Protein AF-A0A522QSA7-F1 (afdb_monomer_lite)

pLDDT: mean 84.83, std 13.04, range [28.22, 98.31]

Structure (mmCIF, N/CA/C/O backbone):
data_AF-A0A522QSA7-F1
#
_entry.id   AF-A0A522QSA7-F1
#
loop_
_atom_site.group_PDB
_atom_site.id
_atom_site.type_symbol
_atom_site.label_atom_id
_atom_site.label_alt_id
_atom_site.label_comp_id
_atom_site.label_asym_id
_atom_site.label_entity_id
_atom_site.label_seq_id
_atom_site.pdbx_PDB_ins_code
_atom_site.Cartn_x
_atom_site.Cartn_y
_atom_site.Cartn_z
_atom_site.occupancy
_atom_site.B_iso_or_equiv
_atom_site.auth_seq_id
_atom_site.auth_comp_id
_atom_site.auth_asym_id
_atom_site.auth_atom_id
_atom_site.pdbx_PDB_model_num
ATOM 1 N N . MET A 1 1 ? -14.139 -10.050 -26.068 1.00 80.38 1 MET A N 1
ATOM 2 C CA . MET A 1 1 ? -15.525 -10.498 -25.820 1.00 80.38 1 MET A CA 1
ATOM 3 C C . MET A 1 1 ? -16.528 -9.683 -26.629 1.00 80.38 1 MET A C 1
ATOM 5 O O . MET A 1 1 ? -16.510 -8.459 -26.543 1.00 80.38 1 MET A O 1
ATOM 9 N N . LYS A 1 2 ? -17.447 -10.353 -27.331 1.00 86.75 2 LYS A N 1
ATOM 10 C CA . LYS A 1 2 ? -18.618 -9.739 -27.968 1.00 86.75 2 LYS A CA 1
ATOM 11 C C . LYS A 1 2 ? -19.665 -9.262 -26.957 1.00 86.75 2 LYS A C 1
ATOM 13 O O . LYS A 1 2 ? -19.939 -9.950 -25.963 1.00 86.75 2 LYS A O 1
ATOM 18 N N . LEU A 1 3 ? -20.289 -8.125 -27.235 1.00 87.50 3 LEU A N 1
ATOM 19 C CA . LEU A 1 3 ? -21.315 -7.487 -26.417 1.00 87.50 3 LEU A CA 1
ATOM 20 C C . LEU A 1 3 ? -22.610 -7.237 -27.206 1.00 87.50 3 LEU A C 1
ATOM 22 O O . LEU A 1 3 ? -22.699 -7.430 -28.418 1.00 87.50 3 LEU A O 1
ATOM 26 N N . SER A 1 4 ? -23.651 -6.853 -26.472 1.00 85.75 4 SER A N 1
ATOM 27 C CA . SER A 1 4 ? -24.930 -6.396 -27.008 1.00 85.75 4 SER A CA 1
ATOM 28 C C . SER A 1 4 ? -25.380 -5.162 -26.240 1.00 85.75 4 SER A C 1
ATOM 30 O O . SER A 1 4 ? -25.168 -5.073 -25.033 1.00 85.75 4 SER A O 1
ATOM 32 N N . ARG A 1 5 ? -26.003 -4.228 -26.954 1.00 91.62 5 ARG A N 1
ATOM 33 C CA . ARG A 1 5 ? -26.488 -2.955 -26.424 1.00 91.62 5 ARG A CA 1
ATOM 34 C C . ARG A 1 5 ? -27.861 -3.131 -25.767 1.00 91.62 5 ARG A C 1
ATOM 36 O O . ARG A 1 5 ? -28.774 -3.633 -26.425 1.00 91.62 5 ARG A O 1
ATOM 43 N N . THR A 1 6 ? -27.999 -2.711 -24.511 1.00 92.62 6 THR A N 1
ATOM 44 C CA . THR A 1 6 ? -29.192 -2.933 -23.676 1.00 92.62 6 THR A CA 1
ATOM 45 C C . THR A 1 6 ? -29.681 -1.643 -22.987 1.00 92.62 6 THR A C 1
ATOM 47 O O . THR A 1 6 ? -30.889 -1.488 -22.805 1.00 92.62 6 THR A O 1
ATOM 50 N N . TYR A 1 7 ? -28.799 -0.690 -22.654 1.00 93.00 7 TYR A N 1
ATOM 51 C CA . TYR A 1 7 ? -29.127 0.524 -21.875 1.00 93.00 7 TYR A CA 1
ATOM 52 C C . TYR A 1 7 ? -28.948 1.854 -22.619 1.00 93.00 7 TYR A C 1
ATOM 54 O O . TYR A 1 7 ? -29.578 2.854 -22.265 1.00 93.00 7 TYR A O 1
ATOM 62 N N . SER A 1 8 ? -28.080 1.883 -23.625 1.00 93.69 8 SER A N 1
ATOM 63 C CA . SER A 1 8 ? -27.670 3.076 -24.370 1.00 93.69 8 SER A CA 1
ATOM 64 C C . SER A 1 8 ? -28.274 3.129 -25.776 1.00 93.69 8 SER A C 1
ATOM 66 O O . SER A 1 8 ? -28.735 2.125 -26.321 1.00 93.69 8 SER A O 1
ATOM 68 N N . SER A 1 9 ? -28.216 4.308 -26.395 1.00 90.88 9 SER A N 1
ATOM 69 C CA . SER A 1 9 ? -28.399 4.465 -27.841 1.00 90.88 9 SER A CA 1
ATOM 70 C C . SER A 1 9 ? -27.026 4.615 -28.513 1.00 90.88 9 SER A C 1
ATOM 72 O O . SER A 1 9 ? -26.145 5.220 -27.895 1.00 90.88 9 SER A O 1
ATOM 74 N N . PRO A 1 10 ? -26.835 4.123 -29.756 1.00 86.62 10 PRO A N 1
ATOM 75 C CA . PRO A 1 10 ? -25.615 4.374 -30.526 1.00 86.62 10 PRO A CA 1
ATOM 76 C C . PRO A 1 10 ? -25.288 5.867 -30.596 1.00 86.62 10 PRO A C 1
ATOM 78 O O . PRO A 1 10 ? -26.203 6.686 -30.721 1.00 86.62 10 PRO A O 1
ATOM 81 N N . ASP A 1 11 ? -24.004 6.203 -30.458 1.00 83.75 11 ASP A N 1
ATOM 82 C CA . ASP A 1 11 ? -23.430 7.558 -30.515 1.00 83.75 11 ASP A CA 1
ATOM 83 C C . ASP A 1 11 ? -23.980 8.563 -29.474 1.00 83.75 11 ASP A C 1
ATOM 85 O O . ASP A 1 11 ? -23.552 9.718 -29.409 1.00 83.75 11 ASP A O 1
ATOM 89 N N . ASN A 1 12 ? -24.932 8.151 -28.627 1.00 89.81 12 ASN A N 1
ATOM 90 C CA . ASN A 1 12 ? -25.534 8.983 -27.590 1.00 89.81 12 ASN A CA 1
ATOM 91 C C . ASN A 1 12 ? -25.956 8.147 -26.362 1.00 89.81 12 ASN A C 1
ATOM 93 O O . ASN A 1 12 ? -27.146 7.855 -26.174 1.00 89.81 12 ASN A O 1
ATOM 97 N N . PRO A 1 13 ? -25.016 7.827 -25.452 1.00 92.19 13 PRO A N 1
ATOM 98 C CA . PRO A 1 13 ? -25.318 7.094 -24.220 1.00 92.19 13 PRO A CA 1
ATOM 99 C C . PRO A 1 13 ? -26.230 7.854 -23.244 1.00 92.19 13 PRO A C 1
ATOM 101 O O . PRO A 1 13 ? -26.744 7.272 -22.292 1.00 92.19 13 PRO A O 1
ATOM 104 N N . TYR A 1 14 ? -26.460 9.148 -23.480 1.00 95.44 14 TYR A N 1
ATOM 105 C CA . TYR A 1 14 ? -27.292 10.010 -22.645 1.00 95.44 14 TYR A CA 1
ATOM 106 C C . TYR A 1 14 ? -28.647 10.352 -23.288 1.00 95.44 14 TYR A C 1
ATOM 108 O O . TYR A 1 14 ? -29.362 11.204 -22.766 1.00 95.44 14 TYR A O 1
ATOM 116 N N . ALA A 1 15 ? -29.044 9.677 -24.376 1.00 90.50 15 ALA A N 1
ATOM 117 C CA . ALA A 1 15 ? -30.286 9.954 -25.112 1.00 90.50 15 ALA A CA 1
ATOM 118 C C . ALA A 1 15 ? -31.565 9.915 -24.248 1.00 90.50 15 ALA A C 1
ATOM 120 O O . ALA A 1 15 ? -32.557 10.556 -24.584 1.00 90.50 15 ALA A O 1
ATOM 121 N N . GLN A 1 16 ? -31.536 9.181 -23.130 1.00 87.81 16 GLN A N 1
ATOM 122 C CA . GLN A 1 16 ? -32.643 9.035 -22.177 1.00 87.81 16 GLN A CA 1
ATOM 123 C C . GLN A 1 16 ? -32.497 9.925 -20.920 1.00 87.81 16 GLN A C 1
ATOM 125 O O . GLN A 1 16 ? -33.237 9.744 -19.953 1.00 87.81 16 GLN A O 1
ATOM 130 N N . VAL A 1 17 ? -31.523 10.848 -20.876 1.00 94.38 17 VAL A N 1
ATOM 131 C CA . VAL A 1 17 ? -31.104 11.535 -19.639 1.00 94.38 17 VAL A CA 1
ATOM 132 C C . VAL A 1 17 ? -31.036 13.059 -19.797 1.00 94.38 17 VAL A C 1
ATOM 134 O O . VAL A 1 17 ? -30.068 13.608 -20.322 1.00 94.38 17 VAL A O 1
ATOM 137 N N . THR A 1 18 ? -32.020 13.764 -19.233 1.00 96.19 18 THR A N 1
ATOM 138 C CA . THR A 1 18 ? -31.946 15.218 -19.004 1.00 96.19 18 THR A CA 1
ATOM 139 C C . THR A 1 18 ? -30.945 15.538 -17.891 1.00 96.19 18 THR A C 1
ATOM 141 O O . THR A 1 18 ? -30.963 14.900 -16.834 1.00 96.19 18 THR A O 1
ATOM 144 N N . PHE A 1 19 ? -30.104 16.556 -18.093 1.00 96.88 19 PHE A N 1
ATOM 145 C CA . PHE A 1 19 ? -29.191 17.093 -17.077 1.00 96.88 19 PHE A CA 1
ATOM 146 C C . PHE A 1 19 ? -29.656 18.478 -16.618 1.00 96.88 19 PHE A C 1
ATOM 148 O O . PHE A 1 19 ? -29.991 19.323 -17.445 1.00 96.88 19 PHE A O 1
ATOM 155 N N . ALA A 1 20 ? -29.639 18.718 -15.307 1.00 95.88 20 ALA A N 1
ATOM 156 C CA . ALA A 1 20 ? -30.104 19.953 -14.679 1.00 95.88 20 ALA A CA 1
ATOM 157 C C . ALA A 1 20 ? -29.083 20.484 -13.650 1.00 95.88 20 ALA A C 1
ATOM 159 O O . ALA A 1 20 ? -28.373 19.684 -13.030 1.00 95.88 20 ALA A O 1
ATOM 160 N N . PRO A 1 21 ? -28.999 21.812 -13.437 1.00 96.44 21 PRO A N 1
ATOM 161 C CA . PRO A 1 21 ? -28.138 22.399 -12.418 1.00 96.44 21 PRO A CA 1
ATOM 162 C C . PRO A 1 21 ? -28.688 22.141 -11.010 1.00 96.44 21 PRO A C 1
ATOM 164 O O . PRO A 1 21 ? -29.880 22.299 -10.739 1.00 96.44 21 PRO A O 1
ATOM 167 N N . ARG A 1 22 ? -27.805 21.760 -10.089 1.00 95.38 22 ARG A N 1
ATOM 168 C CA . ARG A 1 22 ? -28.103 21.527 -8.668 1.00 95.38 22 ARG A CA 1
ATOM 169 C C . ARG A 1 22 ? -27.029 22.177 -7.795 1.00 95.38 22 ARG A C 1
ATOM 171 O O . ARG A 1 22 ? -26.010 22.648 -8.291 1.00 95.38 22 ARG A O 1
ATOM 178 N N . THR A 1 23 ? -27.256 22.214 -6.485 1.00 93.38 23 THR A N 1
ATOM 179 C CA . THR A 1 23 ? -26.261 22.659 -5.497 1.00 93.38 23 THR A CA 1
ATOM 180 C C . THR A 1 23 ? -26.038 21.553 -4.473 1.00 93.38 23 THR A C 1
ATOM 182 O O . THR A 1 23 ? -27.002 20.938 -4.021 1.00 93.38 23 THR A O 1
ATOM 185 N N . SER A 1 24 ? -24.782 21.319 -4.094 1.00 90.38 24 SER A N 1
ATOM 186 C CA . SER A 1 24 ? -24.404 20.515 -2.927 1.00 90.38 24 SER A CA 1
ATOM 187 C C . SER A 1 24 ? -23.883 21.426 -1.819 1.00 90.38 24 SER A C 1
ATOM 189 O O . SER A 1 24 ? -23.154 22.383 -2.100 1.00 90.38 24 SER A O 1
ATOM 191 N N . LYS A 1 25 ? -24.244 21.149 -0.562 1.00 84.69 25 LYS A N 1
ATOM 192 C CA . LYS A 1 25 ? -23.834 21.967 0.587 1.00 84.69 25 LYS A CA 1
ATOM 193 C C . LYS A 1 25 ? -23.676 21.136 1.857 1.00 84.69 25 LYS A C 1
ATOM 195 O O . LYS A 1 25 ? -24.542 20.337 2.187 1.00 84.69 25 LYS A O 1
ATOM 200 N N . ILE A 1 26 ? -22.599 21.384 2.600 1.00 69.50 26 ILE A N 1
ATOM 201 C CA . ILE A 1 26 ? -22.391 20.871 3.959 1.00 69.50 26 ILE A CA 1
ATOM 202 C C . ILE A 1 26 ? -22.403 22.055 4.926 1.00 69.50 26 ILE A C 1
ATOM 204 O O . ILE A 1 26 ? -21.689 23.039 4.715 1.00 69.50 26 ILE A O 1
ATOM 208 N N . VAL A 1 27 ? -23.164 21.937 6.012 1.00 69.88 27 VAL A N 1
ATOM 209 C CA . VAL A 1 27 ? -23.133 22.860 7.155 1.00 69.88 27 VAL A CA 1
ATOM 210 C C . VAL A 1 27 ? -22.724 22.121 8.429 1.00 69.88 27 VAL A C 1
ATOM 212 O O . VAL A 1 27 ? -23.008 20.937 8.586 1.00 69.88 27 VAL A O 1
ATOM 215 N N . ASN A 1 28 ? -22.051 22.825 9.335 1.00 56.56 28 ASN A N 1
ATOM 216 C CA . ASN A 1 28 ? -21.869 22.406 10.722 1.00 56.56 28 ASN A CA 1
ATOM 217 C C . ASN A 1 28 ? -23.226 22.422 11.461 1.00 56.56 28 ASN A C 1
ATOM 219 O O . ASN A 1 28 ? -24.123 23.168 11.055 1.00 56.56 28 ASN A O 1
ATOM 223 N N . PRO A 1 29 ? -23.359 21.735 12.613 1.00 48.06 29 PRO A N 1
ATOM 224 C CA . PRO A 1 29 ? -24.544 21.836 13.476 1.00 48.06 29 PRO A CA 1
ATOM 225 C C . PRO A 1 29 ? -24.891 23.272 13.915 1.00 48.06 29 PRO A C 1
ATOM 227 O O . PRO A 1 29 ? -26.048 23.577 14.172 1.00 48.06 29 PRO A O 1
ATOM 230 N N . ASN A 1 30 ? -23.909 24.183 13.940 1.00 56.53 30 ASN A N 1
ATOM 231 C CA . ASN A 1 30 ? -24.107 25.613 14.215 1.00 56.53 30 ASN A CA 1
ATOM 232 C C . ASN A 1 30 ? -24.505 26.458 12.978 1.00 56.53 30 ASN A C 1
ATOM 234 O O . ASN A 1 30 ? -24.440 27.685 13.024 1.00 56.53 30 ASN A O 1
ATOM 238 N N . GLY A 1 31 ? -24.850 25.826 11.850 1.00 62.25 31 GLY A N 1
ATOM 239 C CA . GLY A 1 31 ? -25.282 26.480 10.608 1.00 62.25 31 GLY A CA 1
ATOM 240 C C . GLY A 1 31 ? -24.165 27.054 9.722 1.00 62.25 31 GLY A C 1
ATOM 241 O O . GLY A 1 31 ? -24.427 27.403 8.568 1.00 62.25 31 GLY A O 1
ATOM 242 N N . SER A 1 32 ? -22.917 27.134 10.198 1.00 67.00 32 SER A N 1
ATOM 243 C CA . SER A 1 32 ? -21.794 27.611 9.372 1.00 67.00 32 SER A CA 1
ATOM 244 C C . SER A 1 32 ? -21.474 26.635 8.230 1.00 67.00 32 SER A C 1
ATOM 246 O O . SER A 1 32 ? -21.523 25.419 8.400 1.00 67.00 32 SER A O 1
ATOM 248 N N . THR A 1 33 ? -21.170 27.149 7.037 1.00 71.06 33 THR A N 1
ATOM 249 C CA . THR A 1 33 ? -20.956 26.319 5.835 1.00 71.06 33 THR A CA 1
ATOM 250 C C . THR A 1 33 ? -19.534 25.753 5.796 1.00 71.06 33 THR A C 1
ATOM 252 O O . THR A 1 33 ? -18.574 26.513 5.859 1.00 71.06 33 THR A O 1
ATOM 255 N N . ILE A 1 34 ? -19.405 24.429 5.658 1.00 64.44 34 ILE A N 1
ATOM 256 C CA . ILE A 1 34 ? -18.120 23.712 5.535 1.00 64.44 34 ILE A CA 1
ATOM 257 C C . ILE A 1 34 ? -17.705 23.582 4.062 1.00 64.44 34 ILE A C 1
ATOM 259 O O . ILE A 1 34 ? -16.526 23.657 3.725 1.00 64.44 34 ILE A O 1
ATOM 263 N N . PHE A 1 35 ? -18.679 23.361 3.176 1.00 76.19 35 PHE A N 1
ATOM 264 C CA . PHE A 1 35 ? -18.476 23.136 1.745 1.00 76.19 35 PHE A CA 1
ATOM 265 C C . PHE A 1 35 ? -19.734 23.551 0.979 1.00 76.19 35 PHE A C 1
ATOM 267 O O . PHE A 1 35 ? -20.845 23.308 1.448 1.00 76.19 35 PHE A O 1
ATOM 274 N N . GLU A 1 36 ? -19.574 24.150 -0.198 1.00 86.75 36 GLU A N 1
ATOM 275 C CA . GLU A 1 36 ? -20.678 24.517 -1.085 1.00 86.75 36 GLU A CA 1
ATOM 276 C C . GLU A 1 36 ? -20.213 24.423 -2.545 1.00 86.75 36 GLU A C 1
ATOM 278 O O . GLU A 1 36 ? -19.180 24.986 -2.906 1.00 86.75 36 GLU A O 1
ATOM 283 N N . ALA A 1 37 ? -20.969 23.711 -3.379 1.00 86.62 37 ALA A N 1
ATOM 284 C CA . ALA A 1 37 ? -20.726 23.562 -4.812 1.00 86.62 37 ALA A CA 1
ATOM 285 C C . ALA A 1 37 ? -22.033 23.846 -5.563 1.00 86.62 37 ALA A C 1
ATOM 287 O O . ALA A 1 37 ? -22.966 23.043 -5.517 1.00 86.62 37 ALA A O 1
ATOM 288 N N . LYS A 1 38 ? -22.109 25.015 -6.205 1.00 91.25 38 LYS A N 1
ATOM 289 C CA . LYS A 1 38 ? -23.299 25.510 -6.916 1.00 91.25 38 LYS A CA 1
ATOM 290 C C . LYS A 1 38 ? -23.282 25.139 -8.392 1.00 91.25 38 LYS A C 1
ATOM 292 O O . LYS A 1 38 ? -22.216 24.893 -8.961 1.00 91.25 38 LYS A O 1
ATOM 297 N N . ASP A 1 39 ? -24.462 25.175 -8.999 1.00 92.31 39 ASP A N 1
ATOM 298 C CA . ASP A 1 39 ? -24.687 25.091 -10.447 1.00 92.31 39 ASP A CA 1
ATOM 299 C C . ASP A 1 39 ? -23.994 23.884 -11.099 1.00 92.31 39 ASP A C 1
ATOM 301 O O . ASP A 1 39 ? -23.459 23.971 -12.202 1.00 92.31 39 ASP A O 1
ATOM 305 N N . ILE A 1 40 ? -23.960 22.760 -10.378 1.00 94.94 40 ILE A N 1
ATOM 306 C CA . ILE A 1 40 ? -23.367 21.516 -10.865 1.00 94.94 40 ILE A CA 1
ATOM 307 C C . ILE A 1 40 ? -24.386 20.744 -11.701 1.00 94.94 40 ILE A C 1
ATOM 309 O O . ILE A 1 40 ? -25.522 20.543 -11.269 1.00 94.94 40 ILE A O 1
ATOM 313 N N . LEU A 1 41 ? -23.995 20.326 -12.902 1.00 97.38 41 LEU A N 1
ATOM 314 C CA . LEU A 1 41 ? -24.869 19.604 -13.824 1.00 97.38 41 LEU A CA 1
ATOM 315 C C . LEU A 1 41 ? -24.898 18.119 -13.466 1.00 97.38 41 LEU A C 1
ATOM 317 O O . LEU A 1 41 ? -23.865 17.456 -13.398 1.00 97.38 41 LEU A O 1
ATOM 321 N N . VAL A 1 42 ? -26.092 17.587 -13.236 1.00 96.69 42 VAL A N 1
ATOM 322 C CA . VAL A 1 42 ? -26.332 16.187 -12.856 1.00 96.69 42 VAL A CA 1
ATOM 323 C C . VAL A 1 42 ? -27.604 15.682 -13.541 1.00 96.69 42 VAL A C 1
ATOM 325 O O . VAL A 1 42 ? -28.433 16.513 -13.923 1.00 96.69 42 VAL A O 1
ATOM 328 N N . PRO A 1 43 ? -27.810 14.361 -13.700 1.00 97.06 43 PRO A N 1
ATOM 329 C CA . PRO A 1 43 ? -29.074 13.846 -14.210 1.00 97.06 43 PRO A CA 1
ATOM 330 C C . PRO A 1 43 ? -30.242 14.332 -13.343 1.00 97.06 43 PRO A C 1
ATOM 332 O O . PRO A 1 43 ? -30.212 14.206 -12.119 1.00 97.06 43 PRO A O 1
ATOM 335 N N . GLU A 1 44 ? -31.272 14.896 -13.969 1.00 96.25 44 GLU A N 1
ATOM 336 C CA . GLU A 1 44 ? -32.365 15.597 -13.280 1.00 96.25 44 GLU A CA 1
ATOM 337 C C . GLU A 1 44 ? -33.056 14.712 -12.226 1.00 96.25 44 GLU A C 1
ATOM 339 O O . GLU A 1 44 ? -33.308 15.144 -11.097 1.00 96.25 44 GLU A O 1
ATOM 344 N N . HIS A 1 45 ? -33.251 13.437 -12.576 1.00 93.44 45 HIS A N 1
ATOM 345 C CA . HIS A 1 45 ? -33.897 12.407 -11.763 1.00 93.44 45 HIS A CA 1
ATOM 346 C C . HIS A 1 45 ? -33.094 11.949 -10.527 1.00 93.44 45 HIS A C 1
ATOM 348 O O . HIS A 1 45 ? -33.586 11.122 -9.757 1.00 93.44 45 HIS A O 1
ATOM 354 N N . TRP A 1 46 ? -31.863 12.432 -10.317 1.00 94.69 46 TRP A N 1
ATOM 355 C CA . TRP A 1 46 ? -31.067 12.058 -9.145 1.00 94.69 46 TRP A CA 1
ATOM 356 C C . TRP A 1 46 ? -31.606 12.692 -7.858 1.00 94.69 46 TRP A C 1
ATOM 358 O O . TRP A 1 46 ? -31.942 13.880 -7.801 1.00 94.69 46 TRP A O 1
ATOM 368 N N . THR A 1 47 ? -31.623 11.905 -6.780 1.00 93.00 47 THR A N 1
ATOM 369 C CA . THR A 1 47 ? -31.941 12.399 -5.435 1.00 93.00 47 THR A CA 1
ATOM 370 C C . THR A 1 47 ? -30.857 13.356 -4.943 1.00 93.00 47 THR A C 1
ATOM 372 O O . THR A 1 47 ? -29.690 13.240 -5.319 1.00 93.00 47 THR A O 1
ATOM 375 N N . GLN A 1 48 ? -31.214 14.295 -4.062 1.00 91.31 48 GLN A N 1
ATOM 376 C CA . GLN A 1 48 ? -30.245 15.252 -3.518 1.00 91.31 48 GLN A CA 1
ATOM 377 C C . GLN A 1 48 ? -29.062 14.551 -2.820 1.00 91.31 48 GLN A C 1
ATOM 379 O O . GLN A 1 48 ? -27.920 14.933 -3.035 1.00 91.31 48 GLN A O 1
ATOM 384 N N . VAL A 1 49 ? -29.310 13.442 -2.113 1.00 86.12 49 VAL A N 1
ATOM 385 C CA . VAL A 1 49 ? -28.260 12.619 -1.484 1.00 86.12 49 VAL A CA 1
ATOM 386 C C . VAL A 1 49 ? -27.259 12.066 -2.512 1.00 86.12 49 VAL A C 1
ATOM 388 O O . VAL A 1 49 ? -26.059 12.049 -2.242 1.00 86.12 49 VAL A O 1
ATOM 391 N N . ALA A 1 50 ? -27.707 11.656 -3.704 1.00 88.06 50 ALA A N 1
ATOM 392 C CA . ALA A 1 50 ? -26.806 11.202 -4.768 1.00 88.06 50 ALA A CA 1
ATOM 393 C C . ALA A 1 50 ? -25.962 12.354 -5.347 1.00 88.06 50 ALA A C 1
ATOM 395 O O . ALA A 1 50 ? -24.767 12.181 -5.589 1.00 88.06 50 ALA A O 1
ATOM 396 N N . VAL A 1 51 ? -26.562 13.539 -5.508 1.00 91.69 51 VAL A N 1
ATOM 397 C CA . VAL A 1 51 ? -25.869 14.772 -5.928 1.00 91.69 51 VAL A CA 1
ATOM 398 C C . VAL A 1 51 ? -24.807 15.184 -4.904 1.00 91.69 51 VAL A C 1
ATOM 400 O O . VAL A 1 51 ? -23.675 15.493 -5.275 1.00 91.69 51 VAL A O 1
ATOM 403 N N . ASP A 1 52 ? -25.141 15.128 -3.616 1.00 85.56 52 ASP A N 1
ATOM 404 C CA . ASP A 1 52 ? -24.222 15.422 -2.519 1.00 85.56 52 ASP A CA 1
ATOM 405 C C . ASP A 1 52 ? -23.066 14.411 -2.452 1.00 85.56 52 ASP A C 1
ATOM 407 O O . ASP A 1 52 ? -21.906 14.808 -2.350 1.00 85.56 52 ASP A O 1
ATOM 411 N N . ILE A 1 53 ? -23.336 13.109 -2.598 1.00 82.56 53 ILE A N 1
ATOM 412 C CA . ILE A 1 53 ? -22.291 12.072 -2.655 1.00 82.56 53 ILE A CA 1
ATOM 413 C C . ILE A 1 53 ? -21.335 12.304 -3.836 1.00 82.56 53 ILE A C 1
ATOM 415 O O . ILE A 1 53 ? -20.116 12.228 -3.649 1.00 82.56 53 ILE A O 1
ATOM 419 N N . LEU A 1 54 ? -21.861 12.626 -5.022 1.00 87.31 54 LEU A N 1
ATOM 420 C CA . LEU A 1 54 ? -21.063 12.939 -6.211 1.00 87.31 54 LEU A CA 1
ATOM 421 C C . LEU A 1 54 ? -20.156 14.155 -5.962 1.00 87.31 54 LEU A C 1
ATOM 423 O O . LEU A 1 54 ? -18.935 14.053 -6.078 1.00 87.31 54 LEU A O 1
ATOM 427 N N . ALA A 1 55 ? -20.738 15.282 -5.549 1.00 86.25 55 ALA A N 1
ATOM 428 C CA . ALA A 1 55 ? -20.021 16.543 -5.368 1.00 86.25 55 ALA A CA 1
ATOM 429 C C . ALA A 1 55 ? -18.997 16.515 -4.221 1.00 86.25 55 ALA A C 1
ATOM 431 O O . ALA A 1 55 ? -17.968 17.194 -4.268 1.00 86.25 55 ALA A O 1
ATOM 432 N N . GLN A 1 56 ? -19.268 15.738 -3.171 1.00 76.38 56 GLN A N 1
ATOM 433 C CA . GLN A 1 56 ? -18.418 15.697 -1.983 1.00 76.38 56 GLN A CA 1
ATOM 434 C C . GLN A 1 56 ? -17.295 14.661 -2.080 1.00 76.38 56 GLN A C 1
ATOM 436 O O . GLN A 1 56 ? -16.239 14.902 -1.483 1.00 76.38 56 GLN A O 1
ATOM 441 N N . LYS A 1 57 ? -17.502 13.544 -2.797 1.00 72.88 57 LYS A N 1
ATOM 442 C CA . LYS A 1 57 ? -16.563 12.404 -2.846 1.00 72.88 57 LYS A CA 1
ATOM 443 C C . LYS A 1 57 ? -15.950 12.149 -4.225 1.00 72.88 57 LYS A C 1
ATOM 445 O O . LYS A 1 57 ? -14.773 11.816 -4.284 1.00 72.88 57 LYS A O 1
ATOM 450 N N . TYR A 1 58 ? -16.723 12.294 -5.303 1.00 82.75 58 TYR A N 1
ATOM 451 C CA . TYR A 1 58 ? -16.275 11.955 -6.658 1.00 82.75 58 TYR A CA 1
ATOM 452 C C . TYR A 1 58 ? -15.699 13.149 -7.421 1.00 82.75 58 TYR A C 1
ATOM 454 O O . TYR A 1 58 ? -14.654 12.990 -8.042 1.00 82.75 58 TYR A O 1
ATOM 462 N N . PHE A 1 59 ? -16.316 14.335 -7.364 1.00 88.94 59 PHE A N 1
ATOM 463 C CA . PHE A 1 59 ? -15.789 15.506 -8.074 1.00 88.94 59 PHE A CA 1
ATOM 464 C C . PHE A 1 59 ? -14.387 15.896 -7.591 1.00 88.94 59 PHE A C 1
ATOM 466 O O . PHE A 1 59 ? -14.168 16.221 -6.418 1.00 88.94 59 PHE A O 1
ATOM 473 N N . ARG A 1 60 ? -13.439 15.940 -8.532 1.00 85.69 60 ARG A N 1
ATOM 474 C CA . ARG A 1 60 ? -12.102 16.496 -8.331 1.00 85.69 60 ARG A CA 1
ATOM 475 C C . ARG A 1 60 ? -12.215 17.999 -8.072 1.00 85.69 60 ARG A C 1
ATOM 477 O O . ARG A 1 60 ? -12.533 18.772 -8.968 1.00 85.69 60 ARG A O 1
ATOM 484 N N . LYS A 1 61 ? -11.943 18.414 -6.832 1.00 82.19 61 LYS A N 1
ATOM 485 C CA . LYS A 1 61 ? -12.233 19.774 -6.327 1.00 82.19 61 LYS A CA 1
ATOM 486 C C . LYS A 1 61 ? -11.238 20.860 -6.756 1.00 82.19 61 LYS A C 1
ATOM 488 O O . LYS A 1 61 ? -11.509 22.033 -6.533 1.00 82.19 61 LYS A O 1
ATOM 493 N N . ALA A 1 62 ? -10.093 20.478 -7.323 1.00 81.94 62 ALA A N 1
ATOM 494 C CA . ALA A 1 62 ? -9.070 21.388 -7.836 1.00 81.94 62 ALA A CA 1
ATOM 495 C C . ALA A 1 62 ? -8.107 20.665 -8.796 1.00 81.94 62 ALA A C 1
ATOM 497 O O . ALA A 1 62 ? -7.889 19.451 -8.678 1.00 81.94 62 ALA A O 1
ATOM 498 N N . GLY A 1 63 ? -7.476 21.434 -9.687 1.00 84.62 63 GLY A N 1
ATOM 499 C CA . GLY A 1 63 ? -6.426 20.965 -10.597 1.00 84.62 63 GLY A CA 1
ATOM 500 C C . GLY A 1 63 ? -6.924 20.362 -11.914 1.00 84.62 63 GLY A C 1
ATOM 501 O O . GLY A 1 63 ? -6.132 19.739 -12.608 1.00 84.62 63 GLY A O 1
ATOM 502 N N . VAL A 1 64 ? -8.204 20.525 -12.265 1.00 91.75 64 VAL A N 1
ATOM 503 C CA . VAL A 1 64 ? -8.753 20.065 -13.554 1.00 91.75 64 VAL A CA 1
ATOM 504 C C . VAL A 1 64 ? -8.426 21.102 -14.640 1.00 91.75 64 VAL A C 1
ATOM 506 O O . VAL A 1 64 ? -8.914 22.231 -14.523 1.00 91.75 64 VAL A O 1
ATOM 509 N N . PRO A 1 65 ? -7.627 20.786 -15.677 1.00 92.75 65 PRO A N 1
ATOM 510 C CA . PRO A 1 65 ? -7.294 21.743 -16.735 1.00 92.75 65 PRO A CA 1
ATOM 511 C C . PRO A 1 65 ? -8.549 22.178 -17.497 1.00 92.75 65 PRO A C 1
ATOM 513 O O . PRO A 1 65 ? -9.406 21.348 -17.795 1.00 92.75 65 PRO A O 1
ATOM 516 N N . GLN A 1 66 ? -8.669 23.467 -17.822 1.00 92.69 66 GLN A N 1
ATOM 517 C CA . GLN A 1 66 ? -9.810 23.979 -18.602 1.00 92.69 66 GLN A CA 1
ATOM 518 C C . GLN A 1 66 ? -9.611 23.879 -20.128 1.00 92.69 66 GLN A C 1
ATOM 520 O O . GLN A 1 66 ? -10.559 24.087 -20.881 1.00 92.69 66 GLN A O 1
ATOM 525 N N . ALA A 1 67 ? -8.412 23.509 -20.591 1.00 93.38 67 ALA A N 1
ATOM 526 C CA . ALA A 1 67 ? -8.138 23.134 -21.976 1.00 93.38 67 ALA A CA 1
ATOM 527 C C . ALA A 1 67 ? -7.264 21.868 -22.030 1.00 93.38 67 ALA A C 1
ATOM 529 O O . ALA A 1 67 ? -6.334 21.702 -21.236 1.00 93.38 67 ALA A O 1
ATOM 530 N N . LEU A 1 68 ? -7.591 20.972 -22.963 1.00 95.31 68 LEU A N 1
ATOM 531 C CA . LEU A 1 68 ? -7.036 19.623 -23.087 1.00 95.31 68 LEU A CA 1
ATOM 532 C C . LEU A 1 68 ? -6.764 19.285 -24.558 1.00 95.31 68 LEU A C 1
ATOM 534 O O . LEU A 1 68 ? -7.478 19.753 -25.448 1.00 95.31 68 LEU A O 1
ATOM 538 N N . LYS A 1 69 ? -5.778 18.418 -24.792 1.00 95.19 69 LYS A N 1
ATOM 539 C CA . LYS A 1 69 ? -5.455 17.819 -26.095 1.00 95.19 69 LYS A CA 1
ATOM 540 C C . LYS A 1 69 ? -5.386 16.294 -25.966 1.00 95.19 69 LYS A C 1
ATOM 542 O O . LYS A 1 69 ? -4.925 15.790 -24.942 1.00 95.19 69 LYS A O 1
ATOM 547 N N . ARG A 1 70 ? -5.850 15.562 -26.984 1.00 95.00 70 ARG A N 1
ATOM 548 C CA . ARG A 1 70 ? -5.699 14.095 -27.065 1.00 95.00 70 ARG A CA 1
ATOM 549 C C . ARG A 1 70 ? -4.241 13.732 -27.371 1.00 95.00 70 ARG A C 1
ATOM 551 O O . ARG A 1 70 ? -3.539 14.512 -28.016 1.00 95.00 70 ARG A O 1
ATOM 558 N N . VAL A 1 71 ? -3.805 12.555 -26.933 1.00 93.44 71 VAL A N 1
ATOM 559 C CA . VAL A 1 71 ? -2.480 11.991 -27.232 1.00 93.44 71 VAL A CA 1
ATOM 560 C C . VAL A 1 71 ? -2.651 10.784 -28.157 1.00 93.44 71 VAL A C 1
ATOM 562 O O . VAL A 1 71 ? -3.279 9.821 -27.725 1.00 93.44 71 VAL A O 1
ATOM 565 N N . PRO A 1 72 ? -2.108 10.807 -29.389 1.00 93.06 72 PRO A N 1
ATOM 566 C CA . PRO A 1 72 ? -2.140 9.653 -30.280 1.00 93.06 72 PRO A CA 1
ATOM 567 C C . PRO A 1 72 ? -1.492 8.404 -29.671 1.00 93.06 72 PRO A C 1
ATOM 569 O O . PRO A 1 72 ? -0.388 8.471 -29.131 1.00 93.06 72 PRO A O 1
ATOM 572 N N . GLU A 1 73 ? -2.177 7.268 -29.787 1.00 91.25 73 GLU A N 1
ATOM 573 C CA . GLU A 1 73 ? -1.686 5.935 -29.432 1.00 91.25 73 GLU A CA 1
ATOM 574 C C . GLU A 1 73 ? -2.040 4.970 -30.576 1.00 91.25 73 GLU A C 1
ATOM 576 O O . GLU A 1 73 ? -3.209 4.647 -30.757 1.00 91.25 73 GLU A O 1
ATOM 581 N N . ASP A 1 74 ? -1.053 4.496 -31.347 1.00 85.88 74 ASP A N 1
ATOM 582 C CA . ASP A 1 74 ? -1.276 3.710 -32.584 1.00 85.88 74 ASP A CA 1
ATOM 583 C C . ASP A 1 74 ? -2.016 2.371 -32.370 1.00 85.88 74 ASP A C 1
ATOM 585 O O . ASP A 1 74 ? -2.521 1.769 -33.316 1.00 85.88 74 ASP A O 1
ATOM 589 N N . THR A 1 75 ? -2.070 1.887 -31.127 1.00 85.88 75 THR A N 1
ATOM 590 C CA . THR A 1 75 ? -2.741 0.642 -30.718 1.00 85.88 75 THR A CA 1
ATOM 591 C C . THR A 1 75 ? -4.120 0.866 -30.089 1.00 85.88 75 THR A C 1
ATOM 593 O O . THR A 1 75 ? -4.708 -0.079 -29.565 1.00 85.88 75 THR A O 1
ATOM 596 N N . VAL A 1 76 ? -4.642 2.098 -30.112 1.00 92.44 76 VAL A N 1
ATOM 597 C CA . VAL A 1 76 ? -5.921 2.490 -29.499 1.00 92.44 76 VAL A CA 1
ATOM 598 C C . VAL A 1 76 ? -6.701 3.391 -30.473 1.00 92.44 76 VAL A C 1
ATOM 600 O O . VAL A 1 76 ? -6.097 4.270 -31.085 1.00 92.44 76 VAL A O 1
ATOM 603 N N . PRO A 1 77 ? -8.030 3.235 -30.615 1.00 93.62 77 PRO A N 1
ATOM 604 C CA . PRO A 1 77 ? -8.858 4.139 -31.411 1.00 93.62 77 PRO A CA 1
ATOM 605 C C . PRO A 1 77 ? -8.787 5.607 -30.975 1.00 93.62 77 PRO A C 1
ATOM 607 O O . PRO A 1 77 ? -8.640 5.915 -29.788 1.00 93.62 77 PRO A O 1
ATOM 610 N N . ASP A 1 78 ? -8.961 6.524 -31.926 1.00 93.69 78 ASP A N 1
ATOM 611 C CA . ASP A 1 78 ? -8.771 7.967 -31.728 1.00 93.69 78 ASP A CA 1
ATOM 612 C C . ASP A 1 78 ? -9.765 8.602 -30.740 1.00 93.69 78 ASP A C 1
ATOM 614 O O . ASP A 1 78 ? -9.405 9.478 -29.946 1.00 93.69 78 ASP A O 1
ATOM 618 N N . TRP A 1 79 ? -11.000 8.101 -30.709 1.00 93.31 79 TRP A N 1
ATOM 619 C CA . TRP A 1 79 ? -12.020 8.475 -29.727 1.00 93.31 79 TRP A CA 1
ATOM 620 C C . TRP A 1 79 ? -11.674 8.043 -28.288 1.00 93.31 79 TRP A C 1
ATOM 622 O O . TRP A 1 79 ? -12.124 8.682 -27.327 1.00 93.31 79 TRP A O 1
ATOM 632 N N . LEU A 1 80 ? -10.852 6.997 -28.134 1.00 95.06 80 LEU A N 1
ATOM 633 C CA . LEU A 1 80 ? -10.481 6.368 -26.860 1.00 95.06 80 LEU A CA 1
ATOM 634 C C . LEU A 1 80 ? -9.097 6.814 -26.336 1.00 95.06 80 LEU A C 1
ATOM 636 O O . LEU A 1 80 ? -8.767 6.560 -25.172 1.00 95.06 80 LEU A O 1
ATOM 640 N N . TRP A 1 81 ? -8.312 7.531 -27.148 1.00 96.12 81 TRP A N 1
ATOM 641 C CA . TRP A 1 81 ? -7.033 8.151 -26.769 1.00 96.12 81 TRP A CA 1
ATOM 642 C C . TRP A 1 81 ? -7.117 8.969 -25.475 1.00 96.12 81 TRP A C 1
ATOM 644 O O . TRP A 1 81 ? -8.048 9.753 -25.272 1.00 96.12 81 TRP A O 1
ATOM 654 N N . ARG A 1 82 ? -6.102 8.864 -24.611 1.00 94.31 82 ARG A N 1
ATOM 655 C CA . ARG A 1 82 ? -6.006 9.687 -23.392 1.00 94.31 82 ARG A CA 1
ATOM 656 C C . ARG A 1 82 ? -5.875 11.185 -23.708 1.00 94.31 82 ARG A C 1
ATOM 658 O O . ARG A 1 82 ? -5.478 11.576 -24.806 1.00 94.31 82 ARG A O 1
ATOM 665 N N . SER A 1 83 ? -6.188 12.033 -22.733 1.00 95.38 83 SER A N 1
ATOM 666 C CA . SER A 1 83 ? -6.050 13.495 -22.821 1.00 95.38 83 SER A CA 1
ATOM 667 C C . SER A 1 83 ? -5.004 14.027 -21.843 1.00 95.38 83 SER A C 1
ATOM 669 O O . SER A 1 83 ? -4.811 13.459 -20.774 1.00 95.38 83 SER A O 1
ATOM 671 N N . VAL A 1 84 ? -4.365 15.145 -22.190 1.00 94.44 84 VAL A N 1
ATOM 672 C CA . VAL A 1 84 ? -3.387 15.872 -21.358 1.00 94.44 84 VAL A CA 1
ATOM 673 C C . VAL A 1 84 ? -3.646 17.387 -21.411 1.00 94.44 84 VAL A C 1
ATOM 675 O O . VAL A 1 84 ? -4.351 17.838 -22.322 1.00 94.44 84 VAL A O 1
ATOM 678 N N . PRO A 1 85 ? -3.093 18.199 -20.484 1.00 94.81 85 PRO A N 1
ATOM 679 C CA . PRO A 1 85 ? -3.221 19.655 -20.521 1.00 94.81 85 PRO A CA 1
ATOM 680 C C . PRO A 1 85 ? -2.767 20.257 -21.859 1.00 94.81 85 PRO A C 1
ATOM 682 O O . PRO A 1 85 ? -1.699 19.930 -22.385 1.00 94.81 85 PRO A O 1
ATOM 685 N N . ASP A 1 86 ? -3.566 21.168 -22.410 1.00 95.06 86 ASP A N 1
ATOM 686 C CA . ASP A 1 86 ? -3.193 21.934 -23.601 1.00 95.06 86 ASP A CA 1
ATOM 687 C C . ASP A 1 86 ? -2.517 23.244 -23.187 1.00 95.06 86 ASP A C 1
ATOM 689 O O . ASP A 1 86 ? -3.161 24.284 -23.074 1.00 95.06 86 ASP A O 1
ATOM 693 N N . GLU A 1 87 ? -1.214 23.180 -22.908 1.00 91.69 87 GLU A N 1
ATOM 694 C CA . GLU A 1 87 ? -0.426 24.314 -22.400 1.00 91.69 87 GLU A CA 1
ATOM 695 C C . GLU A 1 87 ? -0.516 25.578 -23.271 1.00 91.69 87 GLU A C 1
ATOM 697 O O . GLU A 1 87 ? -0.510 26.684 -22.734 1.00 91.69 87 GLU A O 1
ATOM 702 N N . GLU A 1 88 ? -0.662 25.438 -24.594 1.00 90.69 88 GLU A N 1
ATOM 703 C CA . GLU A 1 88 ? -0.785 26.576 -25.510 1.00 90.69 88 GLU A CA 1
ATOM 704 C C . GLU A 1 88 ? -2.121 27.305 -25.313 1.00 90.69 88 GLU A C 1
ATOM 706 O O . GLU A 1 88 ? -2.153 28.535 -25.226 1.00 90.69 88 GLU A O 1
ATOM 711 N N . LYS A 1 89 ? -3.226 26.556 -25.189 1.00 92.81 89 LYS A N 1
ATOM 712 C CA . LYS A 1 89 ? -4.555 27.130 -24.917 1.00 92.81 89 LYS A CA 1
ATOM 713 C C . LYS A 1 89 ? -4.702 27.585 -23.465 1.00 92.81 89 LYS A C 1
ATOM 715 O O . LYS A 1 89 ? -5.328 28.609 -23.211 1.00 92.81 89 LYS A O 1
ATOM 720 N N . LEU A 1 90 ? -4.098 26.876 -22.510 1.00 91.81 90 LEU A N 1
ATOM 721 C CA . LEU A 1 90 ? -4.056 27.284 -21.103 1.00 91.81 90 LEU A CA 1
ATOM 722 C C . LEU A 1 90 ? -3.271 28.592 -20.928 1.00 91.81 90 LEU A C 1
ATOM 724 O O . LEU A 1 90 ? -3.730 29.480 -20.216 1.00 91.81 90 LEU A O 1
ATOM 728 N N . GLY A 1 91 ? -2.147 28.767 -21.630 1.00 88.38 91 GLY A N 1
ATOM 729 C CA . GLY A 1 91 ? -1.362 30.006 -21.612 1.00 88.38 91 GLY A CA 1
ATOM 730 C C . GLY A 1 91 ? -2.116 31.248 -22.110 1.00 88.38 91 GLY A C 1
ATOM 731 O O . GLY A 1 91 ? -1.722 32.367 -21.785 1.00 88.38 91 GLY A O 1
ATOM 732 N N . GLN A 1 92 ? -3.217 31.065 -22.848 1.00 92.62 92 GLN A N 1
ATOM 733 C CA . GLN A 1 92 ? -4.108 32.137 -23.313 1.00 92.62 92 GLN A CA 1
ATOM 734 C C . GLN A 1 92 ? -5.196 32.507 -22.284 1.00 92.62 92 GLN A C 1
ATOM 736 O O . GLN A 1 92 ? -5.850 33.539 -22.431 1.00 92.62 92 GLN A O 1
ATOM 741 N N . LEU A 1 93 ? -5.393 31.695 -21.237 1.00 90.50 93 LEU A N 1
ATOM 742 C CA . LEU A 1 93 ? -6.352 31.947 -20.159 1.00 90.50 93 LEU A CA 1
ATOM 743 C C . LEU A 1 93 ? -5.685 32.650 -18.961 1.00 90.50 93 LEU A C 1
ATOM 745 O O . LEU A 1 93 ? -4.530 32.350 -18.641 1.00 90.50 93 LEU A O 1
ATOM 749 N N . PRO A 1 94 ? -6.411 33.520 -18.228 1.00 91.00 94 PRO A N 1
ATOM 750 C CA . PRO A 1 94 ? -5.963 34.038 -16.936 1.00 91.00 94 PRO A CA 1
ATOM 751 C C . PRO A 1 94 ? -5.612 32.908 -15.959 1.00 91.00 94 PRO A C 1
ATOM 753 O O . PRO A 1 94 ? -6.258 31.859 -15.950 1.00 91.00 94 PRO A O 1
ATOM 756 N N . ARG A 1 95 ? -4.590 33.107 -15.121 1.00 82.50 95 ARG A N 1
ATOM 757 C CA . ARG A 1 95 ? -3.985 32.037 -14.303 1.00 82.50 95 ARG A CA 1
ATOM 758 C C . ARG A 1 95 ? -4.985 31.361 -13.360 1.00 82.50 95 ARG A C 1
ATOM 760 O O . ARG A 1 95 ? -4.928 30.152 -13.155 1.00 82.50 95 ARG A O 1
ATOM 767 N N . GLU A 1 96 ? -5.913 32.134 -12.814 1.00 85.56 96 GLU A N 1
ATOM 768 C CA . GLU A 1 96 ? -7.007 31.688 -11.949 1.00 85.56 96 GLU A CA 1
ATOM 769 C C . GLU A 1 96 ? -8.151 30.968 -12.692 1.00 85.56 96 GLU A C 1
ATOM 771 O O . GLU A 1 96 ? -9.056 30.438 -12.052 1.00 85.56 96 GLU A O 1
ATOM 776 N N . GLN A 1 97 ? -8.097 30.914 -14.027 1.00 87.81 97 GLN A N 1
ATOM 777 C CA . GLN A 1 97 ? -9.059 30.242 -14.911 1.00 87.81 97 GLN A CA 1
ATOM 778 C C . GLN A 1 97 ? -8.446 29.047 -15.666 1.00 87.81 97 GLN A C 1
ATOM 780 O O . GLN A 1 97 ? -9.169 28.306 -16.322 1.00 87.81 97 GLN A O 1
ATOM 785 N N . GLN A 1 98 ? -7.132 28.817 -15.565 1.00 87.06 98 GLN A N 1
ATOM 786 C CA . GLN A 1 98 ? -6.450 27.687 -16.218 1.00 87.06 98 GLN A CA 1
ATOM 787 C C . GLN A 1 98 ? -6.829 26.325 -15.611 1.00 87.06 98 GLN A C 1
ATOM 789 O O . GLN A 1 98 ? -6.926 25.325 -16.326 1.00 87.06 98 GLN A O 1
ATOM 794 N N . PHE A 1 99 ? -7.067 26.282 -14.297 1.00 90.94 99 PHE A N 1
ATOM 795 C CA . PHE A 1 99 ? -7.366 25.057 -13.556 1.00 90.94 99 PHE A CA 1
ATOM 796 C C . PHE A 1 99 ? -8.569 25.255 -12.634 1.00 90.94 99 PHE A C 1
ATOM 798 O O . PHE A 1 99 ? -8.637 26.228 -11.888 1.00 90.94 99 PHE A O 1
ATOM 805 N N . GLY A 1 100 ? -9.493 24.296 -12.651 1.00 88.81 100 GLY A N 1
ATOM 806 C CA . GLY A 1 100 ? -10.743 24.337 -11.898 1.00 88.81 100 GLY A CA 1
ATOM 807 C C . GLY A 1 100 ? -11.075 23.010 -11.217 1.00 88.81 100 GLY A C 1
ATOM 808 O O . GLY A 1 100 ? -10.188 22.242 -10.831 1.00 88.81 100 GLY A O 1
ATOM 809 N N . ALA A 1 101 ? -12.374 22.757 -11.076 1.00 90.31 101 ALA A N 1
ATOM 810 C CA . ALA A 1 101 ? -12.955 21.555 -10.487 1.00 90.31 101 ALA A CA 1
ATOM 811 C C . ALA A 1 101 ? -13.877 20.841 -11.490 1.00 90.31 101 ALA A C 1
ATOM 813 O O . ALA A 1 101 ? -14.374 21.467 -12.427 1.00 90.31 101 ALA A O 1
ATOM 814 N N . GLU A 1 102 ? -14.168 19.560 -11.257 1.00 93.06 102 GLU A N 1
ATOM 815 C CA . GLU A 1 102 ? -15.314 18.900 -11.897 1.00 93.06 102 GLU A CA 1
ATOM 816 C C . GLU A 1 102 ? -16.619 19.562 -11.412 1.00 93.06 102 GLU A C 1
ATOM 818 O O . GLU A 1 102 ? -16.800 19.799 -10.213 1.00 93.06 102 GLU A O 1
ATOM 823 N N . ARG A 1 103 ? -17.517 19.893 -12.348 1.00 93.69 103 ARG A N 1
ATOM 824 C CA . ARG A 1 103 ? -18.834 20.509 -12.085 1.00 93.69 103 ARG A CA 1
ATOM 825 C C . ARG A 1 103 ? -19.981 19.832 -12.843 1.00 93.69 103 ARG A C 1
ATOM 827 O O . ARG A 1 103 ? -21.126 20.244 -12.688 1.00 93.69 103 ARG A O 1
ATOM 834 N N . ASP A 1 104 ? -19.706 18.803 -13.637 1.00 95.75 104 ASP A N 1
ATOM 835 C CA . ASP A 1 104 ? -20.700 18.064 -14.417 1.00 95.75 104 ASP A CA 1
ATOM 836 C C . ASP A 1 104 ? -20.539 16.555 -14.186 1.00 95.75 104 ASP A C 1
ATOM 838 O O . ASP A 1 104 ? -19.440 16.014 -14.287 1.00 95.75 104 ASP A O 1
ATOM 842 N N . ALA A 1 105 ? -21.625 15.846 -13.883 1.00 95.75 105 ALA A N 1
ATOM 843 C CA . ALA A 1 105 ? -21.611 14.401 -13.659 1.00 95.75 105 ALA A CA 1
ATOM 844 C C . ALA A 1 105 ? -21.054 13.616 -14.860 1.00 95.75 105 ALA A C 1
ATOM 846 O O . ALA A 1 105 ? -20.393 12.595 -14.670 1.00 95.75 105 ALA A O 1
ATOM 847 N N . ARG A 1 106 ? -21.236 14.128 -16.086 1.00 96.25 106 ARG A N 1
ATOM 848 C CA . ARG A 1 106 ? -20.703 13.536 -17.324 1.00 96.25 106 ARG A CA 1
ATOM 849 C C . ARG A 1 106 ? -19.177 13.507 -17.345 1.00 96.25 106 ARG A C 1
ATOM 851 O O . ARG A 1 106 ? -18.619 12.606 -17.957 1.00 96.25 106 ARG A O 1
ATOM 858 N N . GLN A 1 107 ? -18.505 14.422 -16.639 1.00 95.94 107 GLN A N 1
ATOM 859 C CA . GLN A 1 107 ? -17.049 14.385 -16.454 1.00 95.94 107 GLN A CA 1
ATOM 860 C C . GLN A 1 107 ? -16.623 13.122 -15.688 1.00 95.94 107 GLN A C 1
ATOM 862 O O . GLN A 1 107 ? -15.733 12.398 -16.135 1.00 95.94 107 GLN A O 1
ATOM 867 N N . VAL A 1 108 ? -17.327 12.807 -14.593 1.00 94.19 108 VAL A N 1
ATOM 868 C CA . VAL A 1 108 ? -17.090 11.598 -13.787 1.00 94.19 108 VAL A CA 1
ATOM 869 C C . VAL A 1 108 ? -17.464 10.336 -14.567 1.00 94.19 108 VAL A C 1
ATOM 871 O O . VAL A 1 108 ? -16.685 9.386 -14.586 1.00 94.19 108 VAL A O 1
ATOM 874 N N . PHE A 1 109 ? -18.618 10.321 -15.244 1.00 95.50 109 PHE A N 1
ATOM 875 C CA . PHE A 1 109 ? -19.052 9.165 -16.040 1.00 95.50 109 PHE A CA 1
ATOM 876 C C . PHE A 1 109 ? -18.061 8.851 -17.168 1.00 95.50 109 PHE A C 1
ATOM 878 O O . PHE A 1 109 ? -17.610 7.712 -17.270 1.00 95.50 109 PHE A O 1
ATOM 885 N N . ASN A 1 110 ? -17.654 9.870 -17.936 1.00 94.69 110 ASN A N 1
ATOM 886 C CA . ASN A 1 110 ? -16.650 9.759 -18.995 1.00 94.69 110 ASN A CA 1
ATOM 887 C C . ASN A 1 110 ? -15.324 9.206 -18.462 1.00 94.69 110 ASN A C 1
ATOM 889 O O . ASN A 1 110 ? -14.833 8.208 -18.982 1.00 94.69 110 ASN A O 1
ATOM 893 N N . ARG A 1 111 ? -14.744 9.798 -17.405 1.00 93.75 111 ARG A N 1
ATOM 894 C CA . ARG A 1 111 ? -13.433 9.333 -16.920 1.00 93.75 111 ARG A CA 1
ATOM 895 C C . ARG A 1 111 ? -13.467 7.926 -16.335 1.00 93.75 111 ARG A C 1
ATOM 897 O O . ARG A 1 111 ? -12.468 7.226 -16.449 1.00 93.75 111 ARG A O 1
ATOM 904 N N . LEU A 1 112 ? -14.583 7.496 -15.744 1.00 93.75 112 LEU A N 1
ATOM 905 C CA . LEU A 1 112 ? -14.745 6.120 -15.271 1.00 93.75 112 LEU A CA 1
ATOM 906 C C . LEU A 1 112 ? -14.899 5.149 -16.449 1.00 93.75 112 LEU A C 1
ATOM 908 O O . LEU A 1 112 ? -14.024 4.311 -16.666 1.00 93.75 112 LEU A O 1
ATOM 912 N N . ALA A 1 113 ? -15.961 5.305 -17.246 1.00 95.50 113 ALA A N 1
ATOM 913 C CA . ALA A 1 113 ? -16.277 4.404 -18.354 1.00 95.50 113 ALA A CA 1
ATOM 914 C C . ALA A 1 113 ? -15.168 4.372 -19.415 1.00 95.50 113 ALA A C 1
ATOM 916 O O . ALA A 1 113 ? -14.766 3.295 -19.853 1.00 95.50 113 ALA A O 1
ATOM 917 N N . GLY A 1 114 ? -14.625 5.532 -19.791 1.00 95.44 114 GLY A N 1
ATOM 918 C CA . GLY A 1 114 ? -13.541 5.649 -20.765 1.00 95.44 114 GLY A CA 1
ATOM 919 C C . GLY A 1 114 ? -12.248 4.986 -20.296 1.00 95.44 114 GLY A C 1
ATOM 920 O O . GLY A 1 114 ? -11.624 4.271 -21.070 1.00 95.44 114 GLY A O 1
ATOM 921 N N . THR A 1 115 ? -11.900 5.097 -19.008 1.00 94.06 115 THR A N 1
ATOM 922 C CA . THR A 1 115 ? -10.726 4.401 -18.446 1.00 94.06 115 THR A CA 1
ATOM 923 C C . THR A 1 115 ? -10.917 2.889 -18.429 1.00 94.06 115 THR A C 1
ATOM 925 O O . THR A 1 115 ? -10.016 2.162 -18.840 1.00 94.06 115 THR A O 1
ATOM 928 N N . TRP A 1 116 ? -12.085 2.393 -18.006 1.00 94.38 116 TRP A N 1
ATOM 929 C CA . TRP A 1 116 ? -12.376 0.955 -18.051 1.00 94.38 116 TRP A CA 1
ATOM 930 C C . TRP A 1 116 ? -12.358 0.420 -19.487 1.00 94.38 116 TRP A C 1
ATOM 932 O O . TRP A 1 116 ? -11.823 -0.657 -19.731 1.00 94.38 116 TRP A O 1
ATOM 942 N N . THR A 1 117 ? -12.868 1.193 -20.447 1.00 96.25 117 THR A N 1
ATOM 943 C CA . THR A 1 117 ? -12.831 0.834 -21.873 1.00 96.25 117 THR A CA 1
ATOM 944 C C . THR A 1 117 ? -11.400 0.829 -22.412 1.00 96.25 117 THR A C 1
ATOM 946 O O . THR A 1 117 ? -11.012 -0.113 -23.089 1.00 96.25 117 THR A O 1
ATOM 949 N N . TYR A 1 118 ? -10.589 1.832 -22.067 1.00 94.81 118 TYR A N 1
ATOM 950 C CA . TYR A 1 118 ? -9.187 1.955 -22.475 1.00 94.81 118 TYR A CA 1
ATOM 951 C C . TYR A 1 118 ? -8.343 0.767 -21.990 1.00 94.81 118 TYR A C 1
ATOM 953 O O . TYR A 1 118 ? -7.681 0.112 -22.795 1.00 94.81 118 TYR A O 1
ATOM 961 N N . TRP A 1 119 ? -8.427 0.427 -20.698 1.00 92.06 119 TRP A N 1
ATOM 962 C CA . TRP A 1 119 ? -7.739 -0.746 -20.144 1.00 92.06 119 TRP A CA 1
ATOM 963 C C . TRP A 1 119 ? -8.300 -2.063 -20.704 1.00 92.06 119 TRP A C 1
ATOM 965 O O . TRP A 1 119 ? -7.530 -2.952 -21.059 1.00 92.06 119 TRP A O 1
ATOM 975 N N . GLY A 1 120 ? -9.622 -2.182 -20.866 1.00 93.12 120 GLY A N 1
ATOM 976 C CA . GLY A 1 120 ? -10.241 -3.356 -21.486 1.00 93.12 120 GLY A CA 1
ATOM 977 C C . GLY A 1 120 ? -9.791 -3.581 -22.933 1.00 93.12 120 GLY A C 1
ATOM 978 O O . GLY A 1 120 ? -9.486 -4.709 -23.315 1.00 93.12 120 GLY A O 1
ATOM 979 N N . PHE A 1 121 ? -9.684 -2.513 -23.726 1.00 94.06 121 PHE A N 1
ATOM 980 C CA . PHE A 1 121 ? -9.245 -2.576 -25.118 1.00 94.06 121 PHE A CA 1
ATOM 981 C C . PHE A 1 121 ? -7.773 -2.989 -25.224 1.00 94.06 121 PHE A C 1
ATOM 983 O O . PHE A 1 121 ? -7.453 -3.950 -25.925 1.00 94.06 121 PHE A O 1
ATOM 990 N N . LYS A 1 122 ? -6.884 -2.340 -24.457 1.00 90.38 122 LYS A N 1
ATOM 991 C CA . LYS A 1 122 ? -5.437 -2.631 -24.460 1.00 90.38 122 LYS A CA 1
ATOM 992 C C . LYS A 1 122 ? -5.092 -4.046 -23.976 1.00 90.38 122 LYS A C 1
ATOM 994 O O . LYS A 1 122 ? -4.001 -4.529 -24.270 1.00 90.38 122 LYS A O 1
ATOM 999 N N . HIS A 1 123 ? -6.021 -4.729 -23.301 1.00 89.06 123 HIS A N 1
ATOM 1000 C CA . HIS A 1 123 ? -5.876 -6.120 -22.847 1.00 89.06 123 HIS A CA 1
ATOM 1001 C C . HIS A 1 123 ? -6.928 -7.072 -23.446 1.00 89.06 123 HIS A C 1
ATOM 1003 O O . HIS A 1 123 ? -7.258 -8.091 -22.846 1.00 89.06 123 HIS A O 1
ATOM 1009 N N . ALA A 1 124 ? -7.429 -6.757 -24.649 1.00 89.62 124 ALA A N 1
ATOM 1010 C CA . ALA A 1 124 ? -8.251 -7.640 -25.488 1.00 89.62 124 ALA A CA 1
ATOM 1011 C C . ALA A 1 124 ? -9.553 -8.177 -24.841 1.00 89.62 124 ALA A C 1
ATOM 1013 O O . ALA A 1 124 ? -10.064 -9.235 -25.218 1.00 89.62 124 ALA A O 1
ATOM 1014 N N . TYR A 1 125 ? -10.157 -7.427 -23.911 1.00 91.31 125 TYR A N 1
ATOM 1015 C CA . TYR A 1 125 ? -11.461 -7.775 -23.328 1.00 91.31 125 TYR A CA 1
ATOM 1016 C C . TYR A 1 125 ? -12.623 -7.656 -24.328 1.00 91.31 125 TYR A C 1
ATOM 1018 O O . TYR A 1 125 ? -13.687 -8.225 -24.084 1.00 91.31 125 TYR A O 1
ATOM 1026 N N . PHE A 1 126 ? -12.441 -7.005 -25.481 1.00 94.69 126 PHE A N 1
ATOM 1027 C CA . PHE A 1 126 ? -13.456 -6.787 -26.527 1.00 94.69 126 PHE A CA 1
ATOM 1028 C C . PHE A 1 126 ? -13.102 -7.567 -27.807 1.00 94.69 126 PHE A C 1
ATOM 1030 O O . PHE A 1 126 ? -11.924 -7.719 -28.106 1.00 94.69 126 PHE A O 1
ATOM 1037 N N . ASP A 1 127 ? -14.090 -8.140 -28.516 1.00 92.88 127 ASP A N 1
ATOM 1038 C CA . ASP A 1 127 ? -13.813 -8.898 -29.763 1.00 92.88 127 ASP A CA 1
ATOM 1039 C C . ASP A 1 127 ? -13.603 -7.950 -30.960 1.00 92.88 127 ASP A C 1
ATOM 1041 O O . ASP A 1 127 ? -12.913 -8.294 -31.919 1.00 92.88 127 ASP A O 1
ATOM 1045 N N . THR A 1 128 ? -14.192 -6.754 -30.897 1.00 94.75 128 THR A N 1
ATOM 1046 C CA . THR A 1 128 ? -14.106 -5.693 -31.904 1.00 94.75 128 THR A CA 1
ATOM 1047 C C . THR A 1 128 ? -14.044 -4.308 -31.250 1.00 94.75 128 THR A C 1
ATOM 1049 O O . THR A 1 128 ? -14.309 -4.146 -30.058 1.00 94.75 128 THR A O 1
ATOM 1052 N N . GLU A 1 129 ? -13.746 -3.279 -32.044 1.00 94.62 129 GLU A N 1
ATOM 1053 C CA . GLU A 1 129 ? -13.891 -1.883 -31.619 1.00 94.62 129 GLU A CA 1
ATOM 1054 C C . GLU A 1 129 ? -15.358 -1.493 -31.354 1.00 94.62 129 GLU A C 1
ATOM 1056 O O . GLU A 1 129 ? -15.632 -0.771 -30.399 1.00 94.62 129 GLU A O 1
ATOM 1061 N N . GLU A 1 130 ? -16.311 -2.035 -32.123 1.00 94.56 130 GLU A N 1
ATOM 1062 C CA . GLU A 1 130 ? -17.754 -1.814 -31.923 1.00 94.56 130 GLU A CA 1
ATOM 1063 C C . GLU A 1 130 ? -18.221 -2.330 -30.549 1.00 94.56 130 GLU A C 1
ATOM 1065 O O . GLU A 1 130 ? -19.027 -1.682 -29.873 1.00 94.56 130 GLU A O 1
ATOM 1070 N N . ASP A 1 131 ? -17.669 -3.459 -30.085 1.00 95.56 131 ASP A N 1
ATOM 1071 C CA . ASP A 1 131 ? -17.897 -3.964 -28.727 1.00 95.56 131 ASP A CA 1
ATOM 1072 C C . ASP A 1 131 ? -17.339 -3.001 -27.667 1.00 95.56 131 ASP A C 1
ATOM 1074 O O . ASP A 1 131 ? -17.988 -2.772 -26.647 1.00 95.56 131 ASP A O 1
ATOM 1078 N N . ALA A 1 132 ? -16.167 -2.404 -27.905 1.00 95.75 132 ALA A N 1
ATOM 1079 C CA . ALA A 1 132 ? -15.542 -1.457 -26.981 1.00 95.75 132 ALA A CA 1
ATOM 1080 C C . ALA A 1 132 ? -16.300 -0.118 -26.909 1.00 95.75 132 ALA A C 1
ATOM 1082 O O . ALA A 1 132 ? -16.548 0.383 -25.810 1.00 95.75 132 ALA A O 1
ATOM 1083 N N . GLN A 1 133 ? -16.736 0.435 -28.049 1.00 95.50 133 GLN A N 1
ATOM 1084 C CA . GLN A 1 133 ? -17.612 1.615 -28.076 1.00 95.50 133 GLN A CA 1
ATOM 1085 C C . GLN A 1 133 ? -18.946 1.304 -27.384 1.00 95.50 133 GLN A C 1
ATOM 1087 O O . GLN A 1 133 ? -19.409 2.081 -26.549 1.00 95.50 133 GLN A O 1
ATOM 1092 N N . THR A 1 134 ? -19.529 0.130 -27.652 1.00 95.94 134 THR A N 1
ATOM 1093 C CA . THR A 1 134 ? -20.752 -0.318 -26.973 1.00 95.94 134 THR A CA 1
ATOM 1094 C C . THR A 1 134 ? -20.536 -0.430 -25.462 1.00 95.94 134 THR A C 1
ATOM 1096 O O . THR A 1 134 ? -21.368 0.062 -24.709 1.00 95.94 134 THR A O 1
ATOM 1099 N N . PHE A 1 135 ? -19.415 -0.981 -24.985 1.00 96.69 135 PHE A N 1
ATOM 1100 C CA . PHE A 1 135 ? -19.095 -1.021 -23.553 1.00 96.69 135 PHE A CA 1
ATOM 1101 C C . PHE A 1 135 ? -18.987 0.382 -22.937 1.00 96.69 135 PHE A C 1
ATOM 1103 O O . PHE A 1 135 ? -19.603 0.638 -21.903 1.00 96.69 135 PHE A O 1
ATOM 1110 N N . TYR A 1 136 ? -18.264 1.307 -23.576 1.00 97.00 136 TYR A N 1
ATOM 1111 C CA . TYR A 1 136 ? -18.149 2.696 -23.117 1.00 97.00 136 TYR A CA 1
ATOM 1112 C C . TYR A 1 136 ? -19.521 3.378 -22.981 1.00 97.00 136 TYR A C 1
ATOM 1114 O O . TYR A 1 136 ? -19.810 4.025 -21.968 1.00 97.00 136 TYR A O 1
ATOM 1122 N N . GLU A 1 137 ? -20.379 3.211 -23.987 1.00 96.44 137 GLU A N 1
ATOM 1123 C CA . GLU A 1 137 ? -21.691 3.851 -24.059 1.00 96.44 137 GLU A CA 1
ATOM 1124 C C . GLU A 1 137 ? -22.700 3.216 -23.089 1.00 96.44 137 GLU A C 1
ATOM 1126 O O . GLU A 1 137 ? -23.395 3.937 -22.367 1.00 96.44 137 GLU A O 1
ATOM 1131 N N . GLU A 1 138 ? -22.726 1.884 -22.984 1.00 96.38 138 GLU A N 1
ATOM 1132 C CA . GLU A 1 138 ? -23.507 1.163 -21.973 1.00 96.38 138 GLU A CA 1
ATOM 1133 C C . GLU A 1 138 ? -23.082 1.574 -20.559 1.00 96.38 138 GLU A C 1
ATOM 1135 O O . GLU A 1 138 ? -23.933 1.931 -19.746 1.00 96.38 138 GLU A O 1
ATOM 1140 N N . MET A 1 139 ? -21.778 1.623 -20.261 1.00 96.31 139 MET A N 1
ATOM 1141 C CA . MET A 1 139 ? -21.288 2.016 -18.936 1.00 96.31 139 MET A CA 1
ATOM 1142 C C . MET A 1 139 ? -21.606 3.481 -18.602 1.00 96.31 139 MET A C 1
ATOM 1144 O O . MET A 1 139 ? -22.001 3.773 -17.469 1.00 96.31 139 MET A O 1
ATOM 1148 N N . CYS A 1 140 ? -21.516 4.401 -19.570 1.00 96.31 140 CYS A N 1
ATOM 1149 C CA . CYS A 1 140 ? -21.973 5.784 -19.395 1.00 96.31 140 CYS A CA 1
ATOM 1150 C C . CYS A 1 140 ? -23.478 5.858 -19.079 1.00 96.31 140 CYS A C 1
ATOM 1152 O O . CYS A 1 140 ? -23.876 6.563 -18.143 1.00 96.31 140 CYS A O 1
ATOM 1154 N N . ALA A 1 141 ? -24.308 5.106 -19.810 1.00 96.19 141 ALA A N 1
ATOM 1155 C CA . ALA A 1 141 ? -25.749 5.032 -19.575 1.00 96.19 141 ALA A CA 1
ATOM 1156 C C . ALA A 1 141 ? -26.068 4.427 -18.195 1.00 96.19 141 ALA A C 1
ATOM 1158 O O . ALA A 1 141 ? -26.832 5.011 -17.427 1.00 96.19 141 ALA A O 1
ATOM 1159 N N . MET A 1 142 ? -25.436 3.306 -17.830 1.00 96.19 142 MET A N 1
ATOM 1160 C CA . MET A 1 142 ? -25.637 2.619 -16.549 1.00 96.19 142 MET A CA 1
ATOM 1161 C C . MET A 1 142 ? -25.254 3.480 -15.342 1.00 96.19 142 MET A C 1
ATOM 1163 O O . MET A 1 142 ? -25.971 3.456 -14.338 1.00 96.19 142 MET A O 1
ATOM 1167 N N . LEU A 1 143 ? -24.166 4.256 -15.430 1.00 95.50 143 LEU A N 1
ATOM 1168 C CA . LEU A 1 143 ? -23.774 5.210 -14.387 1.00 95.50 143 LEU A CA 1
ATOM 1169 C C . LEU A 1 143 ? -24.792 6.357 -14.271 1.00 95.50 143 LEU A C 1
ATOM 1171 O O . LEU A 1 143 ? -25.276 6.641 -13.174 1.00 95.50 143 LEU A O 1
ATOM 1175 N N . ALA A 1 144 ? -25.174 6.982 -15.391 1.00 95.75 144 ALA A N 1
ATOM 1176 C CA . ALA A 1 144 ? -26.119 8.102 -15.400 1.00 95.75 144 ALA A CA 1
ATOM 1177 C C . ALA A 1 144 ? -27.531 7.704 -14.935 1.00 95.75 144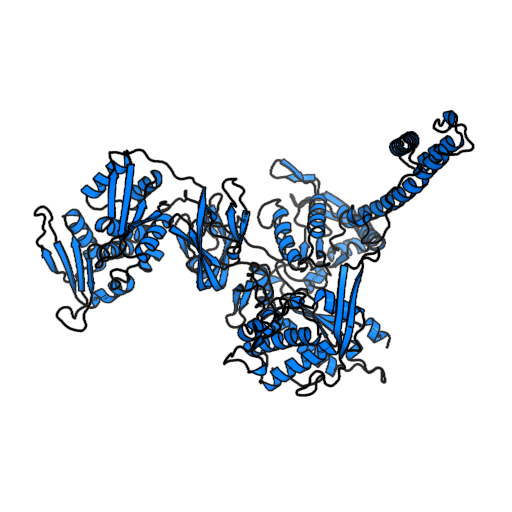 ALA A C 1
ATOM 1179 O O . ALA A 1 144 ? -28.178 8.454 -14.199 1.00 95.75 144 ALA A O 1
ATOM 1180 N N . LEU A 1 145 ? -27.990 6.510 -15.320 1.00 94.81 145 LEU A N 1
ATOM 1181 C CA . LEU A 1 145 ? -29.280 5.928 -14.943 1.00 94.81 145 LEU A CA 1
ATOM 1182 C C . LEU A 1 145 ? -29.255 5.225 -13.573 1.00 94.81 145 LEU A C 1
ATOM 1184 O O . LEU A 1 145 ? -30.299 4.740 -13.138 1.00 94.81 145 LEU A O 1
ATOM 1188 N N . GLN A 1 146 ? -28.110 5.166 -12.881 1.00 93.06 146 GLN A N 1
ATOM 1189 C CA . GLN A 1 146 ? -27.932 4.480 -11.589 1.00 93.06 146 GLN A CA 1
ATOM 1190 C C . GLN A 1 146 ? -28.347 2.994 -11.614 1.00 93.06 146 GLN A C 1
ATOM 1192 O O . GLN A 1 146 ? -29.023 2.516 -10.699 1.00 93.06 146 GLN A O 1
ATOM 1197 N N . ILE A 1 147 ? -27.970 2.277 -12.677 1.00 95.12 147 ILE A N 1
ATOM 1198 C CA . ILE A 1 147 ? -28.200 0.830 -12.863 1.00 95.12 147 ILE A CA 1
ATOM 1199 C C . ILE A 1 147 ? -27.149 0.015 -12.102 1.00 95.12 147 ILE A C 1
ATOM 1201 O O . ILE A 1 147 ? -27.479 -0.987 -11.472 1.00 95.12 147 ILE A O 1
ATOM 1205 N N . GLY A 1 148 ? -25.904 0.489 -12.087 1.00 91.62 148 GLY A N 1
ATOM 1206 C CA . GLY A 1 148 ? -24.835 -0.025 -11.235 1.00 91.62 148 GLY A CA 1
ATOM 1207 C C . GLY A 1 148 ? -23.930 1.103 -10.749 1.00 91.62 148 GLY A C 1
ATOM 1208 O O . GLY A 1 148 ? -23.871 2.166 -11.372 1.00 91.62 148 GLY A O 1
ATOM 1209 N N . ALA A 1 149 ? -23.255 0.889 -9.622 1.00 85.88 149 ALA A N 1
ATOM 1210 C CA . ALA A 1 149 ? -22.332 1.855 -9.032 1.00 85.88 149 ALA A CA 1
ATOM 1211 C C . ALA A 1 149 ? -21.099 1.170 -8.404 1.00 85.88 149 ALA A C 1
ATOM 1213 O O . ALA A 1 149 ? -21.206 0.042 -7.914 1.00 85.88 149 ALA A O 1
ATOM 1214 N N . PRO A 1 150 ? -19.933 1.841 -8.384 1.00 78.19 150 PRO A N 1
ATOM 1215 C CA . PRO A 1 150 ? -18.694 1.270 -7.872 1.00 78.19 150 PRO A CA 1
ATOM 1216 C C . PRO A 1 150 ? -18.450 1.643 -6.383 1.00 78.19 150 PRO A C 1
ATOM 1218 O O . PRO A 1 150 ? -18.668 2.783 -5.966 1.00 78.19 150 PRO A O 1
ATOM 1221 N N . ASN A 1 151 ? -17.985 0.691 -5.559 1.00 64.00 151 ASN A N 1
ATOM 1222 C CA . ASN A 1 151 ? -18.063 0.733 -4.082 1.00 64.00 151 ASN A CA 1
ATOM 1223 C C . ASN A 1 151 ? -16.690 0.769 -3.356 1.00 64.00 151 ASN A C 1
ATOM 1225 O O . ASN A 1 151 ? -16.409 -0.042 -2.480 1.00 64.00 151 ASN A O 1
ATOM 1229 N N . SER A 1 152 ? -15.807 1.713 -3.687 1.00 56.44 152 SER A N 1
ATOM 1230 C CA . SER A 1 152 ? -14.458 1.852 -3.092 1.00 56.44 152 SER A CA 1
ATOM 1231 C C . SER A 1 152 ? -13.955 3.305 -3.191 1.00 56.44 152 SER A C 1
ATOM 1233 O O . SER A 1 152 ? -14.398 4.034 -4.078 1.00 56.44 152 SER A O 1
ATOM 1235 N N . PRO A 1 153 ? -13.045 3.789 -2.320 1.00 49.78 153 PRO A N 1
ATOM 1236 C CA . PRO A 1 153 ? -12.358 5.068 -2.545 1.00 49.78 153 PRO A CA 1
ATOM 1237 C C . PRO A 1 153 ? -11.458 5.079 -3.797 1.00 49.78 153 PRO A C 1
ATOM 1239 O O . PRO A 1 153 ? -11.197 6.155 -4.331 1.00 49.78 153 PRO A O 1
ATOM 1242 N N . GLN A 1 154 ? -11.047 3.908 -4.302 1.00 57.12 154 GLN A N 1
ATOM 1243 C CA . GLN A 1 154 ? -10.320 3.712 -5.571 1.00 57.12 154 GLN A CA 1
ATOM 1244 C C . GLN A 1 154 ? -10.910 4.552 -6.722 1.00 57.12 154 GLN A C 1
ATOM 1246 O O . GLN A 1 154 ? -10.206 5.314 -7.389 1.00 57.12 154 GLN A O 1
ATOM 1251 N N . TRP A 1 155 ? -12.235 4.484 -6.885 1.00 69.12 155 TRP A N 1
ATOM 1252 C CA . TRP A 1 155 ? -12.980 5.087 -7.993 1.00 69.12 155 TRP A CA 1
ATOM 1253 C C . TRP A 1 155 ? -13.017 6.620 -7.970 1.00 69.12 155 TRP A C 1
ATOM 1255 O O . TRP A 1 155 ? -13.309 7.247 -8.988 1.00 69.12 155 TRP A O 1
ATOM 1265 N N . PHE A 1 156 ? -12.689 7.259 -6.840 1.00 71.19 156 PHE A N 1
ATOM 1266 C CA . PHE A 1 156 ? -12.591 8.721 -6.785 1.00 71.19 156 PHE A CA 1
ATOM 1267 C C . PHE A 1 156 ? -11.476 9.229 -7.714 1.00 71.19 156 PHE A C 1
ATOM 1269 O O . PHE A 1 156 ? -11.646 10.266 -8.357 1.00 71.19 156 PHE A O 1
ATOM 1276 N N . ASN A 1 157 ? -10.387 8.459 -7.839 1.00 72.25 157 ASN A N 1
ATOM 1277 C CA . ASN A 1 157 ? -9.198 8.799 -8.625 1.00 72.25 157 ASN A CA 1
ATOM 1278 C C . ASN A 1 157 ? -9.142 8.131 -10.011 1.00 72.25 157 ASN A C 1
ATOM 1280 O O . ASN A 1 157 ? -8.411 8.617 -10.875 1.00 72.25 157 ASN A O 1
ATOM 1284 N N . THR A 1 158 ? -9.897 7.049 -10.242 1.00 85.50 158 THR A N 1
ATOM 1285 C CA . THR A 1 158 ? -9.935 6.337 -11.531 1.00 85.50 158 THR A CA 1
ATOM 1286 C C . THR A 1 158 ? -10.185 7.299 -12.696 1.00 85.50 158 THR A C 1
ATOM 1288 O O . THR A 1 158 ? -11.161 8.057 -12.709 1.00 85.50 158 THR A O 1
ATOM 1291 N N . GLY A 1 159 ? -9.275 7.274 -13.669 1.00 86.69 159 GLY A N 1
ATOM 1292 C CA . GLY A 1 159 ? -9.365 8.062 -14.893 1.00 86.69 159 GLY A CA 1
ATOM 1293 C C . GLY A 1 159 ? -8.964 9.529 -14.798 1.00 86.69 159 GLY A C 1
ATOM 1294 O O . GLY A 1 159 ? -9.072 10.226 -15.801 1.00 86.69 159 GLY A O 1
ATOM 1295 N N . LEU A 1 160 ? -8.463 10.017 -13.655 1.00 88.56 160 LEU A N 1
ATOM 1296 C CA . LEU A 1 160 ? -7.904 11.375 -13.593 1.00 88.56 160 LEU A CA 1
ATOM 1297 C C . LEU A 1 160 ? -6.675 11.535 -14.512 1.00 88.56 160 LEU A C 1
ATOM 1299 O O . LEU A 1 160 ? -6.521 12.590 -15.126 1.00 88.56 160 LEU A O 1
ATOM 1303 N N . HIS A 1 161 ? -5.862 10.485 -14.688 1.00 88.81 161 HIS A N 1
ATOM 1304 C CA . HIS A 1 161 ? -4.805 10.477 -15.703 1.00 88.81 161 HIS A CA 1
ATOM 1305 C C . HIS A 1 161 ? -5.379 10.396 -17.131 1.00 88.81 161 HIS A C 1
ATOM 1307 O O . HIS A 1 161 ? -5.123 11.290 -17.928 1.00 88.81 161 HIS A O 1
ATOM 1313 N N . TRP A 1 162 ? -6.210 9.392 -17.450 1.00 93.94 162 TRP A N 1
ATOM 1314 C CA . TRP A 1 162 ? -6.742 9.192 -18.813 1.00 93.94 162 TRP A CA 1
ATOM 1315 C C . TRP A 1 162 ? -7.564 10.385 -19.340 1.00 93.94 162 TRP A C 1
ATOM 1317 O O . TRP A 1 162 ? -7.408 10.772 -20.497 1.00 93.94 162 TRP A O 1
ATOM 1327 N N . ALA A 1 163 ? -8.416 10.996 -18.509 1.00 93.31 163 ALA A N 1
ATOM 1328 C CA . ALA A 1 163 ? -9.316 12.067 -18.944 1.00 93.31 163 ALA A CA 1
ATOM 1329 C C . ALA A 1 163 ? -8.692 13.472 -18.935 1.00 93.31 163 ALA A C 1
ATOM 1331 O O . ALA A 1 163 ? -9.193 14.347 -19.639 1.00 93.31 163 ALA A O 1
ATOM 1332 N N . TYR A 1 164 ? -7.647 13.715 -18.134 1.00 93.38 164 TYR A N 1
ATOM 1333 C CA . TYR A 1 164 ? -7.142 15.072 -17.867 1.00 93.38 164 TYR A CA 1
ATOM 1334 C C . TYR A 1 164 ? -5.614 15.218 -17.887 1.00 93.38 164 TYR A C 1
ATOM 1336 O O . TYR A 1 164 ? -5.123 16.342 -17.782 1.00 93.38 164 TYR A O 1
ATOM 1344 N N . GLY A 1 165 ? -4.857 14.121 -17.938 1.00 86.06 165 GLY A N 1
ATOM 1345 C CA . GLY A 1 165 ? -3.413 14.126 -17.701 1.00 86.06 165 GLY A CA 1
ATOM 1346 C C . GLY A 1 165 ? -3.046 14.568 -16.283 1.00 86.06 165 GLY A C 1
ATOM 1347 O O . GLY A 1 165 ? -1.983 15.147 -16.082 1.00 86.06 165 GLY A O 1
ATOM 1348 N N . ILE A 1 166 ? -3.929 14.359 -15.294 1.00 83.88 166 ILE A N 1
ATOM 1349 C CA . ILE A 1 166 ? -3.599 14.649 -13.894 1.00 83.88 166 ILE A CA 1
ATOM 1350 C C . ILE A 1 166 ? -2.695 13.536 -13.381 1.00 83.88 166 ILE A C 1
ATOM 1352 O O . ILE A 1 166 ? -3.137 12.413 -13.143 1.00 83.88 166 ILE A O 1
ATOM 1356 N N . GLU A 1 167 ? -1.433 13.888 -13.186 1.00 75.75 167 GLU A N 1
ATOM 1357 C CA . GLU A 1 167 ? -0.423 13.055 -12.547 1.00 75.75 167 GLU A CA 1
ATOM 1358 C C . GLU A 1 167 ? -0.273 13.409 -11.060 1.00 75.75 167 GLU A C 1
ATOM 1360 O O . GLU A 1 167 ? -0.855 14.365 -10.533 1.00 75.75 167 GLU A O 1
ATOM 1365 N N . GLY A 1 168 ? 0.527 12.623 -10.348 1.00 61.09 168 GLY A N 1
ATOM 1366 C CA . GLY A 1 168 ? 0.923 12.928 -8.981 1.00 61.09 168 GLY A CA 1
ATOM 1367 C C . GLY A 1 168 ? 2.167 12.148 -8.593 1.00 61.09 168 GLY A C 1
ATOM 1368 O O . GLY A 1 168 ? 2.346 11.036 -9.097 1.00 61.09 168 GLY A O 1
ATOM 1369 N N . PRO A 1 169 ? 3.005 12.693 -7.688 1.00 44.91 169 PRO A N 1
ATOM 1370 C CA . PRO A 1 169 ? 4.205 12.007 -7.235 1.00 44.91 169 PRO A CA 1
ATOM 1371 C C . PRO A 1 169 ? 3.782 10.650 -6.700 1.00 44.91 169 PRO A C 1
ATOM 1373 O O . PRO A 1 169 ? 2.940 10.597 -5.790 1.00 44.91 169 PRO A O 1
ATOM 1376 N N . ALA A 1 170 ? 4.324 9.588 -7.304 1.00 50.72 170 ALA A N 1
ATOM 1377 C CA . ALA A 1 170 ? 3.984 8.223 -6.957 1.00 50.72 170 ALA A CA 1
ATOM 1378 C C . ALA A 1 170 ? 3.971 8.100 -5.433 1.00 50.72 170 ALA A C 1
ATOM 1380 O O . ALA A 1 170 ? 4.852 8.592 -4.728 1.00 50.72 170 ALA A O 1
ATOM 1381 N N . GLN A 1 171 ? 2.871 7.590 -4.895 1.00 50.41 171 GLN A N 1
ATOM 1382 C CA . GLN A 1 171 ? 2.647 7.655 -3.453 1.00 50.41 171 GLN A CA 1
ATOM 1383 C C . GLN A 1 171 ? 3.289 6.474 -2.723 1.00 50.41 171 GLN A C 1
ATOM 1385 O O . GLN A 1 171 ? 3.102 6.298 -1.513 1.00 50.41 171 GLN A O 1
ATOM 1390 N N . GLY A 1 172 ? 4.078 5.704 -3.472 1.00 49.00 172 GLY A N 1
ATOM 1391 C CA . GLY A 1 172 ? 4.903 4.644 -2.981 1.00 49.00 172 GLY A CA 1
ATOM 1392 C C . GLY A 1 172 ? 4.641 3.272 -3.594 1.00 49.00 172 GLY A C 1
ATOM 1393 O O . GLY A 1 172 ? 4.979 2.462 -2.767 1.00 49.00 172 GLY A O 1
ATOM 1394 N N . HIS A 1 173 ? 4.065 3.012 -4.813 1.00 57.16 173 HIS A N 1
ATOM 1395 C CA . HIS A 1 173 ? 2.869 2.139 -5.165 1.00 57.16 173 HIS A CA 1
ATOM 1396 C C . HIS A 1 173 ? 2.932 0.940 -6.230 1.00 57.16 173 HIS A C 1
ATOM 1398 O O . HIS A 1 173 ? 3.434 1.194 -7.303 1.00 57.16 173 HIS A O 1
ATOM 1404 N N . TYR A 1 174 ? 2.428 -0.323 -6.010 1.00 60.06 174 TYR A N 1
ATOM 1405 C CA . TYR A 1 174 ? 2.621 -1.614 -6.786 1.00 60.06 174 TYR A CA 1
ATOM 1406 C C . TYR A 1 174 ? 1.377 -2.179 -7.539 1.00 60.06 174 TYR A C 1
ATOM 1408 O O . TYR A 1 174 ? 0.403 -2.526 -6.876 1.00 60.06 174 TYR A O 1
ATOM 1416 N N . PHE A 1 175 ? 1.419 -2.469 -8.849 1.00 69.56 175 PHE A N 1
ATOM 1417 C CA . PHE A 1 175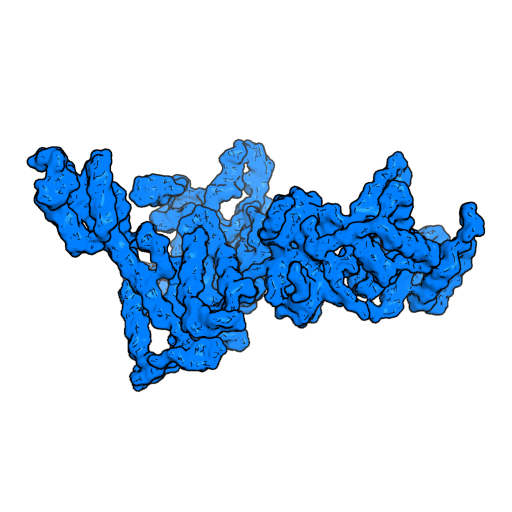 ? 0.370 -3.240 -9.586 1.00 69.56 175 PHE A CA 1
ATOM 1418 C C . PHE A 1 175 ? 0.898 -4.598 -10.089 1.00 69.56 175 PHE A C 1
ATOM 1420 O O . PHE A 1 175 ? 2.033 -4.935 -9.789 1.00 69.56 175 PHE A O 1
ATOM 1427 N N . VAL A 1 176 ? 0.141 -5.385 -10.861 1.00 77.56 176 VAL A N 1
ATOM 1428 C CA . VAL A 1 176 ? 0.705 -6.454 -11.721 1.00 77.56 176 VAL A CA 1
ATOM 1429 C C . VAL A 1 176 ? 0.399 -6.110 -13.167 1.00 77.56 176 VAL A C 1
ATOM 1431 O O . VAL A 1 176 ? -0.746 -5.806 -13.496 1.00 77.56 176 VAL A O 1
ATOM 1434 N N . ASP A 1 177 ? 1.417 -6.134 -14.021 1.00 77.81 177 ASP A N 1
ATOM 1435 C CA . ASP A 1 177 ? 1.248 -5.844 -15.437 1.00 77.81 177 ASP A CA 1
ATOM 1436 C C . ASP A 1 177 ? 0.463 -6.990 -16.116 1.00 77.81 177 ASP A C 1
ATOM 1438 O O . ASP A 1 177 ? 0.866 -8.155 -16.040 1.00 77.81 177 ASP A O 1
ATOM 1442 N N . PRO A 1 178 ? -0.675 -6.696 -16.770 1.00 73.06 178 PRO A N 1
ATOM 1443 C CA . PRO A 1 178 ? -1.552 -7.716 -17.345 1.00 73.06 178 PRO A CA 1
ATOM 1444 C C . PRO A 1 178 ? -1.001 -8.423 -18.587 1.00 73.06 178 PRO A C 1
ATOM 1446 O O . PRO A 1 178 ? -1.534 -9.469 -18.949 1.00 73.06 178 PRO A O 1
ATOM 1449 N N . VAL A 1 179 ? 0.017 -7.868 -19.251 1.00 75.94 179 VAL A N 1
ATOM 1450 C CA . VAL A 1 179 ? 0.597 -8.422 -20.485 1.00 75.94 179 VAL A CA 1
ATOM 1451 C C . VAL A 1 179 ? 1.773 -9.345 -20.164 1.00 75.94 179 VAL A C 1
ATOM 1453 O O . VAL A 1 179 ? 1.946 -10.377 -20.809 1.00 75.94 179 VAL A O 1
ATOM 1456 N N . THR A 1 180 ? 2.570 -8.996 -19.154 1.00 77.75 180 THR A N 1
ATOM 1457 C CA . THR A 1 180 ? 3.760 -9.751 -18.728 1.00 77.75 180 THR A CA 1
ATOM 1458 C C . THR A 1 180 ? 3.508 -10.676 -17.533 1.00 77.75 180 THR A C 1
ATOM 1460 O O . THR A 1 180 ? 4.335 -11.546 -17.264 1.00 77.75 180 THR A O 1
ATOM 1463 N N . ALA A 1 181 ? 2.392 -10.491 -16.814 1.00 73.69 181 ALA A N 1
ATOM 1464 C CA . ALA A 1 181 ? 2.055 -11.143 -15.541 1.00 73.69 181 ALA A CA 1
ATOM 1465 C C . ALA A 1 181 ? 3.069 -10.906 -14.399 1.00 73.69 181 ALA A C 1
ATOM 1467 O O . ALA A 1 181 ? 3.044 -11.592 -13.375 1.00 73.69 181 ALA A O 1
ATOM 1468 N N . GLN A 1 182 ? 3.964 -9.927 -14.547 1.00 75.81 182 GLN A N 1
ATOM 1469 C CA . GLN A 1 182 ? 4.953 -9.573 -13.532 1.00 75.81 182 GLN A CA 1
ATOM 1470 C C . GLN A 1 182 ? 4.403 -8.485 -12.612 1.00 75.81 182 GLN A C 1
ATOM 1472 O O . GLN A 1 182 ? 3.726 -7.559 -13.072 1.00 75.81 182 GLN A O 1
ATOM 1477 N N . LEU A 1 183 ? 4.722 -8.543 -11.310 1.00 67.44 183 LEU A N 1
ATOM 1478 C CA . LEU A 1 183 ? 4.465 -7.385 -10.453 1.00 67.44 183 LEU A CA 1
ATOM 1479 C C . LEU A 1 183 ? 5.133 -6.164 -11.086 1.00 67.44 183 LEU A C 1
ATOM 1481 O O . LEU A 1 183 ? 6.200 -6.268 -11.673 1.00 67.44 183 LEU A O 1
ATOM 1485 N N . THR A 1 184 ? 4.490 -5.015 -10.979 1.00 64.94 184 THR A N 1
ATOM 1486 C CA . THR A 1 184 ? 4.996 -3.710 -11.382 1.00 64.94 184 THR A CA 1
ATOM 1487 C C . THR A 1 184 ? 4.767 -2.715 -10.230 1.00 64.94 184 THR A C 1
ATOM 1489 O O . THR A 1 184 ? 4.289 -3.069 -9.154 1.00 64.94 184 THR A O 1
ATOM 1492 N N . ARG A 1 185 ? 5.173 -1.458 -10.380 1.00 63.22 185 ARG A N 1
ATOM 1493 C CA . ARG A 1 185 ? 4.896 -0.338 -9.461 1.00 63.22 185 ARG A CA 1
ATOM 1494 C C . ARG A 1 185 ? 4.606 0.878 -10.320 1.00 63.22 185 ARG A C 1
ATOM 1496 O O . ARG A 1 185 ? 5.212 1.019 -11.375 1.00 63.22 185 ARG A O 1
ATOM 1503 N N . SER A 1 186 ? 3.654 1.718 -9.950 1.00 62.09 186 SER A N 1
ATOM 1504 C CA . SER A 1 186 ? 3.369 2.888 -10.757 1.00 62.09 186 SER A CA 1
ATOM 1505 C C . SER A 1 186 ? 4.378 3.996 -10.499 1.00 62.09 186 SER A C 1
ATOM 1507 O O . SER A 1 186 ? 4.566 4.481 -9.385 1.00 62.09 186 SER A O 1
ATOM 1509 N N . THR A 1 187 ? 4.966 4.396 -11.615 1.00 56.03 187 THR A N 1
ATOM 1510 C CA . THR A 1 187 ? 5.318 5.753 -12.051 1.00 56.03 187 THR A CA 1
ATOM 1511 C C . THR A 1 187 ? 4.593 6.920 -11.353 1.00 56.03 187 THR A C 1
ATOM 1513 O O . THR A 1 187 ? 5.207 7.959 -11.109 1.00 56.03 187 THR A O 1
ATOM 1516 N N . ASN A 1 188 ? 3.289 6.793 -11.071 1.00 64.50 188 ASN A N 1
ATOM 1517 C CA . ASN A 1 188 ? 2.365 7.920 -10.962 1.00 64.50 188 ASN A CA 1
ATOM 1518 C C . ASN A 1 188 ? 1.168 7.573 -10.051 1.00 64.50 188 ASN A C 1
ATOM 1520 O O . ASN A 1 188 ? 0.574 6.503 -10.134 1.00 64.50 188 ASN A O 1
ATOM 1524 N N . ALA A 1 189 ? 0.761 8.491 -9.172 1.00 57.00 189 ALA A N 1
ATOM 1525 C CA . ALA A 1 189 ? -0.318 8.238 -8.207 1.00 57.00 189 ALA A CA 1
ATOM 1526 C C . ALA A 1 189 ? -1.740 8.097 -8.811 1.00 57.00 189 ALA A C 1
ATOM 1528 O O . ALA A 1 189 ? -2.662 7.716 -8.083 1.00 57.00 189 ALA A O 1
ATOM 1529 N N . TYR A 1 190 ? -1.935 8.435 -10.094 1.00 62.34 190 TYR A N 1
ATOM 1530 C CA . TYR A 1 190 ? -3.250 8.468 -10.760 1.00 62.34 190 TYR A CA 1
ATOM 1531 C C . TYR A 1 190 ? -3.321 7.709 -12.097 1.00 62.34 190 TYR A C 1
ATOM 1533 O O . TYR A 1 190 ? -4.412 7.593 -12.657 1.00 62.34 190 TYR A O 1
ATOM 1541 N N . GLU A 1 191 ? -2.194 7.215 -12.616 1.00 67.06 191 GLU A N 1
ATOM 1542 C CA . GLU A 1 191 ? -2.142 6.400 -13.839 1.00 67.06 191 GLU A CA 1
ATOM 1543 C C . GLU A 1 191 ? -2.685 4.996 -13.564 1.00 67.06 191 GLU A C 1
ATOM 1545 O O . GLU A 1 191 ? -3.704 4.603 -14.130 1.00 67.06 191 GLU A O 1
ATOM 1550 N N . HIS A 1 192 ? -2.083 4.329 -12.578 1.00 62.66 192 HIS A N 1
ATOM 1551 C CA . HIS A 1 192 ? -2.667 3.205 -11.854 1.00 62.66 192 HIS A CA 1
ATOM 1552 C C . HIS A 1 192 ? -3.112 3.716 -10.463 1.00 62.66 192 HIS A C 1
ATOM 1554 O O . HIS A 1 192 ? -2.328 4.382 -9.786 1.00 62.66 192 HIS A O 1
ATOM 1560 N N . PRO A 1 193 ? -4.335 3.470 -9.963 1.00 52.22 193 PRO A N 1
ATOM 1561 C CA . PRO A 1 193 ? -4.723 3.876 -8.593 1.00 52.22 193 PRO A CA 1
ATOM 1562 C C . PRO A 1 193 ? -4.109 3.023 -7.428 1.00 52.22 193 PRO A C 1
ATOM 1564 O O . PRO A 1 193 ? -4.414 1.839 -7.353 1.00 52.22 193 PRO A O 1
ATOM 1567 N N . ALA A 1 194 ? -3.287 3.659 -6.545 1.00 47.19 194 ALA A N 1
ATOM 1568 C CA . ALA A 1 194 ? -2.544 3.317 -5.258 1.00 47.19 194 ALA A CA 1
ATOM 1569 C C . ALA A 1 194 ? -2.827 2.049 -4.363 1.00 47.19 194 ALA A C 1
ATOM 1571 O O . ALA A 1 194 ? -4.027 1.779 -4.288 1.00 47.19 194 ALA A O 1
ATOM 1572 N N . PRO A 1 195 ? -1.916 1.423 -3.494 1.00 31.08 195 PRO A N 1
ATOM 1573 C CA . PRO A 1 195 ? -0.455 1.582 -3.040 1.00 31.08 195 PRO A CA 1
ATOM 1574 C C . PRO A 1 195 ? 0.601 0.419 -3.413 1.00 31.08 195 PRO A C 1
ATOM 1576 O O . PRO A 1 195 ? 0.251 -0.119 -4.437 1.00 31.08 195 PRO A O 1
ATOM 1579 N N . HIS A 1 196 ? 1.802 -0.115 -2.887 1.00 35.06 196 HIS A N 1
ATOM 1580 C CA . HIS A 1 196 ? 3.223 0.300 -2.381 1.00 35.06 196 HIS A CA 1
ATOM 1581 C C . HIS A 1 196 ? 4.633 -0.065 -3.185 1.00 35.06 196 HIS A C 1
ATOM 1583 O O . HIS A 1 196 ? 4.635 -0.029 -4.397 1.00 35.06 196 HIS A O 1
ATOM 1589 N N . ALA A 1 197 ? 5.903 -0.203 -2.646 1.00 39.31 197 ALA A N 1
ATOM 1590 C CA . ALA A 1 197 ? 7.239 0.296 -3.240 1.00 39.31 197 ALA A CA 1
ATOM 1591 C C . ALA A 1 197 ? 8.451 -0.595 -3.826 1.00 39.31 197 ALA A C 1
ATOM 1593 O O . ALA A 1 197 ? 8.725 -1.643 -3.263 1.00 39.31 197 ALA A O 1
ATOM 1594 N N . CYS A 1 198 ? 9.309 -0.119 -4.804 1.00 50.25 198 CYS A N 1
ATOM 1595 C CA . CYS A 1 198 ? 10.422 -0.842 -5.580 1.00 50.25 198 CYS A CA 1
ATOM 1596 C C . CYS A 1 198 ? 11.863 -0.196 -5.870 1.00 50.25 198 CYS A C 1
ATOM 1598 O O . CYS A 1 198 ? 11.983 1.034 -5.850 1.00 50.25 198 CYS A O 1
ATOM 1600 N N . LEU A 1 199 ? 12.901 -0.968 -6.333 1.00 59.91 199 LEU A N 1
ATOM 1601 C CA . LEU A 1 199 ? 14.333 -0.619 -6.729 1.00 59.91 199 LEU A CA 1
ATOM 1602 C C . LEU A 1 199 ? 14.943 -1.318 -8.016 1.00 59.91 199 LEU A C 1
ATOM 1604 O O . LEU A 1 199 ? 14.758 -2.512 -8.166 1.00 59.91 199 LEU A O 1
ATOM 1608 N N . PRO A 1 200 ? 15.746 -0.702 -8.920 1.00 78.81 200 PRO A N 1
ATOM 1609 C CA . PRO A 1 200 ? 16.191 -1.291 -10.223 1.00 78.81 200 PRO A CA 1
ATOM 1610 C C . PRO A 1 200 ? 17.162 -2.487 -10.196 1.00 78.81 200 PRO A C 1
ATOM 1612 O O . PRO A 1 200 ? 17.958 -2.577 -9.271 1.00 78.81 200 PRO A O 1
ATOM 1615 N N . TYR A 1 201 ? 17.196 -3.326 -11.256 1.00 82.25 201 TYR A N 1
ATOM 1616 C CA . TYR A 1 201 ? 18.026 -4.560 -11.370 1.00 82.25 201 TYR A CA 1
ATOM 1617 C C . TYR A 1 201 ? 19.442 -4.410 -10.800 1.00 82.25 201 TYR A C 1
ATOM 1619 O O . TYR A 1 201 ? 19.866 -5.166 -9.925 1.00 82.25 201 TYR A O 1
ATOM 1627 N N . ARG A 1 202 ? 20.179 -3.415 -11.310 1.00 77.00 202 ARG A N 1
ATOM 1628 C CA . ARG A 1 202 ? 21.588 -3.146 -10.979 1.00 77.00 202 ARG A CA 1
ATOM 1629 C C . ARG A 1 202 ? 21.799 -2.439 -9.635 1.00 77.00 202 ARG A C 1
ATOM 1631 O O . ARG A 1 202 ? 22.927 -2.058 -9.329 1.00 77.00 202 ARG A O 1
ATOM 1638 N N . ALA A 1 203 ? 20.748 -2.192 -8.849 1.00 82.38 203 ALA A N 1
ATOM 1639 C CA . ALA A 1 203 ? 20.898 -1.663 -7.499 1.00 82.38 203 ALA A CA 1
ATOM 1640 C C . ALA A 1 203 ? 21.645 -2.703 -6.656 1.00 82.38 203 ALA A C 1
ATOM 1642 O O . ALA A 1 203 ? 21.125 -3.783 -6.378 1.00 82.38 203 ALA A O 1
ATOM 1643 N N . LEU A 1 204 ? 22.889 -2.393 -6.291 1.00 82.88 204 LEU A N 1
ATOM 1644 C CA . LEU A 1 204 ? 23.762 -3.338 -5.607 1.00 82.88 204 LEU A CA 1
ATOM 1645 C C . LEU A 1 204 ? 23.374 -3.427 -4.131 1.00 82.88 204 LEU A C 1
ATOM 1647 O O . LEU A 1 204 ? 23.654 -2.524 -3.333 1.00 82.88 204 LEU A O 1
ATOM 1651 N N . VAL A 1 205 ? 22.742 -4.538 -3.768 1.00 86.56 205 VAL A N 1
ATOM 1652 C CA . VAL A 1 205 ? 22.456 -4.894 -2.381 1.00 86.56 205 VAL A CA 1
ATOM 1653 C C . VAL A 1 205 ? 23.764 -5.291 -1.721 1.00 86.56 205 VAL A C 1
ATOM 1655 O O . VAL A 1 205 ? 24.543 -6.085 -2.245 1.00 86.56 205 VAL A O 1
ATOM 1658 N N . THR A 1 206 ? 24.027 -4.703 -0.564 1.00 86.25 206 THR A N 1
ATOM 1659 C CA . THR A 1 206 ? 25.320 -4.817 0.107 1.00 86.25 206 THR A CA 1
ATOM 1660 C C . THR A 1 206 ? 25.337 -6.084 0.962 1.00 86.25 206 THR A C 1
ATOM 1662 O O . THR A 1 206 ? 24.600 -6.146 1.944 1.00 86.25 206 THR A O 1
ATOM 1665 N N . THR A 1 207 ? 26.170 -7.081 0.644 1.00 84.19 207 THR A N 1
ATOM 1666 C CA . THR A 1 207 ? 26.285 -8.340 1.411 1.00 84.19 207 THR A CA 1
ATOM 1667 C C . THR A 1 207 ? 27.687 -8.545 2.022 1.00 84.19 207 THR A C 1
ATOM 1669 O O . THR A 1 207 ? 28.645 -7.849 1.641 1.00 84.19 207 THR A O 1
ATOM 1672 N N . PRO A 1 208 ? 27.834 -9.470 2.998 1.00 79.19 208 PRO A N 1
ATOM 1673 C CA . PRO A 1 208 ? 29.132 -9.881 3.541 1.00 79.19 208 PRO A CA 1
ATOM 1674 C C . PRO A 1 208 ? 30.092 -10.428 2.479 1.00 79.19 208 PRO A C 1
ATOM 1676 O O . PRO A 1 208 ? 31.292 -10.181 2.572 1.00 79.19 208 PRO A O 1
ATOM 1679 N N . ASP A 1 209 ? 29.578 -11.072 1.430 1.00 69.94 209 ASP A N 1
ATOM 1680 C CA . ASP A 1 209 ? 30.374 -11.759 0.401 1.00 69.94 209 ASP A CA 1
ATOM 1681 C C . ASP A 1 209 ? 30.648 -10.860 -0.816 1.00 69.94 209 ASP A C 1
ATOM 1683 O O . ASP A 1 209 ? 31.773 -10.791 -1.317 1.00 69.94 209 ASP A O 1
ATOM 1687 N N . GLY A 1 210 ? 29.667 -10.044 -1.210 1.00 67.88 210 GLY A N 1
ATOM 1688 C CA . GLY A 1 210 ? 29.780 -9.073 -2.299 1.00 67.88 210 GLY A CA 1
ATOM 1689 C C . GLY A 1 210 ? 28.701 -7.989 -2.225 1.00 67.88 210 GLY A C 1
ATOM 1690 O O . GLY A 1 210 ? 27.713 -8.138 -1.518 1.00 67.88 210 GLY A O 1
ATOM 1691 N N . PRO A 1 211 ? 28.822 -6.876 -2.957 1.00 74.62 211 PRO A N 1
ATOM 1692 C CA . PRO A 1 211 ? 27.628 -6.269 -3.527 1.00 74.62 211 PRO A CA 1
ATOM 1693 C C . PRO A 1 211 ? 27.048 -7.255 -4.551 1.00 74.62 211 PRO A C 1
ATOM 1695 O O . PRO A 1 211 ? 27.802 -7.781 -5.366 1.00 74.62 211 PRO A O 1
ATOM 1698 N N . ILE A 1 212 ? 25.742 -7.504 -4.522 1.00 80.69 212 ILE A N 1
ATOM 1699 C CA . ILE A 1 212 ? 25.059 -8.347 -5.514 1.00 80.69 212 ILE A CA 1
ATOM 1700 C C . ILE A 1 212 ? 23.923 -7.514 -6.130 1.00 80.69 212 ILE A C 1
ATOM 1702 O O . ILE A 1 212 ? 23.197 -6.861 -5.372 1.00 80.69 212 ILE A O 1
ATOM 1706 N N . PRO A 1 213 ? 23.746 -7.490 -7.466 1.00 85.44 213 PRO A N 1
ATOM 1707 C CA . PRO A 1 213 ? 22.588 -6.858 -8.093 1.00 85.44 213 PRO A CA 1
ATOM 1708 C C . PRO A 1 213 ? 21.287 -7.394 -7.493 1.00 85.44 213 PRO A C 1
ATOM 1710 O O . PRO A 1 213 ? 21.106 -8.605 -7.366 1.00 85.44 213 PRO A O 1
ATOM 1713 N N . ILE A 1 214 ? 20.353 -6.514 -7.130 1.00 82.56 214 ILE A N 1
ATOM 1714 C CA . ILE A 1 214 ? 19.066 -6.949 -6.576 1.00 82.56 214 ILE A CA 1
ATOM 1715 C C . ILE A 1 214 ? 18.299 -7.842 -7.564 1.00 82.56 214 ILE A C 1
ATOM 1717 O O . ILE A 1 214 ? 17.645 -8.793 -7.140 1.00 82.56 214 ILE A O 1
ATOM 1721 N N . GLY A 1 215 ? 18.468 -7.611 -8.871 1.00 80.06 215 GLY A N 1
ATOM 1722 C CA . GLY A 1 215 ? 17.940 -8.478 -9.921 1.00 80.06 215 GLY A CA 1
ATOM 1723 C C . GLY A 1 215 ? 18.495 -9.904 -9.872 1.00 80.06 215 GLY A C 1
ATOM 1724 O O . GLY A 1 215 ? 17.727 -10.848 -10.037 1.00 80.06 215 GLY A O 1
ATOM 1725 N N . ASP A 1 216 ? 19.773 -10.099 -9.536 1.00 82.00 216 ASP A N 1
ATOM 1726 C CA . ASP A 1 216 ? 20.369 -11.433 -9.365 1.00 82.00 216 ASP A CA 1
ATOM 1727 C C . ASP A 1 216 ? 19.838 -12.135 -8.113 1.00 82.00 216 ASP A C 1
ATOM 1729 O O . ASP A 1 216 ? 19.549 -13.331 -8.148 1.00 82.00 216 ASP A O 1
ATOM 1733 N N . ILE A 1 217 ? 19.679 -11.398 -7.007 1.00 78.62 217 ILE A N 1
ATOM 1734 C CA . ILE A 1 217 ? 19.110 -11.939 -5.762 1.00 78.62 217 ILE A CA 1
ATOM 1735 C C . ILE A 1 217 ? 17.688 -12.453 -6.012 1.00 78.62 217 ILE A C 1
ATOM 1737 O O . ILE A 1 217 ? 17.320 -13.520 -5.516 1.00 78.62 217 ILE A O 1
ATOM 1741 N N . VAL A 1 218 ? 16.911 -11.729 -6.821 1.00 65.88 218 VAL A N 1
ATOM 1742 C CA . VAL A 1 218 ? 15.549 -12.118 -7.186 1.00 65.88 218 VAL A CA 1
ATOM 1743 C C . VAL A 1 218 ? 15.499 -13.244 -8.214 1.00 65.88 218 VAL A C 1
ATOM 1745 O O . VAL A 1 218 ? 14.848 -14.253 -7.958 1.00 65.88 218 VAL A O 1
ATOM 1748 N N . THR A 1 219 ? 16.154 -13.099 -9.367 1.00 79.62 219 THR A N 1
ATOM 1749 C CA . THR A 1 219 ? 16.075 -14.084 -10.466 1.00 79.62 219 THR A CA 1
ATOM 1750 C C . THR A 1 219 ? 16.617 -15.452 -10.060 1.00 79.62 219 THR A C 1
ATOM 1752 O O . THR A 1 219 ? 16.127 -16.473 -10.537 1.00 79.62 219 THR A O 1
ATOM 1755 N N . ARG A 1 220 ? 17.582 -15.488 -9.132 1.00 83.25 220 ARG A N 1
ATOM 1756 C CA . ARG A 1 220 ? 18.162 -16.719 -8.570 1.00 83.25 220 ARG A CA 1
ATOM 1757 C C . ARG A 1 220 ? 17.481 -17.178 -7.272 1.00 83.25 220 ARG A C 1
ATOM 1759 O O . ARG A 1 220 ? 17.929 -18.156 -6.682 1.00 83.25 220 ARG A O 1
ATOM 1766 N N . ASN A 1 221 ? 16.426 -16.486 -6.830 1.00 69.94 221 ASN A N 1
ATOM 1767 C CA . ASN A 1 221 ? 15.641 -16.770 -5.625 1.00 69.94 221 ASN A CA 1
ATOM 1768 C C . ASN A 1 221 ? 16.482 -16.991 -4.350 1.00 69.94 221 ASN A C 1
ATOM 1770 O O . ASN A 1 221 ? 16.327 -17.991 -3.647 1.00 69.94 221 ASN A O 1
ATOM 1774 N N . LEU A 1 222 ? 17.399 -16.064 -4.050 1.00 77.31 222 LEU A N 1
ATOM 1775 C CA . LEU A 1 222 ? 18.364 -16.191 -2.948 1.00 77.31 222 LEU A CA 1
ATOM 1776 C C . LEU A 1 222 ? 17.751 -15.842 -1.573 1.00 77.31 222 LEU A C 1
ATOM 1778 O O . LEU A 1 222 ? 18.259 -14.995 -0.836 1.00 77.31 222 LEU A O 1
ATOM 1782 N N . ILE A 1 223 ? 16.651 -16.503 -1.212 1.00 78.38 223 ILE A N 1
ATOM 1783 C CA . ILE A 1 223 ? 16.066 -16.439 0.134 1.00 78.38 223 ILE A CA 1
ATOM 1784 C C . ILE A 1 223 ? 17.057 -17.030 1.155 1.00 78.38 223 ILE A C 1
ATOM 1786 O O . ILE A 1 223 ? 17.764 -18.000 0.885 1.00 78.38 223 ILE A O 1
ATOM 1790 N N . GLY A 1 224 ? 17.145 -16.414 2.334 1.00 78.38 224 GLY A N 1
ATOM 1791 C CA . GLY A 1 224 ? 18.095 -16.751 3.396 1.00 78.38 224 GLY A CA 1
ATOM 1792 C C . GLY A 1 224 ? 19.475 -16.091 3.266 1.00 78.38 224 GLY A C 1
ATOM 1793 O O . GLY A 1 224 ? 20.239 -16.126 4.239 1.00 78.38 224 GLY A O 1
ATOM 1794 N N . LEU A 1 225 ? 19.783 -15.461 2.122 1.00 86.25 225 LEU A N 1
ATOM 1795 C CA . LEU A 1 225 ? 21.025 -14.719 1.866 1.00 86.25 225 LEU A CA 1
ATOM 1796 C C . LEU A 1 225 ? 21.253 -13.644 2.949 1.00 86.25 225 LEU A C 1
ATOM 1798 O O . LEU A 1 225 ? 20.373 -12.798 3.141 1.00 86.25 225 LEU A O 1
ATOM 1802 N N . PRO A 1 226 ? 22.404 -13.638 3.650 1.00 88.06 226 PRO A N 1
ATOM 1803 C CA . PRO A 1 226 ? 22.742 -12.570 4.580 1.00 88.06 226 PRO A CA 1
ATOM 1804 C C . PRO A 1 226 ? 23.119 -11.299 3.811 1.00 88.06 226 PRO A C 1
ATOM 1806 O O . PRO A 1 226 ? 23.948 -11.329 2.908 1.00 88.06 226 PRO A O 1
ATOM 1809 N N . ILE A 1 227 ? 22.544 -10.166 4.197 1.00 89.50 227 ILE A N 1
ATOM 1810 C CA . ILE A 1 227 ? 22.786 -8.837 3.620 1.00 89.50 227 ILE A CA 1
ATOM 1811 C C . ILE A 1 227 ? 22.947 -7.808 4.747 1.00 89.50 227 ILE A C 1
ATOM 1813 O O . ILE A 1 227 ? 22.630 -8.093 5.899 1.00 89.50 227 ILE A O 1
ATOM 1817 N N . TYR A 1 228 ? 23.446 -6.611 4.456 1.00 86.00 228 TYR A N 1
ATOM 1818 C CA . TYR A 1 228 ? 23.572 -5.538 5.445 1.00 86.00 228 TYR A CA 1
ATOM 1819 C C . TYR A 1 228 ? 22.308 -4.677 5.547 1.00 86.00 228 TYR A C 1
ATOM 1821 O O . TYR A 1 228 ? 21.655 -4.388 4.544 1.00 86.00 228 TYR A O 1
ATOM 1829 N N . ASP A 1 229 ? 22.034 -4.183 6.756 1.00 85.94 229 ASP A N 1
ATOM 1830 C CA . ASP A 1 229 ? 21.090 -3.096 7.034 1.00 85.94 229 ASP A CA 1
ATOM 1831 C C . ASP A 1 229 ? 21.787 -1.946 7.805 1.00 85.94 229 ASP A C 1
ATOM 1833 O O . ASP A 1 229 ? 23.020 -1.838 7.823 1.00 85.94 229 ASP A O 1
ATOM 1837 N N . ALA A 1 230 ? 21.022 -1.056 8.445 1.00 81.12 230 ALA A N 1
ATOM 1838 C CA . ALA A 1 230 ? 21.571 0.033 9.262 1.00 81.12 230 ALA A CA 1
ATOM 1839 C C . ALA A 1 230 ? 22.168 -0.413 10.619 1.00 81.12 230 ALA A C 1
ATOM 1841 O O . ALA A 1 230 ? 22.930 0.344 11.221 1.00 81.12 230 ALA A O 1
ATOM 1842 N N . LYS A 1 231 ? 21.830 -1.608 11.123 1.00 82.56 231 LYS A N 1
ATOM 1843 C CA . LYS A 1 231 ? 22.219 -2.123 12.450 1.00 82.56 231 LYS A CA 1
ATOM 1844 C C . LYS A 1 231 ? 23.386 -3.106 12.335 1.00 82.56 231 LYS A C 1
ATOM 1846 O O . LYS A 1 231 ? 24.445 -2.914 12.934 1.00 82.56 231 LYS A O 1
ATOM 1851 N N . GLY A 1 232 ? 23.246 -4.119 11.488 1.00 84.00 232 GLY A N 1
ATOM 1852 C CA . GLY A 1 232 ? 24.190 -5.224 11.324 1.00 84.00 232 GLY A CA 1
ATOM 1853 C C . GLY A 1 232 ? 23.963 -5.926 9.992 1.00 84.00 232 GLY A C 1
ATOM 1854 O O . GLY A 1 232 ? 23.834 -5.263 8.963 1.00 84.00 232 GLY A O 1
ATOM 1855 N N . THR A 1 233 ? 23.925 -7.253 10.029 1.00 86.12 233 THR A N 1
ATOM 1856 C CA . THR A 1 233 ? 23.365 -8.077 8.960 1.00 86.12 233 THR A CA 1
ATOM 1857 C C . THR A 1 233 ? 21.917 -8.463 9.275 1.00 86.12 233 THR A C 1
ATOM 1859 O O . THR A 1 233 ? 21.525 -8.556 10.437 1.00 86.12 233 THR A O 1
ATOM 1862 N N . THR A 1 234 ? 21.141 -8.699 8.224 1.00 86.50 234 THR A N 1
ATOM 1863 C CA . THR A 1 234 ? 19.793 -9.286 8.204 1.00 86.50 234 THR A CA 1
ATOM 1864 C C . THR A 1 234 ? 19.749 -10.324 7.074 1.00 86.50 234 THR A C 1
ATOM 1866 O O . THR A 1 234 ? 20.711 -10.426 6.309 1.00 86.50 234 THR A O 1
ATOM 1869 N N . ARG A 1 235 ? 18.681 -11.108 6.938 1.00 87.94 235 ARG A N 1
ATOM 1870 C CA . ARG A 1 235 ? 18.479 -12.021 5.803 1.00 87.94 235 ARG A CA 1
ATOM 1871 C C . ARG A 1 235 ? 17.378 -11.550 4.868 1.00 87.94 235 ARG A C 1
ATOM 1873 O O . ARG A 1 235 ? 16.414 -10.923 5.298 1.00 87.94 235 ARG A O 1
ATOM 1880 N N . VAL A 1 236 ? 17.499 -11.937 3.601 1.00 65.12 236 VAL A N 1
ATOM 1881 C CA . VAL A 1 236 ? 16.384 -11.969 2.644 1.00 65.12 236 VAL A CA 1
ATOM 1882 C C . VAL A 1 236 ? 15.366 -13.019 3.099 1.00 65.12 236 VAL A C 1
ATOM 1884 O O . VAL A 1 236 ? 15.735 -14.182 3.247 1.00 65.12 236 VAL A O 1
ATOM 1887 N N . VAL A 1 237 ? 14.099 -12.642 3.287 1.00 56.59 237 VAL A N 1
ATOM 1888 C CA . VAL A 1 237 ? 13.001 -13.584 3.603 1.00 56.59 237 VAL A CA 1
ATOM 1889 C C . VAL A 1 237 ? 12.089 -13.846 2.404 1.00 56.59 237 VAL A C 1
ATOM 1891 O O . VAL A 1 237 ? 11.591 -14.957 2.250 1.00 56.59 237 VAL A O 1
ATOM 1894 N N . ALA A 1 238 ? 11.946 -12.869 1.508 1.00 44.88 238 ALA A N 1
ATOM 1895 C CA . ALA A 1 238 ? 11.283 -13.031 0.219 1.00 44.88 238 ALA A CA 1
ATOM 1896 C C . ALA A 1 238 ? 11.990 -12.198 -0.856 1.00 44.88 238 ALA A C 1
ATOM 1898 O O . ALA A 1 238 ? 12.633 -11.187 -0.569 1.00 44.88 238 ALA A O 1
ATOM 1899 N N . VAL A 1 239 ? 11.841 -12.603 -2.112 1.00 50.22 239 VAL A N 1
ATOM 1900 C CA . VAL A 1 239 ? 12.337 -11.875 -3.285 1.00 50.22 239 VAL A CA 1
ATOM 1901 C C . VAL A 1 239 ? 11.181 -11.576 -4.222 1.00 50.22 239 VAL A C 1
ATOM 1903 O O . VAL A 1 239 ? 10.188 -12.305 -4.216 1.00 50.22 239 VAL A O 1
ATOM 1906 N N . LYS A 1 240 ? 11.286 -10.534 -5.054 1.00 47.44 240 LYS A N 1
ATOM 1907 C CA . LYS A 1 240 ? 10.285 -10.335 -6.106 1.00 47.44 240 LYS A CA 1
ATOM 1908 C C . LYS A 1 240 ? 10.738 -9.430 -7.242 1.00 47.44 240 LYS A C 1
ATOM 1910 O O . LYS A 1 240 ? 11.301 -8.362 -6.978 1.00 47.44 240 LYS A O 1
ATOM 1915 N N . HIS A 1 241 ? 10.462 -9.858 -8.478 1.00 59.28 241 HIS A N 1
ATOM 1916 C CA . HIS A 1 241 ? 10.588 -8.987 -9.638 1.00 59.28 241 HIS A CA 1
ATOM 1917 C C . HIS A 1 241 ? 9.334 -8.140 -9.718 1.00 59.28 241 HIS A C 1
ATOM 1919 O O . HIS A 1 241 ? 8.218 -8.658 -9.660 1.00 59.28 241 HIS A O 1
ATOM 1925 N N . ASN A 1 242 ? 9.561 -6.841 -9.826 1.00 46.22 242 ASN A N 1
ATOM 1926 C CA . ASN A 1 242 ? 8.538 -5.838 -9.783 1.00 46.22 242 ASN A CA 1
ATOM 1927 C C . ASN A 1 242 ? 8.559 -4.942 -11.031 1.00 46.22 242 ASN A C 1
ATOM 1929 O O . ASN A 1 242 ? 8.128 -3.815 -10.871 1.00 46.22 242 ASN A O 1
ATOM 1933 N N . GLY A 1 243 ? 9.019 -5.364 -12.217 1.00 45.53 243 GLY A N 1
ATOM 1934 C CA . GLY A 1 243 ? 8.719 -4.735 -13.519 1.00 45.53 243 GLY A CA 1
ATOM 1935 C C . GLY A 1 243 ? 9.185 -3.283 -13.723 1.00 45.53 243 GLY A C 1
ATOM 1936 O O . GLY A 1 243 ? 9.722 -2.643 -12.818 1.00 45.53 243 GLY A O 1
ATOM 1937 N N . VAL A 1 244 ? 8.949 -2.726 -14.912 1.00 44.50 244 VAL A N 1
ATOM 1938 C CA . VAL A 1 244 ? 9.554 -1.465 -15.401 1.00 44.50 244 VAL A CA 1
ATOM 1939 C C . VAL A 1 244 ? 9.087 -0.186 -14.665 1.00 44.50 244 VAL A C 1
ATOM 1941 O O . VAL A 1 244 ? 7.898 -0.049 -14.370 1.00 44.50 244 VAL A O 1
ATOM 1944 N N . LYS A 1 245 ? 9.996 0.767 -14.359 1.00 50.12 245 LYS A N 1
ATOM 1945 C CA . LYS A 1 245 ? 9.692 2.103 -13.764 1.00 50.12 245 LYS A CA 1
ATOM 1946 C C . LYS A 1 245 ? 10.714 3.217 -13.999 1.00 50.12 245 LYS A C 1
ATOM 1948 O O . LYS A 1 245 ? 11.901 2.901 -14.045 1.00 50.12 245 LYS A O 1
ATOM 1953 N N . PRO A 1 246 ? 10.289 4.480 -13.767 1.00 59.25 246 PRO A N 1
ATOM 1954 C CA . PRO A 1 246 ? 11.153 5.629 -13.528 1.00 59.25 246 PRO A CA 1
ATOM 1955 C C . PRO A 1 246 ? 12.136 5.428 -12.371 1.00 59.25 246 PRO A C 1
ATOM 1957 O O . PRO A 1 246 ? 11.791 5.556 -11.187 1.00 59.25 246 PRO A O 1
ATOM 1960 N N . VAL A 1 247 ? 13.388 5.148 -12.718 1.00 78.38 247 VAL A N 1
ATOM 1961 C CA . VAL A 1 247 ? 14.523 5.101 -11.795 1.00 78.38 247 VAL A CA 1
ATOM 1962 C C . VAL A 1 247 ? 15.088 6.502 -11.609 1.00 78.38 247 VAL A C 1
ATOM 1964 O O . VAL A 1 247 ? 15.413 7.186 -12.578 1.00 78.38 247 VAL A O 1
ATOM 1967 N N . TYR A 1 248 ? 15.286 6.907 -10.357 1.00 87.69 248 TYR A N 1
ATOM 1968 C CA . TYR A 1 248 ? 15.960 8.148 -9.995 1.00 87.69 248 TYR A CA 1
ATOM 1969 C C . TYR A 1 248 ? 17.294 7.835 -9.314 1.00 87.69 248 TYR A C 1
ATOM 1971 O O . TYR A 1 248 ? 17.355 7.112 -8.316 1.00 87.69 248 TYR A O 1
ATOM 1979 N N . ARG A 1 249 ? 18.372 8.406 -9.849 1.00 91.50 249 ARG A N 1
ATOM 1980 C CA . ARG A 1 249 ? 19.712 8.419 -9.267 1.00 91.50 249 ARG A CA 1
ATOM 1981 C C . ARG A 1 249 ? 19.828 9.619 -8.341 1.00 91.50 249 ARG A C 1
ATOM 1983 O O . ARG A 1 249 ? 19.944 10.757 -8.791 1.00 91.50 249 ARG A O 1
ATOM 1990 N N . VAL A 1 250 ? 19.841 9.361 -7.042 1.00 91.94 250 VAL A N 1
ATOM 1991 C CA . VAL A 1 250 ? 20.202 10.358 -6.034 1.00 91.94 250 VAL A CA 1
ATOM 1992 C C . VAL A 1 250 ? 21.724 10.366 -5.925 1.00 91.94 250 VAL A C 1
ATOM 1994 O O . VAL A 1 250 ? 22.302 9.407 -5.406 1.00 91.94 250 VAL A O 1
ATOM 1997 N N . ARG A 1 251 ? 22.387 11.416 -6.422 1.00 89.62 251 ARG A N 1
ATOM 1998 C CA . ARG A 1 251 ? 23.838 11.597 -6.253 1.00 89.62 251 ARG A CA 1
ATOM 1999 C C . ARG A 1 251 ? 24.143 12.259 -4.920 1.00 89.62 251 ARG A C 1
ATOM 2001 O O . ARG A 1 251 ? 23.425 13.156 -4.475 1.00 89.62 251 ARG A O 1
ATOM 2008 N N . LEU A 1 252 ? 25.228 11.820 -4.298 1.00 89.69 252 LEU A N 1
ATOM 2009 C CA . LEU A 1 252 ? 25.664 12.258 -2.979 1.00 89.69 252 LEU A CA 1
ATOM 2010 C C . LEU A 1 252 ? 27.058 12.893 -3.079 1.00 89.69 252 LEU A C 1
ATOM 2012 O O . LEU A 1 252 ? 27.893 12.422 -3.846 1.00 89.69 252 LEU A O 1
ATOM 2016 N N . ALA A 1 253 ? 27.339 13.903 -2.250 1.00 85.44 253 ALA A N 1
ATOM 2017 C CA . ALA A 1 253 ? 28.537 14.762 -2.294 1.00 85.44 253 ALA A CA 1
ATOM 2018 C C . ALA A 1 253 ? 29.894 14.064 -2.047 1.00 85.44 253 ALA A C 1
ATOM 2020 O O . ALA A 1 253 ? 30.936 14.711 -1.926 1.00 85.44 253 ALA A O 1
ATOM 2021 N N . ASN A 1 254 ? 29.899 12.734 -1.944 1.00 79.06 254 ASN A N 1
ATOM 2022 C CA . ASN A 1 254 ? 31.094 11.899 -1.946 1.00 79.06 254 ASN A CA 1
ATOM 2023 C C . ASN A 1 254 ? 31.274 11.084 -3.243 1.00 79.06 254 ASN A C 1
ATOM 2025 O O . ASN A 1 254 ? 32.190 10.272 -3.318 1.00 79.06 254 ASN A O 1
ATOM 2029 N N . GLY A 1 255 ? 30.446 11.305 -4.268 1.00 73.81 255 GLY A N 1
ATOM 2030 C CA . GLY A 1 255 ? 30.458 10.568 -5.537 1.00 73.81 255 GLY A CA 1
ATOM 2031 C C . GLY A 1 255 ? 29.671 9.251 -5.515 1.00 73.81 255 GLY A C 1
ATOM 2032 O O . GLY A 1 255 ? 29.518 8.623 -6.560 1.00 73.81 255 GLY A O 1
ATOM 2033 N N . ASN A 1 256 ? 29.144 8.832 -4.359 1.00 84.62 256 ASN A N 1
ATOM 2034 C CA . ASN A 1 256 ? 28.233 7.691 -4.280 1.00 84.62 256 ASN A CA 1
ATOM 2035 C C . ASN A 1 256 ? 26.830 8.071 -4.796 1.00 84.62 256 ASN A C 1
ATOM 2037 O O . ASN A 1 256 ? 26.449 9.244 -4.818 1.00 84.62 256 ASN A O 1
ATOM 2041 N N . SER A 1 257 ? 26.027 7.076 -5.167 1.00 87.62 257 SER A N 1
ATOM 2042 C CA . SER A 1 257 ? 24.651 7.282 -5.618 1.00 87.62 257 SER A CA 1
ATOM 2043 C C . SER A 1 257 ? 23.752 6.098 -5.279 1.00 87.62 257 SER A C 1
ATOM 2045 O O . SER A 1 257 ? 24.123 4.963 -5.579 1.00 87.62 257 SER A O 1
ATOM 2047 N N . VAL A 1 258 ? 22.546 6.351 -4.770 1.00 88.12 258 VAL A N 1
ATOM 2048 C CA . VAL A 1 258 ? 21.480 5.335 -4.733 1.00 88.12 258 VAL A CA 1
ATOM 2049 C C . VAL A 1 258 ? 20.586 5.506 -5.959 1.00 88.12 258 VAL A C 1
ATOM 2051 O O . VAL A 1 258 ? 20.241 6.626 -6.330 1.00 88.12 258 VAL A O 1
ATOM 2054 N N . GLU A 1 259 ? 20.244 4.397 -6.607 1.00 89.25 259 GLU A N 1
ATOM 2055 C CA . GLU A 1 259 ? 19.303 4.351 -7.726 1.00 89.25 259 GLU A CA 1
ATOM 2056 C C . GLU A 1 259 ? 18.058 3.609 -7.242 1.00 89.25 259 GLU A C 1
ATOM 2058 O O . GLU A 1 259 ? 18.154 2.458 -6.824 1.00 89.25 259 GLU A O 1
ATOM 2063 N N . ALA A 1 260 ? 16.916 4.294 -7.222 1.00 79.81 260 ALA A N 1
ATOM 2064 C CA . ALA A 1 260 ? 15.646 3.782 -6.714 1.00 79.81 260 ALA A CA 1
ATOM 2065 C C . ALA A 1 260 ? 14.483 4.477 -7.426 1.00 79.81 260 ALA A C 1
ATOM 2067 O O . ALA A 1 260 ? 14.641 5.572 -7.960 1.00 79.81 260 ALA A O 1
ATOM 2068 N N . THR A 1 261 ? 13.306 3.858 -7.445 1.00 68.88 261 THR A N 1
ATOM 2069 C CA . THR A 1 261 ? 12.149 4.466 -8.127 1.00 68.88 261 THR A CA 1
ATOM 2070 C C . THR A 1 261 ? 11.511 5.542 -7.240 1.00 68.88 261 THR A C 1
ATOM 2072 O O . THR A 1 261 ? 11.678 5.479 -6.019 1.00 68.88 261 THR A O 1
ATOM 2075 N N . ALA A 1 262 ? 10.883 6.562 -7.847 1.00 65.50 262 ALA A N 1
ATOM 2076 C CA . ALA A 1 262 ? 10.593 7.899 -7.275 1.00 65.50 262 ALA A CA 1
ATOM 2077 C C . ALA A 1 262 ? 10.196 7.925 -5.794 1.00 65.50 262 ALA A C 1
ATOM 2079 O O . ALA A 1 262 ? 10.516 8.816 -5.025 1.00 65.50 262 ALA A O 1
ATOM 2080 N N . ASP A 1 263 ? 9.427 6.945 -5.400 1.00 48.00 263 ASP A N 1
ATOM 2081 C CA . ASP A 1 263 ? 8.602 6.908 -4.223 1.00 48.00 263 ASP A CA 1
ATOM 2082 C C . ASP A 1 263 ? 9.090 5.846 -3.226 1.00 48.00 263 ASP A C 1
ATOM 2084 O O . ASP A 1 263 ? 8.398 5.469 -2.280 1.00 48.00 263 ASP A O 1
ATOM 2088 N N . HIS A 1 264 ? 10.287 5.300 -3.463 1.00 55.09 264 HIS A N 1
ATOM 2089 C CA . HIS A 1 264 ? 10.991 4.417 -2.542 1.00 55.09 264 HIS A CA 1
ATOM 2090 C C . HIS A 1 264 ? 11.431 5.204 -1.302 1.00 55.09 264 HIS A C 1
ATOM 2092 O O . HIS A 1 264 ? 11.914 6.332 -1.425 1.00 55.09 264 HIS A O 1
ATOM 2098 N N . LEU A 1 265 ? 11.252 4.632 -0.111 1.00 64.62 265 LEU A N 1
ATOM 2099 C CA . LEU A 1 265 ? 11.663 5.278 1.133 1.00 64.62 265 LEU A CA 1
ATOM 2100 C C . LEU A 1 265 ? 13.166 5.088 1.339 1.00 64.62 265 LEU A C 1
ATOM 2102 O O . LEU A 1 265 ? 13.653 3.965 1.281 1.00 64.62 265 LEU A O 1
ATOM 2106 N N . VAL A 1 266 ? 13.878 6.173 1.638 1.00 76.75 266 VAL A N 1
ATOM 2107 C CA . VAL A 1 266 ? 15.269 6.145 2.099 1.00 76.75 266 VAL A CA 1
ATOM 2108 C C . VAL A 1 266 ? 15.411 6.788 3.475 1.00 76.75 266 VAL A C 1
ATOM 2110 O O . VAL A 1 266 ? 14.638 7.678 3.846 1.00 76.75 266 VAL A O 1
ATOM 2113 N N . LEU A 1 267 ? 16.392 6.336 4.259 1.00 85.50 267 LEU A N 1
ATOM 2114 C CA . LEU A 1 267 ? 16.653 6.887 5.590 1.00 85.50 267 LEU A CA 1
ATOM 2115 C C . LEU A 1 267 ? 17.477 8.180 5.486 1.00 85.50 267 LEU A C 1
ATOM 2117 O O . LEU A 1 267 ? 18.640 8.155 5.075 1.00 85.50 267 LEU A O 1
ATOM 2121 N N . ALA A 1 268 ? 16.881 9.306 5.881 1.00 87.00 268 ALA A N 1
ATOM 2122 C CA . ALA A 1 268 ? 17.443 10.646 5.715 1.00 87.00 268 ALA A CA 1
ATOM 2123 C C . ALA A 1 268 ? 17.440 11.473 7.016 1.00 87.00 268 ALA A C 1
ATOM 2125 O O . ALA A 1 268 ? 16.733 11.155 7.977 1.00 87.00 268 ALA A O 1
ATOM 2126 N N . THR A 1 269 ? 18.217 12.560 7.041 1.00 82.62 269 THR A N 1
ATOM 2127 C CA . THR A 1 269 ? 18.217 13.589 8.095 1.00 82.62 269 THR A CA 1
ATOM 2128 C C . THR A 1 269 ? 17.991 14.981 7.495 1.00 82.62 269 THR A C 1
ATOM 2130 O O . THR A 1 269 ? 18.526 15.326 6.440 1.00 82.62 269 THR A O 1
ATOM 2133 N N . ASP A 1 270 ? 17.189 15.803 8.179 1.00 63.81 270 ASP A N 1
ATOM 2134 C CA . ASP A 1 270 ? 16.776 17.122 7.666 1.00 63.81 270 ASP A CA 1
ATOM 2135 C C . ASP A 1 270 ? 17.832 18.227 7.852 1.00 63.81 270 ASP A C 1
ATOM 2137 O O . ASP A 1 270 ? 17.762 19.264 7.200 1.00 63.81 270 ASP A O 1
ATOM 2141 N N . SER A 1 271 ? 18.783 18.058 8.780 1.00 57.47 271 SER A N 1
ATOM 2142 C CA . SER A 1 271 ? 19.910 18.981 9.016 1.00 57.47 271 SER A CA 1
ATOM 2143 C C . SER A 1 271 ? 20.880 18.425 10.076 1.00 57.47 271 SER A C 1
ATOM 2145 O O . SER A 1 271 ? 20.660 17.356 10.646 1.00 57.47 271 SER A O 1
ATOM 2147 N N . HIS A 1 272 ? 21.918 19.203 10.417 1.00 51.16 272 HIS A N 1
ATOM 2148 C CA . HIS A 1 272 ? 22.930 18.937 11.460 1.00 51.16 272 HIS A CA 1
ATOM 2149 C C . HIS A 1 272 ? 22.393 18.577 12.871 1.00 51.16 272 HIS A C 1
ATOM 2151 O O . HIS A 1 272 ? 23.188 18.263 13.753 1.00 51.16 272 HIS A O 1
ATOM 2157 N N . LYS A 1 273 ? 21.075 18.622 13.122 1.00 46.25 273 LYS A N 1
ATOM 2158 C CA . LYS A 1 273 ? 20.452 18.267 14.415 1.00 46.25 273 LYS A CA 1
ATOM 2159 C C . LYS A 1 273 ? 20.017 16.793 14.537 1.00 46.25 273 LYS A C 1
ATOM 2161 O O . LYS A 1 273 ? 19.404 16.425 15.532 1.00 46.25 273 LYS A O 1
ATOM 2166 N N . GLY A 1 274 ? 20.358 15.944 13.564 1.00 55.12 274 GLY A N 1
ATOM 2167 C CA . GLY A 1 274 ? 20.565 14.503 13.787 1.00 55.12 274 GLY A CA 1
ATOM 2168 C C . GLY A 1 274 ? 19.338 13.593 13.945 1.00 55.12 274 GLY A C 1
ATOM 2169 O O . GLY A 1 274 ? 19.519 12.406 14.206 1.00 55.12 274 GLY A O 1
ATOM 2170 N N . ARG A 1 275 ? 18.100 14.080 13.770 1.00 64.81 275 ARG A N 1
ATOM 2171 C CA . ARG A 1 275 ? 16.916 13.200 13.756 1.00 64.81 275 ARG A CA 1
ATOM 2172 C C . ARG A 1 275 ? 16.782 12.509 12.396 1.00 64.81 275 ARG A C 1
ATOM 2174 O O . ARG A 1 275 ? 16.629 13.182 11.381 1.00 64.81 275 ARG A O 1
ATOM 2181 N N . GLN A 1 276 ? 16.826 11.178 12.398 1.00 79.62 276 GLN A N 1
ATOM 2182 C CA . GLN A 1 276 ? 16.572 10.341 11.224 1.00 79.62 276 GLN A CA 1
ATOM 2183 C C . GLN A 1 276 ? 15.064 10.180 10.978 1.00 79.62 276 GLN A C 1
ATOM 2185 O O . GLN A 1 276 ? 14.285 10.093 11.933 1.00 79.62 276 GLN A O 1
ATOM 2190 N N . ARG A 1 277 ? 14.658 10.116 9.706 1.00 78.12 277 ARG A N 1
ATOM 2191 C CA . ARG A 1 277 ? 13.309 9.726 9.269 1.00 78.12 277 ARG A CA 1
ATOM 2192 C C . ARG A 1 277 ? 13.338 9.053 7.895 1.00 78.12 277 ARG A C 1
ATOM 2194 O O . ARG A 1 277 ? 14.249 9.289 7.107 1.00 78.12 277 ARG A O 1
ATOM 2201 N N . TRP A 1 278 ? 12.323 8.243 7.612 1.00 75.19 278 TRP A N 1
ATOM 2202 C CA . TRP A 1 278 ? 12.042 7.755 6.263 1.00 75.19 278 TRP A CA 1
ATOM 2203 C C . TRP A 1 278 ? 11.506 8.898 5.391 1.00 75.19 278 TRP A C 1
ATOM 2205 O O . TRP A 1 278 ? 10.636 9.651 5.835 1.00 75.19 278 TRP A O 1
ATOM 2215 N N . VAL A 1 279 ? 12.033 9.033 4.174 1.00 76.19 279 VAL A N 1
ATOM 2216 C CA . VAL A 1 279 ? 11.649 10.057 3.185 1.00 76.19 279 VAL A CA 1
ATOM 2217 C C . VAL A 1 279 ? 11.595 9.406 1.806 1.00 76.19 279 VAL A C 1
ATOM 2219 O O . VAL A 1 279 ? 12.490 8.636 1.468 1.00 76.19 279 VAL A O 1
ATOM 2222 N N . ALA A 1 280 ? 10.568 9.692 1.006 1.00 70.94 280 ALA A N 1
ATOM 2223 C CA . ALA A 1 280 ? 10.502 9.188 -0.366 1.00 70.94 280 ALA A CA 1
ATOM 2224 C C . ALA A 1 280 ? 11.561 9.865 -1.259 1.00 70.94 280 ALA A C 1
ATOM 2226 O O . ALA A 1 280 ? 11.838 11.053 -1.091 1.00 70.94 280 ALA A O 1
ATOM 2227 N N . VAL A 1 281 ? 12.125 9.164 -2.246 1.00 74.31 281 VAL A N 1
ATOM 2228 C CA . VAL A 1 281 ? 13.157 9.726 -3.148 1.00 74.31 281 VAL A CA 1
ATOM 2229 C C . VAL A 1 281 ? 12.709 11.024 -3.858 1.00 74.31 281 VAL A C 1
ATOM 2231 O O . VAL A 1 281 ? 13.500 11.952 -3.997 1.00 74.31 281 VAL A O 1
ATOM 2234 N N . ALA A 1 282 ? 11.425 11.163 -4.188 1.00 77.19 282 ALA A N 1
ATOM 2235 C CA . ALA A 1 282 ? 10.794 12.338 -4.792 1.00 77.19 282 ALA A CA 1
ATOM 2236 C C . ALA A 1 282 ? 10.448 13.448 -3.780 1.00 77.19 282 ALA A C 1
ATOM 2238 O O . ALA A 1 282 ? 10.105 14.568 -4.171 1.00 77.19 282 ALA A O 1
ATOM 2239 N N . GLU A 1 283 ? 10.553 13.174 -2.479 1.00 78.50 283 GLU A N 1
ATOM 2240 C CA . GLU A 1 283 ? 10.513 14.175 -1.406 1.00 78.50 283 GLU A CA 1
ATOM 2241 C C . GLU A 1 283 ? 11.916 14.707 -1.062 1.00 78.50 283 GLU A C 1
ATOM 2243 O O . GLU A 1 283 ? 12.023 15.788 -0.480 1.00 78.50 283 GLU A O 1
ATOM 2248 N N . LEU A 1 284 ? 12.991 14.012 -1.463 1.00 85.06 284 LEU A N 1
ATOM 2249 C CA . LEU A 1 284 ? 14.365 14.488 -1.286 1.00 85.06 284 LEU A CA 1
ATOM 2250 C C . LEU A 1 284 ? 14.623 15.780 -2.061 1.00 85.06 284 LEU A C 1
ATOM 2252 O O . LEU A 1 284 ? 14.085 16.010 -3.144 1.00 85.06 284 LEU A O 1
ATOM 2256 N N . ARG A 1 285 ? 15.512 16.621 -1.537 1.00 87.12 285 ARG A N 1
ATOM 2257 C CA . ARG A 1 285 ? 15.996 17.838 -2.198 1.00 87.12 285 ARG A CA 1
ATOM 2258 C C . ARG A 1 285 ? 17.518 17.935 -2.033 1.00 87.12 285 ARG A C 1
ATOM 2260 O O . ARG A 1 285 ? 18.027 17.462 -1.012 1.00 87.12 285 ARG A O 1
ATOM 2267 N N . PRO A 1 286 ? 18.245 18.566 -2.974 1.00 89.56 286 PRO A N 1
ATOM 2268 C CA . PRO A 1 286 ? 19.645 18.924 -2.767 1.00 89.56 286 PRO A CA 1
ATOM 2269 C C . PRO A 1 286 ? 19.857 19.619 -1.415 1.00 89.56 286 PRO A C 1
ATOM 2271 O O . PRO A 1 286 ? 19.065 20.476 -1.019 1.00 89.56 286 PRO A O 1
ATOM 2274 N N . GLY A 1 287 ? 20.895 19.217 -0.682 1.00 84.81 287 GLY A N 1
ATOM 2275 C CA . GLY A 1 287 ? 21.164 19.682 0.684 1.00 84.81 287 GLY A CA 1
ATOM 2276 C C . GLY A 1 287 ? 20.561 18.831 1.815 1.00 84.81 287 GLY A C 1
ATOM 2277 O O . GLY A 1 287 ? 21.055 18.916 2.941 1.00 84.81 287 GLY A O 1
ATOM 2278 N N . MET A 1 288 ? 19.566 17.971 1.551 1.00 89.12 288 MET A N 1
ATOM 2279 C CA . MET A 1 288 ? 19.184 16.901 2.494 1.00 89.12 288 MET A CA 1
ATOM 2280 C C . MET A 1 288 ? 20.313 15.868 2.609 1.00 89.12 288 MET A C 1
ATOM 2282 O O . MET A 1 288 ? 21.187 15.823 1.744 1.00 89.12 288 MET A O 1
ATOM 2286 N N . ARG A 1 289 ? 20.331 15.029 3.654 1.00 89.12 289 ARG A N 1
ATOM 2287 C CA . ARG A 1 289 ? 21.405 14.035 3.847 1.00 89.12 289 ARG A CA 1
ATOM 2288 C C . ARG A 1 289 ? 20.848 12.621 4.000 1.00 89.12 289 ARG A C 1
ATOM 2290 O O . ARG A 1 289 ? 19.916 12.422 4.773 1.00 89.12 289 ARG A O 1
ATOM 2297 N N . LEU A 1 290 ? 21.415 11.649 3.285 1.00 90.38 290 LEU A N 1
ATOM 2298 C CA . LEU A 1 290 ? 21.062 10.225 3.391 1.00 90.38 290 LEU A CA 1
ATOM 2299 C C . LEU A 1 290 ? 22.031 9.485 4.313 1.00 90.38 290 LEU A C 1
ATOM 2301 O O . LEU A 1 290 ? 23.220 9.800 4.340 1.00 90.38 290 LEU A O 1
ATOM 2305 N N . ILE A 1 291 ? 21.544 8.481 5.041 1.00 88.75 291 ILE A N 1
ATOM 2306 C CA . ILE A 1 291 ? 22.386 7.621 5.879 1.00 88.75 291 ILE A CA 1
ATOM 2307 C C . ILE A 1 291 ? 23.120 6.593 5.009 1.00 88.75 291 ILE A C 1
ATOM 2309 O O . ILE A 1 291 ? 22.491 5.705 4.435 1.00 88.75 291 ILE A O 1
ATOM 2313 N N . GLN A 1 292 ? 24.451 6.693 4.959 1.00 86.62 292 GLN A N 1
ATOM 2314 C CA . GLN A 1 292 ? 25.353 5.658 4.450 1.00 86.62 292 GLN A CA 1
ATOM 2315 C C . GLN A 1 292 ? 25.958 4.836 5.598 1.00 86.62 292 GLN A C 1
ATOM 2317 O O . GLN A 1 292 ? 26.241 5.364 6.680 1.00 86.62 292 GLN A O 1
ATOM 2322 N N . ARG A 1 293 ? 26.252 3.562 5.329 1.00 84.81 293 ARG A N 1
ATOM 2323 C CA . ARG A 1 293 ? 27.150 2.725 6.141 1.00 84.81 293 ARG A CA 1
ATOM 2324 C C . ARG A 1 293 ? 28.555 2.655 5.528 1.00 84.81 293 ARG A C 1
ATOM 2326 O O . ARG A 1 293 ? 28.710 2.714 4.314 1.00 84.81 293 ARG A O 1
ATOM 2333 N N . THR A 1 294 ? 29.585 2.531 6.362 1.00 78.06 294 THR A N 1
ATOM 2334 C CA . THR A 1 294 ? 31.003 2.521 5.937 1.00 78.06 294 THR A CA 1
ATOM 2335 C C . THR A 1 294 ? 31.822 1.359 6.523 1.00 78.06 294 THR A C 1
ATOM 2337 O O . THR A 1 294 ? 32.926 1.057 6.055 1.00 78.06 294 THR A O 1
ATOM 2340 N N . ASP A 1 295 ? 31.290 0.685 7.547 1.00 73.69 295 ASP A N 1
ATOM 2341 C CA . ASP A 1 295 ? 31.962 -0.368 8.314 1.00 73.69 295 ASP A CA 1
ATOM 2342 C C . ASP A 1 295 ? 31.582 -1.791 7.882 1.00 73.69 295 ASP A C 1
ATOM 2344 O O . ASP A 1 295 ? 31.676 -2.730 8.672 1.00 73.69 295 ASP A O 1
ATOM 2348 N N . THR A 1 296 ? 31.184 -1.953 6.621 1.00 74.19 296 THR A N 1
ATOM 2349 C CA . THR A 1 296 ? 30.924 -3.256 6.004 1.00 74.19 296 THR A CA 1
ATOM 2350 C C . THR A 1 296 ? 32.192 -4.115 5.954 1.00 74.19 296 THR A C 1
ATOM 2352 O O . THR A 1 296 ? 33.310 -3.617 5.749 1.00 74.19 296 THR A O 1
ATOM 2355 N N . ALA A 1 297 ? 32.007 -5.414 6.200 1.00 63.81 297 ALA A N 1
ATOM 2356 C CA . ALA A 1 297 ? 33.045 -6.438 6.200 1.00 63.81 297 ALA A CA 1
ATOM 2357 C C . ALA A 1 297 ? 32.931 -7.324 4.950 1.00 63.81 297 ALA A C 1
ATOM 2359 O O . ALA A 1 297 ? 31.981 -7.209 4.175 1.00 63.81 297 ALA A O 1
ATOM 2360 N N . ILE A 1 298 ? 33.973 -8.123 4.718 1.00 57.19 298 ILE A N 1
ATOM 2361 C CA . ILE A 1 298 ? 34.230 -8.815 3.455 1.00 57.19 298 ILE A CA 1
ATOM 2362 C C . ILE A 1 298 ? 34.853 -10.174 3.761 1.00 57.19 298 ILE A C 1
ATOM 2364 O O . ILE A 1 298 ? 35.943 -10.211 4.338 1.00 57.19 298 ILE A O 1
ATOM 2368 N N . GLU A 1 299 ? 34.196 -11.251 3.340 1.00 57.69 299 GLU A N 1
ATOM 2369 C CA . GLU A 1 299 ? 34.814 -12.576 3.201 1.00 57.69 299 GLU A CA 1
ATOM 2370 C C . GLU A 1 299 ? 35.301 -12.774 1.751 1.00 57.69 299 GLU A C 1
ATOM 2372 O O . GLU A 1 299 ? 34.847 -12.086 0.833 1.00 57.69 299 GLU A O 1
ATOM 2377 N N . THR A 1 300 ? 36.304 -13.635 1.541 1.00 56.03 300 THR A N 1
ATOM 2378 C CA . THR A 1 300 ? 37.039 -13.734 0.264 1.00 56.03 300 THR A CA 1
ATOM 2379 C C . THR A 1 300 ? 37.008 -15.139 -0.324 1.00 56.03 300 THR A C 1
ATOM 2381 O O . THR A 1 300 ? 37.565 -16.070 0.256 1.00 56.03 300 THR A O 1
ATOM 2384 N N . THR A 1 301 ? 36.444 -15.252 -1.525 1.00 56.84 301 THR A N 1
ATOM 2385 C CA . THR A 1 301 ? 36.553 -16.392 -2.451 1.00 56.84 301 THR A CA 1
ATOM 2386 C C . THR A 1 301 ? 36.842 -15.844 -3.859 1.00 56.84 301 THR A C 1
ATOM 2388 O O . THR A 1 301 ? 36.643 -14.648 -4.089 1.00 56.84 301 THR A O 1
ATOM 2391 N N . GLY A 1 302 ? 37.373 -16.660 -4.777 1.00 59.47 302 GLY A N 1
ATOM 2392 C CA . GLY A 1 302 ? 37.912 -16.170 -6.055 1.00 59.47 302 GLY A CA 1
ATOM 2393 C C . GLY A 1 302 ? 37.938 -17.195 -7.189 1.00 59.47 302 GLY A C 1
ATOM 2394 O O . GLY A 1 302 ? 37.699 -18.383 -6.970 1.00 59.47 302 GLY A O 1
ATOM 2395 N N . ASP A 1 303 ? 38.237 -16.693 -8.388 1.00 75.12 303 ASP A N 1
ATOM 2396 C CA . ASP A 1 303 ? 38.404 -17.434 -9.645 1.00 75.12 303 ASP A CA 1
ATOM 2397 C C . ASP A 1 303 ? 39.663 -16.902 -10.348 1.00 75.12 303 ASP A C 1
ATOM 2399 O O . ASP A 1 303 ? 39.667 -15.807 -10.919 1.00 75.12 303 ASP A O 1
ATOM 2403 N N . ASP A 1 304 ? 40.730 -17.704 -10.312 1.00 82.31 304 ASP A N 1
ATOM 2404 C CA . ASP A 1 304 ? 42.050 -17.391 -10.869 1.00 82.31 304 ASP A CA 1
ATOM 2405 C C . ASP A 1 304 ? 42.036 -16.935 -12.341 1.00 82.31 304 ASP A C 1
ATOM 2407 O O . ASP A 1 304 ? 43.000 -16.308 -12.789 1.00 82.31 304 ASP A O 1
ATOM 2411 N N . MET A 1 305 ? 41.025 -17.307 -13.140 1.00 89.62 305 MET A N 1
ATOM 2412 C CA . MET A 1 305 ? 40.959 -16.915 -14.551 1.00 89.62 305 MET A CA 1
ATOM 2413 C C . MET A 1 305 ? 40.281 -15.556 -14.725 1.00 89.62 305 MET A C 1
ATOM 2415 O O . MET A 1 305 ? 40.831 -14.687 -15.401 1.00 89.62 305 MET A O 1
ATOM 2419 N N . ALA A 1 306 ? 39.136 -15.337 -14.074 1.00 87.94 306 ALA A N 1
ATOM 2420 C CA . ALA A 1 306 ? 38.445 -14.047 -14.116 1.00 87.94 306 ALA A CA 1
ATOM 2421 C C . ALA A 1 306 ? 39.302 -12.923 -13.499 1.00 87.94 306 ALA A C 1
ATOM 2423 O O . ALA A 1 306 ? 39.333 -11.800 -14.009 1.00 87.94 306 ALA A O 1
ATOM 2424 N N . GLU A 1 307 ? 40.063 -13.235 -12.443 1.00 91.69 307 GLU A N 1
ATOM 2425 C CA . GLU A 1 307 ? 41.055 -12.325 -11.858 1.00 91.69 307 GLU A CA 1
ATOM 2426 C C . GLU A 1 307 ? 42.165 -11.967 -12.861 1.00 91.69 307 GLU A C 1
ATOM 2428 O O . GLU A 1 307 ? 42.529 -10.792 -12.989 1.00 91.69 307 GLU A O 1
ATOM 2433 N N . ALA A 1 308 ? 42.664 -12.952 -13.619 1.00 92.81 308 ALA A N 1
ATOM 2434 C CA . ALA A 1 308 ? 43.710 -12.745 -14.617 1.00 92.81 308 ALA A CA 1
ATOM 2435 C C . ALA A 1 308 ? 43.230 -11.912 -15.822 1.00 92.81 308 ALA A C 1
ATOM 2437 O O . ALA A 1 308 ? 43.927 -10.987 -16.253 1.00 92.81 308 ALA A O 1
ATOM 2438 N N . GLU A 1 309 ? 42.028 -12.191 -16.335 1.00 94.50 309 GLU A N 1
ATOM 2439 C CA . GLU A 1 309 ? 41.406 -11.405 -17.406 1.00 94.50 309 GLU A CA 1
ATOM 2440 C C . GLU A 1 309 ? 41.189 -9.943 -16.980 1.00 94.50 309 GLU A C 1
ATOM 2442 O O . GLU A 1 309 ? 41.573 -9.017 -17.702 1.00 94.50 309 GLU A O 1
ATOM 2447 N N . ALA A 1 310 ? 40.641 -9.707 -15.785 1.00 94.25 310 ALA A N 1
ATOM 2448 C CA . ALA A 1 310 ? 40.294 -8.363 -15.331 1.00 94.25 310 ALA A CA 1
ATOM 2449 C C . ALA A 1 310 ? 41.508 -7.490 -14.970 1.00 94.25 310 ALA A C 1
ATOM 2451 O O . ALA A 1 310 ? 41.502 -6.290 -15.259 1.00 94.25 310 ALA A O 1
ATOM 2452 N N . ALA A 1 311 ? 42.578 -8.059 -14.405 1.00 95.75 311 ALA A N 1
ATOM 2453 C CA . ALA A 1 311 ? 43.835 -7.326 -14.236 1.00 95.75 311 ALA A CA 1
ATOM 2454 C C . ALA A 1 311 ? 44.491 -6.983 -15.588 1.00 95.75 311 ALA A C 1
ATOM 2456 O O . ALA A 1 311 ? 45.007 -5.874 -15.747 1.00 95.75 311 ALA A O 1
ATOM 2457 N N . LEU A 1 312 ? 44.422 -7.868 -16.591 1.00 95.94 312 LEU A N 1
ATOM 2458 C CA . LEU A 1 312 ? 44.912 -7.551 -17.937 1.00 95.94 312 LEU A CA 1
ATOM 2459 C C . LEU A 1 312 ? 44.071 -6.448 -18.606 1.00 95.94 312 LEU A C 1
ATOM 2461 O O . LEU A 1 312 ? 44.627 -5.531 -19.211 1.00 95.94 312 LEU A O 1
ATOM 2465 N N . ALA A 1 313 ? 42.746 -6.484 -18.442 1.00 96.25 313 ALA A N 1
ATOM 2466 C CA . ALA A 1 313 ? 41.832 -5.452 -18.931 1.00 96.25 313 ALA A CA 1
ATOM 2467 C C . ALA A 1 313 ? 42.090 -4.080 -18.279 1.00 96.25 313 ALA A C 1
ATOM 2469 O O . ALA A 1 313 ? 42.194 -3.074 -18.984 1.00 96.25 313 ALA A O 1
ATOM 2470 N N . GLY A 1 314 ? 42.266 -4.038 -16.953 1.00 95.81 314 GLY A N 1
ATOM 2471 C CA . GLY A 1 314 ? 42.602 -2.813 -16.217 1.00 95.81 314 GLY A CA 1
ATOM 2472 C C . GLY A 1 314 ? 43.940 -2.208 -16.651 1.00 95.81 314 GLY A C 1
ATOM 2473 O O . GLY A 1 314 ? 44.052 -0.989 -16.779 1.00 95.81 314 GLY A O 1
ATOM 2474 N N . TRP A 1 315 ? 44.929 -3.052 -16.968 1.00 96.69 315 TRP A N 1
ATOM 2475 C CA . TRP A 1 315 ? 46.201 -2.596 -17.532 1.00 96.69 315 TRP A CA 1
ATOM 2476 C C . TRP A 1 315 ? 46.043 -2.030 -18.947 1.00 96.69 315 TRP A C 1
ATOM 2478 O O . TRP A 1 315 ? 46.580 -0.970 -19.260 1.00 96.69 315 TRP A O 1
ATOM 2488 N N . LEU A 1 316 ? 45.285 -2.718 -19.806 1.00 95.56 316 LEU A N 1
ATOM 2489 C CA . LEU A 1 316 ? 45.073 -2.309 -21.196 1.00 95.56 316 LEU A CA 1
ATOM 2490 C C . LEU A 1 316 ? 44.250 -1.021 -21.327 1.00 95.56 316 LEU A C 1
ATOM 2492 O O . LEU A 1 316 ? 44.417 -0.307 -22.319 1.00 95.56 316 LEU A O 1
ATOM 2496 N N . GLN A 1 317 ? 43.383 -0.710 -20.357 1.00 94.31 317 GLN A N 1
ATOM 2497 C CA . GLN A 1 317 ? 42.677 0.573 -20.295 1.00 94.31 317 GLN A CA 1
ATOM 2498 C C . GLN A 1 317 ? 43.614 1.737 -19.923 1.00 94.31 317 GLN A C 1
ATOM 2500 O O . GLN A 1 317 ? 43.539 2.773 -20.587 1.00 94.31 317 GLN A O 1
ATOM 2505 N N . GLY A 1 318 ? 44.498 1.557 -18.934 1.00 91.19 318 GLY A N 1
ATOM 2506 C CA . GLY A 1 318 ? 45.529 2.533 -18.551 1.00 91.19 318 GLY A CA 1
ATOM 2507 C C . GLY A 1 318 ? 46.735 2.525 -19.500 1.00 91.19 318 GLY A C 1
ATOM 2508 O O . GLY A 1 318 ? 46.644 2.995 -20.638 1.00 91.19 318 GLY A O 1
ATOM 2509 N N . ASP A 1 319 ? 47.859 1.953 -19.054 1.00 91.31 319 ASP A N 1
ATOM 2510 C CA . ASP A 1 319 ? 49.116 1.801 -19.810 1.00 91.31 319 ASP A CA 1
ATOM 2511 C C . ASP A 1 319 ? 49.027 0.727 -20.921 1.00 91.31 319 ASP A C 1
ATOM 2513 O O . ASP A 1 319 ? 49.807 -0.229 -21.000 1.00 91.31 319 ASP A O 1
ATOM 2517 N N . GLY A 1 320 ? 48.071 0.887 -21.834 1.00 91.25 320 GLY A N 1
ATOM 2518 C CA . GLY A 1 320 ? 47.899 0.005 -22.981 1.00 91.25 320 GLY A CA 1
ATOM 2519 C C . GLY A 1 320 ? 47.059 0.588 -24.114 1.00 91.25 320 GLY A C 1
ATOM 2520 O O . GLY A 1 320 ? 46.454 1.656 -24.017 1.00 91.25 320 GLY A O 1
ATOM 2521 N N . PHE A 1 321 ? 47.042 -0.138 -25.225 1.00 90.62 321 PHE A N 1
ATOM 2522 C CA . PHE A 1 321 ? 46.379 0.202 -26.476 1.00 90.62 321 PHE A CA 1
ATOM 2523 C C . PHE A 1 321 ? 45.609 -1.009 -27.006 1.00 90.62 321 PHE A C 1
ATOM 2525 O O . PHE A 1 321 ? 46.107 -2.133 -26.979 1.00 90.62 321 PHE A O 1
ATOM 2532 N N . VAL A 1 322 ? 44.419 -0.765 -27.552 1.00 92.19 322 VAL A N 1
ATOM 2533 C CA . VAL A 1 322 ? 43.596 -1.758 -28.249 1.00 92.19 322 VAL A CA 1
ATOM 2534 C C . VAL A 1 322 ? 42.992 -1.092 -29.483 1.00 92.19 322 VAL A C 1
ATOM 2536 O O . VAL A 1 322 ? 42.566 0.061 -29.407 1.00 92.19 322 VAL A O 1
ATOM 2539 N N . GLY A 1 323 ? 42.963 -1.785 -30.624 1.00 89.44 323 GLY A N 1
ATOM 2540 C CA . GLY A 1 323 ? 42.375 -1.228 -31.842 1.00 89.44 323 GLY A CA 1
ATOM 2541 C C . GLY A 1 323 ? 42.425 -2.129 -33.075 1.00 89.44 323 GLY A C 1
ATOM 2542 O O . GLY A 1 323 ? 43.199 -3.083 -33.153 1.00 89.44 323 GLY A O 1
ATOM 2543 N N . GLN A 1 324 ? 41.594 -1.777 -34.055 1.00 86.50 324 GLN A N 1
ATOM 2544 C CA . GLN A 1 324 ? 41.520 -2.364 -35.392 1.00 86.50 324 GLN A CA 1
ATOM 2545 C C . GLN A 1 324 ? 41.070 -1.275 -36.373 1.00 86.50 324 GLN A C 1
ATOM 2547 O O . GLN A 1 324 ? 40.213 -0.463 -36.026 1.00 86.50 324 GLN A O 1
ATOM 2552 N N . TYR A 1 325 ? 41.640 -1.238 -37.578 1.00 77.75 325 TYR A N 1
ATOM 2553 C CA . TYR A 1 325 ? 41.397 -0.170 -38.552 1.00 77.75 325 TYR A CA 1
ATOM 2554 C C . TYR A 1 325 ? 40.915 -0.741 -39.890 1.00 77.75 325 TYR A C 1
ATOM 2556 O O . TYR A 1 325 ? 41.450 -1.737 -40.378 1.00 77.75 325 TYR A O 1
ATOM 2564 N N . ALA A 1 326 ? 39.921 -0.092 -40.506 1.00 69.88 326 ALA A N 1
ATOM 2565 C CA . ALA A 1 326 ? 39.402 -0.489 -41.818 1.00 69.88 326 ALA A CA 1
ATOM 2566 C C . ALA A 1 326 ? 40.464 -0.347 -42.930 1.00 69.88 326 ALA A C 1
ATOM 2568 O O . ALA A 1 326 ? 40.599 -1.220 -43.792 1.00 69.88 326 ALA A O 1
ATOM 2569 N N . GLU A 1 327 ? 41.260 0.723 -42.850 1.00 64.94 327 GLU A N 1
ATOM 2570 C CA . GLU A 1 327 ? 42.356 1.058 -43.760 1.00 64.94 327 GLU A CA 1
ATOM 2571 C C . GLU A 1 327 ? 43.683 1.224 -42.998 1.00 64.94 327 GLU A C 1
ATOM 2573 O O . GLU A 1 327 ? 43.708 1.399 -41.779 1.00 64.94 327 GLU A O 1
ATOM 2578 N N . GLY A 1 328 ? 44.808 1.177 -43.717 1.00 65.69 328 GLY A N 1
ATOM 2579 C CA . GLY A 1 328 ? 46.148 1.280 -43.133 1.00 65.69 328 GLY A CA 1
ATOM 2580 C C . GLY A 1 328 ? 46.741 -0.063 -42.691 1.00 65.69 328 GLY A C 1
ATOM 2581 O O . GLY A 1 328 ? 46.410 -1.119 -43.227 1.00 65.69 328 GLY A O 1
ATOM 2582 N N . THR A 1 329 ? 47.689 -0.019 -41.751 1.00 59.19 329 THR A N 1
ATOM 2583 C CA . THR A 1 329 ? 48.567 -1.155 -41.405 1.00 59.19 329 THR A CA 1
ATOM 2584 C C . THR A 1 329 ? 47.986 -2.126 -40.373 1.00 59.19 329 THR A C 1
ATOM 2586 O O . THR A 1 329 ? 48.263 -3.320 -40.447 1.00 59.19 329 THR A O 1
ATOM 2589 N N . ASN A 1 330 ? 47.159 -1.655 -39.437 1.00 65.56 330 ASN A N 1
ATOM 2590 C CA . ASN A 1 330 ? 46.589 -2.466 -38.351 1.00 65.56 330 ASN A CA 1
ATOM 2591 C C . ASN A 1 330 ? 45.175 -2.975 -38.706 1.00 65.56 330 ASN A C 1
ATOM 2593 O O . ASN A 1 330 ? 44.193 -2.644 -38.038 1.00 65.56 330 ASN A O 1
ATOM 2597 N N . ARG A 1 331 ? 45.066 -3.768 -39.782 1.00 78.81 331 ARG A N 1
ATOM 2598 C CA . ARG A 1 331 ? 43.784 -4.365 -40.224 1.00 78.81 331 ARG A CA 1
ATOM 2599 C C . ARG A 1 331 ? 43.330 -5.544 -39.357 1.00 78.81 331 ARG A C 1
ATOM 2601 O O . ARG A 1 331 ? 42.136 -5.808 -39.266 1.00 78.81 331 ARG A O 1
ATOM 2608 N N . SER A 1 332 ? 44.266 -6.229 -38.704 1.00 84.19 332 SER A N 1
ATOM 2609 C CA . SER A 1 332 ? 43.979 -7.233 -37.672 1.00 84.19 332 SER A CA 1
ATOM 2610 C C . SER A 1 332 ? 43.717 -6.556 -36.329 1.00 84.19 332 SER A C 1
ATOM 2612 O O . SER A 1 332 ? 44.420 -5.598 -35.985 1.00 84.19 332 SER A O 1
ATOM 2614 N N . LEU A 1 333 ? 42.781 -7.085 -35.536 1.00 90.75 333 LEU A N 1
ATOM 2615 C CA . LEU A 1 333 ? 42.637 -6.678 -34.140 1.00 90.75 333 LEU A CA 1
ATOM 2616 C C . LEU A 1 333 ? 43.982 -6.793 -33.404 1.00 90.75 333 LEU A C 1
ATOM 2618 O O . LEU A 1 333 ? 44.684 -7.795 -33.527 1.00 90.75 333 LEU A O 1
ATOM 2622 N N . THR A 1 334 ? 44.355 -5.743 -32.676 1.00 92.06 334 THR A N 1
ATOM 2623 C CA . THR A 1 334 ? 45.644 -5.616 -31.989 1.00 92.06 334 THR A CA 1
ATOM 2624 C C . THR A 1 334 ? 45.424 -5.194 -30.538 1.00 92.06 334 THR A C 1
ATOM 2626 O O . THR A 1 334 ? 44.678 -4.244 -30.293 1.00 92.06 334 THR A O 1
ATOM 2629 N N . ILE A 1 335 ? 46.126 -5.834 -29.597 1.00 94.00 335 ILE A N 1
ATOM 2630 C CA . ILE A 1 335 ? 46.299 -5.337 -28.220 1.00 94.00 335 ILE A CA 1
ATOM 2631 C C . ILE A 1 335 ? 47.789 -5.132 -27.929 1.00 94.00 335 ILE A C 1
ATOM 2633 O O . ILE A 1 335 ? 48.618 -5.934 -28.357 1.00 94.00 335 ILE A O 1
ATOM 2637 N N . GLU A 1 336 ? 48.140 -4.069 -27.211 1.00 93.69 336 GLU A N 1
ATOM 2638 C CA . GLU A 1 336 ? 49.499 -3.771 -26.750 1.00 93.69 336 GLU A CA 1
ATOM 2639 C C . GLU A 1 336 ? 49.466 -3.265 -25.305 1.00 93.69 336 GLU A C 1
ATOM 2641 O O . GLU A 1 336 ? 48.870 -2.228 -25.033 1.00 93.69 336 GLU A O 1
ATOM 2646 N N . ALA A 1 337 ? 50.138 -3.961 -24.391 1.00 94.69 337 ALA A N 1
ATOM 2647 C CA . ALA A 1 337 ? 50.368 -3.495 -23.026 1.00 94.69 337 ALA A CA 1
ATOM 2648 C C . ALA A 1 337 ? 51.772 -2.882 -22.903 1.00 94.69 337 ALA A C 1
ATOM 2650 O O . ALA A 1 337 ? 52.737 -3.411 -23.466 1.00 94.69 337 ALA A O 1
ATOM 2651 N N . MET A 1 338 ? 51.891 -1.775 -22.171 1.00 94.62 338 MET A N 1
ATOM 2652 C CA . MET A 1 338 ? 53.146 -1.073 -21.902 1.00 94.62 338 MET A CA 1
ATOM 2653 C C . MET A 1 338 ? 53.536 -1.240 -20.428 1.00 94.62 338 MET A C 1
ATOM 2655 O O . MET A 1 338 ? 52.696 -1.148 -19.542 1.00 94.62 338 MET A O 1
ATOM 2659 N N . THR A 1 339 ? 54.814 -1.498 -20.160 1.00 94.50 339 THR A N 1
ATOM 2660 C CA . THR A 1 339 ? 55.358 -1.710 -18.804 1.00 94.50 339 THR A CA 1
ATOM 2661 C C . THR A 1 339 ? 56.708 -1.017 -18.688 1.00 94.50 339 THR A C 1
ATOM 2663 O O . THR A 1 339 ? 57.478 -1.120 -19.645 1.00 94.50 339 THR A O 1
ATOM 2666 N N . VAL A 1 340 ? 57.023 -0.358 -17.565 1.00 92.12 340 VAL A N 1
ATOM 2667 C CA . VAL A 1 340 ? 58.246 0.474 -17.449 1.00 92.12 340 VAL A CA 1
ATOM 2668 C C . VAL A 1 340 ? 59.341 -0.107 -16.540 1.00 92.12 340 VAL A C 1
ATOM 2670 O O . VAL A 1 340 ? 60.386 0.516 -16.354 1.00 92.12 340 VAL A O 1
ATOM 2673 N N . ASN A 1 341 ? 59.112 -1.286 -15.950 1.00 90.31 341 ASN A N 1
ATOM 2674 C CA . ASN A 1 341 ? 60.090 -2.030 -15.146 1.00 90.31 341 ASN A CA 1
ATOM 2675 C C . ASN A 1 341 ? 59.777 -3.541 -15.094 1.00 90.31 341 ASN A C 1
ATOM 2677 O O . ASN A 1 341 ? 58.673 -3.972 -15.429 1.00 90.31 341 ASN A O 1
ATOM 2681 N N . ASP A 1 342 ? 60.728 -4.351 -14.610 1.00 92.50 342 ASP A N 1
ATOM 2682 C CA . ASP A 1 342 ? 60.600 -5.817 -14.531 1.00 92.50 342 ASP A CA 1
ATOM 2683 C C . ASP A 1 342 ? 59.402 -6.320 -13.716 1.00 92.50 342 ASP A C 1
ATOM 2685 O O . ASP A 1 342 ? 58.818 -7.340 -14.074 1.00 92.50 342 ASP A O 1
ATOM 2689 N N . SER A 1 343 ? 59.009 -5.632 -12.636 1.00 93.31 343 SER A N 1
ATOM 2690 C CA . SER A 1 343 ? 57.879 -6.084 -11.803 1.00 93.31 343 SER A CA 1
ATOM 2691 C C . SER A 1 343 ? 56.550 -5.963 -12.546 1.00 93.31 343 SER A C 1
ATOM 2693 O O . SER A 1 343 ? 55.681 -6.820 -12.417 1.00 93.31 343 SER A O 1
ATOM 2695 N N . GLU A 1 344 ? 56.404 -4.908 -13.343 1.00 94.88 344 GLU A N 1
ATOM 2696 C CA . GLU A 1 344 ? 55.240 -4.689 -14.203 1.00 94.88 344 GLU A CA 1
ATOM 2697 C C . GLU A 1 344 ? 55.280 -5.603 -15.424 1.00 94.88 344 GLU A C 1
ATOM 2699 O O . GLU A 1 344 ? 54.259 -6.169 -15.800 1.00 94.88 344 GLU A O 1
ATOM 2704 N N . HIS A 1 345 ? 56.465 -5.813 -16.004 1.00 94.44 345 HIS A N 1
ATOM 2705 C CA . HIS A 1 345 ? 56.633 -6.715 -17.137 1.00 94.44 345 HIS A CA 1
ATOM 2706 C C . HIS A 1 345 ? 56.293 -8.164 -16.775 1.00 94.44 345 HIS A C 1
ATOM 2708 O O . HIS A 1 345 ? 55.558 -8.823 -17.506 1.00 94.44 345 HIS A O 1
ATOM 2714 N N . ALA A 1 346 ? 56.770 -8.644 -15.622 1.00 94.50 346 ALA A N 1
ATOM 2715 C CA . ALA A 1 346 ? 56.430 -9.965 -15.102 1.00 94.50 346 ALA A CA 1
ATOM 2716 C C . ALA A 1 346 ? 54.933 -10.086 -14.773 1.00 94.50 346 ALA A C 1
ATOM 2718 O O . ALA A 1 346 ? 54.330 -11.108 -15.089 1.00 94.50 346 ALA A O 1
ATOM 2719 N N . PHE A 1 347 ? 54.325 -9.039 -14.199 1.00 94.88 347 PHE A N 1
ATOM 2720 C CA . PHE A 1 347 ? 52.885 -8.993 -13.931 1.00 94.88 347 PHE A CA 1
ATOM 2721 C C . PHE A 1 347 ? 52.071 -9.087 -15.228 1.00 94.88 347 PHE A C 1
ATOM 2723 O O . PHE A 1 347 ? 51.268 -10.002 -15.376 1.00 94.88 347 PHE A O 1
ATOM 2730 N N . VAL A 1 348 ? 52.310 -8.208 -16.204 1.00 94.81 348 VAL A N 1
ATOM 2731 C CA . VAL A 1 348 ? 51.588 -8.235 -17.486 1.00 94.81 348 VAL A CA 1
ATOM 2732 C C . VAL A 1 348 ? 51.804 -9.559 -18.219 1.00 94.81 348 VAL A C 1
ATOM 2734 O O . VAL A 1 348 ? 50.833 -10.135 -18.705 1.00 94.81 348 VAL A O 1
ATOM 2737 N N . LEU A 1 349 ? 53.034 -10.088 -18.261 1.00 93.44 349 LEU A N 1
ATOM 2738 C CA . LEU A 1 349 ? 53.292 -11.380 -18.900 1.00 93.44 349 LEU A CA 1
ATOM 2739 C C . LEU A 1 349 ? 52.561 -12.534 -18.212 1.00 93.44 349 LEU A C 1
ATOM 2741 O O . LEU A 1 349 ? 51.934 -13.313 -18.920 1.00 93.44 349 LEU A O 1
ATOM 2745 N N . SER A 1 350 ? 52.545 -12.626 -16.877 1.00 93.62 350 SER A N 1
ATOM 2746 C CA . SER A 1 350 ? 51.849 -13.734 -16.203 1.00 93.62 350 SER A CA 1
ATOM 2747 C C . SER A 1 350 ? 50.340 -13.734 -16.467 1.00 93.62 350 SER A C 1
ATOM 2749 O O . SER A 1 350 ? 49.717 -14.791 -16.451 1.00 93.62 350 SER A O 1
ATOM 2751 N N . HIS A 1 351 ? 49.749 -12.560 -16.714 1.00 94.62 351 HIS A N 1
ATOM 2752 C CA . HIS A 1 351 ? 48.334 -12.427 -17.057 1.00 94.62 351 HIS A CA 1
ATOM 2753 C C . HIS A 1 351 ? 48.094 -12.702 -18.551 1.00 94.62 351 HIS A C 1
ATOM 2755 O O . HIS A 1 351 ? 47.167 -13.429 -18.892 1.00 94.62 351 HIS A O 1
ATOM 2761 N N . VAL A 1 352 ? 48.967 -12.224 -19.446 1.00 92.94 352 VAL A N 1
ATOM 2762 C CA . VAL A 1 352 ? 48.928 -12.557 -20.886 1.00 92.94 352 VAL A CA 1
ATOM 2763 C C . VAL A 1 352 ? 49.084 -14.064 -21.120 1.00 92.94 352 VAL A C 1
ATOM 2765 O O . VAL A 1 352 ? 48.294 -14.639 -21.862 1.00 92.94 352 VAL A O 1
ATOM 2768 N N . ASP A 1 353 ? 50.051 -14.710 -20.465 1.00 91.75 353 ASP A N 1
ATOM 2769 C CA . ASP A 1 353 ? 50.280 -16.160 -20.544 1.00 91.75 353 ASP A CA 1
ATOM 2770 C C . ASP A 1 353 ? 49.095 -16.962 -19.979 1.00 91.75 353 ASP A C 1
ATOM 2772 O O . ASP A 1 353 ? 48.765 -18.026 -20.497 1.00 91.75 353 ASP A O 1
ATOM 2776 N N . ARG A 1 354 ? 48.411 -16.444 -18.948 1.00 92.62 354 ARG A N 1
ATOM 2777 C CA . ARG A 1 354 ? 47.227 -17.086 -18.353 1.00 92.62 354 ARG A CA 1
ATOM 2778 C C . ARG A 1 354 ? 45.977 -16.967 -19.229 1.00 92.62 354 ARG A C 1
ATOM 2780 O O . ARG A 1 354 ? 45.246 -17.946 -19.340 1.00 92.62 354 ARG A O 1
ATOM 2787 N N . VAL A 1 355 ? 45.743 -15.797 -19.825 1.00 91.88 355 VAL A N 1
ATOM 2788 C CA . VAL A 1 355 ? 44.526 -15.476 -20.596 1.00 91.88 355 VAL A CA 1
ATOM 2789 C C . VAL A 1 355 ? 44.617 -15.951 -22.049 1.00 91.88 355 VAL A C 1
ATOM 2791 O O . VAL A 1 355 ? 43.632 -16.435 -22.598 1.00 91.88 355 VAL A O 1
ATOM 2794 N N . PHE A 1 356 ? 45.791 -15.835 -22.680 1.00 91.94 356 PHE A N 1
ATOM 2795 C CA . PHE A 1 356 ? 45.972 -16.116 -24.110 1.00 91.94 356 PHE A CA 1
ATOM 2796 C C . PHE A 1 356 ? 46.887 -17.313 -24.422 1.00 91.94 356 PHE A C 1
ATOM 2798 O O . PHE A 1 356 ? 46.974 -17.707 -25.586 1.00 91.94 356 PHE A O 1
ATOM 2805 N N . GLY A 1 357 ? 47.537 -17.920 -23.422 1.00 80.12 357 GLY A N 1
ATOM 2806 C CA . GLY A 1 357 ? 48.308 -19.160 -23.582 1.00 80.12 357 GLY A CA 1
ATOM 2807 C C . GLY A 1 357 ? 49.369 -19.085 -24.686 1.00 80.12 357 GLY A C 1
ATOM 2808 O O . GLY A 1 357 ? 50.181 -18.162 -24.725 1.00 80.12 357 GLY A O 1
ATOM 2809 N N . ASP A 1 358 ? 49.330 -20.044 -25.616 1.00 71.31 358 ASP A N 1
ATOM 2810 C CA . ASP A 1 358 ? 50.269 -20.173 -26.743 1.00 71.31 358 ASP A CA 1
ATOM 2811 C C . ASP A 1 358 ? 50.126 -19.083 -27.837 1.00 71.31 358 ASP A C 1
ATOM 2813 O O . ASP A 1 358 ? 50.739 -19.180 -28.907 1.00 71.31 358 ASP A O 1
ATOM 2817 N N . ALA A 1 359 ? 49.324 -18.033 -27.617 1.00 82.25 359 ALA A N 1
ATOM 2818 C CA . ALA A 1 359 ? 49.155 -16.942 -28.573 1.00 82.25 359 ALA A CA 1
ATOM 2819 C C . ALA A 1 359 ? 50.488 -16.240 -28.899 1.00 82.25 359 ALA A C 1
ATOM 2821 O O . ALA A 1 359 ? 51.226 -15.771 -28.026 1.00 82.25 359 ALA A O 1
ATOM 2822 N N . HIS A 1 360 ? 50.784 -16.115 -30.197 1.00 82.25 360 HIS A N 1
ATOM 2823 C CA . HIS A 1 360 ? 52.037 -15.530 -30.662 1.00 82.25 360 HIS A CA 1
ATOM 2824 C C . HIS A 1 360 ? 52.121 -14.026 -30.346 1.00 82.25 360 HIS A C 1
ATOM 2826 O O . HIS A 1 360 ? 51.517 -13.188 -31.021 1.00 82.25 360 HIS A O 1
ATOM 2832 N N . ARG A 1 361 ? 52.916 -13.689 -29.325 1.00 86.81 361 ARG A N 1
ATOM 2833 C CA . ARG A 1 361 ? 53.194 -12.315 -28.890 1.00 86.81 361 ARG A CA 1
ATOM 2834 C C . ARG A 1 361 ? 54.502 -11.769 -29.459 1.00 86.81 361 ARG A C 1
ATOM 2836 O O . ARG A 1 361 ? 55.503 -12.475 -29.552 1.00 86.81 361 ARG A O 1
ATOM 2843 N N . HIS A 1 362 ? 54.520 -10.470 -29.738 1.00 89.19 362 HIS A N 1
ATOM 2844 C CA . HIS A 1 362 ? 55.722 -9.718 -30.077 1.00 89.19 362 HIS A CA 1
ATOM 2845 C C . HIS A 1 362 ? 56.013 -8.678 -28.991 1.00 89.19 362 HIS A C 1
ATOM 2847 O O . HIS A 1 362 ? 55.315 -7.671 -28.875 1.00 89.19 362 HIS A O 1
ATOM 2853 N N . THR A 1 363 ? 57.091 -8.886 -28.235 1.00 90.00 363 THR A N 1
ATOM 2854 C CA . THR A 1 363 ? 57.632 -7.868 -27.320 1.00 90.00 363 THR A CA 1
ATOM 2855 C C . THR A 1 363 ? 58.610 -6.951 -28.061 1.00 90.00 363 THR A C 1
ATOM 2857 O O . THR A 1 363 ? 59.357 -7.423 -28.923 1.00 90.00 363 THR A O 1
ATOM 2860 N N . ARG A 1 364 ? 58.618 -5.649 -27.753 1.00 90.38 364 ARG A N 1
ATOM 2861 C CA . ARG A 1 364 ? 59.619 -4.668 -28.221 1.00 90.38 364 ARG A CA 1
ATOM 2862 C C . ARG A 1 364 ? 59.978 -3.688 -27.104 1.00 90.38 364 ARG A C 1
ATOM 2864 O O . ARG A 1 364 ? 59.084 -3.197 -26.422 1.00 90.38 364 ARG A O 1
ATOM 2871 N N . THR A 1 365 ? 61.255 -3.349 -26.964 1.00 87.62 365 THR A N 1
ATOM 2872 C CA . THR A 1 365 ? 61.692 -2.197 -26.158 1.00 87.62 365 THR A CA 1
ATOM 2873 C C . THR A 1 365 ? 61.426 -0.900 -26.929 1.00 87.62 365 THR A C 1
ATOM 2875 O O . THR A 1 365 ? 61.572 -0.864 -28.154 1.00 87.62 365 THR A O 1
ATOM 2878 N N . ALA A 1 366 ? 61.033 0.161 -26.230 1.00 85.50 366 ALA A N 1
ATOM 2879 C CA . ALA A 1 366 ? 60.834 1.502 -26.770 1.00 85.50 366 ALA A CA 1
ATOM 2880 C C . ALA A 1 366 ? 61.781 2.502 -26.089 1.00 85.50 366 ALA A C 1
ATOM 2882 O O . ALA A 1 366 ? 62.154 2.327 -24.932 1.00 85.50 366 ALA A O 1
ATOM 2883 N N . LEU A 1 367 ? 62.165 3.563 -26.803 1.00 83.81 367 LEU A N 1
ATOM 2884 C CA . LEU A 1 367 ? 63.018 4.614 -26.247 1.00 83.81 367 LEU A CA 1
ATOM 2885 C C . LEU A 1 367 ? 62.213 5.513 -25.298 1.00 83.81 367 LEU A C 1
ATOM 2887 O O . LEU A 1 367 ? 61.218 6.116 -25.701 1.00 83.81 367 LEU A O 1
ATOM 2891 N N . ALA A 1 368 ? 62.672 5.610 -24.053 1.00 82.25 368 ALA A N 1
ATOM 2892 C CA . ALA A 1 368 ? 62.174 6.542 -23.050 1.00 82.25 368 ALA A CA 1
ATOM 2893 C C . ALA A 1 368 ? 62.897 7.901 -23.130 1.00 82.25 368 ALA A C 1
ATOM 2895 O O . ALA A 1 368 ? 64.003 7.994 -23.662 1.00 82.25 368 ALA A O 1
ATOM 2896 N N . GLN A 1 369 ? 62.292 8.955 -22.568 1.00 83.31 369 GLN A N 1
ATOM 2897 C CA . GLN A 1 369 ? 62.999 10.224 -22.322 1.00 83.31 369 GLN A CA 1
ATOM 2898 C C . GLN A 1 369 ? 63.931 10.137 -21.103 1.00 83.31 369 GLN A C 1
ATOM 2900 O O . GLN A 1 369 ? 64.981 10.773 -21.093 1.00 83.31 369 GLN A O 1
ATOM 2905 N N . ASP A 1 370 ? 63.558 9.338 -20.101 1.00 82.62 370 ASP A N 1
ATOM 2906 C CA . ASP A 1 370 ? 64.414 8.971 -18.975 1.00 82.62 370 ASP A CA 1
ATOM 2907 C C . ASP A 1 370 ? 65.066 7.604 -19.265 1.00 82.62 370 ASP A C 1
ATOM 2909 O O . ASP A 1 370 ? 64.347 6.605 -19.340 1.00 82.62 370 ASP A O 1
ATOM 2913 N N . PRO A 1 371 ? 66.401 7.520 -19.431 1.00 79.06 371 PRO A N 1
ATOM 2914 C CA . PRO A 1 371 ? 67.091 6.263 -19.722 1.00 79.06 371 PRO A CA 1
ATOM 2915 C C . PRO A 1 371 ? 67.072 5.250 -18.563 1.00 79.06 371 PRO A C 1
ATOM 2917 O O . PRO A 1 371 ? 67.545 4.131 -18.751 1.00 79.06 371 PRO A O 1
ATOM 2920 N N . ALA A 1 372 ? 66.543 5.603 -17.384 1.00 80.81 372 ALA A N 1
ATOM 2921 C CA . ALA A 1 372 ? 66.300 4.660 -16.291 1.00 80.81 372 ALA A CA 1
ATOM 2922 C C . ALA A 1 372 ? 64.998 3.841 -16.449 1.00 80.81 372 ALA A C 1
ATOM 2924 O O . ALA A 1 372 ? 64.788 2.895 -15.688 1.00 80.81 372 ALA A O 1
ATOM 2925 N N . LEU A 1 373 ? 64.124 4.179 -17.409 1.00 83.50 373 LEU A N 1
ATOM 2926 C CA . LEU A 1 373 ? 62.863 3.468 -17.657 1.00 83.50 373 LEU A CA 1
ATOM 2927 C C . LEU A 1 373 ? 63.018 2.396 -18.745 1.00 83.50 373 LEU A C 1
ATOM 2929 O O . LEU A 1 373 ? 63.250 2.706 -19.915 1.00 83.50 373 LEU A O 1
ATOM 2933 N N . ASP A 1 374 ? 62.797 1.132 -18.383 1.00 87.62 374 ASP A N 1
ATOM 2934 C CA . ASP A 1 374 ? 62.787 0.009 -19.325 1.00 87.62 374 ASP A CA 1
ATOM 2935 C C . ASP A 1 374 ? 61.379 -0.156 -19.915 1.00 87.62 374 ASP A C 1
ATOM 2937 O O . ASP A 1 374 ? 60.572 -0.973 -19.465 1.00 87.62 374 ASP A O 1
ATOM 2941 N N . ILE A 1 375 ? 61.051 0.698 -20.892 1.00 91.12 375 ILE A N 1
ATOM 2942 C CA . ILE A 1 375 ? 59.740 0.685 -21.548 1.00 91.12 375 ILE A CA 1
ATOM 2943 C C . ILE A 1 375 ? 59.661 -0.498 -22.512 1.00 91.12 375 ILE A C 1
ATOM 2945 O O . ILE A 1 375 ? 60.200 -0.470 -23.623 1.00 91.12 375 ILE A O 1
ATOM 2949 N N . ARG A 1 376 ? 58.905 -1.518 -22.116 1.00 93.75 376 ARG A N 1
ATOM 2950 C CA . ARG A 1 376 ? 58.614 -2.711 -22.917 1.00 93.75 376 ARG A CA 1
ATOM 2951 C C . ARG A 1 376 ? 57.155 -2.680 -23.361 1.00 93.75 376 ARG A C 1
ATOM 2953 O O . ARG A 1 376 ? 56.261 -2.401 -22.566 1.00 93.75 376 ARG A O 1
ATOM 2960 N N . ARG A 1 377 ? 56.918 -2.980 -24.636 1.00 93.69 377 ARG A N 1
ATOM 2961 C CA . ARG A 1 377 ? 55.595 -3.121 -25.257 1.00 93.69 377 ARG A CA 1
ATOM 2962 C C . ARG A 1 377 ? 55.368 -4.585 -25.602 1.00 93.69 377 ARG A C 1
ATOM 2964 O O . ARG A 1 377 ? 56.131 -5.135 -26.396 1.00 93.69 377 ARG A O 1
ATOM 2971 N N . VAL A 1 378 ? 54.355 -5.210 -25.010 1.00 93.44 378 VAL A N 1
ATOM 2972 C CA . VAL A 1 378 ? 53.940 -6.596 -25.282 1.00 93.44 378 VAL A CA 1
ATOM 2973 C C . VAL A 1 378 ? 52.698 -6.548 -26.161 1.00 93.44 378 VAL A C 1
ATOM 2975 O O . VAL A 1 378 ? 51.656 -6.080 -25.709 1.00 93.44 378 VAL A O 1
ATOM 2978 N N . ARG A 1 379 ? 52.803 -7.003 -27.415 1.00 93.25 379 ARG A N 1
ATOM 2979 C CA . ARG A 1 379 ? 51.727 -6.894 -28.410 1.00 93.25 379 ARG A CA 1
ATOM 2980 C C . ARG A 1 379 ? 51.275 -8.252 -28.944 1.00 93.25 379 ARG A C 1
ATOM 2982 O O . ARG A 1 379 ? 52.113 -9.079 -29.299 1.00 93.25 379 ARG A O 1
ATOM 2989 N N . LEU A 1 380 ? 49.963 -8.450 -29.048 1.00 93.25 380 LEU A N 1
ATOM 2990 C CA . LEU A 1 380 ? 49.321 -9.606 -29.686 1.00 93.25 380 LEU A CA 1
ATOM 2991 C C . LEU A 1 380 ? 48.446 -9.129 -30.861 1.00 93.25 380 LEU A C 1
ATOM 2993 O O . LEU A 1 380 ? 48.003 -7.977 -30.883 1.00 93.25 380 LEU A O 1
ATOM 2997 N N . TYR A 1 381 ? 48.193 -10.015 -31.831 1.00 90.50 381 TYR A N 1
ATOM 2998 C CA . TYR A 1 381 ? 47.420 -9.716 -33.042 1.00 90.50 381 TYR A CA 1
ATOM 2999 C C . TYR A 1 381 ? 46.479 -10.864 -33.441 1.00 90.50 381 TYR A C 1
ATOM 3001 O O . TYR A 1 381 ? 46.897 -12.021 -33.465 1.00 90.50 381 TYR A O 1
ATOM 3009 N N . GLY A 1 382 ? 45.272 -10.531 -33.902 1.00 88.12 382 GLY A N 1
ATOM 3010 C CA . GLY A 1 382 ? 44.334 -11.444 -34.563 1.00 88.12 382 GLY A CA 1
ATOM 3011 C C . GLY A 1 382 ? 42.959 -11.510 -33.897 1.00 88.12 382 GLY A C 1
ATOM 3012 O O . GLY A 1 382 ? 42.783 -11.112 -32.750 1.00 88.12 382 GLY A O 1
ATOM 3013 N N . GLU A 1 383 ? 41.971 -12.052 -34.611 1.00 89.88 383 GLU A N 1
ATOM 3014 C CA . GLU A 1 383 ? 40.582 -12.103 -34.122 1.00 89.88 383 GLU A CA 1
ATOM 3015 C C . GLU A 1 383 ? 40.365 -13.072 -32.945 1.00 89.88 383 GLU A C 1
ATOM 3017 O O . GLU A 1 383 ? 39.334 -12.993 -32.294 1.00 89.88 383 GLU A O 1
ATOM 3022 N N . HIS A 1 384 ? 41.344 -13.911 -32.578 1.00 89.88 384 HIS A N 1
ATOM 3023 C CA . HIS A 1 384 ? 41.295 -14.674 -31.317 1.00 89.88 384 HIS A CA 1
ATOM 3024 C C . HIS A 1 384 ? 41.285 -13.766 -30.069 1.00 89.88 384 HIS A C 1
ATOM 3026 O O . HIS A 1 384 ? 40.925 -14.205 -28.984 1.00 89.88 384 HIS A O 1
ATOM 3032 N N . LEU A 1 385 ? 41.667 -12.493 -30.221 1.00 91.88 385 LEU A N 1
ATOM 3033 C CA . LEU A 1 385 ? 41.583 -11.472 -29.176 1.00 91.88 385 LEU A CA 1
ATOM 3034 C C . LEU A 1 385 ? 40.173 -10.875 -29.038 1.00 91.88 385 LEU A C 1
ATOM 3036 O O . LEU A 1 385 ? 39.918 -10.146 -28.079 1.00 91.88 385 LEU A O 1
ATOM 3040 N N . ARG A 1 386 ? 39.273 -11.127 -30.001 1.00 93.75 386 ARG A N 1
ATOM 3041 C CA . ARG A 1 386 ? 37.991 -10.420 -30.134 1.00 93.75 386 ARG A CA 1
ATOM 3042 C C . ARG A 1 386 ? 37.085 -10.638 -28.935 1.00 93.75 386 ARG A C 1
ATOM 3044 O O . ARG A 1 386 ? 36.585 -9.656 -28.399 1.00 93.75 386 ARG A O 1
ATOM 3051 N N . ASP A 1 387 ? 36.935 -11.878 -28.487 1.00 92.62 387 ASP A N 1
ATOM 3052 C CA . ASP A 1 387 ? 36.030 -12.222 -27.389 1.00 92.62 387 ASP A CA 1
ATOM 3053 C C . ASP A 1 387 ? 36.422 -11.498 -26.095 1.00 92.62 387 ASP A C 1
ATOM 3055 O O . ASP A 1 387 ? 35.572 -10.888 -25.453 1.00 92.62 387 ASP A O 1
ATOM 3059 N N . PHE A 1 388 ? 37.717 -11.471 -25.759 1.00 94.38 388 PHE A N 1
ATOM 3060 C CA . PHE A 1 388 ? 38.244 -10.720 -24.614 1.00 94.38 388 PHE A CA 1
ATOM 3061 C C . PHE A 1 388 ? 38.091 -9.200 -24.794 1.00 94.38 388 PHE A C 1
ATOM 3063 O O . PHE A 1 388 ? 37.591 -8.514 -23.903 1.00 94.38 388 PHE A O 1
ATOM 3070 N N . VAL A 1 389 ? 38.482 -8.663 -25.957 1.00 93.81 389 VAL A N 1
ATOM 3071 C CA . VAL A 1 389 ? 38.408 -7.220 -26.249 1.00 93.81 389 VAL A CA 1
ATOM 3072 C C . VAL A 1 389 ? 36.971 -6.697 -26.208 1.00 93.81 389 VAL A C 1
ATOM 3074 O O . VAL A 1 389 ? 36.745 -5.589 -25.724 1.00 93.81 389 VAL A O 1
ATOM 3077 N N . THR A 1 390 ? 36.009 -7.481 -26.695 1.00 92.62 390 THR A N 1
ATOM 3078 C CA . THR A 1 390 ? 34.583 -7.148 -26.656 1.00 92.62 390 THR A CA 1
ATOM 3079 C C . THR A 1 390 ? 33.999 -7.349 -25.253 1.00 92.62 390 THR A C 1
ATOM 3081 O O . THR A 1 390 ? 33.299 -6.454 -24.788 1.00 92.62 390 THR A O 1
ATOM 3084 N N . ARG A 1 391 ? 34.328 -8.442 -24.542 1.00 91.62 391 ARG A N 1
ATOM 3085 C CA . ARG A 1 391 ? 33.879 -8.701 -23.155 1.00 91.62 391 ARG A CA 1
ATOM 3086 C C . ARG A 1 391 ? 34.293 -7.590 -22.184 1.00 91.62 391 ARG A C 1
ATOM 3088 O O . ARG A 1 391 ? 33.502 -7.200 -21.336 1.00 91.62 391 ARG A O 1
ATOM 3095 N N . TYR A 1 392 ? 35.507 -7.062 -22.333 1.00 93.31 392 TYR A N 1
ATOM 3096 C CA . TYR A 1 392 ? 36.044 -5.996 -21.479 1.00 93.31 392 TYR A CA 1
ATOM 3097 C C . TYR A 1 392 ? 35.957 -4.588 -22.093 1.00 93.31 392 TYR A C 1
ATOM 3099 O O . TYR A 1 392 ? 36.644 -3.681 -21.627 1.00 93.31 392 TYR A O 1
ATOM 3107 N N . GLU A 1 393 ? 35.130 -4.386 -23.127 1.00 93.50 393 GLU A N 1
ATOM 3108 C CA . GLU A 1 393 ? 34.819 -3.058 -23.698 1.00 93.50 393 GLU A CA 1
ATOM 3109 C C . GLU A 1 393 ? 36.066 -2.261 -24.167 1.00 93.50 393 GLU A C 1
ATOM 3111 O O . GLU A 1 393 ? 36.051 -1.038 -24.291 1.00 93.50 393 GLU A O 1
ATOM 3116 N N . LEU A 1 394 ? 37.187 -2.937 -24.455 1.00 92.94 394 LEU A N 1
ATOM 3117 C CA . LEU A 1 394 ? 38.520 -2.308 -24.523 1.00 92.94 394 LEU A CA 1
ATOM 3118 C C . LEU A 1 394 ? 38.754 -1.407 -25.749 1.00 92.94 394 LEU A C 1
ATOM 3120 O O . LEU A 1 394 ? 39.781 -0.726 -25.828 1.00 92.94 394 LEU A O 1
ATOM 3124 N N . LEU A 1 395 ? 37.817 -1.401 -26.701 1.00 90.69 395 LEU A N 1
ATOM 3125 C CA . LEU A 1 395 ? 37.810 -0.493 -27.851 1.00 90.69 395 LEU A CA 1
ATOM 3126 C C . LEU A 1 395 ? 37.326 0.922 -27.485 1.00 90.69 395 LEU A C 1
ATOM 3128 O O . LEU A 1 395 ? 37.664 1.865 -28.203 1.00 90.69 395 LEU A O 1
ATOM 3132 N N . ASP A 1 396 ? 36.615 1.099 -26.367 1.00 90.56 396 ASP A N 1
ATOM 3133 C CA . ASP A 1 396 ? 36.213 2.421 -25.883 1.00 90.56 396 ASP A CA 1
ATOM 3134 C C . ASP A 1 396 ? 37.396 3.131 -25.217 1.00 90.56 396 ASP A C 1
ATOM 3136 O O . ASP A 1 396 ? 37.898 2.722 -24.169 1.00 90.56 396 ASP A O 1
ATOM 3140 N N . ARG A 1 397 ? 37.872 4.218 -25.841 1.00 88.50 397 ARG A N 1
ATOM 3141 C CA . ARG A 1 397 ? 39.070 4.972 -25.425 1.00 88.50 397 ARG A CA 1
ATOM 3142 C C . ARG A 1 397 ? 38.765 6.443 -25.121 1.00 88.50 397 ARG A C 1
ATOM 3144 O O . ARG A 1 397 ? 37.773 7.009 -25.576 1.00 88.50 397 ARG A O 1
ATOM 3151 N N . ARG A 1 398 ? 39.671 7.095 -24.379 1.00 89.00 398 ARG A N 1
ATOM 3152 C CA . ARG A 1 398 ? 39.538 8.488 -23.907 1.00 89.00 398 ARG A CA 1
ATOM 3153 C C . ARG A 1 398 ? 38.229 8.676 -23.119 1.00 89.00 398 ARG A C 1
ATOM 3155 O O . ARG A 1 398 ? 37.979 7.924 -22.187 1.00 89.00 398 ARG A O 1
ATOM 3162 N N . LEU A 1 399 ? 37.401 9.655 -23.487 1.00 90.06 399 LEU A N 1
ATOM 3163 C CA . LEU A 1 399 ? 36.150 10.004 -22.799 1.00 90.06 399 LEU A CA 1
ATOM 3164 C C . LEU A 1 399 ? 35.098 8.878 -22.809 1.00 90.06 399 LEU A C 1
ATOM 3166 O O . LEU A 1 399 ? 34.202 8.890 -21.972 1.00 90.06 399 LEU A O 1
ATOM 3170 N N . ALA A 1 400 ? 35.201 7.912 -23.730 1.00 90.56 400 ALA A N 1
ATOM 3171 C CA . ALA A 1 400 ? 34.289 6.770 -23.790 1.00 90.56 400 ALA A CA 1
ATOM 3172 C C . ALA A 1 400 ? 34.570 5.713 -22.702 1.00 90.56 400 ALA A C 1
ATOM 3174 O O . ALA A 1 400 ? 33.658 4.977 -22.335 1.00 90.56 400 ALA A O 1
ATOM 3175 N N . MET A 1 401 ? 35.799 5.659 -22.165 1.00 93.00 401 MET A N 1
ATOM 3176 C CA . MET A 1 401 ? 36.239 4.619 -21.225 1.00 93.00 401 MET A CA 1
ATOM 3177 C C . MET A 1 401 ? 35.345 4.543 -19.988 1.00 93.00 401 MET A C 1
ATOM 3179 O O . MET A 1 401 ? 35.041 5.563 -19.367 1.00 93.00 401 MET A O 1
ATOM 3183 N N . GLN A 1 402 ? 35.004 3.328 -19.578 1.00 93.56 402 GLN A N 1
ATOM 3184 C CA . GLN A 1 402 ? 34.251 3.032 -18.362 1.00 93.56 402 GLN A CA 1
ATOM 3185 C C . GLN A 1 402 ? 34.789 1.751 -17.710 1.00 93.56 402 GLN A C 1
ATOM 3187 O O . GLN A 1 402 ? 35.611 1.047 -18.300 1.00 93.56 402 GLN A O 1
ATOM 3192 N N . VAL A 1 403 ? 34.364 1.468 -16.476 1.00 92.44 403 VAL A N 1
ATOM 3193 C CA . VAL A 1 403 ? 34.607 0.153 -15.864 1.00 92.44 403 VAL A CA 1
ATOM 3194 C C . VAL A 1 403 ? 33.764 -0.873 -16.631 1.00 92.44 403 VAL A C 1
ATOM 3196 O O . VAL A 1 403 ? 32.550 -0.667 -16.685 1.00 92.44 403 VAL A O 1
ATOM 3199 N N . PRO A 1 404 ? 34.351 -1.944 -17.201 1.00 90.69 404 PRO A N 1
ATOM 3200 C CA . PRO A 1 404 ? 33.590 -2.915 -17.986 1.00 90.69 404 PRO A CA 1
ATOM 3201 C C . PRO A 1 404 ? 32.559 -3.669 -17.142 1.00 90.69 404 PRO A C 1
ATOM 3203 O O . PRO A 1 404 ? 32.823 -3.958 -15.969 1.00 90.69 404 PRO A O 1
ATOM 3206 N N . ALA A 1 405 ? 31.433 -4.066 -17.739 1.00 82.06 405 ALA A N 1
ATOM 3207 C CA . ALA A 1 405 ? 30.374 -4.816 -17.053 1.00 82.06 405 ALA A CA 1
ATOM 3208 C C . ALA A 1 405 ? 30.913 -6.073 -16.340 1.00 82.06 405 ALA A C 1
ATOM 3210 O O . ALA A 1 405 ? 30.710 -6.251 -15.141 1.00 82.06 405 ALA A O 1
ATOM 3211 N N . THR A 1 406 ? 31.754 -6.863 -17.018 1.00 81.88 406 THR A N 1
ATOM 3212 C CA . THR A 1 406 ? 32.405 -8.063 -16.452 1.00 81.88 406 THR A CA 1
ATOM 3213 C C . THR A 1 406 ? 33.250 -7.789 -15.196 1.00 81.88 406 THR A C 1
ATOM 3215 O O . THR A 1 406 ? 33.477 -8.695 -14.398 1.00 81.88 406 THR A O 1
ATOM 3218 N N . VAL A 1 407 ? 33.701 -6.549 -14.972 1.00 85.94 407 VAL A N 1
ATOM 3219 C CA . VAL A 1 407 ? 34.396 -6.147 -13.735 1.00 85.94 407 VAL A CA 1
ATOM 3220 C C . VAL A 1 407 ? 33.415 -5.707 -12.647 1.00 85.94 407 VAL A C 1
ATOM 3222 O O . VAL A 1 407 ? 33.672 -5.963 -11.474 1.00 85.94 407 VAL A O 1
ATOM 3225 N N . LEU A 1 408 ? 32.300 -5.060 -13.005 1.00 76.62 408 LEU A N 1
ATOM 3226 C CA . LEU A 1 408 ? 31.239 -4.707 -12.051 1.00 76.62 408 LEU A CA 1
ATOM 3227 C C . LEU A 1 408 ? 30.598 -5.965 -11.444 1.00 76.62 408 LEU A C 1
ATOM 3229 O O . LEU A 1 408 ? 30.367 -6.002 -10.234 1.00 76.62 408 LEU A O 1
ATOM 3233 N N . ASP A 1 409 ? 30.389 -6.991 -12.271 1.00 69.44 409 ASP A N 1
ATOM 3234 C CA . ASP A 1 409 ? 29.670 -8.216 -11.907 1.00 69.44 409 ASP A CA 1
ATOM 3235 C C . ASP A 1 409 ? 30.598 -9.339 -11.396 1.00 69.44 409 ASP A C 1
ATOM 3237 O O . ASP A 1 409 ? 30.171 -10.214 -10.645 1.00 69.44 409 ASP A O 1
ATOM 3241 N N . GLY A 1 410 ? 31.890 -9.313 -11.752 1.00 72.06 410 GLY A N 1
ATOM 3242 C CA . GLY A 1 410 ? 32.856 -10.398 -11.504 1.00 72.06 410 GLY A CA 1
ATOM 3243 C C . GLY A 1 410 ? 33.254 -10.661 -10.041 1.00 72.06 410 GLY A C 1
ATOM 3244 O O . GLY A 1 410 ? 34.109 -11.503 -9.777 1.00 72.06 410 GLY A O 1
ATOM 3245 N N . GLY A 1 411 ? 32.669 -9.962 -9.069 1.00 73.19 411 GLY A N 1
ATOM 3246 C CA . GLY A 1 411 ? 32.957 -10.170 -7.648 1.00 73.19 411 GLY A CA 1
ATOM 3247 C C . GLY A 1 411 ? 34.281 -9.559 -7.160 1.00 73.19 411 GLY A C 1
ATOM 3248 O O . GLY A 1 411 ? 35.056 -8.944 -7.895 1.00 73.19 411 GLY A O 1
ATOM 3249 N N . ARG A 1 412 ? 34.527 -9.660 -5.847 1.00 75.75 412 ARG A N 1
ATOM 3250 C CA . ARG A 1 412 ? 35.472 -8.763 -5.153 1.00 75.75 412 ARG A CA 1
ATOM 3251 C C . ARG A 1 412 ? 36.946 -8.959 -5.509 1.00 75.75 412 ARG A C 1
ATOM 3253 O O . ARG A 1 412 ? 37.664 -7.959 -5.544 1.00 75.75 412 ARG A O 1
ATOM 3260 N N . ASN A 1 413 ? 37.405 -10.176 -5.802 1.00 82.00 413 ASN A N 1
ATOM 3261 C CA . ASN A 1 413 ? 38.792 -10.375 -6.228 1.00 82.00 413 ASN A CA 1
ATOM 3262 C C . ASN A 1 413 ? 39.034 -9.841 -7.648 1.00 82.00 413 ASN A C 1
ATOM 3264 O O . ASN A 1 413 ? 40.023 -9.151 -7.870 1.00 82.00 413 ASN A O 1
ATOM 3268 N N . VAL A 1 414 ? 38.104 -10.076 -8.579 1.00 86.88 414 VAL A N 1
ATOM 3269 C CA . VAL A 1 414 ? 38.153 -9.571 -9.965 1.00 86.88 414 VAL A CA 1
ATOM 3270 C C . VAL A 1 414 ? 38.179 -8.038 -9.977 1.00 86.88 414 VAL A C 1
ATOM 3272 O O . VAL A 1 414 ? 39.037 -7.427 -10.618 1.00 86.88 414 VAL A O 1
ATOM 3275 N N . VAL A 1 415 ? 37.326 -7.411 -9.158 1.00 88.88 415 VAL A N 1
ATOM 3276 C CA . VAL A 1 415 ? 37.354 -5.967 -8.872 1.00 88.88 415 VAL A CA 1
ATOM 3277 C C . VAL A 1 415 ? 38.713 -5.524 -8.320 1.00 88.88 415 VAL A C 1
ATOM 3279 O O . VAL A 1 415 ? 39.275 -4.532 -8.786 1.00 88.88 415 VAL A O 1
ATOM 3282 N N . ALA A 1 416 ? 39.272 -6.238 -7.339 1.00 90.50 416 ALA A N 1
ATOM 3283 C CA . ALA A 1 416 ? 40.559 -5.890 -6.740 1.00 90.50 416 ALA A CA 1
ATOM 3284 C C . ALA A 1 416 ? 41.745 -6.076 -7.707 1.00 90.50 416 ALA A C 1
ATOM 3286 O O . ALA A 1 416 ? 42.695 -5.295 -7.647 1.00 90.50 416 ALA A O 1
ATOM 3287 N N . ALA A 1 417 ? 41.691 -7.060 -8.607 1.00 92.25 417 ALA A N 1
ATOM 3288 C CA . ALA A 1 417 ? 42.687 -7.326 -9.641 1.00 92.25 417 ALA A CA 1
ATOM 3289 C C . ALA A 1 417 ? 42.679 -6.223 -10.715 1.00 92.25 417 ALA A C 1
ATOM 3291 O O . ALA A 1 417 ? 43.720 -5.612 -10.981 1.00 92.25 417 ALA A O 1
ATOM 3292 N N . TYR A 1 418 ? 41.496 -5.879 -11.237 1.00 95.69 418 TYR A N 1
ATOM 3293 C CA . TYR A 1 418 ? 41.299 -4.742 -12.141 1.00 95.69 418 TYR A CA 1
ATOM 3294 C C . TYR A 1 418 ? 41.764 -3.421 -11.516 1.00 95.69 418 TYR A C 1
ATOM 3296 O O . TYR A 1 418 ? 42.585 -2.715 -12.103 1.00 95.69 418 TYR A O 1
ATOM 3304 N N . LEU A 1 419 ? 41.309 -3.103 -10.295 1.00 96.06 419 LEU A N 1
ATOM 3305 C CA . LEU A 1 419 ? 41.714 -1.876 -9.603 1.00 96.06 419 LEU A CA 1
ATOM 3306 C C . LEU A 1 419 ? 43.222 -1.846 -9.325 1.00 96.06 419 LEU A C 1
ATOM 3308 O O . LEU A 1 419 ? 43.825 -0.782 -9.422 1.00 96.06 419 LEU A O 1
ATOM 3312 N N . ARG A 1 420 ? 43.853 -2.984 -9.014 1.00 96.44 420 ARG A N 1
ATOM 3313 C CA . ARG A 1 420 ? 45.305 -3.077 -8.782 1.00 96.44 420 ARG A CA 1
ATOM 3314 C C . ARG A 1 420 ? 46.096 -2.768 -10.046 1.00 96.44 420 ARG A C 1
ATOM 3316 O O . ARG A 1 420 ? 47.085 -2.046 -9.961 1.00 96.44 420 ARG A O 1
ATOM 3323 N N . ALA A 1 421 ? 45.660 -3.271 -11.199 1.00 96.56 421 ALA A N 1
ATOM 3324 C CA . ALA A 1 421 ? 46.270 -2.956 -12.486 1.00 96.56 421 ALA A CA 1
ATOM 3325 C C . ALA A 1 421 ? 46.047 -1.484 -12.877 1.00 96.56 421 ALA A C 1
ATOM 3327 O O . ALA A 1 421 ? 47.005 -0.773 -13.173 1.00 96.56 421 ALA A O 1
ATOM 3328 N N . LEU A 1 422 ? 44.807 -0.994 -12.779 1.00 96.00 422 LEU A N 1
ATOM 3329 C CA . LEU A 1 422 ? 44.440 0.374 -13.152 1.00 96.00 422 LEU A CA 1
ATOM 3330 C C . LEU A 1 422 ? 45.112 1.434 -12.253 1.00 96.00 422 LEU A C 1
ATOM 3332 O O . LEU A 1 422 ? 45.612 2.443 -12.748 1.00 96.00 422 LEU A O 1
ATOM 3336 N N . PHE A 1 423 ? 45.209 1.196 -10.938 1.00 96.94 423 PHE A N 1
ATOM 3337 C CA . PHE A 1 423 ? 46.009 2.044 -10.043 1.00 96.94 423 PHE A CA 1
ATOM 3338 C C . PHE A 1 423 ? 47.524 1.838 -10.238 1.00 96.94 423 PHE A C 1
ATOM 3340 O O . PHE A 1 423 ? 48.290 2.769 -9.986 1.00 96.94 423 PHE A O 1
ATOM 3347 N N . GLN A 1 424 ? 48.001 0.672 -10.688 1.00 96.19 424 GLN A N 1
ATOM 3348 C CA . GLN A 1 424 ? 49.422 0.509 -11.015 1.00 96.19 424 GLN A CA 1
ATOM 3349 C C . GLN A 1 424 ? 49.827 1.312 -12.256 1.00 96.19 424 GLN A C 1
ATOM 3351 O O . GLN A 1 424 ? 50.943 1.828 -12.250 1.00 96.19 424 GLN A O 1
ATOM 3356 N N . ALA A 1 425 ? 48.947 1.477 -13.243 1.00 94.06 425 ALA A N 1
ATOM 3357 C CA . ALA A 1 425 ? 49.134 2.405 -14.357 1.00 94.06 425 ALA A CA 1
ATOM 3358 C C . ALA A 1 425 ? 48.931 3.868 -13.892 1.00 94.06 425 ALA A C 1
ATOM 3360 O O . ALA A 1 425 ? 49.823 4.474 -13.286 1.00 94.06 425 ALA A O 1
ATOM 3361 N N . ASP A 1 426 ? 47.719 4.404 -14.062 1.00 92.56 426 ASP A N 1
ATOM 3362 C CA . ASP A 1 426 ? 47.365 5.820 -13.858 1.00 92.56 426 ASP A CA 1
ATOM 3363 C C . ASP A 1 426 ? 47.277 6.260 -12.379 1.00 92.56 426 ASP A C 1
ATOM 3365 O O . ASP A 1 426 ? 47.098 7.442 -12.070 1.00 92.56 426 ASP A O 1
ATOM 3369 N N . GLY A 1 427 ? 47.366 5.326 -11.428 1.00 93.38 427 GLY A N 1
ATOM 3370 C CA . GLY A 1 427 ? 47.279 5.624 -9.998 1.00 93.38 427 GLY A CA 1
ATOM 3371 C C . GLY A 1 427 ? 48.596 6.090 -9.371 1.00 93.38 427 GLY A C 1
ATOM 3372 O O . GLY A 1 427 ? 49.696 5.647 -9.713 1.00 93.38 427 GLY A O 1
ATOM 3373 N N . CYS A 1 428 ? 48.497 6.969 -8.375 1.00 92.19 428 CYS A N 1
ATOM 3374 C CA . CYS A 1 428 ? 49.630 7.494 -7.621 1.00 92.19 428 CYS A CA 1
ATOM 3375 C C . CYS A 1 428 ? 49.337 7.604 -6.116 1.00 92.19 428 CYS A C 1
ATOM 3377 O O . CYS A 1 428 ? 48.191 7.584 -5.665 1.00 92.19 428 CYS A O 1
ATOM 3379 N N . VAL A 1 429 ? 50.403 7.751 -5.327 1.00 95.88 429 VAL A N 1
ATOM 3380 C CA . VAL A 1 429 ? 50.336 8.110 -3.905 1.00 95.88 429 VAL A CA 1
ATOM 3381 C C . VAL A 1 429 ? 50.985 9.478 -3.750 1.00 95.88 429 VAL A C 1
ATOM 3383 O O . VAL A 1 429 ? 52.169 9.633 -4.056 1.00 95.88 429 VAL A O 1
ATOM 3386 N N . ARG A 1 430 ? 50.226 10.470 -3.282 1.00 93.88 430 ARG A N 1
ATOM 3387 C CA . ARG A 1 430 ? 50.709 11.843 -3.093 1.00 93.88 430 ARG A CA 1
ATOM 3388 C C . ARG A 1 430 ? 50.942 12.081 -1.606 1.00 93.88 430 ARG A C 1
ATOM 3390 O O . ARG A 1 430 ? 50.000 12.056 -0.817 1.00 93.88 430 ARG A O 1
ATOM 3397 N N . ILE A 1 431 ? 52.196 12.315 -1.229 1.00 91.44 431 ILE A N 1
ATOM 3398 C CA . ILE A 1 431 ? 52.604 12.681 0.134 1.00 91.44 431 ILE A CA 1
ATOM 3399 C C . ILE A 1 431 ? 52.886 14.185 0.165 1.00 91.44 431 ILE A C 1
ATOM 3401 O O . ILE A 1 431 ? 53.584 14.705 -0.703 1.00 91.44 431 ILE A O 1
ATOM 3405 N N . ARG A 1 432 ? 52.328 14.885 1.156 1.00 90.38 432 ARG A N 1
ATOM 3406 C CA . ARG A 1 432 ? 52.432 16.338 1.338 1.00 90.38 432 ARG A CA 1
ATOM 3407 C C . ARG A 1 432 ? 53.115 16.608 2.677 1.00 90.38 432 ARG A C 1
ATOM 3409 O O . ARG A 1 432 ? 52.448 16.760 3.698 1.00 90.38 432 ARG A O 1
ATOM 3416 N N . THR A 1 433 ? 54.446 16.626 2.664 1.00 79.69 433 THR A N 1
ATOM 3417 C CA . THR A 1 433 ? 55.290 16.769 3.866 1.00 79.69 433 THR A CA 1
ATOM 3418 C C . THR A 1 433 ? 55.001 18.046 4.655 1.00 79.69 433 THR A C 1
ATOM 3420 O O . THR A 1 433 ? 54.959 18.003 5.873 1.00 79.69 433 THR A O 1
ATOM 3423 N N . GLU A 1 434 ? 54.688 19.158 3.987 1.00 80.06 434 GLU A N 1
ATOM 3424 C CA . GLU A 1 434 ? 54.305 20.430 4.629 1.00 80.06 434 GLU A CA 1
ATOM 3425 C C . GLU A 1 434 ? 52.988 20.381 5.432 1.00 80.06 434 GLU A C 1
ATOM 3427 O O . GLU A 1 434 ? 52.627 21.354 6.094 1.00 80.06 434 GLU A O 1
ATOM 3432 N N . ARG A 1 435 ? 52.206 19.301 5.313 1.00 77.19 435 ARG A N 1
ATOM 3433 C CA . ARG A 1 435 ? 50.859 19.182 5.898 1.00 77.19 435 ARG A CA 1
ATOM 3434 C C . ARG A 1 435 ? 50.593 17.810 6.526 1.00 77.19 435 ARG A C 1
ATOM 3436 O O . ARG A 1 435 ? 49.421 17.447 6.635 1.00 77.19 435 ARG A O 1
ATOM 3443 N N . ASP A 1 436 ? 51.639 17.030 6.815 1.00 84.38 436 ASP A N 1
ATOM 3444 C CA . ASP A 1 436 ? 51.596 15.658 7.364 1.00 84.38 436 ASP A CA 1
ATOM 3445 C C . ASP A 1 436 ? 50.465 14.776 6.804 1.00 84.38 436 ASP A C 1
ATOM 3447 O O . ASP A 1 436 ? 49.795 14.032 7.521 1.00 84.38 436 ASP A O 1
ATOM 3451 N N . SER A 1 437 ? 50.205 14.889 5.499 1.00 88.94 437 SER A N 1
ATOM 3452 C CA . SER A 1 437 ? 49.025 14.294 4.870 1.00 88.94 437 SER A CA 1
ATOM 3453 C C . SER A 1 437 ? 49.359 13.555 3.586 1.00 88.94 437 SER A C 1
ATOM 3455 O O . SER A 1 437 ? 50.266 13.910 2.831 1.00 88.94 437 SER A O 1
ATOM 3457 N N . SER A 1 438 ? 48.592 12.499 3.338 1.00 93.31 438 SER A N 1
ATOM 3458 C CA . SER A 1 438 ? 48.746 11.631 2.180 1.00 93.31 438 SER A CA 1
ATOM 3459 C C . SER A 1 438 ? 47.392 11.210 1.621 1.00 93.31 438 SER A C 1
ATOM 3461 O O . SER A 1 438 ? 46.463 10.896 2.376 1.00 93.31 438 SER A O 1
ATOM 3463 N N . ASP A 1 439 ? 47.295 11.182 0.296 1.00 94.38 439 ASP A N 1
ATOM 3464 C CA . ASP A 1 439 ? 46.152 10.643 -0.434 1.00 94.38 439 ASP A CA 1
ATOM 3465 C C . ASP A 1 439 ? 46.616 9.653 -1.521 1.00 94.38 439 ASP A C 1
ATOM 3467 O O . ASP A 1 439 ? 47.705 9.785 -2.083 1.00 94.38 439 ASP A O 1
ATOM 3471 N N . ILE A 1 440 ? 45.810 8.614 -1.761 1.00 96.81 440 ILE A N 1
ATOM 3472 C CA . ILE A 1 440 ? 45.960 7.698 -2.901 1.00 96.81 440 ILE A CA 1
ATOM 3473 C C . ILE A 1 440 ? 44.980 8.174 -3.964 1.00 96.81 440 ILE A C 1
ATOM 3475 O O . ILE A 1 440 ? 43.823 8.462 -3.637 1.00 96.81 440 ILE A O 1
ATOM 3479 N N . VAL A 1 441 ? 45.434 8.288 -5.209 1.00 95.38 441 VAL A N 1
ATOM 3480 C CA . VAL A 1 441 ? 44.647 8.890 -6.284 1.00 95.38 441 VAL A CA 1
ATOM 3481 C C . VAL A 1 441 ? 44.790 8.131 -7.587 1.00 95.38 441 VAL A C 1
ATOM 3483 O O . VAL A 1 441 ? 45.900 7.977 -8.084 1.00 95.38 441 VAL A O 1
ATOM 3486 N N . PHE A 1 442 ? 43.656 7.739 -8.157 1.00 96.25 442 PHE A N 1
ATOM 3487 C CA . PHE A 1 442 ? 43.525 7.400 -9.572 1.00 96.25 442 PHE A CA 1
ATOM 3488 C C . PHE A 1 442 ? 43.042 8.639 -10.338 1.00 96.25 442 PHE A C 1
ATOM 3490 O O . PHE A 1 442 ? 42.228 9.403 -9.812 1.00 96.25 442 PHE A O 1
ATOM 3497 N N . GLY A 1 443 ? 43.567 8.860 -11.543 1.00 92.94 443 GLY A N 1
ATOM 3498 C CA . GLY A 1 443 ? 43.259 10.019 -12.378 1.00 92.94 443 GLY A CA 1
ATOM 3499 C C . GLY A 1 443 ? 42.836 9.614 -13.786 1.00 92.94 443 GLY A C 1
ATOM 3500 O O . GLY A 1 443 ? 43.411 8.702 -14.369 1.00 92.94 443 GLY A O 1
ATOM 3501 N N . THR A 1 444 ? 41.835 10.289 -14.350 1.00 94.00 444 THR A N 1
ATOM 3502 C CA . THR A 1 444 ? 41.378 10.035 -15.723 1.00 94.00 444 THR A CA 1
ATOM 3503 C C . THR A 1 444 ? 40.653 11.244 -16.318 1.00 94.00 444 THR A C 1
ATOM 3505 O O . THR A 1 444 ? 40.085 12.058 -15.594 1.00 94.00 444 THR A O 1
ATOM 3508 N N . ILE A 1 445 ? 40.637 11.350 -17.650 1.00 93.19 445 ILE A N 1
ATOM 3509 C CA . ILE A 1 445 ? 39.775 12.298 -18.378 1.00 93.19 445 ILE A CA 1
ATOM 3510 C C . ILE A 1 445 ? 38.336 11.786 -18.556 1.00 93.19 445 ILE A C 1
ATOM 3512 O O . ILE A 1 445 ? 37.488 12.545 -19.006 1.00 93.19 445 ILE A O 1
ATOM 3516 N N . SER A 1 446 ? 38.038 10.515 -18.251 1.00 93.75 446 SER A N 1
ATOM 3517 C CA . SER A 1 446 ? 36.672 9.986 -18.360 1.00 93.75 446 SER A CA 1
ATOM 3518 C C . SER A 1 446 ? 35.898 10.151 -17.043 1.00 93.75 446 SER A C 1
ATOM 3520 O O . SER A 1 446 ? 36.263 9.517 -16.045 1.00 93.75 446 SER A O 1
ATOM 3522 N N . PRO A 1 447 ? 34.776 10.903 -17.027 1.00 89.88 447 PRO A N 1
ATOM 3523 C CA . PRO A 1 447 ? 33.892 10.959 -15.866 1.00 89.88 447 PRO A CA 1
ATOM 3524 C C . PRO A 1 447 ? 33.338 9.572 -15.514 1.00 89.88 447 PRO A C 1
ATOM 3526 O O . PRO A 1 447 ? 33.348 9.184 -14.348 1.00 89.88 447 PRO A O 1
ATOM 3529 N N . LYS A 1 448 ? 32.934 8.788 -16.527 1.00 89.38 448 LYS A N 1
ATOM 3530 C CA . LYS A 1 448 ? 32.378 7.435 -16.362 1.00 89.38 448 LYS A CA 1
ATOM 3531 C C . LYS A 1 448 ? 33.344 6.491 -15.647 1.00 89.38 448 LYS A C 1
ATOM 3533 O O . LYS A 1 448 ? 32.935 5.741 -14.764 1.00 89.38 448 LYS A O 1
ATOM 3538 N N . LEU A 1 449 ? 34.626 6.519 -16.021 1.00 93.19 449 LEU A N 1
ATOM 3539 C CA . LEU A 1 449 ? 35.638 5.661 -15.406 1.00 93.19 449 LEU A CA 1
ATOM 3540 C C . LEU A 1 449 ? 35.920 6.086 -13.958 1.00 93.19 449 LEU A C 1
ATOM 3542 O O . LEU A 1 449 ? 36.048 5.226 -13.090 1.00 93.19 449 LEU A O 1
ATOM 3546 N N . ALA A 1 450 ? 35.941 7.391 -13.666 1.00 92.31 450 ALA A N 1
ATOM 3547 C CA . ALA A 1 450 ? 36.066 7.886 -12.294 1.00 92.31 450 ALA A CA 1
ATOM 3548 C C . ALA A 1 450 ? 34.855 7.506 -11.415 1.00 92.31 450 ALA A C 1
ATOM 3550 O O . ALA A 1 450 ? 35.041 7.069 -10.278 1.00 92.31 450 ALA A O 1
ATOM 3551 N N . GLU A 1 451 ? 33.629 7.611 -11.939 1.00 88.31 451 GLU A N 1
ATOM 3552 C CA . GLU A 1 451 ? 32.404 7.160 -11.258 1.00 88.31 451 GLU A CA 1
ATOM 3553 C C . GLU A 1 451 ? 32.410 5.645 -11.010 1.00 88.31 451 GLU A C 1
ATOM 3555 O O . GLU A 1 451 ? 32.150 5.201 -9.889 1.00 88.31 451 GLU A O 1
ATOM 3560 N N . GLY A 1 452 ? 32.770 4.846 -12.018 1.00 88.62 452 GLY A N 1
ATOM 3561 C CA . GLY A 1 452 ? 32.888 3.394 -11.891 1.00 88.62 452 GLY A CA 1
ATOM 3562 C C . GLY A 1 452 ? 33.933 2.979 -10.851 1.00 88.62 452 GLY A C 1
ATOM 3563 O O . GLY A 1 452 ? 33.629 2.195 -9.955 1.00 88.62 452 GLY A O 1
ATOM 3564 N N . VAL A 1 453 ? 35.139 3.555 -10.893 1.00 92.00 453 VAL A N 1
ATOM 3565 C CA . VAL A 1 453 ? 36.198 3.284 -9.901 1.00 92.00 453 VAL A CA 1
ATOM 3566 C C . VAL A 1 453 ? 35.778 3.727 -8.493 1.00 92.00 453 VAL A C 1
ATOM 3568 O O . VAL A 1 453 ? 36.036 3.011 -7.525 1.00 92.00 453 VAL A O 1
ATOM 3571 N N . SER A 1 454 ? 35.073 4.855 -8.356 1.00 90.50 454 SER A N 1
ATOM 3572 C CA . SER A 1 454 ? 34.519 5.305 -7.071 1.00 90.50 454 SER A CA 1
ATOM 3573 C C . SER A 1 454 ? 33.502 4.306 -6.497 1.00 90.50 454 SER A C 1
ATOM 3575 O O . SER A 1 454 ? 33.607 3.933 -5.323 1.00 90.50 454 SER A O 1
ATOM 3577 N N . ARG A 1 455 ? 32.585 3.797 -7.334 1.00 84.25 455 ARG A N 1
ATOM 3578 C CA . ARG A 1 455 ? 31.614 2.740 -6.989 1.00 84.25 455 ARG A CA 1
ATOM 3579 C C . ARG A 1 455 ? 32.307 1.437 -6.579 1.00 84.25 455 ARG A C 1
ATOM 3581 O O . ARG A 1 455 ? 32.016 0.912 -5.506 1.00 84.25 455 ARG A O 1
ATOM 3588 N N . LEU A 1 456 ? 33.283 0.960 -7.358 1.00 86.88 456 LEU A N 1
ATOM 3589 C CA . LEU A 1 456 ? 34.071 -0.237 -7.028 1.00 86.88 456 LEU A CA 1
ATOM 3590 C C . LEU A 1 456 ? 34.792 -0.117 -5.671 1.00 86.88 456 LEU A C 1
ATOM 3592 O O . LEU A 1 456 ? 34.860 -1.083 -4.911 1.00 86.88 456 LEU A O 1
ATOM 3596 N N . LEU A 1 457 ? 35.293 1.072 -5.326 1.00 88.31 457 LEU A N 1
ATOM 3597 C CA . LEU A 1 457 ? 35.907 1.320 -4.020 1.00 88.31 457 LEU A CA 1
ATOM 3598 C C . LEU A 1 457 ? 34.872 1.290 -2.882 1.00 88.31 457 LEU A C 1
ATOM 3600 O O . LEU A 1 457 ? 35.117 0.626 -1.873 1.00 88.31 457 LEU A O 1
ATOM 3604 N N . PHE A 1 458 ? 33.697 1.913 -3.039 1.00 83.44 458 PHE A N 1
ATOM 3605 C CA . PHE A 1 458 ? 32.609 1.806 -2.049 1.00 83.44 458 PHE A CA 1
ATOM 3606 C C . PHE A 1 458 ? 32.125 0.352 -1.865 1.00 83.44 458 PHE A C 1
ATOM 3608 O O . PHE A 1 458 ? 31.841 -0.058 -0.737 1.00 83.44 458 PHE A O 1
ATOM 3615 N N . ASN A 1 459 ? 32.130 -0.453 -2.931 1.00 76.06 459 ASN A N 1
ATOM 3616 C CA . ASN A 1 459 ? 31.805 -1.888 -2.929 1.00 76.06 459 ASN A CA 1
ATOM 3617 C C . ASN A 1 459 ? 32.814 -2.767 -2.157 1.00 76.06 459 ASN A C 1
ATOM 3619 O O . ASN A 1 459 ? 32.459 -3.838 -1.650 1.00 76.06 459 ASN A O 1
ATOM 3623 N N . LEU A 1 460 ? 34.059 -2.296 -2.021 1.00 79.50 460 LEU A N 1
ATOM 3624 C CA . LEU A 1 460 ? 35.097 -2.858 -1.145 1.00 79.50 460 LEU A CA 1
ATOM 3625 C C . LEU A 1 460 ? 35.118 -2.202 0.255 1.00 79.50 460 LEU A C 1
ATOM 3627 O O . LEU A 1 460 ? 36.049 -2.404 1.040 1.00 79.50 460 LEU A O 1
ATOM 3631 N N . GLY A 1 461 ? 34.116 -1.377 0.580 1.00 80.00 461 GLY A N 1
ATOM 3632 C CA . GLY A 1 461 ? 34.046 -0.613 1.827 1.00 80.00 461 GLY A CA 1
ATOM 3633 C C . GLY A 1 461 ? 35.133 0.464 1.956 1.00 80.00 461 GLY A C 1
ATOM 3634 O O . GLY A 1 461 ? 35.408 0.924 3.068 1.00 80.00 461 GLY A O 1
ATOM 3635 N N . ILE A 1 462 ? 35.790 0.848 0.859 1.00 87.31 462 ILE A N 1
ATOM 3636 C CA . ILE A 1 462 ? 36.841 1.868 0.810 1.00 87.31 462 ILE A CA 1
ATOM 3637 C C . ILE A 1 462 ? 36.180 3.224 0.543 1.00 87.31 462 ILE A C 1
ATOM 3639 O O . ILE A 1 462 ? 35.896 3.598 -0.598 1.00 87.31 462 ILE A O 1
ATOM 3643 N N . TYR A 1 463 ? 35.948 3.983 1.617 1.00 88.44 463 TYR A N 1
ATOM 3644 C CA . TYR A 1 463 ? 35.439 5.347 1.504 1.00 88.44 463 TYR A CA 1
ATOM 3645 C C . TYR A 1 463 ? 36.399 6.205 0.664 1.00 88.44 463 TYR A C 1
ATOM 3647 O O . TYR A 1 463 ? 37.582 6.352 0.987 1.00 88.44 463 TYR A O 1
ATOM 3655 N N . ASN A 1 464 ? 35.869 6.826 -0.384 1.00 91.81 464 ASN A N 1
ATOM 3656 C CA . ASN A 1 464 ? 36.603 7.686 -1.305 1.00 91.81 464 ASN A CA 1
ATOM 3657 C C . ASN A 1 464 ? 35.783 8.953 -1.623 1.00 91.81 464 ASN A C 1
ATOM 3659 O O . ASN A 1 464 ? 34.741 9.197 -1.016 1.00 91.81 464 ASN A O 1
ATOM 3663 N N . ARG A 1 465 ? 36.288 9.796 -2.526 1.00 91.25 465 ARG A N 1
ATOM 3664 C CA . ARG A 1 465 ? 35.524 10.882 -3.159 1.00 91.25 465 ARG A CA 1
ATOM 3665 C C . ARG A 1 465 ? 36.062 11.173 -4.552 1.00 91.25 465 ARG A C 1
ATOM 3667 O O . ARG A 1 465 ? 37.257 10.987 -4.782 1.00 91.25 465 ARG A O 1
ATOM 3674 N N . ILE A 1 466 ? 35.234 11.722 -5.431 1.00 91.12 466 ILE A N 1
ATOM 3675 C CA . ILE A 1 466 ? 35.684 12.281 -6.712 1.00 91.12 466 ILE A CA 1
ATOM 3676 C C . ILE A 1 466 ? 36.001 13.776 -6.528 1.00 91.12 466 ILE A C 1
ATOM 3678 O O . ILE A 1 466 ? 35.319 14.472 -5.779 1.00 91.12 466 ILE A O 1
ATOM 3682 N N . THR A 1 467 ? 37.048 14.280 -7.185 1.00 89.69 467 THR A N 1
ATOM 3683 C CA . THR A 1 467 ? 37.349 15.719 -7.290 1.00 89.69 467 THR A CA 1
ATOM 3684 C C . THR A 1 467 ? 37.851 16.055 -8.693 1.00 89.69 467 THR A C 1
ATOM 3686 O O . THR A 1 467 ? 38.834 15.462 -9.144 1.00 89.69 467 THR A O 1
ATOM 3689 N N . VAL A 1 468 ? 37.218 17.016 -9.366 1.00 87.38 468 VAL A N 1
ATOM 3690 C CA . VAL A 1 468 ? 37.612 17.477 -10.709 1.00 87.38 468 VAL A CA 1
ATOM 3691 C C . VAL A 1 468 ? 38.714 18.538 -10.609 1.00 87.38 468 VAL A C 1
ATOM 3693 O O . VAL A 1 468 ? 38.682 19.387 -9.718 1.00 87.38 468 VAL A O 1
ATOM 3696 N N . GLY A 1 469 ? 39.698 18.480 -11.506 1.00 85.81 469 GLY A N 1
ATOM 3697 C CA . GLY A 1 469 ? 40.676 19.541 -11.744 1.00 85.81 469 GLY A CA 1
ATOM 3698 C C . GLY A 1 469 ? 40.533 20.086 -13.164 1.00 85.81 469 GLY A C 1
ATOM 3699 O O . GLY A 1 469 ? 40.554 19.309 -14.114 1.00 85.81 469 GLY A O 1
ATOM 3700 N N . HIS A 1 470 ? 40.391 21.404 -13.291 1.00 86.12 470 HIS A N 1
ATOM 3701 C CA . HIS A 1 470 ? 40.216 22.087 -14.573 1.00 86.12 470 HIS A CA 1
ATOM 3702 C C . HIS A 1 470 ? 41.559 22.287 -15.299 1.00 86.12 470 HIS A C 1
ATOM 3704 O O . HIS A 1 470 ? 42.537 22.686 -14.658 1.00 86.12 470 HIS A O 1
ATOM 3710 N N . ASP A 1 471 ? 41.618 22.036 -16.612 1.00 82.12 471 ASP A N 1
ATOM 3711 C CA . ASP A 1 471 ? 42.814 22.262 -17.445 1.00 82.12 471 ASP A CA 1
ATOM 3712 C C . ASP A 1 471 ? 42.545 23.370 -18.477 1.00 82.12 471 ASP A C 1
ATOM 3714 O O . ASP A 1 471 ? 41.744 23.214 -19.393 1.00 82.12 471 ASP A O 1
ATOM 3718 N N . SER A 1 472 ? 43.219 24.514 -18.338 1.00 80.75 472 SER A N 1
ATOM 3719 C CA . SER A 1 472 ? 42.938 25.735 -19.109 1.00 80.75 472 SER A CA 1
ATOM 3720 C C . SER A 1 472 ? 43.560 25.753 -20.518 1.00 80.75 472 SER A C 1
ATOM 3722 O O . SER A 1 472 ? 43.961 26.816 -20.999 1.00 80.75 472 SER A O 1
ATOM 3724 N N . ARG A 1 473 ? 43.732 24.589 -21.151 1.00 86.00 473 ARG A N 1
ATOM 3725 C CA . ARG A 1 473 ? 44.363 24.426 -22.471 1.00 86.00 473 ARG A CA 1
ATOM 3726 C C . ARG A 1 473 ? 43.359 23.863 -23.470 1.00 86.00 473 ARG A C 1
ATOM 3728 O O . ARG A 1 473 ? 42.768 22.819 -23.219 1.00 86.00 473 ARG A O 1
ATOM 3735 N N . GLU A 1 474 ? 43.213 24.523 -24.617 1.00 75.06 474 GLU A N 1
ATOM 3736 C CA . GLU A 1 474 ? 42.211 24.180 -25.642 1.00 75.06 474 GLU A CA 1
ATOM 3737 C C . GLU A 1 474 ? 42.365 22.758 -26.220 1.00 75.06 474 GLU A C 1
ATOM 3739 O O . GLU A 1 474 ? 41.389 22.187 -26.700 1.00 75.06 474 GLU A O 1
ATOM 3744 N N . ASP A 1 475 ? 43.560 22.153 -26.152 1.00 79.62 475 ASP A N 1
ATOM 3745 C CA . ASP A 1 475 ? 43.817 20.770 -26.588 1.00 79.62 475 ASP A CA 1
ATOM 3746 C C . ASP A 1 475 ? 43.454 19.699 -25.539 1.00 79.62 475 ASP A C 1
ATOM 3748 O O . ASP A 1 475 ? 43.615 18.501 -25.799 1.00 79.62 475 ASP A O 1
ATOM 3752 N N . ARG A 1 476 ? 43.002 20.102 -24.342 1.00 80.88 476 ARG A N 1
ATOM 3753 C CA . ARG A 1 476 ? 42.852 19.222 -23.172 1.00 80.88 476 ARG A CA 1
ATOM 3754 C C . ARG A 1 476 ? 41.429 19.147 -22.645 1.00 80.88 476 ARG A C 1
ATOM 3756 O O . ARG A 1 476 ? 40.503 19.744 -23.178 1.00 80.88 476 ARG A O 1
ATOM 3763 N N . GLN A 1 477 ? 41.254 18.280 -21.655 1.00 86.69 477 GLN A N 1
ATOM 3764 C CA . GLN A 1 477 ? 39.986 17.940 -21.023 1.00 86.69 477 GLN A CA 1
ATOM 3765 C C . GLN A 1 477 ? 40.185 17.960 -19.508 1.00 86.69 477 GLN A C 1
ATOM 3767 O O . GLN A 1 477 ? 41.279 17.641 -19.030 1.00 86.69 477 GLN A O 1
ATOM 3772 N N . ASP A 1 478 ? 39.129 18.297 -18.774 1.00 87.94 478 ASP A N 1
ATOM 3773 C CA . ASP A 1 478 ? 39.148 18.305 -17.315 1.00 87.94 478 ASP A CA 1
ATOM 3774 C C . ASP A 1 478 ? 39.421 16.908 -16.741 1.00 87.94 478 ASP A C 1
ATOM 3776 O O . ASP A 1 478 ? 39.085 15.874 -17.326 1.00 87.94 478 ASP A O 1
ATOM 3780 N N . TYR A 1 479 ? 40.085 16.880 -15.586 1.00 88.75 479 TYR A N 1
ATOM 3781 C CA . TYR A 1 479 ? 40.709 15.675 -15.056 1.00 88.75 479 TYR A CA 1
ATOM 3782 C C . TYR A 1 479 ? 40.059 15.242 -13.740 1.00 88.75 479 TYR A C 1
ATOM 3784 O O . TYR A 1 479 ? 40.112 15.938 -12.718 1.00 88.75 479 TYR A O 1
ATOM 3792 N N . HIS A 1 480 ? 39.437 14.069 -13.762 1.00 92.62 480 HIS A N 1
ATOM 3793 C CA . HIS A 1 480 ? 38.707 13.488 -12.646 1.00 92.62 480 HIS A CA 1
ATOM 3794 C C . HIS A 1 480 ? 39.658 12.665 -11.775 1.00 92.62 480 HIS A C 1
ATOM 3796 O O . HIS A 1 480 ? 40.240 11.678 -12.222 1.00 92.62 480 HIS A O 1
ATOM 3802 N N . HIS A 1 481 ? 39.799 13.058 -10.509 1.00 93.44 481 HIS A N 1
ATOM 3803 C CA . HIS A 1 481 ? 40.582 12.327 -9.518 1.00 93.44 481 HIS A CA 1
ATOM 3804 C C . HIS A 1 481 ? 39.661 11.557 -8.568 1.00 93.44 481 HIS A C 1
ATOM 3806 O O . HIS A 1 481 ? 38.821 12.172 -7.908 1.00 93.44 481 HIS A O 1
ATOM 3812 N N . VAL A 1 482 ? 39.865 10.248 -8.417 1.00 95.50 482 VAL A N 1
ATOM 3813 C CA . VAL A 1 482 ? 39.248 9.445 -7.347 1.00 95.50 482 VAL A CA 1
ATOM 3814 C C . VAL A 1 482 ? 40.220 9.391 -6.171 1.00 95.50 482 VAL A C 1
ATOM 3816 O O . VAL A 1 482 ? 41.336 8.899 -6.317 1.00 95.50 482 VAL A O 1
ATOM 3819 N N . VAL A 1 483 ? 39.828 9.936 -5.017 1.00 95.00 483 VAL A N 1
ATOM 3820 C CA . VAL A 1 483 ? 40.726 10.279 -3.903 1.00 95.00 483 VAL A CA 1
ATOM 3821 C C . VAL A 1 483 ? 40.402 9.486 -2.635 1.00 95.00 483 VAL A C 1
ATOM 3823 O O . VAL A 1 483 ? 39.343 9.660 -2.027 1.00 95.00 483 VAL A O 1
ATOM 3826 N N . ILE A 1 484 ? 41.364 8.684 -2.175 1.00 95.62 484 ILE A N 1
ATOM 3827 C CA . ILE A 1 484 ? 41.307 7.918 -0.923 1.00 95.62 484 ILE A CA 1
ATOM 3828 C C . ILE A 1 484 ? 42.216 8.606 0.106 1.00 95.62 484 ILE A C 1
ATOM 3830 O O . ILE A 1 484 ? 43.443 8.550 0.011 1.00 95.62 484 ILE A O 1
ATOM 3834 N N . ALA A 1 485 ? 41.613 9.293 1.081 1.00 92.31 485 ALA A N 1
ATOM 3835 C CA . ALA A 1 485 ? 42.333 10.138 2.046 1.00 92.31 485 ALA A CA 1
ATOM 3836 C C . ALA A 1 485 ? 42.206 9.692 3.516 1.00 92.31 485 ALA A C 1
ATOM 3838 O O . ALA A 1 485 ? 43.122 9.931 4.306 1.00 92.31 485 ALA A O 1
ATOM 3839 N N . TRP A 1 486 ? 41.093 9.053 3.897 1.00 90.75 486 TRP A N 1
ATOM 3840 C CA . TRP A 1 486 ? 40.868 8.572 5.266 1.00 90.75 486 TRP A CA 1
ATOM 3841 C C . TRP A 1 486 ? 41.809 7.406 5.600 1.00 90.75 486 TRP A C 1
ATOM 3843 O O . TRP A 1 486 ? 42.218 6.653 4.715 1.00 90.75 486 TRP A O 1
ATOM 3853 N N . ARG A 1 487 ? 42.212 7.290 6.868 1.00 89.81 487 ARG A N 1
ATOM 3854 C CA . ARG A 1 487 ? 43.266 6.360 7.299 1.00 89.81 487 ARG A CA 1
ATOM 3855 C C . ARG A 1 487 ? 42.849 4.903 7.107 1.00 89.81 487 ARG A C 1
ATOM 3857 O O . ARG A 1 487 ? 43.527 4.160 6.410 1.00 89.81 487 ARG A O 1
ATOM 3864 N N . ASP A 1 488 ? 41.705 4.554 7.668 1.00 87.94 488 ASP A N 1
ATOM 3865 C CA . ASP A 1 488 ? 41.017 3.271 7.535 1.00 87.94 488 ASP A CA 1
ATOM 3866 C C . ASP A 1 488 ? 40.723 2.906 6.071 1.00 87.94 488 ASP A C 1
ATOM 3868 O O . ASP A 1 488 ? 40.903 1.758 5.668 1.00 87.94 488 ASP A O 1
ATOM 3872 N N . ALA A 1 489 ? 40.349 3.882 5.239 1.00 90.50 489 ALA A N 1
ATOM 3873 C CA . ALA A 1 489 ? 40.174 3.661 3.803 1.00 90.50 489 ALA A CA 1
ATOM 3874 C C . ALA A 1 489 ? 41.502 3.328 3.087 1.00 90.50 489 ALA A C 1
ATOM 3876 O O . ALA A 1 489 ? 41.541 2.417 2.259 1.00 90.50 489 ALA A O 1
ATOM 3877 N N . LYS A 1 490 ? 42.609 4.002 3.435 1.00 94.00 490 LYS A N 1
ATOM 3878 C CA . LYS A 1 490 ? 43.953 3.681 2.914 1.00 94.00 490 LYS A CA 1
ATOM 3879 C C . LYS A 1 490 ? 44.464 2.328 3.427 1.00 94.00 490 LYS A C 1
ATOM 3881 O O . LYS A 1 490 ? 45.063 1.582 2.657 1.00 94.00 490 LYS A O 1
ATOM 3886 N N . GLU A 1 491 ? 44.188 1.984 4.685 1.00 91.44 491 GLU A N 1
ATOM 3887 C CA . GLU A 1 491 ? 44.500 0.674 5.281 1.00 91.44 491 GLU A CA 1
ATOM 3888 C C . GLU A 1 491 ? 43.723 -0.457 4.569 1.00 91.44 491 GLU A C 1
ATOM 3890 O O . GLU A 1 491 ? 44.325 -1.462 4.179 1.00 91.44 491 GLU A O 1
ATOM 3895 N N . LYS A 1 492 ? 42.421 -0.271 4.281 1.00 89.62 492 LYS A N 1
ATOM 3896 C CA . LYS A 1 492 ? 41.634 -1.194 3.435 1.00 89.62 492 LYS A CA 1
ATOM 3897 C C . LYS A 1 492 ? 42.200 -1.289 2.007 1.00 89.62 492 LYS A C 1
ATOM 3899 O O . LYS A 1 492 ? 42.379 -2.403 1.519 1.00 89.62 492 LYS A O 1
ATOM 3904 N N . PHE A 1 493 ? 42.532 -0.166 1.354 1.00 94.31 493 PHE A N 1
ATOM 3905 C CA . PHE A 1 493 ? 43.132 -0.169 0.007 1.00 94.31 493 PHE A CA 1
ATOM 3906 C C . PHE A 1 493 ? 44.445 -0.957 -0.033 1.00 94.31 493 PHE A C 1
ATOM 3908 O O . PHE A 1 493 ? 44.634 -1.782 -0.922 1.00 94.31 493 PHE A O 1
ATOM 3915 N N . ALA A 1 494 ? 45.341 -0.745 0.933 1.00 93.56 494 ALA A N 1
ATOM 3916 C CA . ALA A 1 494 ? 46.635 -1.422 0.977 1.00 93.56 494 ALA A CA 1
ATOM 3917 C C . ALA A 1 494 ? 46.519 -2.938 1.191 1.00 93.56 494 ALA A C 1
ATOM 3919 O O . ALA A 1 494 ? 47.337 -3.689 0.663 1.00 93.56 494 ALA A O 1
ATOM 3920 N N . ARG A 1 495 ? 45.494 -3.384 1.930 1.00 90.00 495 ARG A N 1
ATOM 3921 C CA . ARG A 1 495 ? 45.200 -4.805 2.154 1.00 90.00 495 ARG A CA 1
ATOM 3922 C C . ARG A 1 495 ? 44.561 -5.484 0.938 1.00 90.00 495 ARG A C 1
ATOM 3924 O O . ARG A 1 495 ? 44.896 -6.627 0.654 1.00 90.00 495 ARG A O 1
ATOM 3931 N N . LEU A 1 496 ? 43.622 -4.814 0.266 1.00 87.69 496 LEU A N 1
ATOM 3932 C CA . LEU A 1 496 ? 42.788 -5.421 -0.783 1.00 87.69 496 LEU A CA 1
ATOM 3933 C C . LEU A 1 496 ? 43.354 -5.214 -2.200 1.00 87.69 496 LEU A C 1
ATOM 3935 O O . LEU A 1 496 ? 43.376 -6.145 -3.000 1.00 87.69 496 LEU A O 1
ATOM 3939 N N . ILE A 1 497 ? 43.837 -4.007 -2.509 1.00 93.88 497 ILE A N 1
ATOM 3940 C CA . ILE A 1 497 ? 44.225 -3.582 -3.865 1.00 93.88 497 ILE A CA 1
ATOM 3941 C C . ILE A 1 497 ? 45.747 -3.409 -3.959 1.00 93.88 497 ILE A C 1
ATOM 3943 O O . ILE A 1 497 ? 46.410 -4.108 -4.720 1.00 93.88 497 ILE A O 1
ATOM 3947 N N . GLY A 1 498 ? 46.325 -2.521 -3.147 1.00 94.19 498 GLY A N 1
ATOM 3948 C CA . GLY A 1 498 ? 47.765 -2.251 -3.134 1.00 94.19 498 GLY A CA 1
ATOM 3949 C C . GLY A 1 498 ? 48.327 -1.758 -4.478 1.00 94.19 498 GLY A C 1
ATOM 3950 O O . GLY A 1 498 ? 47.654 -1.066 -5.235 1.00 94.19 498 GLY A O 1
ATOM 3951 N N . PHE A 1 499 ? 49.592 -2.093 -4.747 1.00 96.25 499 PHE A N 1
ATOM 3952 C CA . PHE A 1 499 ? 50.325 -1.767 -5.979 1.00 96.25 499 PHE A CA 1
ATOM 3953 C C . PHE A 1 499 ? 51.240 -2.938 -6.372 1.00 96.25 499 PHE A C 1
ATOM 3955 O O . PHE A 1 499 ? 51.626 -3.738 -5.514 1.00 96.25 499 PHE A O 1
ATOM 3962 N N . VAL A 1 500 ? 51.633 -3.017 -7.645 1.00 94.69 500 VAL A N 1
ATOM 3963 C CA . VAL A 1 500 ? 52.553 -4.044 -8.164 1.00 94.69 500 VAL A CA 1
ATOM 3964 C C . VAL A 1 500 ? 54.009 -3.635 -7.939 1.00 94.69 500 VAL A C 1
ATOM 3966 O O . VAL A 1 500 ? 54.763 -4.373 -7.295 1.00 94.69 500 VAL A O 1
ATOM 3969 N N . SER A 1 501 ? 54.431 -2.458 -8.419 1.00 93.50 501 SER A N 1
ATOM 3970 C CA . SER A 1 501 ? 55.853 -2.089 -8.374 1.00 93.50 501 SER A CA 1
ATOM 3971 C C . SER A 1 501 ? 56.333 -1.838 -6.932 1.00 93.50 501 SER A C 1
ATOM 3973 O O . SER A 1 501 ? 55.580 -1.296 -6.110 1.00 93.50 501 SER A O 1
ATOM 3975 N N . PRO A 1 502 ? 57.578 -2.226 -6.577 1.00 91.50 502 PRO A N 1
ATOM 3976 C CA . PRO A 1 502 ? 58.132 -1.980 -5.244 1.00 91.50 502 PRO A CA 1
ATOM 3977 C C . PRO A 1 502 ? 58.115 -0.497 -4.852 1.00 91.50 502 PRO A C 1
ATOM 3979 O O . PRO A 1 502 ? 57.887 -0.169 -3.691 1.00 91.50 502 PRO A O 1
ATOM 3982 N N . GLU A 1 503 ? 58.291 0.403 -5.823 1.00 91.12 503 GLU A N 1
ATOM 3983 C CA . GLU A 1 503 ? 58.307 1.848 -5.600 1.00 91.12 503 GLU A CA 1
ATOM 3984 C C . GLU A 1 503 ? 56.928 2.397 -5.189 1.00 91.12 503 GLU A C 1
ATOM 3986 O O . GLU A 1 503 ? 56.817 3.068 -4.157 1.00 91.12 503 GLU A O 1
ATOM 3991 N N . LYS A 1 504 ? 55.853 2.083 -5.937 1.00 93.88 504 LYS A N 1
ATOM 3992 C CA . LYS A 1 504 ? 54.490 2.516 -5.571 1.00 93.88 504 LYS A CA 1
ATOM 3993 C C . LYS A 1 504 ? 54.044 1.869 -4.248 1.00 93.88 504 LYS A C 1
ATOM 3995 O O . LYS A 1 504 ? 53.432 2.548 -3.421 1.00 93.88 504 LYS A O 1
ATOM 4000 N N . ARG A 1 505 ? 54.450 0.618 -3.969 1.00 94.62 505 ARG A N 1
ATOM 4001 C CA . ARG A 1 505 ? 54.268 -0.031 -2.649 1.00 94.62 505 ARG A CA 1
ATOM 4002 C C . ARG A 1 505 ? 55.003 0.695 -1.514 1.00 94.62 505 ARG A C 1
ATOM 4004 O O . ARG A 1 505 ? 54.403 0.929 -0.468 1.00 94.62 505 ARG A O 1
ATOM 4011 N N . GLY A 1 506 ? 56.257 1.102 -1.715 1.00 94.62 506 GLY A N 1
ATOM 4012 C CA . GLY A 1 506 ? 57.029 1.871 -0.730 1.00 94.62 506 GLY A CA 1
ATOM 4013 C C . GLY A 1 506 ? 56.407 3.240 -0.431 1.00 94.62 506 GLY A C 1
ATOM 4014 O O . GLY A 1 506 ? 56.247 3.612 0.733 1.00 94.62 506 GLY A O 1
ATOM 4015 N N . LYS A 1 507 ? 55.955 3.960 -1.467 1.00 94.38 507 LYS A N 1
ATOM 4016 C CA . LYS A 1 507 ? 55.211 5.223 -1.304 1.00 94.38 507 LYS A CA 1
ATOM 4017 C C . LYS A 1 507 ? 53.902 5.019 -0.530 1.00 94.38 507 LYS A C 1
ATOM 4019 O O . LYS A 1 507 ? 53.586 5.835 0.332 1.00 94.38 507 LYS A O 1
ATOM 4024 N N . LEU A 1 508 ? 53.175 3.923 -0.774 1.00 95.12 508 LEU A N 1
ATOM 4025 C CA . LEU A 1 508 ? 51.968 3.575 -0.015 1.00 95.12 508 LEU A CA 1
ATOM 4026 C C . LEU A 1 508 ? 52.269 3.278 1.464 1.00 95.12 508 LEU A C 1
ATOM 4028 O O . LEU A 1 508 ? 51.571 3.797 2.332 1.00 95.12 508 LEU A O 1
ATOM 4032 N N . ALA A 1 509 ? 53.324 2.519 1.771 1.00 94.06 509 ALA A N 1
ATOM 4033 C CA . ALA A 1 509 ? 53.736 2.257 3.154 1.00 94.06 509 ALA A CA 1
ATOM 4034 C C . ALA A 1 509 ? 54.076 3.559 3.907 1.00 94.06 509 ALA A C 1
ATOM 4036 O O . ALA A 1 509 ? 53.560 3.800 4.999 1.00 94.06 509 ALA A O 1
ATOM 4037 N N . ASN A 1 510 ? 54.846 4.454 3.279 1.00 92.81 510 ASN A N 1
ATOM 4038 C CA . ASN A 1 510 ? 55.157 5.775 3.835 1.00 92.81 510 ASN A CA 1
ATOM 4039 C C . ASN A 1 510 ? 53.891 6.633 4.035 1.00 92.81 510 ASN A C 1
ATOM 4041 O O . ASN A 1 510 ? 53.775 7.359 5.020 1.00 92.81 510 ASN A O 1
ATOM 4045 N N . ALA A 1 511 ? 52.907 6.524 3.139 1.00 91.38 511 ALA A N 1
ATOM 4046 C CA . ALA A 1 511 ? 51.627 7.217 3.262 1.00 91.38 511 ALA A CA 1
ATOM 4047 C C . ALA A 1 511 ? 50.721 6.678 4.387 1.00 91.38 511 ALA A C 1
ATOM 4049 O O . ALA A 1 511 ? 49.865 7.432 4.854 1.00 91.38 511 ALA A O 1
ATOM 4050 N N . LEU A 1 512 ? 50.897 5.424 4.821 1.00 91.69 512 LEU A N 1
ATOM 4051 C CA . LEU A 1 512 ? 50.189 4.821 5.962 1.00 91.69 512 LEU A CA 1
ATOM 4052 C C . LEU A 1 512 ? 50.835 5.154 7.316 1.00 91.69 512 LEU A C 1
ATOM 4054 O O . LEU A 1 512 ? 50.144 5.151 8.332 1.00 91.69 512 LEU A O 1
ATOM 4058 N N . ALA A 1 513 ? 52.135 5.462 7.336 1.00 90.25 513 ALA A N 1
ATOM 4059 C CA . ALA A 1 513 ? 52.843 5.897 8.542 1.00 90.25 513 ALA A CA 1
ATOM 4060 C C . ALA A 1 513 ? 52.449 7.318 9.004 1.00 90.25 513 ALA A C 1
ATOM 4062 O O . ALA A 1 513 ? 52.676 7.678 10.158 1.00 90.25 513 ALA A O 1
ATOM 4063 N N . LEU A 1 514 ? 51.854 8.121 8.114 1.00 88.06 514 LEU A N 1
ATOM 4064 C CA . LEU A 1 514 ? 51.392 9.480 8.404 1.00 88.06 514 LEU A CA 1
ATOM 4065 C C . LEU A 1 514 ? 50.047 9.498 9.158 1.00 88.06 514 LEU A C 1
ATOM 4067 O O . LEU A 1 514 ? 49.202 8.621 8.948 1.00 88.06 514 LEU A O 1
ATOM 4071 N N . PRO A 1 515 ? 49.801 10.512 10.011 1.00 83.12 515 PRO A N 1
ATOM 4072 C CA . PRO A 1 515 ? 48.547 10.637 10.744 1.00 83.12 515 PRO A CA 1
ATOM 4073 C C . PRO A 1 515 ? 47.342 10.817 9.807 1.00 83.12 515 PRO A C 1
ATOM 4075 O O . PRO A 1 515 ? 47.423 11.374 8.713 1.00 83.12 515 PRO A O 1
ATOM 4078 N N . GLY A 1 516 ? 46.173 10.362 10.255 1.00 83.31 516 GLY A N 1
ATOM 4079 C CA . GLY A 1 516 ? 44.935 10.473 9.490 1.00 83.31 516 GLY A CA 1
ATOM 4080 C C . GLY A 1 516 ? 43.704 10.154 10.329 1.00 83.31 516 GLY A C 1
ATOM 4081 O O . GLY A 1 516 ? 43.782 9.430 11.321 1.00 83.31 516 GLY A O 1
ATOM 4082 N N . ARG A 1 517 ? 42.560 10.714 9.927 1.00 85.56 517 ARG A N 1
ATOM 4083 C CA . ARG A 1 517 ? 41.258 10.492 10.574 1.00 85.56 517 ARG A CA 1
ATOM 4084 C C . ARG A 1 517 ? 40.652 9.155 10.123 1.00 85.56 517 ARG A C 1
ATOM 4086 O O . ARG A 1 517 ? 40.928 8.718 9.008 1.00 85.56 517 ARG A O 1
ATOM 4093 N N . GLN A 1 518 ? 39.808 8.558 10.963 1.00 84.38 518 GLN A N 1
ATOM 4094 C CA . GLN A 1 518 ? 38.961 7.399 10.638 1.00 84.38 518 GLN A CA 1
ATOM 4095 C C . GLN A 1 518 ? 37.542 7.854 10.275 1.00 84.38 518 GLN A C 1
ATOM 4097 O O . GLN A 1 518 ? 37.093 8.895 10.767 1.00 84.38 518 GLN A O 1
ATOM 4102 N N . VAL A 1 519 ? 36.843 7.100 9.426 1.00 81.44 519 VAL A N 1
ATOM 4103 C CA . VAL A 1 519 ? 35.479 7.422 8.991 1.00 81.44 519 VAL A CA 1
ATOM 4104 C C . VAL A 1 519 ? 34.432 6.879 9.982 1.00 81.44 519 VAL A C 1
ATOM 4106 O O . VAL A 1 519 ? 34.671 5.928 10.723 1.00 81.44 519 VAL A O 1
ATOM 4109 N N . ALA A 1 520 ? 33.256 7.510 10.039 1.00 81.31 520 ALA A N 1
ATOM 4110 C CA . ALA A 1 520 ? 32.184 7.103 10.950 1.00 81.31 520 ALA A CA 1
ATOM 4111 C C . ALA A 1 520 ? 31.370 5.926 10.378 1.00 81.31 520 ALA A C 1
ATOM 4113 O O . ALA A 1 520 ? 30.948 5.987 9.222 1.00 81.31 520 ALA A O 1
ATOM 4114 N N . LYS A 1 521 ? 31.124 4.889 11.202 1.00 80.62 521 LYS A N 1
ATOM 4115 C CA . LYS A 1 521 ? 30.427 3.631 10.839 1.00 80.62 521 LYS A CA 1
ATOM 4116 C C . LYS A 1 521 ? 29.103 3.857 10.099 1.00 80.62 521 LYS A C 1
ATOM 4118 O O . LYS A 1 521 ? 28.888 3.301 9.027 1.00 80.62 521 LYS A O 1
ATOM 4123 N N . LEU A 1 522 ? 28.251 4.707 10.670 1.00 82.25 522 LEU A N 1
ATOM 4124 C CA . LEU A 1 522 ? 27.127 5.337 9.986 1.00 82.25 522 LEU A CA 1
ATOM 4125 C C . LEU A 1 522 ? 27.489 6.804 9.775 1.00 82.25 522 LEU A C 1
ATOM 4127 O O . LEU A 1 522 ? 27.972 7.469 10.697 1.00 82.25 522 LEU A O 1
ATOM 4131 N N . ARG A 1 523 ? 27.273 7.297 8.560 1.00 83.88 523 ARG A N 1
ATOM 4132 C CA . ARG A 1 523 ? 27.667 8.636 8.129 1.00 83.88 523 ARG A CA 1
ATOM 4133 C C . ARG A 1 523 ? 26.582 9.204 7.230 1.00 83.88 523 ARG A C 1
ATOM 4135 O O . ARG A 1 523 ? 26.151 8.547 6.291 1.00 83.88 523 ARG A O 1
ATOM 4142 N N . ASP A 1 524 ? 26.126 10.412 7.529 1.00 85.94 524 ASP A N 1
ATOM 4143 C CA . ASP A 1 524 ? 25.142 11.096 6.703 1.00 85.94 524 ASP A CA 1
ATOM 4144 C C . ASP A 1 524 ? 25.835 11.857 5.558 1.00 85.94 524 ASP A C 1
ATOM 4146 O O . ASP A 1 524 ? 26.824 12.560 5.771 1.00 85.94 524 ASP A O 1
ATOM 4150 N N . GLU A 1 525 ? 25.345 11.714 4.328 1.00 88.12 525 GLU A N 1
ATOM 4151 C CA . GLU A 1 525 ? 25.950 12.314 3.132 1.00 88.12 525 GLU A CA 1
ATOM 4152 C C . GLU A 1 525 ? 24.948 13.149 2.354 1.00 88.12 525 GLU A C 1
ATOM 4154 O O . GLU A 1 525 ? 23.803 12.751 2.149 1.00 88.12 525 GLU A O 1
ATOM 4159 N N . THR A 1 526 ? 25.387 14.339 1.953 1.00 90.62 526 THR A N 1
ATOM 4160 C CA . THR A 1 526 ? 24.535 15.361 1.347 1.00 90.62 526 THR A CA 1
ATOM 4161 C C . THR A 1 526 ? 24.128 14.974 -0.068 1.00 90.62 526 THR A C 1
ATOM 4163 O O . THR A 1 526 ? 24.987 14.634 -0.873 1.00 90.62 526 THR A O 1
ATOM 4166 N N . VAL A 1 527 ? 22.839 15.079 -0.380 1.00 91.69 527 VAL A N 1
ATOM 4167 C CA . VAL A 1 527 ? 22.294 14.985 -1.738 1.00 91.69 527 VAL A CA 1
ATOM 4168 C C . VAL A 1 527 ? 22.768 16.187 -2.553 1.00 91.69 527 VAL A C 1
ATOM 4170 O O . VAL A 1 527 ? 22.510 17.328 -2.166 1.00 91.69 527 VAL A 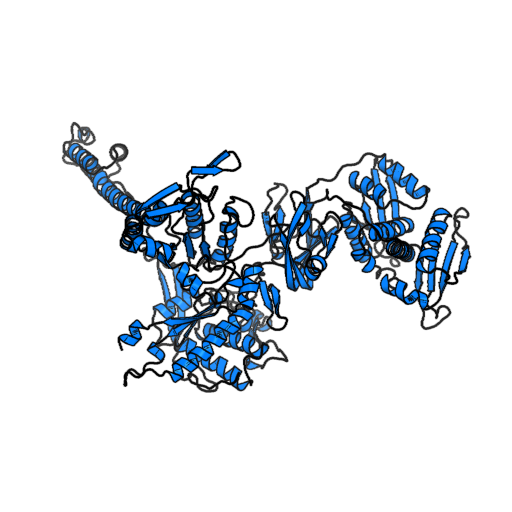O 1
ATOM 4173 N N . GLU A 1 528 ? 23.443 15.934 -3.673 1.00 89.62 528 GLU A N 1
ATOM 4174 C CA . GLU A 1 528 ? 23.819 16.962 -4.655 1.00 89.62 528 GLU A CA 1
ATOM 4175 C C . GLU A 1 528 ? 22.745 17.110 -5.732 1.00 89.62 528 GLU A C 1
ATOM 4177 O O . GLU A 1 528 ? 22.261 18.214 -5.975 1.00 89.62 528 GLU A O 1
ATOM 4182 N N . SER A 1 529 ? 22.331 15.996 -6.337 1.00 88.12 529 SER A N 1
ATOM 4183 C CA . SER A 1 529 ? 21.324 15.959 -7.396 1.00 88.12 529 SER A CA 1
ATOM 4184 C C . SER A 1 529 ? 20.403 14.748 -7.254 1.00 88.12 529 SER A C 1
ATOM 4186 O O . SER A 1 529 ? 20.712 13.765 -6.574 1.00 88.12 529 SER A O 1
ATOM 4188 N N . ILE A 1 530 ? 19.242 14.842 -7.897 1.00 91.31 530 ILE A N 1
ATOM 4189 C CA . ILE A 1 530 ? 18.284 13.751 -8.066 1.00 91.31 530 ILE A CA 1
ATOM 4190 C C . ILE A 1 530 ? 17.949 13.749 -9.555 1.00 91.31 530 ILE A C 1
ATOM 4192 O O . ILE A 1 530 ? 17.283 14.656 -10.048 1.00 91.31 530 ILE A O 1
ATOM 4196 N N . GLU A 1 531 ? 18.490 12.775 -10.275 1.00 90.56 531 GLU A N 1
ATOM 4197 C CA . GLU A 1 531 ? 18.414 12.660 -11.732 1.00 90.56 531 GLU A CA 1
ATOM 4198 C C . GLU A 1 531 ? 17.482 11.506 -12.097 1.00 90.56 531 GLU A C 1
ATOM 4200 O O . GLU A 1 531 ? 17.681 10.394 -11.615 1.00 90.56 531 GLU A O 1
ATOM 4205 N N . TYR A 1 532 ? 16.494 11.728 -12.965 1.00 87.81 532 TYR A N 1
ATOM 4206 C CA . TYR A 1 532 ? 15.840 10.613 -13.656 1.00 87.81 532 TYR A CA 1
ATOM 4207 C C . TYR A 1 532 ? 16.875 9.911 -14.551 1.00 87.81 532 TYR A C 1
ATOM 4209 O O . TYR A 1 532 ? 17.663 10.580 -15.222 1.00 87.81 532 TYR A O 1
ATOM 4217 N N . VAL A 1 533 ? 16.897 8.578 -14.530 1.00 83.38 533 VAL A N 1
ATOM 4218 C CA . VAL A 1 533 ? 17.861 7.756 -15.275 1.00 83.38 533 VAL A CA 1
ATOM 4219 C C . VAL A 1 533 ? 17.216 7.188 -16.532 1.00 83.38 533 VAL A C 1
ATOM 4221 O O . VAL A 1 533 ? 17.643 7.510 -17.638 1.00 83.38 533 VAL A O 1
ATOM 4224 N N . ALA A 1 534 ? 16.220 6.328 -16.339 1.00 72.50 534 ALA A N 1
ATOM 4225 C CA . ALA A 1 534 ? 15.508 5.585 -17.367 1.00 72.50 534 ALA A CA 1
ATOM 4226 C C . ALA A 1 534 ? 14.294 4.881 -16.737 1.00 72.50 534 ALA A C 1
ATOM 4228 O O . ALA A 1 534 ? 14.205 4.765 -15.509 1.00 72.50 534 ALA A O 1
ATOM 4229 N N . ASP A 1 535 ? 13.411 4.375 -17.596 1.00 68.94 535 ASP A N 1
ATOM 4230 C CA . ASP A 1 535 ? 12.387 3.406 -17.234 1.00 68.94 535 ASP A CA 1
ATOM 4231 C C . ASP A 1 535 ? 12.978 1.994 -17.329 1.00 68.94 535 ASP A C 1
ATOM 4233 O O . ASP A 1 535 ? 13.341 1.544 -18.415 1.00 68.94 535 ASP A O 1
ATOM 4237 N N . GLU A 1 536 ? 13.132 1.306 -16.195 1.00 61.66 536 GLU A N 1
ATOM 4238 C CA . GLU A 1 536 ? 13.871 0.034 -16.116 1.00 61.66 536 GLU A CA 1
ATOM 4239 C C . GLU A 1 536 ? 13.190 -0.984 -15.204 1.00 61.66 536 GLU A C 1
ATOM 4241 O O . GLU A 1 536 ? 12.509 -0.604 -14.249 1.00 61.66 536 GLU A O 1
ATOM 4246 N N . ASP A 1 537 ? 13.419 -2.274 -15.465 1.00 65.00 537 ASP A N 1
ATOM 4247 C CA . ASP A 1 537 ? 12.984 -3.370 -14.598 1.00 65.00 537 ASP A CA 1
ATOM 4248 C C . ASP A 1 537 ? 13.503 -3.193 -13.167 1.00 65.00 537 ASP A C 1
ATOM 4250 O O . ASP A 1 537 ? 14.712 -3.093 -12.900 1.00 65.00 537 ASP A O 1
ATOM 4254 N N . VAL A 1 538 ? 12.558 -3.138 -12.227 1.00 57.00 538 VAL A N 1
ATOM 4255 C CA . VAL A 1 538 ? 12.825 -2.950 -10.806 1.00 57.00 538 VAL A CA 1
ATOM 4256 C C . VAL A 1 538 ? 12.270 -4.100 -9.967 1.00 57.00 538 VAL A C 1
ATOM 4258 O O . VAL A 1 538 ? 11.411 -4.867 -10.365 1.00 57.00 538 VAL A O 1
ATOM 4261 N N . TYR A 1 539 ? 12.803 -4.235 -8.771 1.00 69.81 539 TYR A N 1
ATOM 4262 C CA . TYR A 1 539 ? 12.867 -5.410 -7.925 1.00 69.81 539 TYR A CA 1
ATOM 4263 C C . TYR A 1 539 ? 12.821 -4.941 -6.469 1.00 69.81 539 TYR A C 1
ATOM 4265 O O . TYR A 1 539 ? 13.045 -3.772 -6.178 1.00 69.81 539 TYR A O 1
ATOM 4273 N N . ASP A 1 540 ? 12.612 -5.861 -5.539 1.00 63.22 540 ASP A N 1
ATOM 4274 C CA . ASP A 1 540 ? 13.088 -5.727 -4.156 1.00 63.22 540 ASP A CA 1
ATOM 4275 C C . ASP A 1 540 ? 13.203 -7.107 -3.513 1.00 63.22 540 ASP A C 1
ATOM 4277 O O . ASP A 1 540 ? 12.713 -8.128 -4.017 1.00 63.22 540 ASP A O 1
ATOM 4281 N N . ILE A 1 541 ? 13.763 -7.064 -2.317 1.00 51.81 541 ILE A N 1
ATOM 4282 C CA . ILE A 1 541 ? 13.814 -8.127 -1.336 1.00 51.81 541 ILE A CA 1
ATOM 4283 C C . ILE A 1 541 ? 13.100 -7.666 -0.067 1.00 51.81 541 ILE A C 1
ATOM 4285 O O . ILE A 1 541 ? 13.152 -6.496 0.307 1.00 51.81 541 ILE A O 1
ATOM 4289 N N . GLU A 1 542 ? 12.425 -8.598 0.582 1.00 53.72 542 GLU A N 1
ATOM 4290 C CA . GLU A 1 542 ? 11.874 -8.441 1.924 1.00 53.72 542 GLU A CA 1
ATOM 4291 C C . GLU A 1 542 ? 12.896 -8.989 2.925 1.00 53.72 542 GLU A C 1
ATOM 4293 O O . GLU A 1 542 ? 13.630 -9.927 2.591 1.00 53.72 542 GLU A O 1
ATOM 4298 N N . THR A 1 543 ? 12.986 -8.422 4.131 1.00 56.50 543 THR A N 1
ATOM 4299 C CA . THR A 1 543 ? 14.036 -8.783 5.101 1.00 56.50 543 THR A CA 1
ATOM 4300 C C . THR A 1 543 ? 13.503 -8.990 6.510 1.00 56.50 543 THR A C 1
ATOM 4302 O O . THR A 1 543 ? 12.419 -8.523 6.848 1.00 56.50 543 THR A O 1
ATOM 4305 N N . GLU A 1 544 ? 14.296 -9.636 7.368 1.00 60.00 544 GLU A N 1
ATOM 4306 C CA . GLU A 1 544 ? 13.948 -9.811 8.789 1.00 60.00 544 GLU A CA 1
ATOM 4307 C C . GLU A 1 544 ? 13.885 -8.474 9.557 1.00 60.00 544 GLU A C 1
ATOM 4309 O O . GLU A 1 544 ? 13.302 -8.413 10.638 1.00 60.00 544 GLU A O 1
ATOM 4314 N N . SER A 1 545 ? 14.513 -7.404 9.045 1.00 54.44 545 SER A N 1
ATOM 4315 C CA . SER A 1 545 ? 14.611 -6.108 9.733 1.00 54.44 545 SER A CA 1
ATOM 4316 C C . SER A 1 545 ? 13.781 -4.981 9.117 1.00 54.44 545 SER A C 1
ATOM 4318 O O . SER A 1 545 ? 13.879 -3.841 9.583 1.00 54.44 545 SER A O 1
ATOM 4320 N N . HIS A 1 546 ? 12.955 -5.290 8.112 1.00 52.03 546 HIS A N 1
ATOM 4321 C CA . HIS A 1 546 ? 12.172 -4.300 7.365 1.00 52.03 546 HIS A CA 1
ATOM 4322 C C . HIS A 1 546 ? 13.040 -3.199 6.708 1.00 52.03 546 HIS A C 1
ATOM 4324 O O . HIS A 1 546 ? 12.610 -2.059 6.536 1.00 52.03 546 HIS A O 1
ATOM 4330 N N . ALA A 1 547 ? 14.290 -3.548 6.367 1.00 71.25 547 ALA A N 1
ATOM 4331 C CA . ALA A 1 547 ? 15.288 -2.687 5.732 1.00 71.25 547 ALA A CA 1
ATOM 4332 C C . ALA A 1 547 ? 16.487 -3.467 5.155 1.00 71.25 547 ALA A C 1
ATOM 4334 O O . ALA A 1 547 ? 16.802 -4.568 5.601 1.00 71.25 547 ALA A O 1
ATOM 4335 N N . PHE A 1 548 ? 17.212 -2.864 4.205 1.00 83.56 548 PHE A N 1
ATOM 4336 C CA . PHE A 1 548 ? 18.531 -3.317 3.727 1.00 83.56 548 PHE A CA 1
ATOM 4337 C C . PHE A 1 548 ? 19.347 -2.165 3.129 1.00 83.56 548 PHE A C 1
ATOM 4339 O O . PHE A 1 548 ? 18.833 -1.058 2.994 1.00 83.56 548 PHE A O 1
ATOM 4346 N N . LEU A 1 549 ? 20.614 -2.419 2.782 1.00 86.94 549 LEU A N 1
ATOM 4347 C CA . LEU A 1 549 ? 21.516 -1.454 2.153 1.00 86.94 549 LEU A CA 1
ATOM 4348 C C . LEU A 1 549 ? 21.659 -1.642 0.632 1.00 86.94 549 LEU A C 1
ATOM 4350 O O . LEU A 1 549 ? 22.185 -2.659 0.180 1.00 86.94 549 LEU A O 1
ATOM 4354 N N . THR A 1 550 ? 21.328 -0.609 -0.142 1.00 83.56 550 THR A N 1
ATOM 4355 C CA . THR A 1 550 ? 21.636 -0.454 -1.579 1.00 83.56 550 THR A CA 1
ATOM 4356 C C . THR A 1 550 ? 22.715 0.620 -1.770 1.00 83.56 550 THR A C 1
ATOM 4358 O O . THR A 1 550 ? 22.562 1.740 -1.281 1.00 83.56 550 THR A O 1
ATOM 4361 N N . ASN A 1 551 ? 23.862 0.283 -2.377 1.00 82.69 551 ASN A N 1
ATOM 4362 C CA . ASN A 1 551 ? 25.074 1.133 -2.398 1.00 82.69 551 ASN A CA 1
ATOM 4363 C C . ASN A 1 551 ? 25.421 1.742 -1.011 1.00 82.69 551 ASN A C 1
ATOM 4365 O O . ASN A 1 551 ? 25.843 2.897 -0.893 1.00 82.69 551 ASN A O 1
ATOM 4369 N N . ASN A 1 552 ? 25.249 0.945 0.052 1.00 83.94 552 ASN A N 1
ATOM 4370 C CA . ASN A 1 552 ? 25.342 1.316 1.472 1.00 83.94 552 ASN A CA 1
ATOM 4371 C C . ASN A 1 552 ? 24.228 2.246 2.056 1.00 83.94 552 ASN A C 1
ATOM 4373 O O . ASN A 1 552 ? 24.438 2.773 3.148 1.00 83.94 552 ASN A O 1
ATOM 4377 N N . VAL A 1 553 ? 23.058 2.431 1.411 1.00 85.88 553 VAL A N 1
ATOM 4378 C CA . VAL A 1 553 ? 21.919 3.316 1.823 1.00 85.88 553 VAL A CA 1
ATOM 4379 C C . VAL A 1 553 ? 20.605 2.528 2.100 1.00 85.88 553 VAL A C 1
ATOM 4381 O O . VAL A 1 553 ? 20.375 1.518 1.451 1.00 85.88 553 VAL A O 1
ATOM 4384 N N . VAL A 1 554 ? 19.743 2.960 3.045 1.00 82.25 554 VAL A N 1
ATOM 4385 C CA . VAL A 1 554 ? 18.690 2.148 3.756 1.00 82.25 554 VAL A CA 1
ATOM 4386 C C . VAL A 1 554 ? 17.210 2.290 3.248 1.00 82.25 554 VAL A C 1
ATOM 4388 O O . VAL A 1 554 ? 16.917 3.389 2.788 1.00 82.25 554 VAL A O 1
ATOM 4391 N N . VAL A 1 555 ? 16.281 1.285 3.388 1.00 70.50 555 VAL A N 1
ATOM 4392 C CA . VAL A 1 555 ? 14.880 1.179 2.771 1.00 70.50 555 VAL A CA 1
ATOM 4393 C C . VAL A 1 555 ? 13.717 0.439 3.581 1.00 70.50 555 VAL A C 1
ATOM 4395 O O . VAL A 1 555 ? 14.056 0.016 4.677 1.00 70.50 555 VAL A O 1
ATOM 4398 N N . HIS A 1 556 ? 12.409 0.287 3.133 1.00 45.25 556 HIS A N 1
ATOM 4399 C CA . HIS A 1 556 ? 11.193 -0.300 3.888 1.00 45.25 556 HIS A CA 1
ATOM 4400 C C . HIS A 1 556 ? 9.793 -0.532 3.111 1.00 45.25 556 HIS A C 1
ATOM 4402 O O . HIS A 1 556 ? 9.543 0.212 2.160 1.00 45.25 556 HIS A O 1
ATOM 4408 N N . ASN A 1 557 ? 8.843 -1.451 3.524 1.00 35.75 557 ASN A N 1
ATOM 4409 C CA . ASN A 1 557 ? 7.545 -1.956 2.878 1.00 35.75 557 ASN A CA 1
ATOM 4410 C C . ASN A 1 557 ? 6.146 -1.868 3.683 1.00 35.75 557 ASN A C 1
ATOM 4412 O O . ASN A 1 557 ? 6.013 -0.936 4.484 1.00 35.75 557 ASN A O 1
ATOM 4416 N N . CYS A 1 558 ? 5.059 -2.691 3.393 1.00 28.22 558 CYS A N 1
ATOM 4417 C CA . CYS A 1 558 ? 3.620 -2.775 3.958 1.00 28.22 558 CYS A CA 1
ATOM 4418 C C . CYS A 1 558 ? 2.649 -3.917 3.386 1.00 28.22 558 CYS A C 1
ATOM 4420 O O . CYS A 1 558 ? 2.997 -4.370 2.306 1.00 28.22 558 CYS A O 1
ATOM 4422 N N . PHE A 1 559 ? 1.445 -4.321 3.965 1.00 42.09 559 PHE A N 1
ATOM 4423 C CA . PHE A 1 559 ? 0.304 -5.130 3.307 1.00 42.09 559 PHE A CA 1
ATOM 4424 C C . PHE A 1 559 ? -1.236 -5.071 3.842 1.00 42.09 559 PHE A C 1
ATOM 4426 O O . PHE A 1 559 ? -1.588 -4.049 4.419 1.00 42.09 559 PHE A O 1
ATOM 4433 N N . ILE A 1 560 ? -2.177 -6.086 3.677 1.00 41.31 560 ILE A N 1
ATOM 4434 C CA . ILE A 1 560 ? -3.438 -6.390 4.522 1.00 41.31 560 ILE A CA 1
ATOM 4435 C C . ILE A 1 560 ? -3.007 -7.316 5.658 1.00 41.31 560 ILE A C 1
ATOM 4437 O O . ILE A 1 560 ? -2.220 -8.207 5.394 1.00 41.31 560 ILE A O 1
ATOM 4441 N N . GLN A 1 561 ? -3.454 -7.179 6.907 1.00 56.59 561 GLN A N 1
ATOM 4442 C CA . GLN A 1 561 ? -2.501 -7.483 7.982 1.00 56.59 561 GLN A CA 1
ATOM 4443 C C . GLN A 1 561 ? -2.815 -8.653 8.912 1.00 56.59 561 GLN A C 1
ATOM 4445 O O . GLN A 1 561 ? -3.541 -8.528 9.899 1.00 56.59 561 GLN A O 1
ATOM 4450 N N . SER A 1 562 ? -2.073 -9.730 8.657 1.00 69.44 562 SER A N 1
ATOM 4451 C CA . SER A 1 562 ? -1.425 -10.549 9.678 1.00 69.44 562 SER A CA 1
ATOM 4452 C C . SER A 1 562 ? -0.695 -9.690 10.737 1.00 69.44 562 SER A C 1
ATOM 4454 O O . SER A 1 562 ? -0.087 -8.650 10.432 1.00 69.44 562 SER A O 1
ATOM 4456 N N . VAL A 1 563 ? -0.763 -10.121 12.003 1.00 85.19 563 VAL A N 1
ATOM 4457 C CA . VAL A 1 563 ? -0.048 -9.502 13.130 1.00 85.19 563 VAL A CA 1
ATOM 4458 C C . VAL A 1 563 ? 0.540 -10.562 14.064 1.00 85.19 563 VAL A C 1
ATOM 4460 O O . VAL A 1 563 ? -0.139 -11.505 14.469 1.00 85.19 563 VAL A O 1
ATOM 4463 N N . SER A 1 564 ? 1.813 -10.385 14.403 1.00 83.88 564 SER A N 1
ATOM 4464 C CA . SER A 1 564 ? 2.587 -11.255 15.290 1.00 83.88 564 SER A CA 1
ATOM 4465 C C . SER A 1 564 ? 2.617 -10.716 16.721 1.00 83.88 564 SER A C 1
ATOM 4467 O O . SER A 1 564 ? 2.523 -9.511 16.951 1.00 83.88 564 SER A O 1
ATOM 4469 N N . ASP A 1 565 ? 2.824 -11.610 17.688 1.00 88.06 565 ASP A N 1
ATOM 4470 C CA . ASP A 1 565 ? 2.930 -11.318 19.127 1.00 88.06 565 ASP A CA 1
ATOM 4471 C C . ASP A 1 565 ? 4.302 -10.717 19.526 1.00 88.06 565 ASP A C 1
ATOM 4473 O O . ASP A 1 565 ? 4.986 -11.171 20.448 1.00 88.06 565 ASP A O 1
ATOM 4477 N N . ASP A 1 566 ? 4.700 -9.679 18.787 1.00 86.38 566 ASP A N 1
ATOM 4478 C CA . ASP A 1 566 ? 5.863 -8.820 19.012 1.00 86.38 566 ASP A CA 1
ATOM 4479 C C . ASP A 1 566 ? 5.411 -7.352 19.049 1.00 86.38 566 ASP A C 1
ATOM 4481 O O . ASP A 1 566 ? 4.465 -6.955 18.367 1.00 86.38 566 ASP A O 1
ATOM 4485 N N . LEU A 1 567 ? 6.084 -6.520 19.845 1.00 81.69 567 LEU A N 1
ATOM 4486 C CA . LEU A 1 567 ? 5.725 -5.113 19.973 1.00 81.69 567 LEU A CA 1
ATOM 4487 C C . LEU A 1 567 ? 6.218 -4.251 18.799 1.00 81.69 567 LEU A C 1
ATOM 4489 O O . LEU A 1 567 ? 5.444 -3.442 18.300 1.00 81.69 567 LEU A O 1
ATOM 4493 N N . VAL A 1 568 ? 7.488 -4.355 18.390 1.00 78.12 568 VAL A N 1
ATOM 4494 C CA . VAL A 1 568 ? 8.179 -3.324 17.575 1.00 78.12 568 VAL A CA 1
ATOM 4495 C C . VAL A 1 568 ? 8.886 -3.839 16.320 1.00 78.12 568 VAL A C 1
ATOM 4497 O O . VAL A 1 568 ? 9.351 -3.018 15.528 1.00 78.12 568 VAL A O 1
ATOM 4500 N N . ASN A 1 569 ? 9.010 -5.152 16.144 1.00 68.38 569 ASN A N 1
ATOM 4501 C CA . ASN A 1 569 ? 9.597 -5.745 14.944 1.00 68.38 569 ASN A CA 1
ATOM 4502 C C . ASN A 1 569 ? 8.572 -5.800 13.791 1.00 68.38 569 ASN A C 1
ATOM 4504 O O . ASN A 1 569 ? 7.382 -5.544 13.989 1.00 68.38 569 ASN A O 1
ATOM 4508 N N . GLU A 1 570 ? 9.032 -6.091 12.571 1.00 56.53 570 GLU A N 1
ATOM 4509 C CA . GLU A 1 570 ? 8.154 -6.136 11.392 1.00 56.53 570 GLU A CA 1
ATOM 4510 C C . GLU A 1 570 ? 7.139 -7.290 11.500 1.00 56.53 570 GLU A C 1
ATOM 4512 O O . GLU A 1 570 ? 7.437 -8.349 12.053 1.00 56.53 570 GLU A O 1
ATOM 4517 N N . GLY A 1 571 ? 5.894 -7.039 11.085 1.00 61.81 571 GLY A N 1
ATOM 4518 C CA . GLY A 1 571 ? 4.751 -7.909 11.367 1.00 61.81 571 GLY A CA 1
ATOM 4519 C C . GLY A 1 571 ? 4.170 -7.747 12.781 1.00 61.81 571 GLY A C 1
ATOM 4520 O O . GLY A 1 571 ? 3.056 -8.203 13.027 1.00 61.81 571 GLY A O 1
ATOM 4521 N N . GLY A 1 572 ? 4.869 -7.079 13.705 1.00 77.25 572 GLY A N 1
ATOM 4522 C CA . GLY A 1 572 ? 4.419 -6.828 15.077 1.00 77.25 572 GLY A CA 1
ATOM 4523 C C . GLY A 1 572 ? 3.349 -5.734 15.215 1.00 77.25 572 GLY A C 1
ATOM 4524 O O . GLY A 1 572 ? 2.907 -5.112 14.246 1.00 77.25 572 GLY A O 1
ATOM 4525 N N . ILE A 1 573 ? 2.942 -5.475 16.459 1.00 87.00 573 ILE A N 1
ATOM 4526 C CA . ILE A 1 573 ? 1.806 -4.612 16.826 1.00 87.00 573 ILE A CA 1
ATOM 4527 C C . ILE A 1 573 ? 2.013 -3.143 16.413 1.00 87.00 573 ILE A C 1
ATOM 4529 O O . ILE A 1 573 ? 1.112 -2.530 15.841 1.00 87.00 573 ILE A O 1
ATOM 4533 N N . MET A 1 574 ? 3.183 -2.554 16.687 1.00 85.00 574 MET A N 1
ATOM 4534 C CA . MET A 1 574 ? 3.455 -1.152 16.332 1.00 85.00 574 MET A CA 1
ATOM 4535 C C . MET A 1 574 ? 3.656 -0.976 14.819 1.00 85.00 574 MET A C 1
ATOM 4537 O O . MET A 1 574 ? 3.274 0.056 14.267 1.00 85.00 574 MET A O 1
ATOM 4541 N N . ASP A 1 575 ? 4.236 -1.977 14.149 1.00 72.25 575 ASP A N 1
ATOM 4542 C CA . ASP A 1 575 ? 4.408 -1.993 12.694 1.00 72.25 575 ASP A CA 1
ATOM 4543 C C . ASP A 1 575 ? 3.050 -2.098 11.987 1.00 72.25 575 ASP A C 1
ATOM 4545 O O . ASP A 1 575 ? 2.764 -1.274 11.120 1.00 72.25 575 ASP A O 1
ATOM 4549 N N . LEU A 1 576 ? 2.157 -2.997 12.431 1.00 80.25 576 LEU A N 1
ATOM 4550 C CA . LEU A 1 576 ? 0.757 -3.049 11.989 1.00 80.25 576 LEU A CA 1
ATOM 4551 C C . LEU A 1 576 ? 0.134 -1.647 11.923 1.00 80.25 576 LEU A C 1
ATOM 4553 O O . LEU A 1 576 ? -0.372 -1.266 10.873 1.00 80.25 576 LEU A O 1
ATOM 4557 N N . TRP A 1 577 ? 0.211 -0.845 12.989 1.00 85.00 577 TRP A N 1
ATOM 4558 C CA . TRP A 1 577 ? -0.406 0.489 12.997 1.00 85.00 577 TRP A CA 1
ATOM 4559 C C . TRP A 1 577 ? 0.222 1.464 11.989 1.00 85.00 577 TRP A C 1
ATOM 4561 O O . TRP A 1 577 ? -0.478 2.337 11.474 1.00 85.00 577 TRP A O 1
ATOM 4571 N N . VAL A 1 578 ? 1.511 1.319 11.660 1.00 69.75 578 VAL A N 1
ATOM 4572 C CA . VAL A 1 578 ? 2.153 2.078 10.569 1.00 69.75 578 VAL A CA 1
ATOM 4573 C C . VAL A 1 578 ? 1.610 1.632 9.213 1.00 69.75 578 VAL A C 1
ATOM 4575 O O . VAL A 1 578 ? 1.316 2.485 8.369 1.00 69.75 578 VAL A O 1
ATOM 4578 N N . ARG A 1 579 ? 1.437 0.320 9.011 1.00 66.38 579 ARG A N 1
ATOM 4579 C CA . ARG A 1 579 ? 0.885 -0.252 7.777 1.00 66.38 579 ARG A CA 1
ATOM 4580 C C . ARG A 1 579 ? -0.583 0.175 7.584 1.00 66.38 579 ARG A C 1
ATOM 4582 O O . ARG A 1 579 ? -0.931 0.746 6.548 1.00 66.38 579 ARG A O 1
ATOM 4589 N N . GLU A 1 580 ? -1.409 0.072 8.628 1.00 72.56 580 GLU A N 1
ATOM 4590 C CA . GLU A 1 580 ? -2.794 0.573 8.660 1.00 72.56 580 GLU A CA 1
ATOM 4591 C C . GLU A 1 580 ? -2.888 2.087 8.403 1.00 72.56 580 GLU A C 1
ATOM 4593 O O . GLU A 1 580 ? -3.731 2.534 7.622 1.00 72.56 580 GLU A O 1
ATOM 4598 N N . ALA A 1 581 ? -2.000 2.897 8.991 1.00 69.88 581 ALA A N 1
ATOM 4599 C CA . ALA A 1 581 ? -2.010 4.348 8.798 1.00 69.88 581 ALA A CA 1
ATOM 4600 C C . ALA A 1 581 ? -1.789 4.765 7.330 1.00 69.88 581 ALA A C 1
ATOM 4602 O O . ALA A 1 581 ? -2.378 5.755 6.878 1.00 69.88 581 ALA A O 1
ATOM 4603 N N . ARG A 1 582 ? -0.993 4.006 6.558 1.00 61.25 582 ARG A N 1
ATOM 4604 C CA . ARG A 1 582 ? -0.832 4.239 5.109 1.00 61.25 582 ARG A CA 1
ATOM 4605 C C . ARG A 1 582 ? -2.112 3.910 4.342 1.00 61.25 582 ARG A C 1
ATOM 4607 O O . ARG A 1 582 ? -2.492 4.682 3.466 1.00 61.25 582 ARG A O 1
ATOM 4614 N N . ILE A 1 583 ? -2.816 2.840 4.709 1.00 62.44 583 ILE A N 1
ATOM 4615 C CA . ILE A 1 583 ? -4.104 2.450 4.108 1.00 62.44 583 ILE A CA 1
ATOM 4616 C C . ILE A 1 583 ? -5.172 3.525 4.386 1.00 62.44 583 ILE A C 1
ATOM 4618 O O . ILE A 1 583 ? -5.829 4.013 3.461 1.00 62.44 583 ILE A O 1
ATOM 4622 N N . PHE A 1 584 ? -5.281 3.981 5.639 1.00 63.16 584 PHE A N 1
ATOM 4623 C CA . PHE A 1 584 ? -6.246 5.005 6.054 1.00 63.16 584 PHE A CA 1
ATOM 4624 C C . PHE A 1 584 ? -5.990 6.386 5.419 1.00 63.16 584 PHE A C 1
ATOM 4626 O O . PHE A 1 584 ? -6.951 7.107 5.135 1.00 63.16 584 PHE A O 1
ATOM 4633 N N . LYS A 1 585 ? -4.729 6.753 5.125 1.00 58.72 585 LYS A N 1
ATOM 4634 C CA . LYS A 1 585 ? -4.368 8.005 4.416 1.00 58.72 585 LYS A CA 1
ATOM 4635 C C . LYS A 1 585 ? -5.107 8.156 3.077 1.00 58.72 585 LYS A C 1
ATOM 4637 O O . LYS A 1 585 ? -5.481 9.275 2.718 1.00 58.72 585 LYS A O 1
ATOM 4642 N N . PHE A 1 586 ? -5.330 7.044 2.372 1.00 51.78 586 PHE A N 1
ATOM 4643 C CA . PHE A 1 586 ? -6.014 6.988 1.072 1.00 51.78 586 PHE A CA 1
ATOM 4644 C C . PHE A 1 586 ? -7.489 6.539 1.175 1.00 51.78 586 PHE A C 1
ATOM 4646 O O . PHE A 1 586 ? -8.162 6.361 0.162 1.00 51.78 586 PHE A O 1
ATOM 4653 N N . GLY A 1 587 ? -8.015 6.397 2.398 1.00 52.25 587 GLY A N 1
ATOM 4654 C CA . GLY A 1 587 ? -9.439 6.182 2.682 1.00 52.25 587 GLY A CA 1
ATOM 4655 C C . GLY A 1 587 ? -9.927 4.740 2.591 1.00 52.25 587 GLY A C 1
ATOM 4656 O O . GLY A 1 587 ? -11.102 4.485 2.885 1.00 52.25 587 GLY A O 1
ATOM 4657 N N . SER A 1 588 ? -9.053 3.811 2.209 1.00 55.88 588 SER A N 1
ATOM 4658 C CA . SER A 1 588 ? -9.313 2.374 2.271 1.00 55.88 588 SER A CA 1
ATOM 4659 C C . SER A 1 588 ? -9.475 1.907 3.718 1.00 55.88 588 SER A C 1
ATOM 4661 O O . SER A 1 588 ? -9.011 2.556 4.657 1.00 55.88 588 SER A O 1
ATOM 4663 N N . GLY A 1 589 ? -10.176 0.789 3.893 1.00 62.59 589 GLY A N 1
ATOM 4664 C CA . GLY A 1 589 ? -10.295 0.103 5.176 1.00 62.59 589 GLY A CA 1
ATOM 4665 C C . GLY A 1 589 ? -9.380 -1.117 5.255 1.00 62.59 589 GLY A C 1
ATOM 4666 O O . GLY A 1 589 ? -8.797 -1.519 4.252 1.00 62.59 589 GLY A O 1
ATOM 4667 N N . THR A 1 590 ? -9.267 -1.705 6.442 1.00 72.06 590 THR A N 1
ATOM 4668 C CA . THR A 1 590 ? -8.411 -2.873 6.709 1.00 72.06 590 THR A CA 1
ATOM 4669 C C . THR A 1 590 ? -9.019 -3.761 7.796 1.00 72.06 590 THR A C 1
ATOM 4671 O O . THR A 1 590 ? -9.905 -3.323 8.533 1.00 72.06 590 THR A O 1
ATOM 4674 N N . GLY A 1 591 ? -8.539 -4.993 7.917 1.00 83.00 591 GLY A N 1
ATOM 4675 C CA . GLY A 1 591 ? -8.910 -5.908 8.987 1.00 83.00 591 GLY A CA 1
ATOM 4676 C C . GLY A 1 591 ? -7.752 -6.814 9.379 1.00 83.00 591 GLY A C 1
ATOM 4677 O O . GLY A 1 591 ? -6.885 -7.108 8.556 1.00 83.00 591 GLY A O 1
ATOM 4678 N N . SER A 1 592 ? -7.749 -7.222 10.647 1.00 88.44 592 SER A N 1
ATOM 4679 C CA . SER A 1 592 ? -6.721 -8.077 11.243 1.00 88.44 592 SER A CA 1
ATOM 4680 C C . SER A 1 592 ? -7.333 -8.984 12.303 1.00 88.44 592 SER A C 1
ATOM 4682 O O . SER A 1 592 ? -8.184 -8.544 13.084 1.00 88.44 592 SER A O 1
ATOM 4684 N N . ASN A 1 593 ? -6.855 -10.226 12.368 1.00 92.44 593 ASN A N 1
ATOM 4685 C CA . ASN A 1 593 ? -7.128 -11.134 13.475 1.00 92.44 593 ASN A CA 1
ATOM 4686 C C . ASN A 1 593 ? -6.010 -11.024 14.519 1.00 92.44 593 ASN A C 1
ATOM 4688 O O . ASN A 1 593 ? -4.840 -11.233 14.212 1.00 92.44 593 ASN A O 1
ATOM 4692 N N . PHE A 1 594 ? -6.378 -10.677 15.752 1.00 95.25 594 PHE A N 1
ATOM 4693 C CA . PHE A 1 594 ? -5.445 -10.423 16.851 1.00 95.25 594 PHE A CA 1
ATOM 4694 C C . PHE A 1 594 ? -5.229 -11.636 17.768 1.00 95.25 594 PHE A C 1
ATOM 4696 O O . PHE A 1 594 ? -4.550 -11.523 18.785 1.00 95.25 594 PHE A O 1
ATOM 4703 N N . SER A 1 595 ? -5.769 -12.805 17.421 1.00 94.69 595 SER A N 1
ATOM 4704 C CA . SER A 1 595 ? -5.780 -13.991 18.289 1.00 94.69 595 SER A CA 1
ATOM 4705 C C . SER A 1 595 ? -4.414 -14.571 18.621 1.00 94.69 595 SER A C 1
ATOM 4707 O O . SER A 1 595 ? -4.335 -15.385 19.532 1.00 94.69 595 SER A O 1
ATOM 4709 N N . GLN A 1 596 ? -3.357 -14.190 17.903 1.00 91.12 596 GLN A N 1
ATOM 4710 C CA . GLN A 1 596 ? -1.989 -14.609 18.220 1.00 91.12 596 GLN A CA 1
ATOM 4711 C C . GLN A 1 596 ? -1.365 -13.780 19.355 1.00 91.12 596 GLN A C 1
ATOM 4713 O O . GLN A 1 596 ? -0.442 -14.256 20.009 1.00 91.12 596 GLN A O 1
ATOM 4718 N N . ILE A 1 597 ? -1.868 -12.566 19.616 1.00 93.00 597 ILE A N 1
ATOM 4719 C CA . ILE A 1 597 ? -1.347 -11.680 20.665 1.00 93.00 597 ILE A CA 1
ATOM 4720 C C . ILE A 1 597 ? -1.629 -12.281 22.048 1.00 93.00 597 ILE A C 1
ATOM 4722 O O . ILE A 1 597 ? -2.740 -12.725 22.321 1.00 93.00 597 ILE A O 1
ATOM 4726 N N . ARG A 1 598 ? -0.641 -12.286 22.947 1.00 92.75 598 ARG A N 1
ATOM 4727 C CA . ARG A 1 598 ? -0.784 -12.905 24.275 1.00 92.75 598 ARG A CA 1
ATOM 4728 C C . ARG A 1 598 ? -1.712 -12.123 25.209 1.00 92.75 598 ARG A C 1
ATOM 4730 O O . ARG A 1 598 ? -1.643 -10.891 25.301 1.00 92.75 598 ARG A O 1
ATOM 4737 N N . GLY A 1 599 ? -2.514 -12.856 25.978 1.00 92.44 599 GLY A N 1
ATOM 4738 C CA . GLY A 1 599 ? -3.490 -12.279 26.900 1.00 92.44 599 GLY A CA 1
ATOM 4739 C C . GLY A 1 599 ? -2.886 -11.592 28.129 1.00 92.44 599 GLY A C 1
ATOM 4740 O O . GLY A 1 599 ? -1.680 -11.663 28.394 1.00 92.44 599 GLY A O 1
ATOM 4741 N N . GLU A 1 600 ? -3.732 -10.933 28.921 1.00 92.62 600 GLU A N 1
ATOM 4742 C CA . GLU A 1 600 ? -3.306 -10.285 30.166 1.00 92.62 600 GLU A CA 1
ATOM 4743 C C . GLU A 1 600 ? -2.731 -11.314 31.156 1.00 92.62 600 GLU A C 1
ATOM 4745 O O . GLU A 1 600 ? -3.269 -12.414 31.333 1.00 92.62 600 GLU A O 1
ATOM 4750 N N . GLY A 1 601 ? -1.609 -10.967 31.796 1.00 88.06 601 GLY A N 1
ATOM 4751 C CA . GLY A 1 601 ? -0.922 -11.846 32.748 1.00 88.06 601 GLY A CA 1
ATOM 4752 C C . GLY A 1 601 ? -0.080 -12.961 32.109 1.00 88.06 601 GLY A C 1
ATOM 4753 O O . GLY A 1 601 ? 0.584 -13.717 32.823 1.00 88.06 601 GLY A O 1
ATOM 4754 N N . GLU A 1 602 ? -0.049 -13.085 30.778 1.00 91.88 602 GLU A N 1
ATOM 4755 C CA . GLU A 1 602 ? 0.903 -13.968 30.095 1.00 91.88 602 GLU A CA 1
ATOM 4756 C C . GLU A 1 602 ? 2.343 -13.440 30.210 1.00 91.88 602 GLU A C 1
ATOM 4758 O O . GLU A 1 602 ? 2.566 -12.239 30.356 1.00 91.88 602 GLU A O 1
ATOM 4763 N N . ARG A 1 603 ? 3.349 -14.326 30.204 1.00 88.38 603 ARG A N 1
ATOM 4764 C CA . ARG A 1 603 ? 4.737 -13.928 30.500 1.00 88.38 603 ARG A CA 1
ATOM 4765 C C . ARG A 1 603 ? 5.386 -13.193 29.328 1.00 88.38 603 ARG A C 1
ATOM 4767 O O . ARG A 1 603 ? 5.147 -13.517 28.165 1.00 88.38 603 ARG A O 1
ATOM 4774 N N . LEU A 1 604 ? 6.267 -12.248 29.644 1.00 86.38 604 LEU A N 1
ATOM 4775 C CA . LEU A 1 604 ? 7.157 -11.603 28.676 1.00 86.38 604 LEU A CA 1
ATOM 4776 C C . LEU A 1 604 ? 8.539 -12.270 28.688 1.00 86.38 604 LEU A C 1
ATOM 4778 O O . LEU A 1 604 ? 9.022 -12.701 29.736 1.00 86.38 604 LEU A O 1
ATOM 4782 N N . SER A 1 605 ? 9.195 -12.325 27.528 1.00 76.75 605 SER A N 1
ATOM 4783 C CA . SER A 1 605 ? 10.540 -12.905 27.364 1.00 76.75 605 SER A CA 1
ATOM 4784 C C . SER A 1 605 ? 11.617 -12.141 28.146 1.00 76.75 605 SER A C 1
ATOM 4786 O O . SER A 1 605 ? 12.531 -12.756 28.687 1.00 76.75 605 SER A O 1
ATOM 4788 N N . GLY A 1 606 ? 11.472 -10.818 28.276 1.00 70.75 606 GLY A N 1
ATOM 4789 C CA . GLY A 1 606 ? 12.315 -9.962 29.122 1.00 70.75 606 GLY A CA 1
ATOM 4790 C C . GLY A 1 606 ? 11.978 -9.988 30.621 1.00 70.75 606 GLY A C 1
ATOM 4791 O O . GLY A 1 606 ? 12.567 -9.226 31.383 1.00 70.75 606 GLY A O 1
ATOM 4792 N N . GLY A 1 607 ? 11.038 -10.836 31.054 1.00 73.00 607 GLY A N 1
ATOM 4793 C CA . GLY A 1 607 ? 10.491 -10.834 32.412 1.00 73.00 607 GLY A CA 1
ATOM 4794 C C . GLY A 1 607 ? 9.297 -9.888 32.585 1.00 73.00 607 GLY A C 1
ATOM 4795 O O . GLY A 1 607 ? 9.055 -8.994 31.777 1.00 73.00 607 GLY A O 1
ATOM 4796 N N . GLY A 1 608 ? 8.517 -10.111 33.645 1.00 86.25 608 GLY A N 1
ATOM 4797 C CA . GLY A 1 608 ? 7.214 -9.465 33.832 1.00 86.25 608 GLY A CA 1
ATOM 4798 C C . GLY A 1 608 ? 6.087 -10.134 33.033 1.00 86.25 608 GLY A C 1
ATOM 4799 O O . GLY A 1 608 ? 6.215 -11.274 32.572 1.00 86.25 608 GLY A O 1
ATOM 4800 N N . THR A 1 609 ? 4.964 -9.429 32.905 1.00 89.56 609 THR A N 1
ATOM 4801 C CA . THR A 1 609 ? 3.715 -9.924 32.305 1.00 89.56 609 THR A CA 1
ATOM 4802 C C . THR A 1 609 ? 3.120 -8.935 31.306 1.00 89.56 609 THR A C 1
ATOM 4804 O O . THR A 1 609 ? 3.294 -7.727 31.444 1.00 89.56 609 THR A O 1
ATOM 4807 N N . SER A 1 610 ? 2.395 -9.461 30.320 1.00 89.38 610 SER A N 1
ATOM 4808 C CA . SER A 1 610 ? 1.649 -8.705 29.314 1.00 89.38 610 SER A CA 1
ATOM 4809 C C . SER A 1 610 ? 0.543 -7.850 29.935 1.00 89.38 610 SER A C 1
ATOM 4811 O O . SER A 1 610 ? -0.149 -8.296 30.853 1.00 89.38 610 SER A O 1
ATOM 4813 N N . SER A 1 611 ? 0.340 -6.660 29.364 1.00 85.81 611 SER A N 1
ATOM 4814 C CA . SER A 1 611 ? -0.806 -5.770 29.597 1.00 85.81 611 SER A CA 1
ATOM 4815 C C . SER A 1 611 ? -2.086 -6.206 28.865 1.00 85.81 611 SER A C 1
ATOM 4817 O O . SER A 1 611 ? -3.080 -5.482 28.884 1.00 85.81 611 SER A O 1
ATOM 4819 N N . GLY A 1 612 ? -2.057 -7.364 28.197 1.00 87.75 612 GLY A N 1
ATOM 4820 C CA . GLY A 1 612 ? -3.190 -7.961 27.495 1.00 87.75 612 GLY A CA 1
ATOM 4821 C C . GLY A 1 612 ? -3.551 -7.279 26.180 1.00 87.75 612 GLY A C 1
ATOM 4822 O O . GLY A 1 612 ? -3.202 -6.121 25.920 1.00 87.75 612 GLY A O 1
ATOM 4823 N N . LEU A 1 613 ? -4.299 -8.004 25.350 1.00 93.25 613 LEU A N 1
ATOM 4824 C CA . LEU A 1 613 ? -4.693 -7.565 24.009 1.00 93.25 613 LEU A CA 1
ATOM 4825 C C . LEU A 1 613 ? -5.443 -6.223 24.048 1.00 93.25 613 LEU A C 1
ATOM 4827 O O . LEU A 1 613 ? -5.191 -5.321 23.243 1.00 93.25 613 LEU A O 1
ATOM 4831 N N . MET A 1 614 ? -6.325 -6.060 25.036 1.00 94.44 614 MET A N 1
ATOM 4832 C CA . MET A 1 614 ? -7.174 -4.877 25.184 1.00 94.44 614 MET A CA 1
ATOM 4833 C C . MET A 1 614 ? -6.384 -3.575 25.380 1.00 94.44 614 MET A C 1
ATOM 4835 O O . MET A 1 614 ? -6.895 -2.504 25.050 1.00 94.44 614 MET A O 1
ATOM 4839 N N . SER A 1 615 ? -5.142 -3.640 25.876 1.00 90.62 615 SER A N 1
ATOM 4840 C CA . SER A 1 615 ? -4.274 -2.461 25.981 1.00 90.62 615 SER A CA 1
ATOM 4841 C C . SER A 1 615 ? -3.846 -1.940 24.601 1.00 90.62 615 SER A C 1
ATOM 4843 O O . SER A 1 615 ? -3.909 -0.737 24.349 1.00 90.62 615 SER A O 1
ATOM 4845 N N . PHE A 1 616 ? -3.510 -2.842 23.675 1.00 91.81 616 PHE A N 1
ATOM 4846 C CA . PHE A 1 616 ? -3.079 -2.513 22.316 1.00 91.81 616 PHE A CA 1
ATOM 4847 C C . PHE A 1 616 ? -4.248 -2.101 21.415 1.00 91.81 616 PHE A C 1
ATOM 4849 O O . PHE A 1 616 ? -4.138 -1.116 20.681 1.00 91.81 616 PHE A O 1
ATOM 4856 N N . LEU A 1 617 ? -5.398 -2.777 21.517 1.00 93.44 617 LEU A N 1
ATOM 4857 C CA . LEU A 1 617 ? -6.593 -2.422 20.737 1.00 93.44 617 LEU A CA 1
ATOM 4858 C C . LEU A 1 617 ? -7.059 -0.982 21.003 1.00 93.44 617 LEU A C 1
ATOM 4860 O O . LEU A 1 617 ? -7.409 -0.266 20.064 1.00 93.44 617 LEU A O 1
ATOM 4864 N N . ARG A 1 618 ? -6.973 -0.516 22.257 1.00 92.94 618 ARG A N 1
ATOM 4865 C CA . ARG A 1 618 ? -7.282 0.875 22.637 1.00 92.94 618 ARG A CA 1
ATOM 4866 C C . ARG A 1 618 ? -6.335 1.904 22.011 1.00 92.94 618 ARG A C 1
ATOM 4868 O O . ARG A 1 618 ? -6.748 3.041 21.814 1.00 92.94 618 ARG A O 1
ATOM 4875 N N . VAL A 1 619 ? -5.092 1.541 21.684 1.00 89.56 619 VAL A N 1
ATOM 4876 C CA . VAL A 1 619 ? -4.157 2.446 20.989 1.00 89.56 619 VAL A CA 1
ATOM 4877 C C . VAL A 1 619 ? -4.415 2.440 19.480 1.00 89.56 619 VAL A C 1
ATOM 4879 O O . VAL A 1 619 ? -4.483 3.513 18.879 1.00 89.56 619 VAL A O 1
ATOM 4882 N N . GLY A 1 620 ? -4.652 1.268 18.880 1.00 87.50 620 GLY A N 1
ATOM 4883 C CA . GLY A 1 620 ? -5.021 1.146 17.463 1.00 87.50 620 GLY A CA 1
ATOM 4884 C C . GLY A 1 620 ? -6.321 1.886 17.109 1.00 87.50 620 GLY A C 1
ATOM 4885 O O . GLY A 1 620 ? -6.381 2.582 16.097 1.00 87.50 620 GLY A O 1
ATOM 4886 N N . ASP A 1 621 ? -7.330 1.822 17.982 1.00 89.50 621 ASP A N 1
ATOM 4887 C CA . ASP A 1 621 ? -8.570 2.611 17.897 1.00 89.50 621 ASP A CA 1
ATOM 4888 C C . ASP A 1 621 ? -8.299 4.128 17.845 1.00 89.50 621 ASP A C 1
ATOM 4890 O O . ASP A 1 621 ? -8.805 4.831 16.967 1.00 89.50 621 ASP A O 1
ATOM 4894 N N . ARG A 1 622 ? -7.431 4.644 18.725 1.00 86.31 622 ARG A N 1
ATOM 4895 C CA . ARG A 1 622 ? -7.057 6.070 18.726 1.00 86.31 622 ARG A CA 1
ATOM 4896 C C . ARG A 1 622 ? -6.227 6.469 17.508 1.00 86.31 622 ARG A C 1
ATOM 4898 O O . ARG A 1 622 ? -6.411 7.576 17.003 1.00 86.31 622 ARG A O 1
ATOM 4905 N N . ALA A 1 623 ? -5.360 5.586 17.014 1.00 83.50 623 ALA A N 1
ATOM 4906 C CA . ALA A 1 623 ? -4.614 5.808 15.777 1.00 83.50 623 ALA A CA 1
ATOM 4907 C C . ALA A 1 623 ? -5.557 5.906 14.563 1.00 83.50 623 ALA A C 1
ATOM 4909 O O . ALA A 1 623 ? -5.433 6.838 13.769 1.00 83.50 623 ALA A O 1
ATOM 4910 N N . ALA A 1 624 ? -6.548 5.014 14.461 1.00 82.38 624 ALA A N 1
ATOM 4911 C CA . ALA A 1 624 ? -7.577 5.064 13.423 1.00 82.38 624 ALA A CA 1
ATOM 4912 C C . ALA A 1 624 ? -8.418 6.354 13.507 1.00 82.38 624 ALA A C 1
ATOM 4914 O O . ALA A 1 624 ? -8.576 7.055 12.505 1.00 82.38 624 ALA A O 1
ATOM 4915 N N . GLY A 1 625 ? -8.891 6.727 14.703 1.00 78.50 625 GLY A N 1
ATOM 4916 C CA . GLY A 1 625 ? -9.693 7.942 14.910 1.00 78.50 625 GLY A CA 1
ATOM 4917 C C . GLY A 1 625 ? -8.962 9.260 14.617 1.00 78.50 625 GLY A C 1
ATOM 4918 O O . GLY A 1 625 ? -9.599 10.261 14.275 1.00 78.50 625 GLY A O 1
ATOM 4919 N N . ALA A 1 626 ? -7.628 9.269 14.697 1.00 78.56 626 ALA A N 1
ATOM 4920 C CA . ALA A 1 626 ? -6.803 10.428 14.361 1.00 78.56 626 ALA A CA 1
ATOM 4921 C C . ALA A 1 626 ? -6.634 10.656 12.843 1.00 78.56 626 ALA A C 1
ATOM 4923 O O . ALA A 1 626 ? -6.282 11.766 12.434 1.00 78.56 626 ALA A O 1
ATOM 4924 N N . ILE A 1 627 ? -6.876 9.644 11.999 1.00 69.44 627 ILE A N 1
ATOM 4925 C CA . ILE A 1 627 ? -6.563 9.691 10.563 1.00 69.44 627 ILE A CA 1
ATOM 4926 C C . ILE A 1 627 ? -7.826 9.947 9.726 1.00 69.44 627 ILE A C 1
ATOM 4928 O O . ILE A 1 627 ? -8.853 9.279 9.858 1.00 69.44 627 ILE A O 1
ATOM 4932 N N . LYS A 1 628 ? -7.736 10.930 8.821 1.00 62.91 628 LYS A N 1
ATOM 4933 C CA . LYS A 1 628 ? -8.794 11.304 7.869 1.00 62.91 628 LYS A CA 1
ATOM 4934 C C . LYS A 1 628 ? -8.239 11.343 6.450 1.00 62.91 628 LYS A C 1
ATOM 4936 O O . LYS A 1 628 ? -7.208 11.967 6.197 1.00 62.91 628 LYS A O 1
ATOM 4941 N N . SER A 1 629 ? -8.936 10.697 5.521 1.00 51.06 629 SER A N 1
ATOM 4942 C CA . SER A 1 629 ? -8.465 10.502 4.145 1.00 51.06 629 SER A CA 1
ATOM 4943 C C . SER A 1 629 ? -8.388 11.814 3.364 1.00 51.06 629 SER A C 1
ATOM 4945 O O . SER A 1 629 ? -9.416 12.458 3.142 1.00 51.06 629 SER A O 1
ATOM 4947 N N . GLY A 1 630 ? -7.195 12.185 2.889 1.00 42.62 630 GLY A N 1
ATOM 4948 C CA . GLY A 1 630 ? -6.990 13.266 1.910 1.00 42.62 630 GLY A CA 1
ATOM 4949 C C . GLY A 1 630 ? -7.591 14.638 2.261 1.00 42.62 630 GLY A C 1
ATOM 4950 O O . GLY A 1 630 ? -7.978 15.371 1.356 1.00 42.62 630 GLY A O 1
ATOM 4951 N N . GLY A 1 631 ? -7.742 14.974 3.549 1.00 40.72 631 GLY A N 1
ATOM 4952 C CA . GLY A 1 631 ? -8.400 16.219 3.983 1.00 40.72 631 GLY A CA 1
ATOM 4953 C C . GLY A 1 631 ? -9.930 16.234 3.817 1.00 40.72 631 GLY A C 1
ATOM 4954 O O . GLY A 1 631 ? -10.549 17.292 3.896 1.00 40.72 631 GLY A O 1
ATOM 4955 N N . THR A 1 632 ? -10.552 15.076 3.585 1.00 45.47 632 THR A N 1
ATOM 4956 C CA . THR A 1 632 ? -12.011 14.914 3.481 1.00 45.47 632 THR A CA 1
ATOM 4957 C C . THR A 1 632 ? -12.645 14.493 4.815 1.00 45.47 632 THR A C 1
ATOM 4959 O O . THR A 1 632 ? -11.961 14.226 5.802 1.00 45.47 632 THR A O 1
ATOM 4962 N N . THR A 1 633 ? -13.975 14.392 4.851 1.00 47.22 633 THR A N 1
ATOM 4963 C CA . THR A 1 633 ? -14.750 13.949 6.025 1.00 47.22 633 THR A CA 1
ATOM 4964 C C . THR A 1 633 ? -14.687 12.437 6.298 1.00 47.22 633 THR A C 1
ATOM 4966 O O . THR A 1 633 ? -15.241 11.982 7.298 1.00 47.22 633 THR A O 1
ATOM 4969 N N . ARG A 1 634 ? -14.022 11.634 5.451 1.00 52.94 634 ARG A N 1
ATOM 4970 C CA . ARG A 1 634 ? -13.938 10.171 5.610 1.00 52.94 634 ARG A CA 1
ATOM 4971 C C . ARG A 1 634 ? -12.929 9.784 6.706 1.00 52.94 634 ARG A C 1
ATOM 4973 O O . ARG A 1 634 ? -11.723 9.960 6.525 1.00 52.94 634 ARG A O 1
ATOM 4980 N N . ARG A 1 635 ? -13.447 9.247 7.820 1.00 63.28 635 ARG A N 1
ATOM 4981 C CA . ARG A 1 635 ? -12.682 8.569 8.890 1.00 63.28 635 ARG A CA 1
ATOM 4982 C C . ARG A 1 635 ? -12.061 7.256 8.379 1.00 63.28 635 ARG A C 1
ATOM 4984 O O . ARG A 1 635 ? -12.498 6.732 7.351 1.00 63.28 635 ARG A O 1
ATOM 4991 N N . ALA A 1 636 ? -11.082 6.727 9.113 1.00 66.38 636 ALA A N 1
ATOM 4992 C CA . ALA A 1 636 ? -10.613 5.348 8.966 1.00 66.38 636 ALA A CA 1
ATOM 4993 C C . ALA A 1 636 ? -11.751 4.320 9.157 1.00 66.38 636 ALA A C 1
ATOM 4995 O O . ALA A 1 636 ? -12.782 4.626 9.759 1.00 66.38 636 ALA A O 1
ATOM 4996 N N . ALA A 1 637 ? -11.553 3.099 8.650 1.00 66.62 637 ALA A N 1
ATOM 4997 C CA . ALA A 1 637 ? -12.472 1.973 8.818 1.00 66.62 637 ALA A CA 1
ATOM 4998 C C . ALA A 1 637 ? -11.671 0.686 9.066 1.00 66.62 637 ALA A C 1
ATOM 5000 O O . ALA A 1 637 ? -10.859 0.290 8.227 1.00 66.62 637 ALA A O 1
ATOM 5001 N N . LYS A 1 638 ? -11.888 0.048 10.217 1.00 87.06 638 LYS A N 1
ATOM 5002 C CA . LYS A 1 638 ? -11.062 -1.049 10.734 1.00 87.06 638 LYS A CA 1
ATOM 5003 C C . LYS A 1 638 ? -11.942 -2.200 11.222 1.00 87.06 638 LYS A C 1
ATOM 5005 O O . LYS A 1 638 ? -12.893 -1.944 11.955 1.00 87.06 638 LYS A O 1
ATOM 5010 N N . MET A 1 639 ? -11.604 -3.439 10.869 1.00 90.12 639 MET A N 1
ATOM 5011 C CA . MET A 1 639 ? -12.086 -4.634 11.571 1.00 90.12 639 MET A CA 1
ATOM 5012 C C . MET A 1 639 ? -11.055 -5.077 12.617 1.00 90.12 639 MET A C 1
ATOM 5014 O O . MET A 1 639 ? -9.853 -5.108 12.341 1.00 90.12 639 MET A O 1
ATOM 5018 N N . VAL A 1 640 ? -11.529 -5.456 13.801 1.00 94.94 640 VAL A N 1
ATOM 5019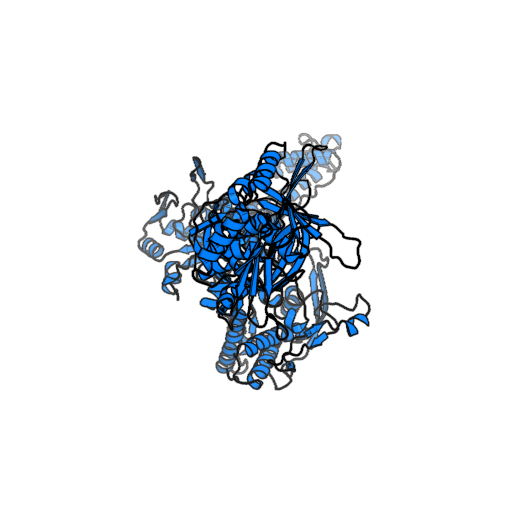 C CA . VAL A 1 640 ? -10.764 -6.194 14.812 1.00 94.94 640 VAL A CA 1
ATOM 5020 C C . VAL A 1 640 ? -11.424 -7.555 14.998 1.00 94.94 640 VAL A C 1
ATOM 5022 O O . VAL A 1 640 ? -12.565 -7.629 15.450 1.00 94.94 640 VAL A O 1
ATOM 5025 N N . VAL A 1 641 ? -10.705 -8.622 14.652 1.00 96.12 641 VAL A N 1
ATOM 5026 C CA . VAL A 1 641 ? -11.190 -10.003 14.755 1.00 96.12 641 VAL A CA 1
ATOM 5027 C C . VAL A 1 641 ? -10.490 -10.733 15.906 1.00 96.12 641 VAL A C 1
ATOM 5029 O O . VAL A 1 641 ? -9.280 -10.564 16.093 1.00 96.12 641 VAL A O 1
ATOM 5032 N N . LEU A 1 642 ? -11.237 -11.538 16.669 1.00 97.62 642 LEU A N 1
ATOM 5033 C CA . LEU A 1 642 ? -10.713 -12.353 17.770 1.00 97.62 642 LEU A CA 1
ATOM 5034 C C . LEU A 1 642 ? -11.386 -13.734 17.842 1.00 97.62 642 LEU A C 1
ATOM 5036 O O . LEU A 1 642 ? -12.608 -13.834 17.793 1.00 97.62 642 LEU A O 1
ATOM 5040 N N . ASP A 1 643 ? -10.604 -14.797 17.985 1.00 97.56 643 ASP A N 1
ATOM 5041 C CA . ASP A 1 643 ? -11.074 -16.183 18.043 1.00 97.56 643 ASP A CA 1
ATOM 5042 C C . ASP A 1 643 ? -11.614 -16.494 19.456 1.00 97.56 643 ASP A C 1
ATOM 5044 O O . ASP A 1 643 ? -11.100 -16.001 20.465 1.00 97.56 643 ASP A O 1
ATOM 5048 N N . LEU A 1 644 ? -12.699 -17.273 19.544 1.00 97.12 644 LEU A N 1
ATOM 5049 C CA . LEU A 1 644 ? -13.503 -17.409 20.771 1.00 97.12 644 LEU A CA 1
ATOM 5050 C C . LEU A 1 644 ? -12.784 -18.104 21.947 1.00 97.12 644 LEU A C 1
ATOM 5052 O O . LEU A 1 644 ? -13.235 -18.023 23.087 1.00 97.12 644 LEU A O 1
ATOM 5056 N N . ASP A 1 645 ? -11.669 -18.788 21.700 1.00 97.00 645 ASP A N 1
ATOM 5057 C CA . ASP A 1 645 ? -10.812 -19.402 22.724 1.00 97.00 645 ASP A CA 1
ATOM 5058 C C . ASP A 1 645 ? -9.785 -18.416 23.327 1.00 97.00 645 ASP A C 1
ATOM 5060 O O . ASP A 1 645 ? -8.959 -18.798 24.159 1.00 97.00 645 ASP A O 1
ATOM 5064 N N . HIS A 1 646 ? -9.779 -17.148 22.902 1.00 97.88 646 HIS A N 1
ATOM 5065 C CA . HIS A 1 646 ? -8.745 -16.202 23.306 1.00 97.88 646 HIS A CA 1
ATOM 5066 C C . HIS A 1 646 ? -8.800 -15.864 24.816 1.00 97.88 646 HIS A C 1
ATOM 5068 O O . HIS A 1 646 ? -9.871 -15.574 25.354 1.00 97.88 646 HIS A O 1
ATOM 5074 N N . PRO A 1 647 ? -7.654 -15.795 25.525 1.00 96.56 647 PRO A N 1
ATOM 5075 C CA . PRO A 1 647 ? -7.587 -15.539 26.968 1.00 96.56 647 PRO A CA 1
ATOM 5076 C C . PRO A 1 647 ? -8.271 -14.251 27.460 1.00 96.56 647 PRO A C 1
ATOM 5078 O O . PRO A 1 647 ? -8.625 -14.174 28.637 1.00 96.56 647 PRO A O 1
ATOM 5081 N N . ASP A 1 648 ? -8.448 -13.247 26.601 1.00 96.81 648 ASP A N 1
ATOM 5082 C CA . ASP A 1 648 ? -9.067 -11.950 26.938 1.00 96.81 648 ASP A CA 1
ATOM 5083 C C . ASP A 1 648 ? -10.466 -11.759 26.289 1.00 96.81 648 ASP A C 1
ATOM 5085 O O . ASP A 1 648 ? -10.987 -10.644 26.243 1.00 96.81 648 ASP A O 1
ATOM 5089 N N . ILE A 1 649 ? -11.085 -12.830 25.766 1.00 97.44 649 ILE A N 1
ATOM 5090 C CA . ILE A 1 649 ? -12.319 -12.769 24.952 1.00 97.44 649 ILE A CA 1
ATOM 5091 C C . ILE A 1 649 ? -13.517 -12.112 25.665 1.00 97.44 649 ILE A C 1
ATOM 5093 O O . ILE A 1 649 ? -14.252 -11.348 25.044 1.00 97.44 649 ILE A O 1
ATOM 5097 N N . GLU A 1 650 ? -13.697 -12.331 26.973 1.00 96.81 650 GLU A N 1
ATOM 5098 C CA . GLU A 1 650 ? -14.800 -11.731 27.748 1.00 96.81 650 GLU A CA 1
ATOM 5099 C C . GLU A 1 650 ? -14.682 -10.200 27.858 1.00 96.81 650 GLU A C 1
ATOM 5101 O O . GLU A 1 650 ? -15.693 -9.492 27.854 1.00 96.81 650 GLU A O 1
ATOM 5106 N N . ASP A 1 651 ? -13.459 -9.670 27.934 1.00 96.12 651 ASP A N 1
ATOM 5107 C CA . ASP A 1 651 ? -13.217 -8.225 27.955 1.00 96.12 651 ASP A CA 1
ATOM 5108 C C . ASP A 1 651 ? -13.292 -7.598 26.563 1.00 96.12 651 ASP A C 1
ATOM 5110 O O . ASP A 1 651 ? -13.687 -6.435 26.457 1.00 96.12 651 ASP A O 1
ATOM 5114 N N . PHE A 1 652 ? -12.998 -8.367 25.511 1.00 97.19 652 PHE A N 1
ATOM 5115 C CA . PHE A 1 652 ? -13.217 -7.964 24.122 1.00 97.19 652 PHE A CA 1
ATOM 5116 C C . PHE A 1 652 ? -14.710 -7.860 23.778 1.00 97.19 652 PHE A C 1
ATOM 5118 O O . PHE A 1 652 ? -15.146 -6.810 23.305 1.00 97.19 652 PHE A O 1
ATOM 5125 N N . ILE A 1 653 ? -15.503 -8.898 24.085 1.00 97.44 653 ILE A N 1
ATOM 5126 C CA . ILE A 1 653 ? -16.963 -8.918 23.875 1.00 97.44 653 ILE A CA 1
ATOM 5127 C C . ILE A 1 653 ? -17.621 -7.728 24.584 1.00 97.44 653 ILE A C 1
ATOM 5129 O O . ILE A 1 653 ? -18.373 -6.969 23.981 1.00 97.44 653 ILE A O 1
ATOM 5133 N N . LEU A 1 654 ? -17.294 -7.517 25.860 1.00 96.31 654 LEU A N 1
ATOM 5134 C CA . LEU A 1 654 ? -17.901 -6.457 26.666 1.00 96.31 654 LEU A CA 1
ATOM 5135 C C . LEU A 1 654 ? -17.237 -5.078 26.477 1.00 96.31 654 LEU A C 1
ATOM 5137 O O . LEU A 1 654 ? -17.551 -4.156 27.232 1.00 96.31 654 LEU A O 1
ATOM 5141 N N . TRP A 1 655 ? -16.312 -4.902 25.522 1.00 95.44 655 TRP A N 1
ATOM 5142 C CA . TRP A 1 655 ? -15.540 -3.659 25.389 1.00 95.44 655 TRP A CA 1
ATOM 5143 C C . TRP A 1 655 ? -16.431 -2.459 25.062 1.00 95.44 655 TRP A C 1
ATOM 5145 O O . TRP A 1 655 ? -16.463 -1.520 25.853 1.00 95.44 655 TRP A O 1
ATOM 5155 N N . LYS A 1 656 ? -17.174 -2.487 23.947 1.00 94.00 656 LYS A N 1
ATOM 5156 C CA . LYS A 1 656 ? -18.011 -1.348 23.524 1.00 94.00 656 LYS A CA 1
ATOM 5157 C C . LYS A 1 656 ? -19.098 -1.024 24.554 1.00 94.00 656 LYS A C 1
ATOM 5159 O O . LYS A 1 656 ? -19.200 0.131 24.951 1.00 94.00 656 LYS A O 1
ATOM 5164 N N . VAL A 1 657 ? -19.770 -2.038 25.111 1.00 94.38 657 VAL A N 1
ATOM 5165 C CA . VAL A 1 657 ? -20.706 -1.903 26.250 1.00 94.38 657 VAL A CA 1
ATOM 5166 C C . VAL A 1 657 ? -20.098 -1.091 27.406 1.00 94.38 657 VAL A C 1
ATOM 5168 O O . VAL A 1 657 ? -20.669 -0.095 27.856 1.00 94.38 657 VAL A O 1
ATOM 5171 N N . LYS A 1 658 ? -18.899 -1.478 27.870 1.00 94.69 658 LYS A N 1
ATOM 5172 C CA . LYS A 1 658 ? -18.177 -0.803 28.967 1.00 94.69 658 LYS A CA 1
ATOM 5173 C C . LYS A 1 658 ? -17.729 0.622 28.617 1.00 94.69 658 LYS A C 1
ATOM 5175 O O . LYS A 1 658 ? -17.356 1.369 29.520 1.00 94.69 658 LYS A O 1
ATOM 5180 N N . GLU A 1 659 ? -17.701 0.999 27.342 1.00 93.94 659 GLU A N 1
ATOM 5181 C CA . GLU A 1 659 ? -17.309 2.333 26.876 1.00 93.94 659 GLU A CA 1
ATOM 5182 C C . GLU A 1 659 ? -18.539 3.227 26.629 1.00 93.94 659 GLU A C 1
ATOM 5184 O O . GLU A 1 659 ? -18.520 4.392 27.016 1.00 93.94 659 GLU A O 1
ATOM 5189 N N . GLU A 1 660 ? -19.643 2.688 26.112 1.00 90.94 660 GLU A N 1
ATOM 5190 C CA . GLU A 1 660 ? -20.911 3.413 25.933 1.00 90.94 660 GLU A CA 1
ATOM 5191 C C . GLU A 1 660 ? -21.611 3.723 27.261 1.00 90.94 660 GLU A C 1
ATOM 5193 O O . GLU A 1 660 ? -22.143 4.824 27.428 1.00 90.94 660 GLU A O 1
ATOM 5198 N N . GLN A 1 661 ? -21.510 2.844 28.267 1.00 92.75 661 GLN A N 1
ATOM 5199 C CA . GLN A 1 661 ? -21.961 3.182 29.624 1.00 92.75 661 GLN A CA 1
ATOM 5200 C C . GLN A 1 661 ? -21.251 4.442 30.153 1.00 92.75 661 GLN A C 1
ATOM 5202 O O . GLN A 1 661 ? -21.894 5.304 30.745 1.00 92.75 661 GLN A O 1
ATOM 5207 N N . LYS A 1 662 ? -19.953 4.624 29.857 1.00 94.12 662 LYS A N 1
ATOM 5208 C CA . LYS A 1 662 ? -19.214 5.840 30.249 1.00 94.12 662 LYS A CA 1
ATOM 5209 C C . LYS A 1 662 ? -19.720 7.080 29.515 1.00 94.12 662 LYS A C 1
ATOM 5211 O O . LYS A 1 662 ? -19.718 8.158 30.100 1.00 94.12 662 LYS A O 1
ATOM 5216 N N . VAL A 1 663 ? -20.167 6.951 28.261 1.00 91.69 663 VAL A N 1
ATOM 5217 C CA . VAL A 1 663 ? -20.832 8.051 27.539 1.00 91.69 663 VAL A CA 1
ATOM 5218 C C . VAL A 1 663 ? -22.134 8.428 28.247 1.00 91.69 663 VAL A C 1
ATOM 5220 O O . VAL A 1 663 ? -22.348 9.608 28.515 1.00 91.69 663 VAL A O 1
ATOM 5223 N N . SER A 1 664 ? -22.958 7.444 28.620 1.00 91.00 664 SER A N 1
ATOM 5224 C CA . SER A 1 664 ? -24.191 7.664 29.392 1.00 91.00 664 SER A CA 1
ATOM 5225 C C . SER A 1 664 ? -23.916 8.384 30.723 1.00 91.00 664 SER A C 1
ATOM 5227 O O . SER A 1 664 ? -24.538 9.408 31.020 1.00 91.00 664 SER A O 1
ATOM 5229 N N . ASP A 1 665 ? -22.908 7.925 31.472 1.00 93.31 665 ASP A N 1
ATOM 5230 C CA . ASP A 1 665 ? -22.492 8.516 32.749 1.00 93.31 665 ASP A CA 1
ATOM 5231 C C . ASP A 1 665 ? -21.979 9.964 32.582 1.00 93.31 665 ASP A C 1
ATOM 5233 O O . ASP A 1 665 ? -22.322 10.844 33.377 1.00 93.31 665 ASP A O 1
ATOM 5237 N N . LEU A 1 666 ? -21.199 10.244 31.527 1.00 92.81 666 LEU A N 1
ATOM 5238 C CA . LEU A 1 666 ? -20.708 11.590 31.191 1.00 92.81 666 LEU A CA 1
ATOM 5239 C C . LEU A 1 666 ? -21.847 12.543 30.800 1.00 92.81 666 LEU A C 1
ATOM 5241 O O . LEU A 1 666 ? -21.870 13.696 31.244 1.00 92.81 666 LEU A O 1
ATOM 5245 N N . VAL A 1 667 ? -22.806 12.074 29.998 1.00 92.56 667 VAL A N 1
ATOM 5246 C CA . VAL A 1 667 ? -23.998 12.841 29.601 1.00 92.56 667 VAL A CA 1
ATOM 5247 C C . VAL A 1 667 ? -24.830 13.182 30.837 1.00 92.56 667 VAL A C 1
ATOM 5249 O O . VAL A 1 667 ? -25.033 14.364 31.131 1.00 92.56 667 VAL A O 1
ATOM 5252 N N . ALA A 1 668 ? -25.222 12.176 31.623 1.00 94.00 668 ALA A N 1
ATOM 5253 C CA . ALA A 1 668 ? -26.009 12.361 32.840 1.00 94.00 668 ALA A CA 1
ATOM 5254 C C . ALA A 1 668 ? -25.297 13.269 33.862 1.00 94.00 668 ALA A C 1
ATOM 5256 O O . ALA A 1 668 ? -25.908 14.197 34.402 1.00 94.00 668 ALA A O 1
ATOM 5257 N N . GLY A 1 669 ? -23.995 13.052 34.078 1.00 94.31 669 GLY A N 1
ATOM 5258 C CA . GLY A 1 669 ? -23.164 13.851 34.977 1.00 94.31 669 GLY A CA 1
ATOM 5259 C C . GLY A 1 669 ? -23.034 15.312 34.541 1.00 94.31 669 GLY A C 1
ATOM 5260 O O . GLY A 1 669 ? -23.173 16.210 35.372 1.00 94.31 669 GLY A O 1
ATOM 5261 N N . SER A 1 670 ? -22.835 15.580 33.246 1.00 94.06 670 SER A N 1
ATOM 5262 C CA . SER A 1 670 ? -22.714 16.952 32.727 1.00 94.06 670 SER A CA 1
ATOM 5263 C C . SER A 1 670 ? -24.014 17.754 32.886 1.00 94.06 670 SER A C 1
ATOM 5265 O O . SER A 1 670 ? -23.990 18.879 33.393 1.00 94.06 670 SER A O 1
ATOM 5267 N N . ILE A 1 671 ? -25.164 17.148 32.571 1.00 94.31 671 ILE A N 1
ATOM 5268 C CA . ILE A 1 671 ? -26.494 17.753 32.747 1.00 94.31 671 ILE A CA 1
ATOM 5269 C C . ILE A 1 671 ? -26.790 17.989 34.237 1.00 94.31 671 ILE A C 1
ATOM 5271 O O . ILE A 1 671 ? -27.307 19.046 34.618 1.00 94.31 671 ILE A O 1
ATOM 5275 N N . ALA A 1 672 ? -26.426 17.038 35.105 1.00 95.38 672 ALA A N 1
ATOM 5276 C CA . ALA A 1 672 ? -26.572 17.187 36.549 1.00 95.38 672 ALA A CA 1
ATOM 5277 C C . ALA A 1 672 ? -25.693 18.327 37.099 1.00 95.38 672 ALA A C 1
ATOM 5279 O O . ALA A 1 672 ? -26.194 19.152 37.868 1.00 95.38 672 ALA A O 1
ATOM 5280 N N . CYS A 1 673 ? -24.432 18.436 36.663 1.00 95.12 673 CYS A N 1
ATOM 5281 C CA . CYS A 1 673 ? -23.543 19.555 36.985 1.00 95.12 673 CYS A CA 1
ATOM 5282 C C . CYS A 1 673 ? -24.136 20.898 36.536 1.00 95.12 673 CYS A C 1
ATOM 5284 O O . CYS A 1 673 ? -24.316 21.782 37.374 1.00 95.12 673 CYS A O 1
ATOM 5286 N N . GLN A 1 674 ? -24.509 21.041 35.259 1.00 94.88 674 GLN A N 1
ATOM 5287 C CA . GLN A 1 674 ? -25.064 22.289 34.722 1.00 94.88 674 GLN A CA 1
ATOM 5288 C C . GLN A 1 674 ? -26.302 22.750 35.505 1.00 94.88 674 GLN A C 1
ATOM 5290 O O . GLN A 1 674 ? -26.411 23.928 35.852 1.00 94.88 674 GLN A O 1
ATOM 5295 N N . ARG A 1 675 ? -27.203 21.821 35.861 1.00 95.69 675 ARG A N 1
ATOM 5296 C CA . ARG A 1 675 ? -28.396 22.111 36.674 1.00 95.69 675 ARG A CA 1
ATOM 5297 C C . ARG A 1 675 ? -28.055 22.489 38.118 1.00 95.69 675 ARG A C 1
ATOM 5299 O O . ARG A 1 675 ? -28.547 23.496 38.623 1.00 95.69 675 ARG A O 1
ATOM 5306 N N . HIS A 1 676 ? -27.275 21.664 38.815 1.00 97.00 676 HIS A N 1
ATOM 5307 C CA . HIS A 1 676 ? -27.082 21.809 40.261 1.00 97.00 676 HIS A CA 1
ATOM 5308 C C . HIS A 1 676 ? -26.082 22.903 40.634 1.00 97.00 676 HIS A C 1
ATOM 5310 O O . HIS A 1 676 ? -26.288 23.575 41.644 1.00 97.00 676 HIS A O 1
ATOM 5316 N N . LEU A 1 677 ? -25.048 23.134 39.822 1.00 96.56 677 LEU A N 1
ATOM 5317 C CA . LEU A 1 677 ? -24.098 24.218 40.066 1.00 96.56 677 LEU A CA 1
ATOM 5318 C C . LEU A 1 677 ? -24.753 25.580 39.803 1.00 96.56 677 LEU A C 1
ATOM 5320 O O . LEU A 1 677 ? -24.660 26.456 40.656 1.00 96.56 677 LEU A O 1
ATOM 5324 N N . ASN A 1 678 ? -25.542 25.744 38.733 1.00 96.31 678 ASN A N 1
ATOM 5325 C CA . ASN A 1 678 ? -26.303 26.985 38.531 1.00 96.31 678 ASN A CA 1
ATOM 5326 C C . ASN A 1 678 ? -27.422 27.197 39.565 1.00 96.31 678 ASN A C 1
ATOM 5328 O O . ASN A 1 678 ? -27.713 28.339 39.911 1.00 96.31 678 ASN A O 1
ATOM 5332 N N . ALA A 1 679 ? -27.996 26.136 40.144 1.00 96.12 679 ALA A N 1
ATOM 5333 C CA . ALA A 1 679 ? -28.892 26.274 41.298 1.00 96.12 679 ALA A CA 1
ATOM 5334 C C . ALA A 1 679 ? -28.166 26.792 42.560 1.00 96.12 679 ALA A C 1
ATOM 5336 O O . ALA A 1 679 ? -28.768 27.508 43.360 1.00 96.12 679 ALA A O 1
ATOM 5337 N N . ILE A 1 680 ? -26.878 26.466 42.730 1.00 96.00 680 ILE A N 1
ATOM 5338 C CA . ILE A 1 680 ? -26.018 27.036 43.781 1.00 96.00 680 ILE A CA 1
ATOM 5339 C C . ILE A 1 680 ? -25.710 28.509 43.476 1.00 96.00 680 ILE A C 1
ATOM 5341 O O . ILE A 1 680 ? -25.880 29.334 44.369 1.00 96.00 680 ILE A O 1
ATOM 5345 N N . MET A 1 681 ? -25.364 28.858 42.228 1.00 95.81 681 MET A N 1
ATOM 5346 C CA . MET A 1 681 ? -25.158 30.257 41.806 1.00 95.81 681 MET A CA 1
ATOM 5347 C C . MET A 1 681 ? -26.410 31.114 42.055 1.00 95.81 681 MET A C 1
ATOM 5349 O O . MET A 1 681 ? -26.338 32.145 42.719 1.00 95.81 681 MET A O 1
ATOM 5353 N N . ALA A 1 682 ? -27.582 30.656 41.607 1.00 95.19 682 ALA A N 1
ATOM 5354 C CA . ALA A 1 682 ? -28.844 31.370 41.796 1.00 95.19 682 ALA A CA 1
ATOM 5355 C C . ALA A 1 682 ? -29.178 31.585 43.284 1.00 95.19 682 ALA A C 1
ATOM 5357 O O . ALA A 1 682 ? -29.585 32.676 43.673 1.00 95.19 682 ALA A O 1
ATOM 5358 N N . ALA A 1 683 ? -28.948 30.577 44.133 1.00 95.12 683 ALA A N 1
ATOM 5359 C CA . ALA A 1 683 ? -29.148 30.703 45.576 1.00 95.12 683 ALA A CA 1
ATOM 5360 C C . ALA A 1 683 ? -28.103 31.608 46.260 1.00 95.12 683 ALA A C 1
ATOM 5362 O O . ALA A 1 683 ? -28.417 32.251 47.260 1.00 95.12 683 ALA A O 1
ATOM 5363 N N . ALA A 1 684 ? -26.879 31.677 45.727 1.00 93.75 684 ALA A N 1
ATOM 5364 C CA . ALA A 1 684 ? -25.813 32.567 46.189 1.00 93.75 684 ALA A CA 1
ATOM 5365 C C . ALA A 1 684 ? -26.021 34.038 45.776 1.00 93.75 684 ALA A C 1
ATOM 5367 O O . ALA A 1 684 ? -25.480 34.933 46.421 1.00 93.75 684 ALA A O 1
ATOM 5368 N N . HIS A 1 685 ? -26.828 34.305 44.746 1.00 92.44 685 HIS A N 1
ATOM 5369 C CA . HIS A 1 685 ? -27.160 35.659 44.284 1.00 92.44 685 HIS A CA 1
ATOM 5370 C C . HIS A 1 685 ? -28.612 36.078 44.572 1.00 92.44 685 HIS A C 1
ATOM 5372 O O . HIS A 1 685 ? -29.051 37.117 44.081 1.00 92.44 685 HIS A O 1
ATOM 5378 N N . ASP A 1 686 ? -29.345 35.321 45.399 1.00 92.44 686 ASP A N 1
ATOM 5379 C CA . ASP A 1 686 ? -30.731 35.625 45.769 1.00 92.44 686 ASP A CA 1
ATOM 5380 C C . ASP A 1 686 ? -30.839 37.029 46.415 1.00 92.44 686 ASP A C 1
ATOM 5382 O O . ASP A 1 686 ? -30.284 37.263 47.501 1.00 92.44 686 ASP A O 1
ATOM 5386 N N . PRO A 1 687 ? -31.546 37.989 45.782 1.00 88.75 687 PRO A N 1
ATOM 5387 C CA . PRO A 1 687 ? -31.631 39.355 46.283 1.00 88.75 687 PRO A CA 1
ATOM 5388 C C . PRO A 1 687 ? -32.429 39.464 47.590 1.00 88.75 687 PRO A C 1
ATOM 5390 O O . PRO A 1 687 ? -32.230 40.434 48.321 1.00 88.75 687 PRO A O 1
ATOM 5393 N N . SER A 1 688 ? -33.285 38.484 47.911 1.00 89.88 688 SER A N 1
ATOM 5394 C CA . SER A 1 688 ? -34.077 38.460 49.150 1.00 89.88 688 SER A CA 1
ATOM 5395 C C . SER A 1 688 ? -33.250 38.121 50.397 1.00 89.88 688 SER A C 1
ATOM 5397 O O . SER A 1 688 ? -33.645 38.459 51.514 1.00 89.88 688 SER A O 1
ATOM 5399 N N . VAL A 1 689 ? -32.076 37.505 50.219 1.00 90.56 689 VAL A N 1
ATOM 5400 C CA . VAL A 1 689 ? -31.125 37.213 51.299 1.00 90.56 689 VAL A CA 1
ATOM 5401 C C . VAL A 1 689 ? -30.182 38.414 51.495 1.00 90.56 689 VAL A C 1
ATOM 5403 O O . VAL A 1 689 ? -29.686 38.956 50.502 1.00 90.56 689 VAL A O 1
ATOM 5406 N N . PRO A 1 690 ? -29.882 38.845 52.740 1.00 89.75 690 PRO A N 1
ATOM 5407 C CA . PRO A 1 690 ? -28.898 39.897 53.000 1.00 89.75 690 PRO A CA 1
ATOM 5408 C C . PRO A 1 690 ? -27.503 39.532 52.483 1.00 89.75 690 PRO A C 1
ATOM 5410 O O . PRO A 1 690 ? -27.044 38.404 52.652 1.00 89.75 690 PRO A O 1
ATOM 5413 N N . GLU A 1 691 ? -26.798 40.498 51.897 1.00 85.12 691 GLU A N 1
ATOM 5414 C CA . GLU A 1 691 ? -25.543 40.273 51.164 1.00 85.12 691 GLU A CA 1
ATOM 5415 C C . GLU A 1 691 ? -24.466 39.535 51.975 1.00 85.12 691 GLU A C 1
ATOM 5417 O O . GLU A 1 691 ? -23.923 38.539 51.505 1.00 85.12 691 GLU A O 1
ATOM 5422 N N . ALA A 1 692 ? -24.244 39.933 53.232 1.00 85.31 692 ALA A N 1
ATOM 5423 C CA . ALA A 1 692 ? -23.286 39.284 54.133 1.00 85.31 692 ALA A CA 1
ATOM 5424 C C . ALA A 1 692 ? -23.646 37.828 54.512 1.00 85.31 692 ALA A C 1
ATOM 5426 O O . ALA A 1 692 ? -22.794 37.103 55.016 1.00 85.31 692 ALA A O 1
ATOM 5427 N N . ALA A 1 693 ? -24.890 37.392 54.276 1.00 88.19 693 ALA A N 1
ATOM 5428 C CA . ALA A 1 693 ? -25.363 36.029 54.528 1.00 88.19 693 ALA A CA 1
ATOM 5429 C C . ALA A 1 693 ? -25.458 35.173 53.251 1.00 88.19 693 ALA A C 1
ATOM 5431 O O . ALA A 1 693 ? -25.452 33.946 53.343 1.00 88.19 693 ALA A O 1
ATOM 5432 N N . ARG A 1 694 ? -25.531 35.791 52.060 1.00 89.00 694 ARG A N 1
ATOM 5433 C CA . ARG A 1 694 ? -25.776 35.112 50.770 1.00 89.00 694 ARG A CA 1
ATOM 5434 C C . ARG A 1 694 ? -24.841 33.935 50.496 1.00 89.00 694 ARG A C 1
ATOM 5436 O O . ARG A 1 694 ? -25.307 32.905 50.018 1.00 89.00 694 ARG A O 1
ATOM 5443 N N . LEU A 1 695 ? -23.555 34.091 50.807 1.00 91.31 695 LEU A N 1
ATOM 5444 C CA . LEU A 1 695 ? -22.477 33.151 50.468 1.00 91.31 695 LEU A CA 1
ATOM 5445 C C . LEU A 1 695 ? -22.102 32.184 51.610 1.00 91.31 695 LEU A C 1
ATOM 5447 O O . LEU A 1 695 ? -21.134 31.431 51.475 1.00 91.31 695 LEU A O 1
ATOM 5451 N N . ASP A 1 696 ? -22.853 32.186 52.718 1.00 91.31 696 ASP A N 1
ATOM 5452 C CA . ASP A 1 696 ? -22.666 31.267 53.846 1.00 91.31 696 ASP A CA 1
ATOM 5453 C C . ASP A 1 696 ? -23.816 30.233 53.914 1.00 91.31 696 ASP A C 1
ATOM 5455 O O . ASP A 1 696 ? -24.951 30.588 54.243 1.00 91.31 696 ASP A O 1
ATOM 5459 N N . PRO A 1 697 ? -23.560 28.931 53.668 1.00 90.12 697 PRO A N 1
ATOM 5460 C CA . PRO A 1 697 ? -24.562 27.866 53.795 1.00 90.12 697 PRO A CA 1
ATOM 5461 C C . PRO A 1 697 ? -25.096 27.633 55.223 1.00 90.12 697 PRO A C 1
ATOM 5463 O O . PRO A 1 697 ? -26.032 26.847 55.406 1.00 90.12 697 PRO A O 1
ATOM 5466 N N . ALA A 1 698 ? -24.524 28.257 56.255 1.00 90.44 698 ALA A N 1
ATOM 5467 C CA . ALA A 1 698 ? -25.118 28.308 57.590 1.00 90.44 698 ALA A CA 1
ATOM 5468 C C . ALA A 1 698 ? -26.229 29.369 57.690 1.00 90.44 698 ALA A C 1
ATOM 5470 O O . ALA A 1 698 ? -27.224 29.123 58.373 1.00 90.44 698 ALA A O 1
ATOM 5471 N N . LEU A 1 699 ? -26.080 30.499 56.986 1.00 91.25 699 LEU A N 1
ATOM 5472 C CA . LEU A 1 699 ? -26.956 31.676 57.069 1.00 91.25 699 LEU A CA 1
ATOM 5473 C C . LEU A 1 699 ? -27.950 31.796 55.901 1.00 91.25 699 LEU A C 1
ATOM 5475 O O . LEU A 1 699 ? -28.981 32.447 56.052 1.00 91.25 699 LEU A O 1
ATOM 5479 N N . ASN A 1 700 ? -27.684 31.142 54.766 1.00 94.06 700 ASN A N 1
ATOM 5480 C CA . ASN A 1 700 ? -28.569 31.067 53.603 1.00 94.06 700 ASN A CA 1
ATOM 5481 C C . ASN A 1 700 ? -29.184 29.651 53.463 1.00 94.06 700 ASN A C 1
ATOM 5483 O O . ASN A 1 700 ? -28.538 28.734 52.936 1.00 94.06 700 ASN A O 1
ATOM 5487 N N . PRO A 1 701 ? -30.449 29.437 53.889 1.00 91.81 701 PRO A N 1
ATOM 5488 C CA . PRO A 1 701 ? -31.125 28.143 53.766 1.00 91.81 701 PRO A CA 1
ATOM 5489 C C . PRO A 1 701 ? -31.347 27.690 52.317 1.00 91.81 701 PRO A C 1
ATOM 5491 O O . PRO A 1 701 ? -31.374 26.485 52.057 1.00 91.81 701 PRO A O 1
ATOM 5494 N N . GLY A 1 702 ? -31.488 28.630 51.373 1.00 93.50 702 GLY A N 1
ATOM 5495 C CA . GLY A 1 702 ? -31.612 28.339 49.943 1.00 93.50 702 GLY A CA 1
ATOM 5496 C C . GLY A 1 702 ? -30.330 27.719 49.392 1.00 93.50 702 GLY A C 1
ATOM 5497 O O . GLY A 1 702 ? -30.368 26.637 48.804 1.00 93.50 702 GLY A O 1
ATOM 5498 N N . LEU A 1 703 ? -29.185 28.338 49.691 1.00 95.31 703 LEU A N 1
ATOM 5499 C CA . LEU A 1 703 ? -27.860 27.834 49.327 1.00 95.31 703 LEU A CA 1
ATOM 5500 C C . LEU A 1 703 ? -27.590 26.462 49.956 1.00 95.31 703 LEU A C 1
ATOM 5502 O O . LEU A 1 703 ? -27.200 25.520 49.263 1.00 95.31 703 LEU A O 1
ATOM 5506 N N . LYS A 1 704 ? -27.902 26.303 51.249 1.00 94.62 704 LYS A N 1
ATOM 5507 C CA . LYS A 1 704 ? -27.795 25.021 51.965 1.00 94.62 704 LYS A CA 1
ATOM 5508 C C . LYS A 1 704 ? -28.628 23.912 51.313 1.00 94.62 704 LYS A C 1
ATOM 5510 O O . LYS A 1 704 ? -28.169 22.773 51.199 1.00 94.62 704 LYS A O 1
ATOM 5515 N N . LYS A 1 705 ? -29.847 24.238 50.867 1.00 96.50 705 LYS A N 1
ATOM 5516 C CA . LYS A 1 705 ? -30.745 23.321 50.151 1.00 96.50 705 LYS A CA 1
ATOM 5517 C C . LYS A 1 705 ? -30.191 22.958 48.769 1.00 96.50 705 LYS A C 1
ATOM 5519 O O . LYS A 1 705 ? -30.193 21.776 48.431 1.00 96.50 705 LYS A O 1
ATOM 5524 N N . ALA A 1 706 ? -29.684 23.931 48.009 1.00 96.25 706 ALA A N 1
ATOM 5525 C CA . ALA A 1 706 ? -29.080 23.709 46.693 1.00 96.25 706 ALA A CA 1
ATOM 5526 C C . ALA A 1 706 ? -27.835 22.808 46.779 1.00 96.25 706 ALA A C 1
ATOM 5528 O O . ALA A 1 706 ? -27.755 21.800 46.078 1.00 96.25 706 ALA A O 1
ATOM 5529 N N . MET A 1 707 ? -26.920 23.094 47.712 1.00 96.50 707 MET A N 1
ATOM 5530 C CA . MET A 1 707 ? -25.733 22.268 47.967 1.00 96.50 707 MET A CA 1
ATOM 5531 C C . MET A 1 707 ? -26.093 20.845 48.410 1.00 96.50 707 MET A C 1
ATOM 5533 O O . MET A 1 707 ? -25.530 19.879 47.899 1.00 96.50 707 MET A O 1
ATOM 5537 N N . ARG A 1 708 ? -27.071 20.678 49.314 1.00 96.12 708 ARG A N 1
ATOM 5538 C CA . ARG A 1 708 ? -27.529 19.338 49.719 1.00 96.12 708 ARG A CA 1
ATOM 5539 C C . ARG A 1 708 ? -28.156 18.572 48.550 1.00 96.12 708 ARG A C 1
ATOM 5541 O O . ARG A 1 708 ? -27.922 17.374 48.434 1.00 96.12 708 ARG A O 1
ATOM 5548 N N . ALA A 1 709 ? -28.915 19.243 47.682 1.00 96.50 709 ALA A N 1
ATOM 5549 C CA . ALA A 1 709 ? -29.477 18.628 46.480 1.00 96.50 709 ALA A CA 1
ATOM 5550 C C . ALA A 1 709 ? -28.387 18.207 45.478 1.00 96.50 709 ALA A C 1
ATOM 5552 O O . ALA A 1 709 ? -28.503 17.140 44.886 1.00 96.50 709 ALA A O 1
ATOM 5553 N N . ALA A 1 710 ? -27.317 18.995 45.332 1.00 96.00 710 ALA A N 1
ATOM 5554 C CA . ALA A 1 710 ? -26.168 18.647 44.496 1.00 96.00 710 ALA A CA 1
ATOM 5555 C C . ALA A 1 710 ? -25.427 17.399 45.018 1.00 96.00 710 ALA A C 1
ATOM 5557 O O . ALA A 1 710 ? -25.175 16.478 44.247 1.00 96.00 710 ALA A O 1
ATOM 5558 N N . LEU A 1 711 ? -25.159 17.311 46.329 1.00 95.69 711 LEU A N 1
ATOM 5559 C CA . LEU A 1 711 ? -24.540 16.119 46.935 1.00 95.69 711 LEU A CA 1
ATOM 5560 C C . LEU A 1 711 ? -25.419 14.864 46.794 1.00 95.69 711 LEU A C 1
ATOM 5562 O O . LEU A 1 711 ? -24.911 13.790 46.489 1.00 95.69 711 LEU A O 1
ATOM 5566 N N . VAL A 1 712 ? -26.740 14.992 46.973 1.00 96.00 712 VAL A N 1
ATOM 5567 C CA . VAL A 1 712 ? -27.697 13.884 46.763 1.00 96.00 712 VAL A CA 1
ATOM 5568 C C . VAL A 1 712 ? -27.758 13.451 45.290 1.00 96.00 712 VAL A C 1
ATOM 5570 O O . VAL A 1 712 ? -28.008 12.284 45.013 1.00 96.00 712 VAL A O 1
ATOM 5573 N N . ALA A 1 713 ? -27.479 14.359 44.352 1.00 93.81 713 ALA A N 1
ATOM 5574 C CA . ALA A 1 713 ? -27.351 14.069 42.924 1.00 93.81 713 ALA A CA 1
ATOM 5575 C C . ALA A 1 713 ? -25.938 13.602 42.502 1.00 93.81 713 ALA A C 1
ATOM 5577 O O . ALA A 1 713 ? -25.637 13.587 41.311 1.00 93.81 713 ALA A O 1
ATOM 5578 N N . GLY A 1 714 ? -25.063 13.248 43.452 1.00 94.50 714 GLY A N 1
ATOM 5579 C CA . GLY A 1 714 ? -23.728 12.700 43.177 1.00 94.50 714 GLY A CA 1
ATOM 5580 C C . GLY A 1 714 ? -22.670 13.719 42.735 1.00 94.50 714 GLY A C 1
ATOM 5581 O O . GLY A 1 714 ? -21.567 13.320 42.369 1.00 94.50 714 GLY A O 1
ATOM 5582 N N . ILE A 1 715 ? -22.963 15.024 42.773 1.00 95.69 715 ILE A N 1
ATOM 5583 C CA . ILE A 1 715 ? -22.009 16.060 42.354 1.00 95.69 715 ILE A CA 1
ATOM 5584 C C . ILE A 1 715 ? -20.845 16.138 43.366 1.00 95.69 715 ILE A C 1
ATOM 5586 O O . ILE A 1 715 ? -21.105 16.333 44.559 1.00 95.69 715 ILE A O 1
ATOM 5590 N N . PRO A 1 716 ? -19.567 16.031 42.940 1.00 94.50 716 PRO A N 1
ATOM 5591 C CA . PRO A 1 716 ? -18.435 16.039 43.864 1.00 94.50 716 PRO A CA 1
ATOM 5592 C C . PRO A 1 716 ? -18.318 17.348 44.654 1.00 94.50 716 PRO A C 1
ATOM 5594 O O . PRO A 1 716 ? -18.507 18.440 44.118 1.00 94.50 716 PRO A O 1
ATOM 5597 N N . GLN A 1 717 ? -17.919 17.254 45.926 1.00 94.38 717 GLN A N 1
ATOM 5598 C CA . GLN A 1 717 ? -17.794 18.409 46.827 1.00 94.38 717 GLN A CA 1
ATOM 5599 C C . GLN A 1 717 ? -16.851 19.506 46.289 1.00 94.38 717 GLN A C 1
ATOM 5601 O O . GLN A 1 717 ? -17.080 20.688 46.545 1.00 94.38 717 GLN A O 1
ATOM 5606 N N . ALA A 1 718 ? -15.835 19.138 45.500 1.00 94.31 718 ALA A N 1
ATOM 5607 C CA . ALA A 1 718 ? -14.948 20.088 44.828 1.00 94.31 718 ALA A CA 1
ATOM 5608 C C . ALA A 1 718 ? -15.703 21.016 43.855 1.00 94.31 718 ALA A C 1
ATOM 5610 O O . ALA A 1 718 ? -15.452 22.219 43.840 1.00 94.31 718 ALA A O 1
ATOM 5611 N N . ASN A 1 719 ? -16.676 20.494 43.101 1.00 94.38 719 ASN A N 1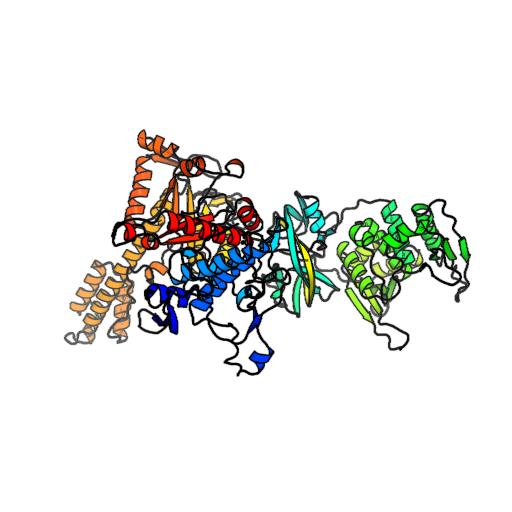
ATOM 5612 C CA . ASN A 1 719 ? -17.493 21.274 42.168 1.00 94.38 719 ASN A CA 1
ATOM 5613 C C . ASN A 1 719 ? -18.434 22.243 42.908 1.00 94.38 719 ASN A C 1
ATOM 5615 O O . ASN A 1 719 ? -18.665 23.356 42.438 1.00 94.38 719 ASN A O 1
ATOM 5619 N N . LEU A 1 720 ? -18.941 21.854 44.086 1.00 95.00 720 LEU A N 1
ATOM 5620 C CA . LEU A 1 720 ? -19.737 22.739 44.948 1.00 95.00 720 LEU A CA 1
ATOM 5621 C C . LEU A 1 720 ? -18.894 23.904 45.485 1.00 95.00 720 LEU A C 1
ATOM 5623 O O . LEU A 1 720 ? -19.349 25.045 45.471 1.00 95.00 720 LEU A O 1
ATOM 5627 N N . GLN A 1 721 ? -17.673 23.620 45.946 1.00 93.31 721 GLN A N 1
ATOM 5628 C CA . GLN A 1 721 ? -16.739 24.643 46.419 1.00 93.31 721 GLN A CA 1
ATOM 5629 C C . GLN A 1 721 ? -16.344 25.597 45.280 1.00 93.31 721 GLN A C 1
ATOM 5631 O O . GLN A 1 721 ? -16.440 26.808 45.447 1.00 93.31 721 GLN A O 1
ATOM 5636 N N . TYR A 1 722 ? -16.014 25.056 44.103 1.00 92.44 722 TYR A N 1
ATOM 5637 C CA . TYR A 1 722 ? -15.757 25.820 42.878 1.00 92.44 722 TYR A CA 1
ATOM 5638 C C . TYR A 1 722 ? -16.899 26.799 42.546 1.00 92.44 722 TYR A C 1
ATOM 5640 O O . TYR A 1 722 ? -16.640 27.976 42.301 1.00 92.44 722 TYR A O 1
ATOM 5648 N N . ALA A 1 723 ? -18.162 26.361 42.619 1.00 94.88 723 ALA A N 1
ATOM 5649 C CA . ALA A 1 723 ? -19.305 27.246 42.384 1.00 94.88 723 ALA A CA 1
ATOM 5650 C C . ALA A 1 723 ? -19.419 28.366 43.436 1.00 94.88 723 ALA A C 1
ATOM 5652 O O . ALA A 1 723 ? -19.632 29.524 43.079 1.00 94.88 723 ALA A O 1
ATOM 5653 N N . LEU A 1 724 ? -19.203 28.063 44.723 1.00 93.75 724 LEU A N 1
ATOM 5654 C CA . LEU A 1 724 ? -19.154 29.090 45.774 1.00 93.75 724 LEU A CA 1
ATOM 5655 C C . LEU A 1 724 ? -18.026 30.106 45.546 1.00 93.75 724 LEU A C 1
ATOM 5657 O O . LEU A 1 724 ? -18.222 31.296 45.783 1.00 93.75 724 LEU A O 1
ATOM 5661 N N . ASP A 1 725 ? -16.859 29.659 45.086 1.00 94.12 725 ASP A N 1
ATOM 5662 C CA . ASP A 1 725 ? -15.708 30.531 44.838 1.00 94.12 725 ASP A CA 1
ATOM 5663 C C . ASP A 1 725 ? -15.883 31.405 43.588 1.00 94.12 725 ASP A C 1
ATOM 5665 O O . ASP A 1 725 ? -15.387 32.532 43.562 1.00 94.12 725 ASP A O 1
ATOM 5669 N N . PHE A 1 726 ? -16.648 30.960 42.588 1.00 94.38 726 PHE A N 1
ATOM 5670 C CA . PHE A 1 726 ? -17.073 31.811 41.469 1.00 94.38 726 PHE A CA 1
ATOM 5671 C C . PHE A 1 726 ? -18.161 32.814 41.886 1.00 94.38 726 PHE A C 1
ATOM 5673 O O . PHE A 1 726 ? -18.064 33.992 41.540 1.00 94.38 726 PHE A O 1
ATOM 5680 N N . ALA A 1 727 ? -19.131 32.411 42.712 1.00 93.56 727 ALA A N 1
ATOM 5681 C CA . ALA A 1 727 ? -20.131 33.333 43.259 1.00 93.56 727 ALA A CA 1
ATOM 5682 C C . ALA A 1 727 ? -19.492 34.420 44.156 1.00 93.56 727 ALA A C 1
ATOM 5684 O O . ALA A 1 727 ? -19.859 35.593 44.076 1.00 93.56 727 ALA A O 1
ATOM 5685 N N . ARG A 1 728 ? -18.457 34.067 44.939 1.00 92.81 728 ARG A N 1
ATOM 5686 C CA . ARG A 1 728 ? -17.608 35.015 45.699 1.00 92.81 728 ARG A CA 1
ATOM 5687 C C . ARG A 1 728 ? -16.875 36.030 44.815 1.00 92.81 728 ARG A C 1
ATOM 5689 O O . ARG A 1 728 ? -16.595 37.130 45.277 1.00 92.81 728 ARG A O 1
ATOM 5696 N N . GLN A 1 729 ? -16.571 35.673 43.568 1.00 93.12 729 GLN A N 1
ATOM 5697 C CA . GLN A 1 729 ? -15.956 36.561 42.572 1.00 93.12 729 GLN A CA 1
ATOM 5698 C C . GLN A 1 729 ? -16.988 37.381 41.769 1.00 93.12 729 GLN A C 1
ATOM 5700 O O . GLN A 1 729 ? -16.600 38.178 40.920 1.00 93.12 729 GLN A O 1
ATOM 5705 N N . GLY A 1 730 ? -18.292 37.214 42.029 1.00 90.19 730 GLY A N 1
ATOM 5706 C CA . GLY A 1 730 ? -19.366 37.982 41.387 1.00 90.19 730 GLY A CA 1
ATOM 5707 C C . GLY A 1 730 ? -19.878 37.422 40.053 1.00 90.19 730 GLY A C 1
ATOM 5708 O O . GLY A 1 730 ? -20.699 38.073 39.406 1.00 90.19 730 GLY A O 1
ATOM 5709 N N . TYR A 1 731 ? -19.443 36.227 39.637 1.00 93.62 731 TYR A N 1
ATOM 5710 C CA . TYR A 1 731 ? -20.033 35.535 38.484 1.00 93.62 731 TYR A CA 1
ATOM 5711 C C . TYR A 1 731 ? -21.470 35.121 38.816 1.00 93.62 731 TYR A C 1
ATOM 5713 O O . TYR A 1 731 ? -21.686 34.448 39.812 1.00 93.62 731 TYR A O 1
ATOM 5721 N N . GLN A 1 732 ? -22.452 35.473 37.982 1.00 90.06 732 GLN A N 1
ATOM 5722 C CA . GLN A 1 732 ? -23.873 35.195 38.270 1.00 90.06 732 GLN A CA 1
ATOM 5723 C C . GLN A 1 732 ? -24.338 33.788 37.853 1.00 90.06 732 GLN A C 1
ATOM 5725 O O . GLN A 1 732 ? -25.403 33.334 38.267 1.00 90.06 732 GLN A O 1
ATOM 5730 N N . SER A 1 733 ? -23.566 33.102 37.010 1.00 92.38 733 SER A N 1
ATOM 5731 C CA . SER A 1 733 ? -23.860 31.766 36.480 1.00 92.38 733 SER A CA 1
ATOM 5732 C C . SER A 1 733 ? -22.563 31.044 36.105 1.00 92.38 733 SER A C 1
ATOM 5734 O O . SER A 1 733 ? -21.485 31.643 36.129 1.00 92.38 733 SER A O 1
ATOM 5736 N N . LEU A 1 734 ? -22.671 29.758 35.779 1.00 92.25 734 LEU A N 1
ATOM 5737 C CA . LEU A 1 734 ? -21.582 28.922 35.283 1.00 92.25 734 LEU A CA 1
ATOM 5738 C C . LEU A 1 734 ? -21.981 28.303 33.943 1.00 92.25 734 LEU A C 1
ATOM 5740 O O . LEU A 1 734 ? -23.021 27.651 33.835 1.00 92.25 734 LEU A O 1
ATOM 5744 N N . GLU A 1 735 ? -21.128 28.470 32.939 1.00 89.31 735 GLU A N 1
ATOM 5745 C CA . GLU A 1 735 ? -21.238 27.774 31.660 1.00 89.31 735 GLU A CA 1
ATOM 5746 C C . GLU A 1 735 ? -20.551 26.407 31.786 1.00 89.31 735 GLU A C 1
ATOM 5748 O O . GLU A 1 735 ? -19.335 26.289 31.638 1.00 89.31 735 GLU A O 1
ATOM 5753 N N . ILE A 1 736 ? -21.321 25.370 32.132 1.00 89.56 736 ILE A N 1
ATOM 5754 C CA . ILE A 1 736 ? -20.831 23.988 32.131 1.00 89.56 736 ILE A CA 1
ATOM 5755 C C . ILE A 1 736 ? -21.148 23.367 30.771 1.00 89.56 736 ILE A C 1
ATOM 5757 O O . ILE A 1 736 ? -22.311 23.302 30.365 1.00 89.56 736 ILE A O 1
ATOM 5761 N N . GLU A 1 737 ? -20.117 22.875 30.083 1.00 87.00 737 GLU A N 1
ATOM 5762 C CA . GLU A 1 737 ? -20.291 22.083 28.866 1.00 87.00 737 GLU A CA 1
ATOM 5763 C C . GLU A 1 737 ? -21.146 20.840 29.162 1.00 87.00 737 GLU A C 1
ATOM 5765 O O . GLU A 1 737 ? -20.867 20.076 30.089 1.00 87.00 737 GLU A O 1
ATOM 5770 N N . THR A 1 738 ? -22.204 20.655 28.371 1.00 90.06 738 THR A N 1
ATOM 5771 C CA . THR A 1 738 ? -23.091 19.490 28.441 1.00 90.06 738 THR A CA 1
ATOM 5772 C C . THR A 1 738 ? -22.879 18.607 27.223 1.00 90.06 738 THR A C 1
ATOM 5774 O O . THR A 1 738 ? -22.646 19.096 26.119 1.00 90.06 738 THR A O 1
ATOM 5777 N N . TYR A 1 739 ? -22.932 17.297 27.441 1.00 89.88 739 TYR A N 1
ATOM 5778 C CA . TYR A 1 739 ? -22.769 16.295 26.394 1.00 89.88 739 TYR A CA 1
ATOM 5779 C C . TYR A 1 739 ? -24.111 15.674 26.010 1.00 89.88 739 TYR A C 1
ATOM 5781 O O . TYR A 1 739 ? -25.066 15.698 26.786 1.00 89.88 739 TYR A O 1
ATOM 5789 N N . ASP A 1 740 ? -24.149 15.053 24.834 1.00 85.75 740 ASP A N 1
ATOM 5790 C CA . ASP A 1 740 ? -25.267 14.244 24.360 1.00 85.75 740 ASP A CA 1
ATOM 5791 C C . ASP A 1 740 ? -24.794 12.864 23.861 1.00 85.75 740 ASP A C 1
ATOM 5793 O O . ASP A 1 740 ? -23.593 12.574 23.787 1.00 85.75 740 ASP A O 1
ATOM 5797 N N . THR A 1 741 ? -25.759 12.003 23.539 1.00 83.31 741 THR A N 1
ATOM 5798 C CA . THR A 1 741 ? -25.545 10.628 23.070 1.00 83.31 741 THR A CA 1
ATOM 5799 C C . THR A 1 741 ? -25.533 10.497 21.540 1.00 83.31 741 THR A C 1
ATOM 5801 O O . THR A 1 741 ? -25.759 9.398 21.034 1.00 83.31 741 THR A O 1
ATOM 5804 N N . ASN A 1 742 ? -25.309 11.574 20.778 1.00 78.00 742 ASN A N 1
ATOM 5805 C CA . ASN A 1 742 ? -25.114 11.462 19.329 1.00 78.00 742 ASN A CA 1
ATOM 5806 C C . ASN A 1 742 ? -23.762 10.786 19.035 1.00 78.00 742 ASN A C 1
ATOM 5808 O O . ASN A 1 742 ? -22.773 11.047 19.714 1.00 78.00 742 ASN A O 1
ATOM 5812 N N . TRP A 1 743 ? -23.687 9.934 18.010 1.00 65.62 743 TRP A N 1
ATOM 5813 C CA . TRP A 1 743 ? -22.482 9.139 17.700 1.00 65.62 743 TRP A CA 1
ATOM 5814 C C . TRP A 1 743 ? -21.257 9.977 17.274 1.00 65.62 743 TRP A C 1
ATOM 5816 O O . TRP A 1 743 ? -20.134 9.469 17.227 1.00 65.62 743 TRP A O 1
ATOM 5826 N N . ASP A 1 744 ? -21.453 11.252 16.932 1.00 65.81 744 ASP A N 1
ATOM 5827 C CA . ASP A 1 744 ? -20.412 12.239 16.636 1.00 65.81 744 ASP A CA 1
ATOM 5828 C C . ASP A 1 744 ? -20.152 13.221 17.796 1.00 65.81 744 ASP A C 1
ATOM 5830 O O . ASP A 1 744 ? -19.346 14.146 17.650 1.00 65.81 744 ASP A O 1
ATOM 5834 N N . SER A 1 745 ? -20.784 13.019 18.960 1.00 77.88 745 SER A N 1
ATOM 5835 C CA . SER A 1 745 ? -20.659 13.919 20.107 1.00 77.88 745 SER A CA 1
ATOM 5836 C C . SER A 1 745 ? -19.263 13.908 20.732 1.00 77.88 745 SER A C 1
ATOM 5838 O O . SER A 1 745 ? -18.482 12.953 20.640 1.00 77.88 745 SER A O 1
ATOM 5840 N N . LYS A 1 746 ? -18.958 14.988 21.461 1.00 81.50 746 LYS A N 1
ATOM 5841 C CA . LYS A 1 746 ? -17.714 15.105 22.231 1.00 81.50 746 LYS A CA 1
ATOM 5842 C C . LYS A 1 746 ? -17.544 13.981 23.259 1.00 81.50 746 LYS A C 1
ATOM 5844 O O . LYS A 1 746 ? -16.407 13.606 23.519 1.00 81.50 746 LYS A O 1
ATOM 5849 N N . ALA A 1 747 ? -18.623 13.411 23.806 1.00 85.50 747 ALA A N 1
ATOM 5850 C CA . ALA A 1 747 ? -18.515 12.304 24.757 1.00 85.50 747 ALA A CA 1
ATOM 5851 C C . ALA A 1 747 ? -18.067 11.003 24.069 1.00 85.50 747 ALA A C 1
ATOM 5853 O O . ALA A 1 747 ? -17.116 10.378 24.544 1.00 85.50 747 ALA A O 1
ATOM 5854 N N . TYR A 1 748 ? -18.632 10.654 22.906 1.00 82.94 748 TYR A N 1
ATOM 5855 C CA . TYR A 1 748 ? -18.151 9.517 22.104 1.00 82.94 748 TYR A CA 1
ATOM 5856 C C . TYR A 1 748 ? -16.677 9.673 21.698 1.00 82.94 748 TYR A C 1
ATOM 5858 O O . TYR A 1 748 ? -15.918 8.707 21.734 1.00 82.94 748 TYR A O 1
ATOM 5866 N N . ALA A 1 749 ? -16.220 10.900 21.423 1.00 81.38 749 ALA A N 1
ATOM 5867 C CA . ALA A 1 749 ? -14.804 11.171 21.166 1.00 81.38 749 ALA A CA 1
ATOM 5868 C C . ALA A 1 749 ? -13.880 10.938 22.389 1.00 81.38 749 ALA A C 1
ATOM 5870 O O . ALA A 1 749 ? -12.673 10.740 22.213 1.00 81.38 749 ALA A O 1
ATOM 5871 N N . THR A 1 750 ? -14.399 10.930 23.627 1.00 84.38 750 THR A N 1
ATOM 5872 C CA . THR A 1 750 ? -13.589 10.663 24.836 1.00 84.38 750 THR A CA 1
ATOM 5873 C C . THR A 1 750 ? -13.414 9.183 25.167 1.00 84.38 750 THR A C 1
ATOM 5875 O O . THR A 1 750 ? -12.426 8.846 25.821 1.00 84.38 750 THR A O 1
ATOM 5878 N N . VAL A 1 751 ? -14.279 8.288 24.686 1.00 88.62 751 VAL A N 1
ATOM 5879 C CA . VAL A 1 751 ? -14.200 6.840 24.963 1.00 88.62 751 VAL A CA 1
ATOM 5880 C C . VAL A 1 751 ? -13.448 6.083 23.857 1.00 88.62 751 VAL A C 1
ATOM 5882 O O . VAL A 1 751 ? -12.943 6.698 22.917 1.00 88.62 751 VAL A O 1
ATOM 5885 N N . SER A 1 752 ? -13.272 4.768 24.007 1.00 90.75 752 SER A N 1
ATOM 5886 C CA . SER A 1 752 ? -12.507 3.924 23.073 1.00 90.75 752 SER A CA 1
ATOM 5887 C C . SER A 1 752 ? -13.340 2.816 22.421 1.00 90.75 752 SER A C 1
ATOM 5889 O O . SER A 1 752 ? -14.478 2.560 22.808 1.00 90.75 752 SER A O 1
ATOM 5891 N N . GLY A 1 753 ? -12.763 2.176 21.404 1.00 85.25 753 GLY A N 1
ATOM 5892 C CA . GLY A 1 753 ? -13.395 1.120 20.605 1.00 85.25 753 GLY A CA 1
ATOM 5893 C C . GLY A 1 753 ? -14.394 1.638 19.570 1.00 85.25 753 GLY A C 1
ATOM 5894 O O . GLY A 1 753 ? -15.148 0.853 19.015 1.00 85.25 753 GLY A O 1
ATOM 5895 N N . GLN A 1 754 ? -14.417 2.946 19.314 1.00 85.00 754 GLN A N 1
ATOM 5896 C CA . GLN A 1 754 ? -15.415 3.621 18.473 1.00 85.00 754 GLN A CA 1
ATOM 5897 C C . GLN A 1 754 ? -14.960 3.790 17.009 1.00 85.00 754 GLN A C 1
ATOM 5899 O O . GLN A 1 754 ? -15.723 4.257 16.165 1.00 85.00 754 GLN A O 1
ATOM 5904 N N . ASN A 1 755 ? -13.710 3.429 16.696 1.00 86.19 755 ASN A N 1
ATOM 5905 C CA . ASN A 1 755 ? -13.106 3.559 15.365 1.00 86.19 755 ASN A CA 1
ATOM 5906 C C . ASN A 1 755 ? -12.840 2.192 14.697 1.00 86.19 755 ASN A C 1
ATOM 5908 O O . ASN A 1 755 ? -12.173 2.130 13.661 1.00 86.19 755 ASN A O 1
ATOM 5912 N N . SER A 1 756 ? -13.373 1.106 15.267 1.00 87.94 756 SER A N 1
ATOM 5913 C CA . SER A 1 756 ? -13.392 -0.235 14.676 1.00 87.94 756 SER A CA 1
ATOM 5914 C C . SER A 1 756 ? -14.766 -0.896 14.785 1.00 87.94 756 SER A C 1
ATOM 5916 O O . SER A 1 756 ? -15.522 -0.653 15.726 1.00 87.94 756 SER A O 1
ATOM 5918 N N . ASN A 1 757 ? -15.055 -1.781 13.836 1.00 90.44 757 ASN A N 1
ATOM 5919 C CA . ASN A 1 757 ? -16.001 -2.872 14.036 1.00 90.44 757 ASN A CA 1
ATOM 5920 C C . ASN A 1 757 ? -15.243 -4.018 14.714 1.00 90.44 757 ASN A C 1
ATOM 5922 O O . ASN A 1 757 ? -14.082 -4.274 14.377 1.00 90.44 757 ASN A O 1
ATOM 5926 N N . ASN A 1 758 ? -15.876 -4.685 15.672 1.00 94.56 758 ASN A N 1
ATOM 5927 C CA . ASN A 1 758 ? -15.290 -5.794 16.413 1.00 94.56 758 ASN A CA 1
ATOM 5928 C C . ASN A 1 758 ? -16.056 -7.074 16.050 1.00 94.56 758 ASN A C 1
ATOM 5930 O O . ASN A 1 758 ? -17.276 -7.048 15.889 1.00 94.56 758 ASN A O 1
ATOM 5934 N N . SER A 1 759 ? -15.376 -8.208 15.896 1.00 96.25 759 SER A N 1
ATOM 5935 C CA . SER A 1 759 ? -16.039 -9.488 15.614 1.00 96.25 759 SER A CA 1
ATOM 5936 C C . SER A 1 759 ? -15.342 -10.668 16.279 1.00 96.25 759 SER A C 1
ATOM 5938 O O . SER A 1 759 ? -14.113 -10.718 16.347 1.00 96.25 759 SER A O 1
ATOM 5940 N N . VAL A 1 760 ? -16.138 -11.622 16.762 1.00 97.38 760 VAL A N 1
ATOM 5941 C CA . VAL A 1 760 ? -15.660 -12.878 17.346 1.00 97.38 760 VAL A CA 1
ATOM 5942 C C . VAL A 1 760 ? -15.772 -14.023 16.344 1.00 97.38 760 VAL A C 1
ATOM 5944 O O . VAL A 1 760 ? -16.797 -14.160 15.669 1.00 97.38 760 VAL A O 1
ATOM 5947 N N . ARG A 1 761 ? -14.732 -14.858 16.242 1.00 96.38 761 ARG A N 1
ATOM 5948 C CA . ARG A 1 761 ? -14.752 -16.058 15.398 1.00 96.38 761 ARG A CA 1
ATOM 5949 C C . ARG A 1 761 ? -15.150 -17.283 16.198 1.00 96.38 761 ARG A C 1
ATOM 5951 O O . ARG A 1 761 ? -14.468 -17.659 17.149 1.00 96.38 761 ARG A O 1
ATOM 5958 N N . VAL A 1 762 ? -16.251 -17.901 15.789 1.00 97.44 762 VAL A N 1
ATOM 5959 C CA . VAL A 1 762 ? -16.909 -19.001 16.494 1.00 97.44 762 VAL A CA 1
ATOM 5960 C C . VAL A 1 762 ? -16.783 -20.278 15.655 1.00 97.44 762 VAL A C 1
ATOM 5962 O O . VAL A 1 762 ? -17.324 -20.312 14.548 1.00 97.44 762 VAL A O 1
ATOM 5965 N N . PRO A 1 763 ? -16.062 -21.314 16.121 1.00 97.06 763 PRO A N 1
ATOM 5966 C CA . PRO A 1 763 ? -15.929 -22.580 15.401 1.00 97.06 763 PRO A CA 1
ATOM 5967 C C . PRO A 1 763 ? -17.137 -23.501 15.635 1.00 97.06 763 PRO A C 1
ATOM 5969 O O . PRO A 1 763 ? -17.811 -23.399 16.661 1.00 97.06 763 PRO A O 1
ATOM 5972 N N . ASN A 1 764 ? -17.362 -24.475 14.745 1.00 96.44 764 ASN A N 1
ATOM 5973 C CA . ASN A 1 764 ? -18.450 -25.462 14.875 1.00 96.44 764 ASN A CA 1
ATOM 5974 C C . ASN A 1 764 ? -18.385 -26.222 16.220 1.00 96.44 764 ASN A C 1
ATOM 5976 O O . ASN A 1 764 ? -19.413 -26.470 16.847 1.00 96.44 764 ASN A O 1
ATOM 5980 N N . ALA A 1 765 ? -17.173 -26.488 16.723 1.00 96.69 765 ALA A N 1
ATOM 5981 C CA . ALA A 1 765 ? -16.941 -27.128 18.020 1.00 96.69 765 ALA A CA 1
ATOM 5982 C C . ALA A 1 765 ? -17.508 -26.346 19.228 1.00 96.69 765 ALA A C 1
ATOM 5984 O O . ALA A 1 765 ? -17.814 -26.953 20.253 1.00 96.69 765 ALA A O 1
ATOM 5985 N N . PHE A 1 766 ? -17.685 -25.021 19.125 1.00 97.88 766 PHE A N 1
ATOM 5986 C CA . PHE A 1 766 ? -18.356 -24.243 20.173 1.00 97.88 766 PHE A CA 1
ATOM 5987 C C . PHE A 1 766 ? -19.861 -24.528 20.208 1.00 97.88 766 PHE A C 1
ATOM 5989 O O . PHE A 1 766 ? -20.430 -24.672 21.287 1.00 97.88 766 PHE A O 1
ATOM 5996 N N . PHE A 1 767 ? -20.501 -24.674 19.044 1.00 97.19 767 PHE A N 1
ATOM 5997 C CA . PHE A 1 767 ? -21.911 -25.057 18.974 1.00 97.19 767 PHE A CA 1
ATOM 5998 C C . PHE A 1 767 ? -22.123 -26.504 19.437 1.00 97.19 767 PHE A C 1
ATOM 6000 O O . PHE A 1 767 ? -23.061 -26.762 20.182 1.00 97.19 767 PHE A O 1
ATOM 6007 N N . GLU A 1 768 ? -21.195 -27.423 19.141 1.00 96.81 768 GLU A N 1
ATOM 6008 C CA . GLU A 1 768 ? -21.207 -28.766 19.743 1.00 96.81 768 GLU A CA 1
ATOM 6009 C C . GLU A 1 768 ? -21.102 -28.749 21.277 1.00 96.81 768 GLU A C 1
ATOM 6011 O O . GLU A 1 768 ? -21.713 -29.589 21.942 1.00 96.81 768 GLU A O 1
ATOM 6016 N N . ALA A 1 769 ? -20.326 -27.824 21.854 1.00 97.44 769 ALA A N 1
ATOM 6017 C CA . ALA A 1 769 ? -20.258 -27.641 23.302 1.00 97.44 769 ALA A CA 1
ATOM 6018 C C . ALA A 1 769 ? -21.560 -27.031 23.850 1.00 97.44 769 ALA A C 1
ATOM 6020 O O . ALA A 1 769 ? -22.081 -27.508 24.858 1.00 97.44 769 ALA A O 1
ATOM 6021 N N . LEU A 1 770 ? -22.120 -26.030 23.163 1.00 96.19 770 LEU A N 1
ATOM 6022 C CA . LEU A 1 770 ? -23.369 -25.356 23.527 1.00 96.19 770 LEU A CA 1
ATOM 6023 C C . LEU A 1 770 ? -24.571 -26.318 23.523 1.00 96.19 770 LEU A C 1
ATOM 6025 O O . LEU A 1 770 ? -25.270 -26.412 24.531 1.00 96.19 770 LEU A O 1
ATOM 6029 N N . ASP A 1 771 ? -24.752 -27.099 22.454 1.00 97.44 771 ASP A N 1
ATOM 6030 C CA . ASP A 1 771 ? -25.828 -28.097 22.309 1.00 97.44 771 ASP A CA 1
ATOM 6031 C C . ASP A 1 771 ? -25.760 -29.203 23.376 1.00 97.44 771 ASP A C 1
ATOM 6033 O O . ASP A 1 771 ? -26.779 -29.771 23.775 1.00 97.44 771 ASP A O 1
ATOM 6037 N N . ARG A 1 772 ? -24.551 -29.515 23.862 1.00 97.44 772 ARG A N 1
ATOM 6038 C CA . ARG A 1 772 ? -24.311 -30.495 24.935 1.00 97.44 772 ARG A CA 1
ATOM 6039 C C . ARG A 1 772 ? -24.366 -29.877 26.339 1.00 97.44 772 ARG A C 1
ATOM 6041 O O . ARG A 1 772 ? -24.171 -30.605 27.310 1.00 97.44 772 ARG A O 1
ATOM 6048 N N . ASN A 1 773 ? -24.617 -28.567 26.455 1.00 96.38 773 ASN A N 1
ATOM 6049 C CA . ASN A 1 773 ? -24.504 -27.780 27.691 1.00 96.38 773 ASN A CA 1
ATOM 6050 C C . ASN A 1 773 ? -23.153 -28.022 28.408 1.00 96.38 773 ASN A C 1
ATOM 6052 O O . ASN A 1 773 ? -23.090 -28.266 29.615 1.00 96.38 773 ASN A O 1
ATOM 6056 N N . GLY A 1 774 ? -22.074 -28.023 27.626 1.00 97.44 774 GLY A N 1
ATOM 6057 C CA . GLY A 1 774 ? -20.702 -28.208 28.079 1.00 97.44 774 GLY A CA 1
ATOM 6058 C C . GLY A 1 774 ? -19.945 -26.897 28.294 1.00 97.44 774 GLY A C 1
ATOM 6059 O O . GLY A 1 774 ? -20.465 -25.793 28.107 1.00 97.44 774 GLY A O 1
ATOM 6060 N N . ASP A 1 775 ? -18.682 -27.049 28.673 1.00 98.06 775 ASP A N 1
ATOM 6061 C CA . ASP A 1 775 ? -17.748 -25.950 28.881 1.00 98.06 775 ASP A CA 1
ATOM 6062 C C . ASP A 1 775 ? -16.940 -25.605 27.618 1.00 98.06 775 ASP A C 1
ATOM 6064 O O . ASP A 1 775 ? -16.788 -26.406 26.695 1.00 98.06 775 ASP A O 1
ATOM 6068 N N . TRP A 1 776 ? -16.378 -24.399 27.623 1.00 98.19 776 TRP A N 1
ATOM 6069 C CA . TRP A 1 776 ? -15.433 -23.859 26.656 1.00 98.19 776 TRP A CA 1
ATOM 6070 C C . TRP A 1 776 ? -14.139 -23.433 27.363 1.00 98.19 776 TRP A C 1
ATOM 6072 O O . TRP A 1 776 ? -14.168 -22.899 28.477 1.00 98.19 776 TRP A O 1
ATOM 6082 N N . GLU A 1 777 ? -12.994 -23.660 26.724 1.00 98.12 777 GLU A N 1
ATOM 6083 C CA . GLU A 1 777 ? -11.669 -23.394 27.293 1.00 98.12 777 GLU A CA 1
ATOM 6084 C C . GLU A 1 777 ? -11.030 -22.152 26.662 1.00 98.12 777 GLU A C 1
ATOM 6086 O O . GLU A 1 777 ? -11.013 -21.998 25.443 1.00 98.12 777 GLU A O 1
ATOM 6091 N N . LEU A 1 778 ? -10.471 -21.267 27.495 1.00 97.38 778 LEU A N 1
ATOM 6092 C CA . LEU A 1 778 ? -9.696 -20.111 27.041 1.00 97.38 778 LEU A CA 1
ATOM 6093 C C . LEU A 1 778 ? -8.197 -20.413 27.127 1.00 97.38 778 LEU A C 1
ATOM 6095 O O . LEU A 1 778 ? -7.692 -20.689 28.218 1.00 97.38 778 LEU A O 1
ATOM 6099 N N . ILE A 1 779 ? -7.474 -20.345 26.009 1.00 96.88 779 ILE A N 1
ATOM 6100 C CA . ILE A 1 779 ? -6.156 -20.979 25.836 1.00 96.88 779 ILE A CA 1
ATOM 6101 C C . ILE A 1 779 ? -5.036 -19.934 25.717 1.00 96.88 779 ILE A C 1
ATOM 6103 O O . ILE A 1 779 ? -4.979 -19.155 24.767 1.00 96.88 779 ILE A O 1
ATOM 6107 N N . ARG A 1 780 ? -4.096 -19.937 26.666 1.00 94.88 780 ARG A N 1
ATOM 6108 C CA . ARG A 1 780 ? -2.926 -19.040 26.724 1.00 94.88 780 ARG A CA 1
ATOM 6109 C C . ARG A 1 780 ? -2.036 -19.182 25.490 1.00 94.88 780 ARG A C 1
ATOM 6111 O O . ARG A 1 780 ? -1.637 -20.295 25.144 1.00 94.88 780 ARG A O 1
ATOM 6118 N N . ARG A 1 781 ? -1.654 -18.064 24.870 1.00 93.50 781 ARG A N 1
ATOM 6119 C CA . ARG A 1 781 ? -0.858 -18.068 23.628 1.00 93.50 781 ARG A CA 1
ATOM 6120 C C . ARG A 1 781 ? 0.632 -18.343 23.862 1.00 93.50 781 ARG A C 1
ATOM 6122 O O . ARG A 1 781 ? 1.307 -18.837 22.969 1.00 93.50 781 ARG A O 1
ATOM 6129 N N . THR A 1 782 ? 1.143 -18.102 25.073 1.00 89.19 782 THR A N 1
ATOM 6130 C CA . THR A 1 782 ? 2.566 -18.314 25.415 1.00 89.19 782 THR A CA 1
ATOM 6131 C C . THR A 1 782 ? 2.937 -19.743 25.813 1.00 89.19 782 THR A C 1
ATOM 6133 O O . THR A 1 782 ? 4.117 -20.085 25.770 1.00 89.19 782 THR A O 1
ATOM 6136 N N . ASP A 1 783 ? 1.978 -20.572 26.239 1.00 89.31 783 ASP A N 1
ATOM 6137 C CA . ASP A 1 783 ? 2.253 -21.937 26.723 1.00 89.31 783 ASP A CA 1
ATOM 6138 C C . ASP A 1 783 ? 1.155 -22.978 26.430 1.00 89.31 783 ASP A C 1
ATOM 6140 O O . ASP A 1 783 ? 1.278 -24.121 26.876 1.00 89.31 783 ASP A O 1
ATOM 6144 N N . GLY A 1 784 ? 0.099 -22.616 25.690 1.00 92.31 784 GLY A N 1
ATOM 6145 C CA . GLY A 1 784 ? -0.990 -23.521 25.302 1.00 92.31 784 GLY A CA 1
ATOM 6146 C C . GLY A 1 784 ? -1.865 -24.005 26.463 1.00 92.31 784 GLY A C 1
ATOM 6147 O O . GLY A 1 784 ? -2.640 -24.943 26.294 1.00 92.31 784 GLY A O 1
ATOM 6148 N N . ARG A 1 785 ? -1.734 -23.419 27.661 1.00 93.88 785 ARG A N 1
ATOM 6149 C CA . ARG A 1 785 ? -2.478 -23.852 28.853 1.00 93.88 785 ARG A CA 1
ATOM 6150 C C . ARG A 1 785 ? -3.810 -23.127 28.976 1.00 93.88 785 ARG A C 1
ATOM 6152 O O . ARG A 1 785 ? -3.923 -21.947 28.659 1.00 93.88 785 ARG A O 1
ATOM 6159 N N . ILE A 1 786 ? -4.794 -23.802 29.555 1.00 96.19 786 ILE A N 1
ATOM 6160 C CA . ILE A 1 786 ? -6.084 -23.207 29.907 1.00 96.19 786 ILE A CA 1
ATOM 6161 C C . ILE A 1 786 ? -5.859 -22.058 30.916 1.00 96.19 786 ILE A C 1
ATOM 6163 O O . ILE A 1 786 ? -5.314 -22.273 32.001 1.00 96.19 786 ILE A O 1
ATOM 6167 N N . LYS A 1 787 ? -6.265 -20.829 30.564 1.00 94.88 787 LYS A N 1
ATOM 6168 C CA . LYS A 1 787 ? -6.364 -19.663 31.469 1.00 94.88 787 LYS A CA 1
ATOM 6169 C C . LYS A 1 787 ? -7.606 -19.775 32.351 1.00 94.88 787 LYS A C 1
ATOM 6171 O O . LYS A 1 787 ? -7.554 -19.437 33.531 1.00 94.88 787 LYS A O 1
ATOM 6176 N N . LYS A 1 788 ? -8.723 -20.196 31.750 1.00 96.12 788 LYS A N 1
ATOM 6177 C CA . LYS A 1 788 ? -10.056 -20.261 32.356 1.00 96.12 788 LYS A CA 1
ATOM 6178 C C . LYS A 1 788 ? -10.939 -21.221 31.553 1.00 96.12 788 LYS A C 1
ATOM 6180 O O . LYS A 1 788 ? -10.826 -21.266 30.332 1.00 96.12 788 LYS A O 1
ATOM 6185 N N . THR A 1 789 ? -11.837 -21.915 32.239 1.00 97.44 789 THR A N 1
ATOM 6186 C CA . THR A 1 789 ? -12.929 -22.705 31.651 1.00 97.44 789 THR A CA 1
ATOM 6187 C C . THR A 1 789 ? -14.252 -22.001 31.972 1.00 97.44 789 THR A C 1
ATOM 6189 O O . THR A 1 789 ? -14.386 -21.426 33.058 1.00 97.44 789 THR A O 1
ATOM 6192 N N . ILE A 1 790 ? -15.190 -21.958 31.024 1.00 96.81 790 ILE A N 1
ATOM 6193 C CA . ILE A 1 790 ? -16.451 -21.197 31.107 1.00 96.81 790 ILE A CA 1
ATOM 6194 C C . ILE A 1 790 ? -17.576 -22.030 30.476 1.00 96.81 790 ILE A C 1
ATOM 6196 O O . ILE A 1 790 ? -17.347 -22.538 29.382 1.00 96.81 790 ILE A O 1
ATOM 6200 N N . PRO A 1 791 ? -18.791 -22.107 31.048 1.00 98.31 791 PRO A N 1
ATOM 6201 C CA . PRO A 1 791 ? -19.931 -22.708 30.356 1.00 98.31 791 PRO A CA 1
ATOM 6202 C C . PRO A 1 791 ? -20.147 -22.062 28.980 1.00 98.31 791 PRO A C 1
ATOM 6204 O O . PRO A 1 791 ? -20.165 -20.832 28.868 1.00 98.31 791 PRO A O 1
ATOM 6207 N N . ALA A 1 792 ? -20.337 -22.861 27.927 1.00 98.06 792 ALA A N 1
ATOM 6208 C CA . ALA A 1 792 ? -20.517 -22.326 26.573 1.00 98.06 792 ALA A CA 1
ATOM 6209 C C . ALA A 1 792 ? -21.737 -21.382 26.493 1.00 98.06 792 ALA A C 1
ATOM 6211 O O . ALA A 1 792 ? -21.672 -20.325 25.865 1.00 98.06 792 ALA A O 1
ATOM 6212 N N . ALA A 1 793 ? -22.811 -21.707 27.222 1.00 98.00 793 ALA A N 1
ATOM 6213 C CA . ALA A 1 793 ? -24.002 -20.869 27.353 1.00 98.00 793 ALA A CA 1
ATOM 6214 C C . ALA A 1 793 ? -23.703 -19.478 27.949 1.00 98.00 793 ALA A C 1
ATOM 6216 O O . ALA A 1 793 ? -24.142 -18.474 27.392 1.00 98.00 793 ALA A O 1
ATOM 6217 N N . ASP A 1 794 ? -22.895 -19.393 29.013 1.00 97.88 794 ASP A N 1
ATOM 6218 C CA . ASP A 1 794 ? -22.500 -18.121 29.644 1.00 97.88 794 ASP A CA 1
ATOM 6219 C C . ASP A 1 794 ? -21.703 -17.218 28.693 1.00 97.88 794 ASP A C 1
ATOM 6221 O O . ASP A 1 794 ? -21.737 -15.992 28.821 1.00 97.88 794 ASP A O 1
ATOM 6225 N N . LEU A 1 795 ? -20.922 -17.803 27.780 1.00 97.62 795 LEU A N 1
ATOM 6226 C CA . LEU A 1 795 ? -20.148 -17.052 26.792 1.00 97.62 795 LEU A CA 1
ATOM 6227 C C . LEU A 1 795 ? -21.027 -16.600 25.616 1.00 97.62 795 LEU A C 1
ATOM 6229 O O . LEU A 1 795 ? -20.898 -15.462 25.165 1.00 97.62 795 LEU A O 1
ATOM 6233 N N . TRP A 1 796 ? -21.962 -17.446 25.176 1.00 98.00 796 TRP A N 1
ATOM 6234 C CA . TRP A 1 796 ? -22.931 -17.109 24.130 1.00 98.00 796 TRP A CA 1
ATOM 6235 C C . TRP A 1 796 ? -23.908 -16.008 24.571 1.00 98.00 796 TRP A C 1
ATOM 6237 O O . TRP A 1 796 ? -24.116 -15.043 23.836 1.00 98.00 796 TRP A O 1
ATOM 6247 N N . GLU A 1 797 ? -24.420 -16.076 25.804 1.00 97.69 797 GLU A N 1
ATOM 6248 C CA . GLU A 1 797 ? -25.286 -15.040 26.385 1.00 97.69 797 GLU A CA 1
ATOM 6249 C C . GLU A 1 797 ? -24.568 -13.682 26.472 1.00 97.69 797 GLU A C 1
ATOM 6251 O O . GLU A 1 797 ? -25.157 -12.649 26.162 1.00 97.69 797 GLU A O 1
ATOM 6256 N N . LYS A 1 798 ? -23.264 -13.652 26.798 1.00 97.62 798 LYS A N 1
ATOM 6257 C CA . LYS A 1 798 ? -22.469 -12.406 26.781 1.00 97.62 798 LYS A CA 1
ATOM 6258 C C . LYS A 1 798 ? -22.364 -11.800 25.381 1.00 97.62 798 LYS A C 1
ATOM 6260 O O . LYS A 1 798 ? -22.418 -10.577 25.266 1.00 97.62 798 LYS A O 1
ATOM 6265 N N . ILE A 1 799 ? -22.228 -12.623 24.337 1.00 97.81 799 ILE A N 1
ATOM 6266 C CA . ILE A 1 799 ? -22.208 -12.160 22.938 1.00 97.81 799 ILE A CA 1
ATOM 6267 C C . ILE A 1 799 ? -23.579 -11.593 22.557 1.00 97.81 799 ILE A C 1
ATOM 6269 O O . ILE A 1 799 ? -23.652 -10.464 22.079 1.00 97.81 799 ILE A O 1
ATOM 6273 N N . GLY A 1 800 ? -24.662 -12.331 22.827 1.00 97.50 800 GLY A N 1
ATOM 6274 C CA . GLY A 1 800 ? -26.030 -11.885 22.544 1.00 97.50 800 GLY A CA 1
ATOM 6275 C C . GLY A 1 800 ? -26.399 -10.591 23.276 1.00 97.50 800 GLY A C 1
ATOM 6276 O O . GLY A 1 800 ? -26.938 -9.667 22.668 1.00 97.50 800 GLY A O 1
ATOM 6277 N N . MET A 1 801 ? -26.040 -10.484 24.557 1.00 97.06 801 MET A N 1
ATOM 6278 C CA . MET A 1 801 ? -26.271 -9.296 25.379 1.00 97.06 801 MET A CA 1
ATOM 6279 C C . MET A 1 801 ? -25.461 -8.085 24.895 1.00 97.06 801 MET A C 1
ATOM 6281 O O . MET A 1 801 ? -26.006 -6.985 24.824 1.00 97.06 801 MET A O 1
ATOM 6285 N N . ALA A 1 802 ? -24.187 -8.264 24.530 1.00 96.75 802 ALA A N 1
ATOM 6286 C CA . ALA A 1 802 ? -23.361 -7.179 23.997 1.00 96.75 802 ALA A CA 1
ATOM 6287 C C . ALA A 1 802 ? -23.883 -6.690 22.635 1.00 96.75 802 ALA A C 1
ATOM 6289 O O . ALA A 1 802 ? -24.133 -5.495 22.466 1.00 96.75 802 ALA A O 1
ATOM 6290 N N . ALA A 1 803 ? -24.181 -7.615 21.717 1.00 95.12 803 ALA A N 1
ATOM 6291 C CA . ALA A 1 803 ? -24.755 -7.294 20.414 1.00 95.12 803 ALA A CA 1
ATOM 6292 C C . ALA A 1 803 ? -26.139 -6.622 20.525 1.00 95.12 803 ALA A C 1
ATOM 6294 O O . ALA A 1 803 ? -26.457 -5.742 19.727 1.00 95.12 803 ALA A O 1
ATOM 6295 N N . TRP A 1 804 ? -26.951 -6.974 21.530 1.00 95.88 804 TRP A N 1
ATOM 6296 C CA . TRP A 1 804 ? -28.211 -6.278 21.813 1.00 95.88 804 TRP A CA 1
ATOM 6297 C C . TRP A 1 804 ? -28.005 -4.855 22.364 1.00 95.88 804 TRP A C 1
ATOM 6299 O O . TRP A 1 804 ? -28.783 -3.962 22.031 1.00 95.88 804 TRP A O 1
ATOM 6309 N N . GLN A 1 805 ? -26.971 -4.627 23.182 1.00 92.38 805 GLN A N 1
ATOM 6310 C CA . GLN A 1 805 ? -26.716 -3.325 23.813 1.00 92.38 805 GLN A CA 1
ATOM 6311 C C . GLN A 1 805 ? -26.025 -2.319 22.882 1.00 92.38 805 GLN A C 1
ATOM 6313 O O . GLN A 1 805 ? -26.451 -1.167 22.842 1.00 92.38 805 GLN A O 1
ATOM 6318 N N . CYS A 1 806 ? -24.989 -2.735 22.143 1.00 89.88 806 CYS A N 1
ATOM 6319 C CA . CYS A 1 806 ? -24.143 -1.835 21.344 1.00 89.88 806 CYS A CA 1
ATOM 6320 C C . CYS A 1 806 ? -23.830 -2.333 19.916 1.00 89.88 806 CYS A C 1
ATOM 6322 O O . CYS A 1 806 ? -22.878 -1.864 19.297 1.00 89.88 806 CYS A O 1
ATOM 6324 N N . ALA A 1 807 ? -24.610 -3.284 19.384 1.00 90.75 807 ALA A N 1
ATOM 6325 C CA . ALA A 1 807 ? -24.444 -3.879 18.044 1.00 90.75 807 ALA A CA 1
ATOM 6326 C C . ALA A 1 807 ? -23.105 -4.611 17.779 1.00 90.75 807 ALA A C 1
ATOM 6328 O O . ALA A 1 807 ? -22.860 -5.061 16.659 1.00 90.75 807 ALA A O 1
ATOM 6329 N N . ASP A 1 808 ? -22.275 -4.805 18.806 1.00 92.62 808 ASP A N 1
ATOM 6330 C CA . ASP A 1 808 ? -20.965 -5.454 18.740 1.00 92.62 808 ASP A CA 1
ATOM 6331 C C . ASP A 1 808 ? -20.769 -6.435 19.918 1.00 92.62 808 ASP A C 1
ATOM 6333 O O . ASP A 1 808 ? -21.318 -6.215 20.997 1.00 92.62 808 ASP A O 1
ATOM 6337 N N . PRO A 1 809 ? -19.919 -7.470 19.772 1.00 95.19 809 PRO A N 1
ATOM 6338 C CA . PRO A 1 809 ? -19.197 -7.832 18.556 1.00 95.19 809 PRO A CA 1
ATOM 6339 C C . PRO A 1 809 ? -20.100 -8.554 17.545 1.00 95.19 809 PRO A C 1
ATOM 6341 O O . PRO A 1 809 ? -21.022 -9.280 17.914 1.00 95.19 809 PRO A O 1
ATOM 6344 N N . GLY A 1 810 ? -19.780 -8.411 16.260 1.00 95.19 810 GLY A N 1
ATOM 6345 C CA . GLY A 1 810 ? -20.308 -9.292 15.218 1.00 95.19 810 GLY A CA 1
ATOM 6346 C C . GLY A 1 810 ? -19.825 -10.739 15.392 1.00 95.19 810 GLY A C 1
ATOM 6347 O O . GLY A 1 810 ? -18.833 -11.002 16.075 1.00 95.19 810 GLY A O 1
ATOM 6348 N N . VAL A 1 811 ? -20.506 -11.691 14.753 1.00 95.44 811 VAL A N 1
ATOM 6349 C CA . VAL A 1 811 ? -20.156 -13.121 14.791 1.00 95.44 811 VAL A CA 1
ATOM 6350 C C . VAL A 1 811 ? -19.692 -13.585 13.414 1.00 95.44 811 VAL A C 1
ATOM 6352 O O . VAL A 1 811 ? -20.358 -13.337 12.411 1.00 95.44 811 VAL A O 1
ATOM 6355 N N . GLN A 1 812 ? -18.562 -14.290 13.376 1.00 95.75 812 GLN A N 1
ATOM 6356 C CA . GLN A 1 812 ? -18.010 -14.925 12.180 1.00 95.75 812 GLN A CA 1
ATOM 6357 C C . GLN A 1 812 ? -17.873 -16.431 12.414 1.00 95.75 812 GLN A C 1
ATOM 6359 O O . GLN A 1 812 ? -17.128 -16.861 13.290 1.00 95.75 812 GLN A O 1
ATOM 6364 N N . TYR A 1 813 ? -18.579 -17.244 11.632 1.00 95.94 813 TYR A N 1
ATOM 6365 C CA . TYR A 1 813 ? -18.580 -18.703 11.774 1.00 95.94 813 TYR A CA 1
ATOM 6366 C C . TYR A 1 813 ? -17.291 -19.299 11.184 1.00 95.94 813 TYR A C 1
ATOM 6368 O O . TYR A 1 813 ? -17.223 -19.556 9.986 1.00 95.94 813 TYR A O 1
ATOM 6376 N N . ASP A 1 814 ? -16.240 -19.457 11.997 1.00 94.94 814 ASP A N 1
ATOM 6377 C CA . ASP A 1 814 ? -14.873 -19.772 11.539 1.00 94.94 814 ASP A CA 1
ATOM 6378 C C . ASP A 1 814 ? -14.816 -21.006 10.643 1.00 94.94 814 ASP A C 1
ATOM 6380 O O . ASP A 1 814 ? -14.281 -20.961 9.532 1.00 94.94 814 ASP A O 1
ATOM 6384 N N . THR A 1 815 ? -15.380 -22.105 11.139 1.00 94.88 815 THR A N 1
ATOM 6385 C CA . THR A 1 815 ? -15.323 -23.387 10.448 1.00 94.88 815 THR A CA 1
ATOM 6386 C C . THR A 1 815 ? -16.122 -23.310 9.154 1.00 94.88 815 THR A C 1
ATOM 6388 O O . THR A 1 815 ? -15.566 -23.639 8.120 1.00 94.88 815 THR A O 1
ATOM 6391 N N . THR A 1 816 ? -17.334 -22.742 9.154 1.00 93.56 816 THR A N 1
ATOM 6392 C CA . THR A 1 816 ? -18.132 -22.541 7.928 1.00 93.56 816 THR A CA 1
ATOM 6393 C C . THR A 1 816 ? -17.439 -21.651 6.894 1.00 93.56 816 THR A C 1
ATOM 6395 O O . THR A 1 816 ? -17.474 -21.950 5.704 1.00 93.56 816 THR A O 1
ATOM 6398 N N . ILE A 1 817 ? -16.759 -20.584 7.328 1.00 93.50 817 ILE A N 1
ATOM 6399 C CA . ILE A 1 817 ? -15.964 -19.715 6.445 1.00 93.50 817 ILE A CA 1
ATOM 6400 C C . ILE A 1 817 ? -14.841 -20.514 5.766 1.00 93.50 817 ILE A C 1
ATOM 6402 O O . ILE A 1 817 ? -14.581 -20.319 4.583 1.00 93.50 817 ILE A O 1
ATOM 6406 N N . ASN A 1 818 ? -14.192 -21.423 6.498 1.00 93.06 818 ASN A N 1
ATOM 6407 C CA . ASN A 1 818 ? -13.097 -22.240 5.977 1.00 93.06 818 ASN A CA 1
ATOM 6408 C C . ASN A 1 818 ? -13.563 -23.527 5.252 1.00 93.06 818 ASN A C 1
ATOM 6410 O O . ASN A 1 818 ? -12.863 -24.001 4.365 1.00 93.06 818 ASN A O 1
ATOM 6414 N N . GLU A 1 819 ? -14.758 -24.048 5.545 1.00 91.44 819 GLU A N 1
ATOM 6415 C CA . GLU A 1 819 ? -15.436 -25.133 4.808 1.00 91.44 819 GLU A CA 1
ATOM 6416 C C . GLU A 1 819 ? -15.847 -24.694 3.391 1.00 91.44 819 GLU A C 1
ATOM 6418 O O . GLU A 1 819 ? -15.888 -25.514 2.477 1.00 91.44 819 GLU A O 1
ATOM 6423 N N . TRP A 1 820 ? -16.140 -23.401 3.207 1.00 89.06 820 TRP A N 1
ATOM 6424 C CA . TRP A 1 820 ? -16.506 -22.787 1.922 1.00 89.06 820 TRP A CA 1
ATOM 6425 C C . TRP A 1 820 ? -15.326 -22.066 1.242 1.00 89.06 820 TRP A C 1
ATOM 6427 O O . TRP A 1 820 ? -15.517 -21.343 0.262 1.00 89.06 820 TRP A O 1
ATOM 6437 N N . HIS A 1 821 ? -14.104 -22.246 1.751 1.00 88.19 821 HIS A N 1
ATOM 6438 C CA . HIS A 1 821 ? -12.895 -21.619 1.216 1.00 88.19 821 HIS A CA 1
ATOM 6439 C C . HIS A 1 821 ? -12.511 -22.217 -0.142 1.00 88.19 821 HIS A C 1
ATOM 6441 O O . HIS A 1 821 ? -12.449 -23.434 -0.310 1.00 88.19 821 HIS A O 1
ATOM 6447 N N . THR A 1 822 ? -12.242 -21.355 -1.121 1.00 83.81 822 THR A N 1
ATOM 6448 C CA . THR A 1 822 ? -11.958 -21.748 -2.508 1.00 83.81 822 THR A CA 1
ATOM 6449 C C . THR A 1 822 ? -10.480 -22.031 -2.790 1.00 83.81 822 THR A C 1
ATOM 6451 O O . THR A 1 822 ? -10.178 -22.612 -3.832 1.00 83.81 822 THR A O 1
ATOM 6454 N N . CYS A 1 823 ? -9.565 -21.673 -1.882 1.00 84.38 823 CYS A N 1
ATOM 6455 C CA . CYS A 1 823 ? -8.132 -21.993 -1.974 1.00 84.38 823 CYS A CA 1
ATOM 6456 C C . CYS A 1 823 ? -7.500 -22.314 -0.594 1.00 84.38 823 CYS A C 1
ATOM 6458 O O . CYS A 1 823 ? -6.622 -21.589 -0.122 1.00 84.38 823 CYS A O 1
ATOM 6460 N N . PRO A 1 824 ? -7.930 -23.400 0.085 1.00 84.94 824 PRO A N 1
ATOM 6461 C CA . PRO A 1 824 ? -7.468 -23.743 1.437 1.00 84.94 824 PRO A CA 1
ATOM 6462 C C . PRO A 1 824 ? -5.985 -24.131 1.528 1.00 84.94 824 PRO A C 1
ATOM 6464 O O . PRO A 1 824 ? -5.370 -23.923 2.573 1.00 84.94 824 PRO A O 1
ATOM 6467 N N . GLU A 1 825 ? -5.390 -24.639 0.444 1.00 85.19 825 GLU A N 1
ATOM 6468 C CA . GLU A 1 825 ? -3.959 -24.986 0.388 1.00 85.19 825 GLU A CA 1
ATOM 6469 C C . GLU A 1 825 ? -3.046 -23.744 0.471 1.00 85.19 825 GLU A C 1
ATOM 6471 O O . GLU A 1 825 ? -1.916 -23.835 0.948 1.00 85.19 825 GLU A O 1
ATOM 6476 N N . ASP A 1 826 ? -3.547 -22.566 0.075 1.00 77.12 826 ASP A N 1
ATOM 6477 C CA . ASP A 1 826 ? -2.840 -21.277 0.144 1.00 77.12 826 ASP A CA 1
ATOM 6478 C C . ASP A 1 826 ? -2.942 -20.596 1.530 1.00 77.12 826 ASP A C 1
ATOM 6480 O O . ASP A 1 826 ? -2.398 -19.505 1.746 1.00 77.12 826 ASP A O 1
ATOM 6484 N N . GLY A 1 827 ? -3.634 -21.232 2.484 1.00 82.25 827 GLY A N 1
ATOM 6485 C CA . GLY A 1 827 ? -3.749 -20.812 3.882 1.00 82.25 827 GLY A CA 1
ATOM 6486 C C . GLY A 1 827 ? -5.190 -20.711 4.398 1.00 82.25 827 GLY A C 1
ATOM 6487 O O . GLY A 1 827 ? -6.158 -20.737 3.644 1.00 82.25 827 GLY A O 1
ATOM 6488 N N . ARG A 1 828 ? -5.341 -20.559 5.721 1.00 89.50 828 ARG A N 1
ATOM 6489 C CA . ARG A 1 828 ? -6.639 -20.358 6.394 1.00 89.50 828 ARG A CA 1
ATOM 6490 C C . ARG A 1 828 ? -7.145 -18.923 6.193 1.00 89.50 828 ARG A C 1
ATOM 6492 O O . ARG A 1 828 ? -6.373 -17.973 6.313 1.00 89.50 828 ARG A O 1
ATOM 6499 N N . ILE A 1 829 ? -8.454 -18.752 5.995 1.00 89.94 829 ILE A N 1
ATOM 6500 C CA . ILE A 1 829 ? -9.113 -17.444 6.131 1.00 89.94 829 ILE A CA 1
ATOM 6501 C C . ILE A 1 829 ? -9.141 -17.095 7.621 1.00 89.94 829 ILE A C 1
ATOM 6503 O O . ILE A 1 829 ? -9.829 -17.761 8.407 1.00 89.94 829 ILE A O 1
ATOM 6507 N N . ASN A 1 830 ? -8.383 -16.068 8.013 1.00 88.12 830 ASN A N 1
ATOM 6508 C CA . ASN A 1 830 ? -8.218 -15.662 9.410 1.00 88.12 830 ASN A CA 1
ATOM 6509 C C . ASN A 1 830 ? -9.064 -14.442 9.798 1.00 88.12 830 ASN A C 1
ATOM 6511 O O . ASN A 1 830 ? -9.459 -14.341 10.959 1.00 88.12 830 ASN A O 1
ATOM 6515 N N . ALA A 1 831 ? -9.354 -13.530 8.870 1.00 88.38 831 ALA A N 1
ATOM 6516 C CA . ALA A 1 831 ? -10.044 -12.268 9.140 1.00 88.38 831 ALA A CA 1
ATOM 6517 C C . ALA A 1 831 ? -11.044 -11.897 8.027 1.00 88.38 831 ALA A C 1
ATOM 6519 O O . ALA A 1 831 ? -11.247 -12.638 7.066 1.00 88.38 831 ALA A O 1
ATOM 6520 N N . SER A 1 832 ? -11.654 -10.718 8.161 1.00 83.81 832 SER A N 1
ATOM 6521 C CA . SER A 1 832 ? -12.441 -10.064 7.116 1.00 83.81 832 SER A CA 1
ATOM 6522 C C . SER A 1 832 ? -12.080 -8.582 7.000 1.00 83.81 832 SER A C 1
ATOM 6524 O O . SER A 1 832 ? -11.385 -8.019 7.850 1.00 83.81 832 SER A O 1
ATOM 6526 N N . ASN A 1 833 ? -12.582 -7.928 5.956 1.00 76.62 833 ASN A N 1
ATOM 6527 C CA . ASN A 1 833 ? -12.575 -6.470 5.839 1.00 76.62 833 ASN A CA 1
ATOM 6528 C C . ASN A 1 833 ? -13.580 -5.800 6.830 1.00 76.62 833 ASN A C 1
ATOM 6530 O O . ASN A 1 833 ? -14.394 -6.484 7.450 1.00 76.62 833 ASN A O 1
ATOM 6534 N N . PRO A 1 834 ? -13.599 -4.453 6.963 1.00 76.00 834 PRO A N 1
ATOM 6535 C CA . PRO A 1 834 ? -14.454 -3.734 7.922 1.00 76.00 834 PRO A CA 1
ATOM 6536 C C . PRO A 1 834 ? -15.951 -4.062 7.944 1.00 76.00 834 PRO A C 1
ATOM 6538 O O . PRO A 1 834 ? -16.549 -3.951 9.011 1.00 76.00 834 PRO A O 1
ATOM 6541 N N . CYS A 1 835 ? -16.568 -4.438 6.820 1.00 75.31 835 CYS A N 1
ATOM 6542 C CA . CYS A 1 835 ? -18.008 -4.725 6.756 1.00 75.31 835 CYS A CA 1
ATOM 6543 C C . CYS A 1 835 ? -18.330 -6.233 6.676 1.00 75.31 835 CYS A C 1
ATOM 6545 O O . CYS A 1 835 ? -19.497 -6.607 6.588 1.00 75.31 835 CYS A O 1
ATOM 6547 N N . SER A 1 836 ? -17.311 -7.094 6.808 1.00 84.38 836 SER A N 1
ATOM 6548 C CA . SER A 1 836 ? -17.404 -8.559 6.853 1.00 84.38 836 SER A CA 1
ATOM 6549 C C . SER A 1 836 ? -17.986 -9.253 5.610 1.00 84.38 836 SER A C 1
ATOM 6551 O O . SER A 1 836 ? -18.312 -10.439 5.678 1.00 84.38 836 SER A O 1
ATOM 6553 N N . GLU A 1 837 ? -18.078 -8.550 4.481 1.00 77.19 837 GLU A N 1
ATOM 6554 C CA . GLU A 1 837 ? -18.515 -9.065 3.179 1.00 77.19 837 GLU A CA 1
ATOM 6555 C C . GLU A 1 837 ? -17.373 -9.661 2.340 1.00 77.19 837 GLU A C 1
ATOM 6557 O O . GLU A 1 837 ? -17.635 -10.420 1.410 1.00 77.19 837 GLU A O 1
ATOM 6562 N N . TYR A 1 838 ? -16.113 -9.346 2.665 1.00 80.62 838 TYR A N 1
ATOM 6563 C CA . TYR A 1 838 ? -14.933 -9.968 2.060 1.00 80.62 838 TYR A CA 1
ATOM 6564 C C . TYR A 1 838 ? -14.218 -10.868 3.072 1.00 80.62 838 TYR A C 1
ATOM 6566 O O . TYR A 1 838 ? -13.697 -10.400 4.088 1.00 80.62 838 TYR A O 1
ATOM 6574 N N . LEU A 1 839 ? -14.206 -12.163 2.761 1.00 85.50 839 LEU A N 1
ATOM 6575 C CA . LEU A 1 839 ? -13.644 -13.254 3.552 1.00 85.50 839 LEU A CA 1
ATOM 6576 C C . LEU A 1 839 ? -12.677 -14.024 2.655 1.00 85.50 839 LEU A C 1
ATOM 6578 O O . LEU A 1 839 ? -13.106 -14.719 1.736 1.00 85.50 839 LEU A O 1
ATOM 6582 N N . PHE A 1 840 ? -11.377 -13.836 2.870 1.00 85.44 840 PHE A N 1
ATOM 6583 C CA . PHE A 1 840 ? -10.335 -14.408 2.022 1.00 85.44 840 PHE A CA 1
ATOM 6584 C C . PHE A 1 840 ? -8.992 -14.482 2.766 1.00 85.44 840 PHE A C 1
ATOM 6586 O O . PHE A 1 840 ? -8.912 -14.145 3.948 1.00 85.44 840 PHE A O 1
ATOM 6593 N N . LEU A 1 841 ? -7.943 -14.955 2.089 1.00 81.00 841 LEU A N 1
ATOM 6594 C CA . LEU A 1 841 ? -6.593 -15.094 2.647 1.00 81.00 841 LEU A CA 1
ATOM 6595 C C . LEU A 1 841 ? -6.048 -13.771 3.215 1.00 81.00 841 LEU A C 1
ATOM 6597 O O . LEU A 1 841 ? -6.361 -12.691 2.713 1.00 81.00 841 LEU A O 1
ATOM 6601 N N . ASP A 1 842 ? -5.150 -13.856 4.198 1.00 78.06 842 ASP A N 1
ATOM 6602 C CA . ASP A 1 842 ? -4.414 -12.683 4.679 1.00 78.06 842 ASP A CA 1
ATOM 6603 C C . ASP A 1 842 ? -3.523 -12.082 3.573 1.00 78.06 842 ASP A C 1
ATOM 6605 O O . ASP A 1 842 ? -3.125 -12.748 2.608 1.00 78.06 842 ASP A O 1
ATOM 6609 N N . ASP A 1 843 ? -3.215 -10.797 3.722 1.00 67.00 843 ASP A N 1
ATOM 6610 C CA . ASP A 1 843 ? -2.443 -9.987 2.785 1.00 67.00 843 ASP A CA 1
ATOM 6611 C C . ASP A 1 843 ? -3.063 -9.929 1.358 1.00 67.00 843 ASP A C 1
ATOM 6613 O O . ASP A 1 843 ? -2.333 -9.959 0.372 1.00 67.00 843 ASP A O 1
ATOM 6617 N N . THR A 1 844 ? -4.403 -9.815 1.234 1.00 67.06 844 THR A N 1
ATOM 6618 C CA . THR A 1 844 ? -5.193 -9.722 -0.035 1.00 67.06 844 THR A CA 1
ATOM 6619 C C . THR A 1 844 ? -6.080 -8.461 -0.153 1.00 67.06 844 THR A C 1
ATOM 6621 O O . THR A 1 844 ? -5.976 -7.557 0.673 1.00 67.06 844 THR A O 1
ATOM 6624 N N . SER A 1 845 ? -6.896 -8.307 -1.209 1.00 68.19 845 SER A N 1
ATOM 6625 C CA . SER A 1 845 ? -7.785 -7.143 -1.391 1.00 68.19 845 SER A CA 1
ATOM 6626 C C . SER A 1 845 ? -9.004 -7.440 -2.273 1.00 68.19 845 SER A C 1
ATOM 6628 O O . SER A 1 845 ? -9.025 -8.440 -2.984 1.00 68.19 845 SER A O 1
ATOM 6630 N N . CYS A 1 846 ? -10.013 -6.561 -2.269 1.00 65.19 846 CYS A N 1
ATOM 6631 C CA . CYS A 1 846 ? -11.242 -6.771 -3.036 1.00 65.19 846 CYS A CA 1
ATOM 6632 C C . CYS A 1 846 ? -11.706 -5.526 -3.804 1.00 65.19 846 CYS A C 1
ATOM 6634 O O . CYS A 1 846 ? -11.791 -4.426 -3.247 1.00 65.19 846 CYS A O 1
ATOM 6636 N N . ASN A 1 847 ? -12.086 -5.736 -5.066 1.00 71.12 847 ASN A N 1
ATOM 6637 C CA . ASN A 1 847 ? -12.734 -4.739 -5.913 1.00 71.12 847 ASN A CA 1
ATOM 6638 C C . ASN A 1 847 ? -14.258 -4.874 -5.784 1.00 71.12 847 ASN A C 1
ATOM 6640 O O . ASN A 1 847 ? -14.816 -5.909 -6.150 1.00 71.12 847 ASN A O 1
ATOM 6644 N N . LEU A 1 848 ? -14.942 -3.828 -5.304 1.00 74.06 848 LEU A N 1
ATOM 6645 C CA . LEU A 1 848 ? -16.384 -3.866 -5.022 1.00 74.06 848 LEU A CA 1
ATOM 6646 C C . LEU A 1 848 ? -17.219 -2.979 -5.959 1.00 74.06 848 LEU A C 1
ATOM 6648 O O . LEU A 1 848 ? -16.870 -1.824 -6.223 1.00 74.06 848 LEU A O 1
ATOM 6652 N N . SER A 1 849 ? -18.385 -3.480 -6.373 1.00 85.06 849 SER A N 1
ATOM 6653 C CA . SER A 1 849 ? -19.460 -2.711 -7.027 1.00 85.06 849 SER A CA 1
ATOM 6654 C C . SER A 1 849 ? -20.844 -3.261 -6.652 1.00 85.06 849 SER A C 1
ATOM 6656 O O . SER A 1 849 ? -20.948 -4.268 -5.948 1.00 85.06 849 SER A O 1
ATOM 6658 N N . SER A 1 850 ? -21.932 -2.598 -7.051 1.00 91.19 850 SER A N 1
ATOM 6659 C CA . SER A 1 850 ? -23.287 -3.138 -6.876 1.00 91.19 850 SER A CA 1
ATOM 6660 C C . SER A 1 850 ? -24.276 -2.718 -7.955 1.00 91.19 850 SER A C 1
ATOM 6662 O O . SER A 1 850 ? -24.284 -1.565 -8.389 1.00 91.19 850 SER A O 1
ATOM 6664 N N . LEU A 1 851 ? -25.167 -3.645 -8.313 1.00 96.25 851 LEU A N 1
ATOM 6665 C CA . LEU A 1 851 ? -26.311 -3.404 -9.196 1.00 96.25 851 LEU A CA 1
ATOM 6666 C C . LEU A 1 851 ? -27.565 -2.991 -8.420 1.00 96.25 851 LEU A C 1
ATOM 6668 O O . LEU A 1 851 ? -27.872 -3.531 -7.361 1.00 96.25 851 LEU A O 1
ATOM 6672 N N . ASN A 1 852 ? -28.323 -2.047 -8.965 1.00 95.19 852 ASN A N 1
ATOM 6673 C CA . ASN A 1 852 ? -29.548 -1.519 -8.376 1.00 95.19 852 ASN A CA 1
ATOM 6674 C C . ASN A 1 852 ? -30.760 -2.352 -8.821 1.00 95.19 852 ASN A C 1
ATOM 6676 O O . ASN A 1 852 ? -31.289 -2.122 -9.906 1.00 95.19 852 ASN A O 1
ATOM 6680 N N . LEU A 1 853 ? -31.222 -3.301 -7.997 1.00 96.06 853 LEU A N 1
ATOM 6681 C CA . LEU A 1 853 ? -32.220 -4.301 -8.417 1.00 96.06 853 LEU A CA 1
ATOM 6682 C C . LEU A 1 853 ? -33.546 -3.699 -8.916 1.00 96.06 853 LEU A C 1
ATOM 6684 O O . LEU A 1 853 ? -34.169 -4.234 -9.828 1.00 96.06 853 LEU A O 1
ATOM 6688 N N . VAL A 1 854 ? -33.932 -2.535 -8.387 1.00 94.69 854 VAL A N 1
ATOM 6689 C CA . VAL A 1 854 ? -35.124 -1.778 -8.812 1.00 94.69 854 VAL A CA 1
ATOM 6690 C C . VAL A 1 854 ? -35.081 -1.401 -10.301 1.00 94.69 854 VAL A C 1
ATOM 6692 O O . VAL A 1 854 ? -36.126 -1.260 -10.923 1.00 94.69 854 VAL A O 1
ATOM 6695 N N . LYS A 1 855 ? -33.893 -1.259 -10.904 1.00 94.81 855 LYS A N 1
ATOM 6696 C CA . LYS A 1 855 ? -33.732 -0.867 -12.317 1.00 94.81 855 LYS A CA 1
ATOM 6697 C C . LYS A 1 855 ? -34.048 -1.986 -13.312 1.00 94.81 855 LYS A C 1
ATOM 6699 O O . LYS A 1 855 ? -34.100 -1.715 -14.506 1.00 94.81 855 LYS A O 1
ATOM 6704 N N . PHE A 1 856 ? -34.292 -3.201 -12.823 1.00 96.31 856 PHE A N 1
ATOM 6705 C CA . PHE A 1 856 ? -34.689 -4.359 -13.624 1.00 96.31 856 PHE A CA 1
ATOM 6706 C C . PHE A 1 856 ? -36.138 -4.791 -13.339 1.00 96.31 856 PHE A C 1
ATOM 6708 O O . PHE A 1 856 ? -36.574 -5.813 -13.853 1.00 96.31 856 PHE A O 1
ATOM 6715 N N . LEU A 1 857 ? -36.898 -4.044 -12.529 1.00 95.50 857 LEU A N 1
ATOM 6716 C CA . LEU A 1 857 ? -38.306 -4.324 -12.241 1.00 95.50 857 LEU A CA 1
ATOM 6717 C C . LEU A 1 857 ? -39.220 -3.477 -13.141 1.00 95.50 857 LEU A C 1
ATOM 6719 O O . LEU A 1 857 ? -39.192 -2.249 -13.073 1.00 95.50 857 LEU A O 1
ATOM 6723 N N . ASP A 1 858 ? -40.077 -4.120 -13.937 1.00 92.19 858 ASP A N 1
ATOM 6724 C CA . ASP A 1 858 ? -41.203 -3.432 -14.579 1.00 92.19 858 ASP A CA 1
ATOM 6725 C C . ASP A 1 858 ? -42.346 -3.245 -13.572 1.00 92.19 858 ASP A C 1
ATOM 6727 O O . ASP A 1 858 ? -43.160 -4.145 -13.352 1.00 92.19 858 ASP A O 1
ATOM 6731 N N . GLU A 1 859 ? -42.429 -2.045 -12.997 1.00 87.56 859 GLU A N 1
ATOM 6732 C CA . GLU A 1 859 ? -43.454 -1.629 -12.026 1.00 87.56 859 GLU A CA 1
ATOM 6733 C C . GLU A 1 859 ? -44.902 -1.807 -12.522 1.00 87.56 859 GLU A C 1
ATOM 6735 O O . GLU A 1 859 ? -45.827 -1.833 -11.713 1.00 87.56 859 GLU A O 1
ATOM 6740 N N . LYS A 1 860 ? -45.140 -1.931 -13.838 1.00 88.19 860 LYS A N 1
ATOM 6741 C CA . LYS A 1 860 ? -46.493 -2.124 -14.390 1.00 88.19 860 LYS A CA 1
ATOM 6742 C C . LYS A 1 860 ? -46.925 -3.585 -14.458 1.00 88.19 860 LYS A C 1
ATOM 6744 O O . LYS A 1 860 ? -48.125 -3.843 -14.545 1.00 88.19 860 LYS A O 1
ATOM 6749 N N . SER A 1 861 ? -45.982 -4.527 -14.455 1.00 90.81 861 SER A N 1
ATOM 6750 C CA . SER A 1 861 ? -46.266 -5.969 -14.509 1.00 90.81 861 SER A CA 1
ATOM 6751 C C . SER A 1 861 ? -45.740 -6.755 -13.305 1.00 90.81 861 SER A C 1
ATOM 6753 O O . SER A 1 861 ? -46.024 -7.947 -13.198 1.00 90.81 861 SER A O 1
ATOM 6755 N N . GLY A 1 862 ? -44.970 -6.118 -12.416 1.00 90.00 862 GLY A N 1
ATOM 6756 C CA . GLY A 1 862 ? -44.267 -6.774 -11.308 1.00 90.00 862 GLY A CA 1
ATOM 6757 C C . GLY A 1 862 ? -43.158 -7.727 -11.770 1.00 90.00 862 GLY A C 1
ATOM 6758 O O . GLY A 1 862 ? -42.663 -8.535 -10.985 1.00 90.00 862 GLY A O 1
ATOM 6759 N N . ARG A 1 863 ? -42.782 -7.694 -13.057 1.00 94.25 863 ARG A N 1
ATOM 6760 C CA . ARG A 1 863 ? -41.855 -8.661 -13.650 1.00 94.25 863 ARG A CA 1
ATOM 6761 C C . ARG A 1 863 ? -40.420 -8.149 -13.600 1.00 94.25 863 ARG A C 1
ATOM 6763 O O . ARG A 1 863 ? -40.110 -7.090 -14.139 1.00 94.25 863 ARG A O 1
ATOM 6770 N N . PHE A 1 864 ? -39.537 -8.960 -13.027 1.00 96.00 864 PHE A N 1
ATOM 6771 C CA . PHE A 1 864 ? -38.094 -8.744 -13.066 1.00 96.00 864 PHE A CA 1
ATOM 6772 C C . PHE A 1 864 ? -37.511 -9.164 -14.427 1.00 96.00 864 PHE A C 1
ATOM 6774 O O . PHE A 1 864 ? -37.690 -10.306 -14.861 1.00 96.00 864 PHE A O 1
ATOM 6781 N N . ASP A 1 865 ? -36.800 -8.262 -15.100 1.00 95.88 865 ASP A N 1
ATOM 6782 C CA . ASP A 1 865 ? -36.042 -8.547 -16.316 1.00 95.88 865 ASP A CA 1
ATOM 6783 C C . ASP A 1 865 ? -34.696 -9.194 -15.966 1.00 95.88 865 ASP A C 1
ATOM 6785 O O . ASP A 1 865 ? -33.641 -8.560 -15.867 1.00 95.88 865 ASP A O 1
ATOM 6789 N N . ALA A 1 866 ? -34.752 -10.513 -15.783 1.00 95.25 866 ALA A N 1
ATOM 6790 C CA . ALA A 1 866 ? -33.582 -11.338 -15.521 1.00 95.25 866 ALA A CA 1
ATOM 6791 C C . ALA A 1 866 ? -32.549 -11.320 -16.665 1.00 95.25 866 ALA A C 1
ATOM 6793 O O . ALA A 1 866 ? -31.382 -11.623 -16.416 1.00 95.25 866 ALA A O 1
ATOM 6794 N N . ARG A 1 867 ? -32.938 -10.961 -17.902 1.00 94.06 867 ARG A N 1
ATOM 6795 C CA . ARG A 1 867 ? -31.995 -10.850 -19.022 1.00 94.06 867 ARG A CA 1
ATOM 6796 C C . ARG A 1 867 ? -31.192 -9.562 -18.905 1.00 94.06 867 ARG A C 1
ATOM 6798 O O . ARG A 1 867 ? -29.968 -9.631 -18.914 1.00 94.06 867 ARG A O 1
ATOM 6805 N N . ALA A 1 868 ? -31.863 -8.425 -18.735 1.00 94.25 868 ALA A N 1
ATOM 6806 C CA . ALA A 1 868 ? -31.191 -7.155 -18.485 1.00 94.25 868 ALA A CA 1
ATOM 6807 C C . ALA A 1 868 ? -30.272 -7.272 -17.253 1.00 94.25 868 ALA A C 1
ATOM 6809 O O . ALA A 1 868 ? -29.087 -6.947 -17.325 1.00 94.25 868 ALA A O 1
ATOM 6810 N N . PHE A 1 869 ? -30.759 -7.857 -16.154 1.00 95.75 869 PHE A N 1
ATOM 6811 C CA . PHE A 1 869 ? -29.927 -8.098 -14.973 1.00 95.75 869 PHE A CA 1
ATOM 6812 C C . PHE A 1 869 ? -28.677 -8.947 -15.276 1.00 95.75 869 PHE A C 1
ATOM 6814 O O . PHE A 1 869 ? -27.586 -8.597 -14.830 1.00 95.75 869 PHE A O 1
ATOM 6821 N N . ALA A 1 870 ? -28.790 -10.008 -16.083 1.00 94.88 870 ALA A N 1
ATOM 6822 C CA . ALA A 1 870 ? -27.640 -10.815 -16.499 1.00 94.88 870 ALA A CA 1
ATOM 6823 C C . ALA A 1 870 ? -26.649 -10.043 -17.398 1.00 94.88 870 ALA A C 1
ATOM 6825 O O . ALA A 1 870 ? -25.437 -10.151 -17.194 1.00 94.88 870 ALA A O 1
ATOM 6826 N N . ASP A 1 871 ? -27.142 -9.228 -18.337 1.00 93.81 871 ASP A N 1
ATOM 6827 C CA . ASP A 1 871 ? -26.313 -8.351 -19.178 1.00 93.81 871 ASP A CA 1
ATOM 6828 C C . ASP A 1 871 ? -25.558 -7.320 -18.309 1.00 93.81 871 ASP A C 1
ATOM 6830 O O . ASP A 1 871 ? -24.353 -7.114 -18.473 1.00 93.81 871 ASP A O 1
ATOM 6834 N N . ALA A 1 872 ? -26.233 -6.739 -17.310 1.00 95.50 872 ALA A N 1
ATOM 6835 C CA . ALA A 1 872 ? -25.634 -5.819 -16.345 1.00 95.50 872 ALA A CA 1
ATOM 6836 C C . ALA A 1 872 ? -24.581 -6.497 -15.452 1.00 95.50 872 ALA A C 1
ATOM 6838 O O . ALA A 1 872 ? -23.515 -5.920 -15.226 1.00 95.50 872 ALA A O 1
ATOM 6839 N N . CYS A 1 873 ? -24.839 -7.722 -14.981 1.00 95.69 873 CYS A N 1
ATOM 6840 C CA . CYS A 1 873 ? -23.857 -8.525 -14.247 1.00 95.69 873 CYS A CA 1
ATOM 6841 C C . CYS A 1 873 ? -22.607 -8.782 -15.093 1.00 95.69 873 CYS A C 1
ATOM 6843 O O . CYS A 1 873 ? -21.494 -8.572 -14.617 1.00 95.69 873 CYS A O 1
ATOM 6845 N N . ARG A 1 874 ? -22.775 -9.175 -16.363 1.00 93.62 874 ARG A N 1
ATOM 6846 C CA . ARG A 1 874 ? -21.668 -9.393 -17.307 1.00 93.62 874 ARG A CA 1
ATOM 6847 C C . ARG A 1 874 ? -20.805 -8.136 -17.451 1.00 93.62 874 ARG A C 1
ATOM 6849 O O . ARG A 1 874 ? -19.590 -8.229 -17.306 1.00 93.62 874 ARG A O 1
ATOM 6856 N N . MET A 1 875 ? -21.418 -6.970 -17.668 1.00 93.81 875 MET A N 1
ATOM 6857 C CA . MET A 1 875 ? -20.697 -5.695 -17.799 1.00 93.81 875 MET A CA 1
ATOM 6858 C C . MET A 1 875 ? -19.956 -5.299 -16.512 1.00 93.81 875 MET A C 1
ATOM 6860 O O . MET A 1 875 ? -18.780 -4.943 -16.570 1.00 93.81 875 MET A O 1
ATOM 6864 N N . TRP A 1 876 ? -20.587 -5.411 -15.340 1.00 94.44 876 TRP A N 1
ATOM 6865 C CA . TRP A 1 876 ? -19.946 -5.020 -14.078 1.00 94.44 876 TRP A CA 1
ATOM 6866 C C . TRP A 1 876 ? -18.885 -6.007 -13.582 1.00 94.44 876 TRP A C 1
ATOM 6868 O O . TRP A 1 876 ? -17.888 -5.566 -13.010 1.00 94.44 876 TRP A O 1
ATOM 6878 N N . THR A 1 877 ? -19.010 -7.305 -13.868 1.00 92.81 877 THR A N 1
ATOM 6879 C CA . THR A 1 877 ? -17.914 -8.265 -13.655 1.00 92.81 877 THR A CA 1
ATOM 6880 C C . THR A 1 877 ? -16.687 -7.882 -14.484 1.00 92.81 877 THR A C 1
ATOM 6882 O O . THR A 1 877 ? -15.587 -7.858 -13.940 1.00 92.81 877 THR A O 1
ATOM 6885 N N . ILE A 1 878 ? -16.865 -7.491 -15.756 1.00 91.25 878 ILE A N 1
ATOM 6886 C CA . ILE A 1 878 ? -15.770 -6.995 -16.612 1.00 91.25 878 ILE A CA 1
ATOM 6887 C C . ILE A 1 878 ? -15.138 -5.725 -16.017 1.00 91.25 878 ILE A C 1
ATOM 6889 O O . ILE A 1 878 ? -13.914 -5.630 -15.970 1.00 91.25 878 ILE A O 1
ATOM 6893 N N . VAL A 1 879 ? -15.934 -4.783 -15.493 1.00 91.81 879 VAL A N 1
ATOM 6894 C CA . VAL A 1 879 ? -15.403 -3.595 -14.791 1.00 91.81 879 VAL A CA 1
ATOM 6895 C C . VAL A 1 879 ? -14.543 -3.989 -13.589 1.00 91.81 879 VAL A C 1
ATOM 6897 O O . VAL A 1 879 ? -13.437 -3.470 -13.454 1.00 91.81 879 VAL A O 1
ATOM 6900 N N . LEU A 1 880 ? -15.009 -4.894 -12.720 1.00 88.50 880 LEU A N 1
ATOM 6901 C CA . LEU A 1 880 ? -14.259 -5.317 -11.527 1.00 88.50 880 LEU A CA 1
ATOM 6902 C C . LEU A 1 880 ? -12.955 -6.052 -11.869 1.00 88.50 880 LEU A C 1
ATOM 6904 O O . LEU A 1 880 ? -11.945 -5.842 -11.198 1.00 88.50 880 LEU A O 1
ATOM 6908 N N . GLU A 1 881 ? -12.990 -6.873 -12.915 1.00 88.88 881 GLU A N 1
ATOM 6909 C CA . GLU A 1 881 ? -11.881 -7.669 -13.449 1.00 88.88 881 GLU A CA 1
ATOM 6910 C C . GLU A 1 881 ? -10.807 -6.787 -14.113 1.00 88.88 881 GLU A C 1
ATOM 6912 O O . GLU A 1 881 ? -9.640 -6.830 -13.724 1.00 88.88 881 GLU A O 1
ATOM 6917 N N . ILE A 1 882 ? -11.196 -5.873 -15.012 1.00 89.38 882 ILE A N 1
ATOM 6918 C CA . ILE A 1 882 ? -10.301 -4.824 -15.543 1.00 89.38 882 ILE A CA 1
ATOM 6919 C C . ILE A 1 882 ? -9.730 -3.976 -14.396 1.00 89.38 882 ILE A C 1
ATOM 6921 O O . ILE A 1 882 ? -8.579 -3.538 -14.435 1.00 89.38 882 ILE A O 1
ATOM 6925 N N . SER A 1 883 ? -10.510 -3.782 -13.331 1.00 82.94 883 SER A N 1
ATOM 6926 C CA . SER A 1 883 ? -10.072 -3.040 -12.150 1.00 82.94 883 SER A CA 1
ATOM 6927 C C . SER A 1 883 ? -9.075 -3.790 -11.267 1.00 82.94 883 SER A C 1
ATOM 6929 O O . SER A 1 883 ? -8.474 -3.152 -10.408 1.00 82.94 883 SER A O 1
ATOM 6931 N N . VAL A 1 884 ? -8.855 -5.098 -11.457 1.00 77.75 884 VAL A N 1
ATOM 6932 C CA . VAL A 1 884 ? -7.698 -5.803 -10.869 1.00 77.75 884 VAL A CA 1
ATOM 6933 C C . VAL A 1 884 ? -6.424 -5.367 -11.592 1.00 77.75 884 VAL A C 1
ATOM 6935 O O . VAL A 1 884 ? -5.415 -5.092 -10.954 1.00 77.75 884 VAL A O 1
ATOM 6938 N N . LEU A 1 885 ? -6.495 -5.250 -12.921 1.00 78.69 885 LEU A N 1
ATOM 6939 C CA . LEU A 1 885 ? -5.353 -4.967 -13.793 1.00 78.69 885 LEU A CA 1
ATOM 6940 C C . LEU A 1 885 ? -4.918 -3.498 -13.777 1.00 78.69 885 LEU A C 1
ATOM 6942 O O . LEU A 1 885 ? -3.726 -3.206 -13.799 1.00 78.69 885 LEU A O 1
ATOM 6946 N N . MET A 1 886 ? -5.869 -2.561 -13.712 1.00 79.56 886 MET A N 1
ATOM 6947 C CA . MET A 1 886 ? -5.535 -1.133 -13.630 1.00 79.56 886 MET A CA 1
ATOM 6948 C C . MET A 1 886 ? -4.984 -0.737 -12.247 1.00 79.56 886 MET A C 1
ATOM 6950 O O . MET A 1 886 ? -4.376 0.322 -12.114 1.00 79.56 886 MET A O 1
ATOM 6954 N N . ALA A 1 887 ? -5.271 -1.514 -11.198 1.00 71.81 887 ALA A N 1
ATOM 6955 C CA . ALA A 1 887 ? -5.068 -1.113 -9.809 1.00 71.81 887 ALA A CA 1
ATOM 6956 C C . ALA A 1 887 ? -3.715 -1.534 -9.241 1.00 71.81 887 ALA A C 1
ATOM 6958 O O . ALA A 1 887 ? -3.096 -2.498 -9.681 1.00 71.81 887 ALA A O 1
ATOM 6959 N N . GLN A 1 888 ? -3.297 -0.811 -8.205 1.00 65.06 888 GLN A N 1
ATOM 6960 C CA . GLN A 1 888 ? -2.131 -1.130 -7.398 1.00 65.06 888 GLN A CA 1
ATOM 6961 C C . GLN A 1 888 ? -2.517 -1.323 -5.916 1.00 65.06 888 GLN A C 1
ATOM 6963 O O . GLN A 1 888 ? -3.564 -0.855 -5.476 1.00 65.06 888 GLN A O 1
ATOM 6968 N N . PHE A 1 889 ? -1.717 -2.068 -5.145 1.00 64.50 889 PHE A N 1
ATOM 6969 C CA . PHE A 1 889 ? -2.052 -2.561 -3.799 1.00 64.50 889 PHE A CA 1
ATOM 6970 C C . PHE A 1 889 ? -0.865 -2.427 -2.818 1.00 64.50 889 PHE A C 1
ATOM 6972 O O . PHE A 1 889 ? 0.267 -2.533 -3.279 1.00 64.50 889 PHE A O 1
ATOM 6979 N N . PRO A 1 890 ? -1.078 -2.212 -1.489 1.00 52.03 890 PRO A N 1
ATOM 6980 C CA . PRO A 1 890 ? -0.139 -1.637 -0.491 1.00 52.03 890 PRO A CA 1
ATOM 6981 C C . PRO A 1 890 ? 1.189 -2.355 -0.201 1.00 52.03 890 PRO A C 1
ATOM 6983 O O . PRO A 1 890 ? 1.770 -2.164 0.864 1.00 52.03 890 PRO A O 1
ATOM 6986 N N . SER A 1 891 ? 1.645 -3.199 -1.113 1.00 55.91 891 SER A N 1
ATOM 6987 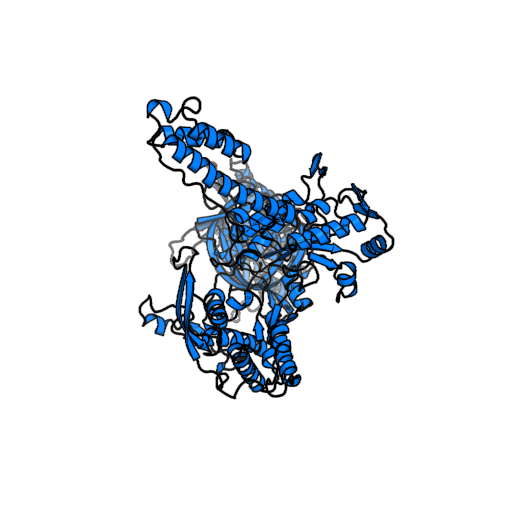C CA . SER A 1 891 ? 1.994 -4.557 -0.770 1.00 55.91 891 SER A CA 1
ATOM 6988 C C . SER A 1 891 ? 2.646 -5.317 -1.913 1.00 55.91 891 SER A C 1
ATOM 6990 O O . SER A 1 891 ? 2.080 -5.430 -3.000 1.00 55.91 891 SER A O 1
ATOM 6992 N N . ARG A 1 892 ? 3.748 -6.000 -1.618 1.00 58.25 892 ARG A N 1
ATOM 6993 C CA . ARG A 1 892 ? 4.316 -7.005 -2.527 1.00 58.25 892 ARG A CA 1
ATOM 6994 C C . ARG A 1 892 ? 3.377 -8.205 -2.604 1.00 58.25 892 ARG A C 1
ATOM 6996 O O . ARG A 1 892 ? 3.008 -8.624 -3.698 1.00 58.25 892 ARG A O 1
ATOM 7003 N N . VAL A 1 893 ? 2.937 -8.690 -1.441 1.00 60.12 893 VAL A N 1
ATOM 7004 C CA . VAL A 1 893 ? 2.023 -9.831 -1.299 1.00 60.12 893 VAL A CA 1
ATOM 7005 C C . VAL A 1 893 ? 0.627 -9.501 -1.839 1.00 60.12 893 VAL A C 1
ATOM 7007 O O . VAL A 1 893 ? 0.183 -10.156 -2.770 1.00 60.12 893 VAL A O 1
ATOM 7010 N N . MET A 1 894 ? -0.026 -8.437 -1.363 1.00 60.66 894 MET A N 1
ATOM 7011 C CA . MET A 1 894 ? -1.391 -8.062 -1.792 1.00 60.66 894 MET A CA 1
ATOM 7012 C C . MET A 1 894 ? -1.510 -7.723 -3.273 1.00 60.66 894 MET A C 1
ATOM 7014 O O . MET A 1 894 ? -2.536 -8.057 -3.852 1.00 60.66 894 MET A O 1
ATOM 7018 N N . ALA A 1 895 ? -0.503 -7.108 -3.904 1.00 62.47 895 ALA A N 1
ATOM 7019 C CA . ALA A 1 895 ? -0.559 -6.882 -5.346 1.00 62.47 895 ALA A CA 1
ATOM 7020 C C . ALA A 1 895 ? -0.367 -8.187 -6.140 1.00 62.47 895 ALA A C 1
ATOM 7022 O O . ALA A 1 895 ? -0.997 -8.337 -7.179 1.00 62.47 895 ALA A O 1
ATOM 7023 N N . GLN A 1 896 ? 0.399 -9.159 -5.616 1.00 72.94 896 GLN A N 1
ATOM 7024 C CA . GLN A 1 896 ? 0.447 -10.514 -6.187 1.00 72.94 896 GLN A CA 1
ATOM 7025 C C . GLN A 1 896 ? -0.892 -11.221 -5.995 1.00 72.94 896 GLN A C 1
ATOM 7027 O O . GLN A 1 896 ? -1.620 -11.422 -6.956 1.00 72.94 896 GLN A O 1
ATOM 7032 N N . LYS A 1 897 ? -1.294 -11.465 -4.743 1.00 73.69 897 LYS A N 1
ATOM 7033 C CA . LYS A 1 897 ? -2.495 -12.230 -4.410 1.00 73.69 897 LYS A CA 1
ATOM 7034 C C . LYS A 1 897 ? -3.772 -11.633 -5.020 1.00 73.69 897 LYS A C 1
ATOM 7036 O O . LYS A 1 897 ? -4.644 -12.386 -5.436 1.00 73.69 897 LYS A O 1
ATOM 7041 N N . SER A 1 898 ? -3.898 -10.304 -5.125 1.00 72.38 898 SER A N 1
ATOM 7042 C CA . SER A 1 898 ? -5.071 -9.691 -5.781 1.00 72.38 898 SER A CA 1
ATOM 7043 C C . SER A 1 898 ? -5.101 -9.944 -7.294 1.00 72.38 898 SER A C 1
ATOM 7045 O O . SER A 1 898 ? -6.187 -10.014 -7.859 1.00 72.38 898 SER A O 1
ATOM 7047 N N . TYR A 1 899 ? -3.946 -10.121 -7.946 1.00 81.19 899 TYR A N 1
ATOM 7048 C CA . TYR A 1 899 ? -3.842 -10.517 -9.355 1.00 81.19 899 TYR A CA 1
ATOM 7049 C C . TYR A 1 899 ? -3.928 -12.035 -9.564 1.00 81.19 899 TYR A C 1
ATOM 7051 O O . TYR A 1 899 ? -4.522 -12.464 -10.552 1.00 81.19 899 TYR A O 1
ATOM 7059 N N . ASP A 1 900 ? -3.363 -12.833 -8.654 1.00 81.56 900 ASP A N 1
ATOM 7060 C CA . ASP A 1 900 ? -3.352 -14.299 -8.738 1.00 81.56 900 ASP A CA 1
ATOM 7061 C C . ASP A 1 900 ? -4.760 -14.865 -8.491 1.00 81.56 900 ASP A C 1
ATOM 7063 O O . ASP A 1 900 ? -5.267 -15.659 -9.280 1.00 81.56 900 ASP A O 1
ATOM 7067 N N . PHE A 1 901 ? -5.423 -14.410 -7.418 1.00 83.00 901 PHE A N 1
ATOM 7068 C CA . PHE A 1 901 ? -6.756 -14.877 -7.016 1.00 83.00 901 PHE A CA 1
ATOM 7069 C C . PHE A 1 901 ? -7.910 -14.032 -7.579 1.00 83.00 901 PHE A C 1
ATOM 7071 O O . PHE A 1 901 ? -9.064 -14.446 -7.481 1.00 83.00 901 PHE A O 1
ATOM 7078 N N . ARG A 1 902 ? -7.621 -12.856 -8.161 1.00 82.56 902 ARG A N 1
ATOM 7079 C CA . ARG A 1 902 ? -8.572 -11.992 -8.901 1.00 82.56 902 ARG A CA 1
ATOM 7080 C C . ARG A 1 902 ? -9.900 -11.755 -8.178 1.00 82.56 902 ARG A C 1
ATOM 7082 O O . ARG A 1 902 ? -10.970 -11.858 -8.770 1.00 82.56 902 ARG A O 1
ATOM 7089 N N . THR A 1 903 ? -9.863 -11.480 -6.877 1.00 77.31 903 THR A N 1
ATOM 7090 C CA . THR A 1 903 ? -11.075 -11.501 -6.048 1.00 77.31 903 THR A CA 1
ATOM 7091 C C . THR A 1 903 ? -12.021 -10.323 -6.316 1.00 77.31 903 THR A C 1
ATOM 7093 O O . THR A 1 903 ? -11.755 -9.181 -5.930 1.00 77.31 903 THR A O 1
ATOM 7096 N N . LEU A 1 904 ? -13.157 -10.623 -6.959 1.00 84.19 904 LEU A N 1
ATOM 7097 C CA . LEU A 1 904 ? -14.199 -9.664 -7.349 1.00 84.19 904 LEU A CA 1
ATOM 7098 C C . LEU A 1 904 ? -15.402 -9.728 -6.393 1.00 84.19 904 LEU A C 1
ATOM 7100 O O . LEU A 1 904 ? -15.918 -10.811 -6.123 1.00 84.19 904 LEU A O 1
ATOM 7104 N N . GLY A 1 905 ? -15.918 -8.576 -5.957 1.00 81.44 905 GLY A N 1
ATOM 7105 C CA . GLY A 1 905 ? -17.169 -8.477 -5.198 1.00 81.44 905 GLY A CA 1
ATOM 7106 C C . GLY A 1 905 ? -18.253 -7.706 -5.952 1.00 81.44 905 GLY A C 1
ATOM 7107 O O . GLY A 1 905 ? -18.427 -6.499 -5.759 1.00 81.44 905 GLY A O 1
ATOM 7108 N N . LEU A 1 906 ? -19.007 -8.407 -6.804 1.00 90.75 906 LEU A N 1
ATOM 7109 C CA . LEU A 1 906 ? -20.218 -7.871 -7.430 1.00 90.75 906 LEU A CA 1
ATOM 7110 C C . LEU A 1 906 ? -21.423 -8.085 -6.503 1.00 90.75 906 LEU A C 1
ATOM 7112 O O . LEU A 1 906 ? -21.985 -9.175 -6.435 1.00 90.75 906 LEU A O 1
ATOM 7116 N N . GLY A 1 907 ? -21.813 -7.032 -5.787 1.00 90.00 907 GLY A N 1
ATOM 7117 C CA . GLY A 1 907 ? -22.995 -7.027 -4.926 1.00 90.00 907 GLY A CA 1
ATOM 7118 C C . GLY A 1 907 ? -24.272 -6.553 -5.627 1.00 90.00 907 GLY A C 1
ATOM 7119 O O . GLY A 1 907 ? -24.307 -6.256 -6.824 1.00 90.00 907 GLY A O 1
ATOM 7120 N N . TYR A 1 908 ? -25.330 -6.394 -4.838 1.00 93.00 908 TYR A N 1
ATOM 7121 C CA . TYR A 1 908 ? -26.572 -5.752 -5.257 1.00 93.00 908 TYR A CA 1
ATOM 7122 C C . TYR A 1 908 ? -27.096 -4.794 -4.180 1.00 93.00 908 TYR A C 1
ATOM 7124 O O . TYR A 1 908 ? -26.810 -4.930 -2.993 1.00 93.00 908 TYR A O 1
ATOM 7132 N N . ALA A 1 909 ? -27.892 -3.820 -4.606 1.00 90.81 909 ALA A N 1
ATOM 7133 C CA . ALA A 1 909 ? -28.488 -2.780 -3.782 1.00 90.81 909 ALA A CA 1
ATOM 7134 C C . ALA A 1 909 ? -30.004 -2.694 -4.015 1.00 90.81 909 ALA A C 1
ATOM 7136 O O . ALA A 1 909 ? -30.526 -3.143 -5.037 1.00 90.81 909 ALA A O 1
ATOM 7137 N N . ASN A 1 910 ? -30.708 -2.069 -3.068 1.00 91.12 910 ASN A N 1
ATOM 7138 C CA . ASN A 1 910 ? -32.148 -1.793 -3.128 1.00 91.12 910 ASN A CA 1
ATOM 7139 C C . ASN A 1 910 ? -33.066 -3.032 -3.222 1.00 91.12 910 ASN A C 1
ATOM 7141 O O . ASN A 1 910 ? -34.213 -2.897 -3.642 1.00 91.12 910 ASN A O 1
ATOM 7145 N N . LEU A 1 911 ? -32.625 -4.214 -2.760 1.00 94.25 911 LEU A N 1
ATOM 7146 C CA . LEU A 1 911 ? -33.471 -5.419 -2.673 1.00 94.25 911 LEU A CA 1
ATOM 7147 C C . LEU A 1 911 ? -34.777 -5.153 -1.906 1.00 94.25 911 LEU A C 1
ATOM 7149 O O . LEU A 1 911 ? -35.853 -5.439 -2.415 1.00 94.25 911 LEU A O 1
ATOM 7153 N N . GLY A 1 912 ? -34.700 -4.533 -0.723 1.00 92.50 912 GLY A N 1
ATOM 7154 C CA . GLY A 1 912 ? -35.895 -4.167 0.045 1.00 92.50 912 GLY A CA 1
ATOM 7155 C C . GLY A 1 912 ? -36.817 -3.202 -0.709 1.00 92.50 912 GLY A C 1
ATOM 7156 O O . GLY A 1 912 ? -38.028 -3.361 -0.678 1.00 92.50 912 GLY A O 1
ATOM 7157 N N . THR A 1 913 ? -36.263 -2.236 -1.449 1.00 90.88 913 THR A N 1
ATOM 7158 C CA . THR A 1 913 ? -37.048 -1.303 -2.277 1.00 90.88 913 THR A CA 1
ATOM 7159 C C . THR A 1 913 ? -37.705 -1.990 -3.472 1.00 90.88 913 THR A C 1
ATOM 7161 O O . THR A 1 913 ? -38.796 -1.587 -3.856 1.00 90.88 913 THR A O 1
ATOM 7164 N N . MET A 1 914 ? -37.065 -3.012 -4.047 1.00 92.81 914 MET A N 1
ATOM 7165 C CA . MET A 1 914 ? -37.637 -3.841 -5.112 1.00 92.81 914 MET A CA 1
ATOM 7166 C C . MET A 1 914 ? -38.780 -4.715 -4.580 1.00 92.81 914 MET A C 1
ATOM 7168 O O . MET A 1 914 ? -39.806 -4.815 -5.228 1.00 92.81 914 MET A O 1
ATOM 7172 N N . LEU A 1 915 ? -38.639 -5.288 -3.379 1.00 91.50 915 LEU A N 1
ATOM 7173 C CA . LEU A 1 915 ? -39.681 -6.093 -2.722 1.00 91.50 915 LEU A CA 1
ATOM 7174 C C . LEU A 1 915 ? -40.868 -5.266 -2.178 1.00 91.50 915 LEU A C 1
ATOM 7176 O O . LEU A 1 915 ? -41.841 -5.841 -1.698 1.00 91.50 915 LEU A O 1
ATOM 7180 N N . MET A 1 916 ? -40.784 -3.932 -2.225 1.00 90.31 916 MET A N 1
ATOM 7181 C CA . MET A 1 916 ? -41.854 -2.993 -1.850 1.00 90.31 916 MET A CA 1
ATOM 7182 C C . MET A 1 916 ? -42.544 -2.340 -3.066 1.00 90.31 916 MET A C 1
ATOM 7184 O O . MET A 1 916 ? -43.310 -1.392 -2.877 1.00 90.31 916 MET A O 1
ATOM 7188 N N . ARG A 1 917 ? -42.252 -2.792 -4.293 1.00 86.06 917 ARG A N 1
ATOM 7189 C CA . ARG A 1 917 ? -42.842 -2.308 -5.553 1.00 86.06 917 ARG A CA 1
ATOM 7190 C C . ARG A 1 917 ? -43.568 -3.439 -6.274 1.00 86.06 917 ARG A C 1
ATOM 7192 O O . ARG A 1 917 ? -44.646 -3.133 -6.820 1.00 86.06 917 ARG A O 1
#

Radius of gyration: 36.79 Å; chains: 1; bounding box: 114×71×101 Å

Secondary structure (DSSP, 8-state):
-----SS-BTTBTTTT--EEEEEEEEE-TTS-EEEEEEEEEEETT--HHHHHHIIIIIS--S-EESSEEE---TTS-TTT--EEE-HHHHTTS-GGGSEE---BHHHHHHHHHHHHHHHHHHTT-SSSHHHHHHHHHHHHHHHHTTSEEE-STHHHHTTHHHHH----B--S-EEB-TTT--B---SBTTTTT-----EETT-EEE-SS-EEEHHHHHHTT-TT-EEE-SSSEEEEEEEEEEEEEEEEEEEETTS-EEEEETT-EEEEESSTT--EEEEETTT--TT-EEEEE----------HHHHHHHHHHHHHHSSEEEE--SSSS--S-EEEEEESSHHHHHHHHHHHHHHHTT--EEEEE---SSTT---EEEEEESGGGHHHHHHTTTT--GGG----HHHHHSHHHHHHHHHHHHHHHTEEEEEEGGGTEEEEEEEES-HHHHHHHHHHHHHTT---EEEEE----TT---EEEEEE-SHHHHHHHHHHT--SSHHHHHHHHHHHHS--PPPPSEEEEEEEEEEEEEEEEEEEEEETTS--EETTEE-----S----S-SSSTTSHHHHHHHHHHHHHTT--EEEE-TTSPPTTPBPTTSSB---HHHHHHHHHHHHHH-BGGGSS-B--EEEEEETT-TTHHHHHTHHHHHHHHHHHHHHHHHHHHHHHHHHHHHHS-TTS-HHHHT-TTT-HHHHHHHHHHHHTT--HHHHHHHHHHHHTT------------TTSHHHHHSSS-SSEEEEEE-HHHHHHHHTT-EEEEE-TTT--EEEEEEHHHHHHHHHHHHHHHS-SEEEEHHHHHHT-S-GGG----EE-TTS--EE-TT---EEEEEEGGGGEETTTTEE-HHHHHHHHHHHHHHHHHHHHS-EESSHHHHHHHHHS--EEEEEE-HHHHTT-

Foldseek 3Di:
DAADFDQADPPGLCPVFDWFWDKAWDADPVRHTPDIAGGFIAGPPDDNVVVNCCVFQQKFFKFFFPDKDFDDDPQDDPVLGFIEHPVVVLVVDDPVRGMGMHRYVLLLQQLQLSLLLNLCSVLVVYPDVVRSSSLSSNSSRCSRVVQWWFDFSQSSLRRCCRHYVDWDQQQAFWFQFSVVRFIAGDPTCRQFPDDHHWFFQQQFFAAQAFRAGLVCCAVVVVFQGWGFFPPGIWTFHGWGWHFWAFWKWFAFQQLFTGIGHQFFWFWWDADPPDDIDTDGNVRDDFFTWFKFFQPRHHDDDADPLLLLLLLLLLQCQFQWDWDADPDDDRNWTKIKGKDFDDLRVVSNVVSCCSHPNPFDWDKDFDDDPDPNTRIIIIMGTHCVCVVSCVQQVSHQHAQRDAGGPSLSNVGQSSLLSSLQNNLQGQKAKDQDPVVLFIKTKHKGLHPRHLSRNCLSLLRLSQRWGKDWDDDPDPVDGIMIIIIRTALVSLVSCCVRRNYRDPVRNVSSVVNNVTDGHHDDRIDITGGRDIDGDDTHTIIHTAIQQQWGARSRIIGHAEFQADAAQDDDTPSHLVNVLVRLLSCLQSLHAHEYEPQLHFAFQPADPVGDTDPGPVVSQQVSQVSQQVGHYPPHPRGYEYEYEYECLALCNLCLLCVVVVFLVQLVVQQLLLVLLQVLLLQLLCQLPPPVADPVQSLPLVRRVSNVVSLVVSVVSVNDPVSSVVSSVVSVVVDSHDDGDHWDSDLPIPSVVVTGPSSAAYEYEDEPVLVVQQVVQHKHFRAGSNPRDGPDIGGSVVSVVSNVVSCVNPVDDHYHHQHVLQVPAPCPVVHGFRIATRVRPGTHDGRADETEMAGEQLVQADPVPRDGNVVVVVSVVVSVLSSLQSSSNSHIGRDPSHSSCCNVVVHYHYYYDCPVVSVVD

Sequence (917 aa):
MKLSRTYSSPDNPYAQVTFAPRTSKIVNPNGSTIFEAKDILVPEHWTQVAVDILAQKYFRKAGVPQALKRVPEDTVPDWLWRSVPDEEKLGQLPREQQFGAERDARQVFNRLAGTWTYWGFKHAYFDTEEDAQTFYEEMCAMLALQIGAPNSPQWFNTGLHWAYGIEGPAQGHYFVDPVTAQLTRSTNAYEHPAPHACLPYRALVTTPDGPIPIGDIVTRNLIGLPIYDAKGTTRVVAVKHNGVKPVYRVRLANGNSVEATADHLVLATDSHKGRQRWVAVAELRPGMRLIQRTDTAIETTGDDMAEAEAALAGWLQGDGFVGQYAEGTNRSLTIEAMTVNDSEHAFVLSHVDRVFGDAHRHTRTALAQDPALDIRRVRLYGEHLRDFVTRYELLDRRLAMQVPATVLDGGRNVVAAYLRALFQADGCVRIRTERDSSDIVFGTISPKLAEGVSRLLFNLGIYNRITVGHDSREDRQDYHHVVIAWRDAKEKFARLIGFVSPEKRGKLANALALPGRQVAKLRDETVESIEYVADEDVYDIETESHAFLTNNVVVHNCFIQSVSDDLVNEGGIMDLWVREARIFKFGSGTGSNFSQIRGEGERLSGGGTSSGLMSFLRVGDRAAGAIKSGGTTRRAAKMVVLDLDHPDIEDFILWKVKEEQKVSDLVAGSIACQRHLNAIMAAAHDPSVPEAARLDPALNPGLKKAMRAALVAGIPQANLQYALDFARQGYQSLEIETYDTNWDSKAYATVSGQNSNNSVRVPNAFFEALDRNGDWELIRRTDGRIKKTIPAADLWEKIGMAAWQCADPGVQYDTTINEWHTCPEDGRINASNPCSEYLFLDDTSCNLSSLNLVKFLDEKSGRFDARAFADACRMWTIVLEISVLMAQFPSRVMAQKSYDFRTLGLGYANLGTMLMR